Protein AF-0000000087525451 (afdb_homodimer)

Sequence (1038 aa):
MKKNGLTSAVIAGIAGVAGFGSIADAVNLNPDGLGQVLIYPYYTTQSGNDTLISVVNTSDVAKAVKVRFLEGRNSREVLDFHLYLSRFDVWTAGIFSIPEGALGYPGAGVYTRDRSCTVPDIVTATPDGDMIGQIGDVTYATFVNYAYAHLDHSAAAADLLSSVERTREGYIEMIEMANIIGAGATWVTHGATGVPTNCAAARAAWDTGGWPPALQENPTGQGELFGNAMIVNAARGTVVGYAADAIEGFNYSADLHQAPGNVEPNLNDVNDLGMAFQATANVFEFGRLISATYDLTTGVGFPKVDAISALYATPHVINEYYLDGNETIQGTSEWVVTFPTKRFYVDDNPFVDASGNTQPSYSPNAPIAPFANTFWNNGACESVQITVYDREERTERRNNFSPPRPGGSALCWEAQVVTFNQSGDSSNILGSTYFQNIATPFSAGWARISFGNSSATVPRMRAARDGEVFRGLPVTGFFVANYDNGVNDSGVLANYTSLFRHRTMRDCVDEDTGQATCSMKKNGLTSAVIAGIAGVAGFGSIADAVNLNPDGLGQVLIYPYYTTQSGNDTLISVVNTSDVAKAVKVRFLEGRNSREVLDFHLYLSRFDVWTAGIFSIPEGALGYPGAGVYTRDRSCTVPDIVTATPDGDMIGQIGDVTYATFVNYAYAHLDHSAAAADLLSSVERTREGYIEMIEMANIIGAGATWVTHGATGVPTNCAAARAAWDTGGWPPALQENPTGQGELFGNAMIVNAARGTVVGYAADAIEGFNYSADLHQAPGNVEPNLNDVNDLGMAFQATANVFEFGRLISATYDLTTGVGFPKVDAISALYATPHVINEYYLDGNETIQGTSEWVVTFPTKRFYVDDNPFVDASGNTQPSYSPNAPIAPFANTFWNNGACESVQITVYDREERTERRNNFSPPRPGGSALCWEAQVVTFNQSGDSSNILGSTYFQNIATPFSAGWARISFGNSSATVPRMRAARDGEVFRGLPVTGFFVANYDNGVNDSGVLANYTSLFRHRTMRDCVDEDTGQATCS

Solvent-accessible surface area (backbone atoms only — not comparable to full-atom values): 50308 Å² total; per-residue (Å²): 130,66,71,71,55,54,61,54,48,51,52,50,49,60,34,55,47,92,77,47,70,74,70,30,80,22,25,20,67,34,84,39,34,37,9,29,32,36,39,34,59,63,43,34,25,26,85,64,23,27,22,37,39,37,40,34,33,73,38,92,50,18,31,36,28,39,41,34,36,23,21,12,59,60,55,44,57,28,41,66,33,35,37,36,38,22,40,39,18,43,45,46,37,38,33,33,55,41,56,81,63,74,66,74,45,62,18,18,29,39,31,40,87,46,58,62,34,41,32,69,61,42,59,82,44,74,62,69,71,63,56,26,37,72,55,90,93,40,26,23,36,44,44,45,38,77,73,40,48,72,61,83,49,69,80,84,62,30,59,76,62,30,36,45,56,48,50,27,32,16,30,37,42,34,38,55,16,20,28,33,33,68,63,50,27,52,24,35,26,49,45,96,84,45,41,36,68,30,45,67,55,62,46,53,39,49,74,75,76,35,75,52,75,88,33,42,66,44,42,37,44,84,46,43,28,36,37,40,36,33,41,33,23,74,90,67,26,36,29,42,34,45,66,30,46,14,28,26,30,40,44,49,55,51,81,38,68,55,53,71,81,49,78,52,64,53,72,55,62,28,17,21,70,87,31,68,71,27,11,36,18,30,35,81,52,61,56,36,67,33,67,31,36,19,22,71,86,43,38,77,68,59,26,23,29,50,20,59,33,54,61,31,30,20,34,37,42,32,47,68,44,42,43,40,66,48,99,58,40,39,30,42,30,40,32,43,46,16,29,90,59,49,49,65,26,19,34,43,63,45,46,55,43,96,83,62,46,64,36,69,39,48,18,76,91,47,40,33,66,41,48,82,30,45,54,52,92,83,33,30,52,39,51,30,26,40,37,40,28,23,41,49,40,53,72,46,72,49,67,51,58,83,76,46,54,94,78,35,58,44,52,29,46,24,30,30,33,38,32,54,69,62,75,81,81,38,45,88,84,66,25,37,72,51,57,43,67,40,82,62,96,62,43,39,30,35,37,37,45,29,38,20,81,40,92,87,42,43,27,46,36,58,45,22,75,75,23,33,25,42,25,11,45,38,49,49,45,29,33,39,40,37,39,36,42,50,64,39,97,84,40,34,40,30,33,30,30,32,42,40,70,51,25,48,63,71,45,38,26,16,66,76,76,65,35,81,51,51,96,128,68,69,71,56,53,59,54,48,52,52,50,50,62,33,52,48,90,77,51,71,74,70,31,80,23,24,20,68,34,84,40,34,38,8,28,30,35,40,35,59,64,41,34,24,27,85,67,23,27,24,38,39,38,39,35,33,73,37,92,52,18,33,35,26,40,42,35,37,24,22,12,60,58,54,44,55,27,42,65,34,35,36,34,39,22,41,40,19,43,45,48,36,37,35,34,54,40,55,80,64,74,64,74,44,64,17,18,29,40,31,41,89,45,60,64,33,42,32,69,61,42,58,80,44,73,62,69,69,64,56,27,37,73,54,91,93,40,25,24,36,44,46,46,37,76,73,40,47,73,61,81,50,70,81,84,65,29,60,77,61,32,35,44,55,48,50,28,32,15,30,36,42,35,38,55,16,21,29,34,32,67,64,49,27,51,22,35,28,48,45,97,85,47,41,36,66,29,46,67,56,62,47,53,39,49,74,73,77,35,74,52,76,87,34,43,65,43,43,36,45,84,42,43,27,37,37,40,35,32,41,33,22,74,92,69,26,36,28,42,34,45,66,29,46,12,29,25,28,40,44,49,55,50,81,38,68,55,54,73,82,49,78,53,64,52,74,56,62,30,17,22,71,87,31,69,72,28,11,37,17,31,34,82,52,63,54,36,65,32,67,32,35,18,23,71,87,45,37,79,69,57,25,23,28,50,20,60,34,54,60,31,30,20,33,38,42,32,47,69,45,42,42,41,66,49,101,57,41,38,30,42,30,40,32,41,46,16,28,91,60,48,47,66,28,19,34,43,62,44,46,56,43,95,83,63,47,64,34,69,40,48,17,76,91,46,40,32,67,40,47,82,31,46,55,52,92,82,33,30,50,39,52,28,26,39,38,40,27,22,41,50,39,51,72,47,72,47,67,48,58,83,76,46,55,96,76,35,58,44,52,30,46,24,30,28,32,38,32,55,70,60,76,79,81,38,45,88,85,63,23,37,72,52,56,42,65,41,80,64,93,59,42,39,28,35,36,36,44,28,39,20,81,39,92,88,41,44,25,44,36,60,46,21,74,75,23,33,24,42,25,11,46,39,49,47,44,30,34,40,39,37,38,35,40,50,62,38,94,82,41,30,41,29,31,31,29,34,45,40,69,51,26,49,62,69,43,35,25,16,66,75,75,66,36,82,50,48,94

Organism: NCBI:txid634155

Radius of gyration: 27.66 Å; Cα contacts (8 Å, |Δi|>4): 2994; chains: 2; bounding box: 68×80×72 Å

Secondary structure (DSSP, 8-state):
--HHHHHHHHHHHHHTSTTS----SSBEE-TTS-BSEEEEEEEE--TT-EEEEEEEE-SSSEEEEEEEEEETTT--EEEEEEEEE-TT-EEEEEEEEPPTTTSSS--EEEE----SEEES-SSSPPP-SSSEEEETTEEEEEP--TTTTT----SSSHHHHH-GGGGGEEEEEEEEEEEE-THHHHHHSB-TTSSBS-HHHHHHGGGGTS--GGG-EETT----EEEEEEEEETTTTEEEEEEPEEEES--SS----PPTT---S-GGG--BTTBTT-EEEEEEETTEEEEEEE-TTT-SS-TTHHHHHHHHEESEEEEEEE--B-SS-EEEEEEEEE-TTTHHHH--S--B-TTS-B---SSSSSPPTT--S---TT---EEEEEEEEETT--EEEE---SS--TT-SEE-SSEEEEEES--SSS-SSS--SSEEEEP-S-SEEEEEEEESSSGGG--BPPPPTTSEEEBSEE-EEEEEEEEEEEE-TTS-EEEEEEEEE-B----EEETTTTBSS--/--HHHHHHHHHHHHHTSTTS----SSBEE-TTS-BSEEEEEEEE-GGG-EEEEEEEE-SSSEEEEEEEEEETTT--EEEEEEEEE-TT-EEEEEEEEPPTTTSSS--EEEE----SEEES-SSSPPP-SSSEEEETTEEEEEP--TTTTT----SSSHHHHH-GGGGGEEEEEEEEEEEE-THHHHHHSB-TTSSBS-HHHHHHGGGGTS--GGG-EETT----EEEEEEEEETTTTEEEEEEPEEEES--SS----PPTT---S-GGG--BTTBTT-EEEEEEETTEEEEEEE-TTT-SS-TTHHHHHHHHEESEEEEEEE--B-SS-EEEEEEEEE-TTTHHHH--S--B-TTS-B---SSSSSPPTT--S---TT---EEEEEEEEETT--EEEE---SS--TT-SEE-SSEEEEEES--SSS-SSS--SSEEEEP-S-SEEEEEEEESSSGGG--BPPPPTTSEEEBSEE-EEEEEEEEEEEE-TTS-EEEEEEEEE-B----EEETTTTBSS--

Nearest PDB structures (foldseek):
  7n57-assembly1_B  TM=3.929E-01  e=4.630E-02  Homo sapiens
  4uw5-assembly6_F  TM=4.112E-01  e=2.568E-01  Homo sapiens
  5nld-assembly1_B  TM=3.098E-01  e=6.451E-02  Gallus gallus
  3c12-assembly1_A-2  TM=4.103E-01  e=6.696E+00  Xanthomonas campestris pv. campestris
  8ixd-assembly1_Y  TM=3.073E-01  e=6.336E+00  Homo sapiens

Foldseek 3Di:
DVVVPVLVVVLVVVCPPPFFPRADQAKAFDPVFWAQKWKFQKAFQFPQKKKKKKKWAQAQFKFKKKKFAAFKFQGFTQDIKIWIAAHRGMWMKMKHWDDCPQLVAGAIWMWGCAQFAIAVDFAPDDAPSAQWGDDVNIIIGTGHQVQFLPVPADDPLNDVRRGNNSRRMGMMMMGTFWTWDDPLSQQRDADPVNHGNHSPVVNVCCVVVFNDCVRPIGGQDRIGMWMKMWMDRVVQGEIEIDIITHMGQFGADDRQRHHTLDPDDDLLQGAGHVGSQKGWAWEDAPNDTFIFMWGVVLHAFSGRSVNVWLNQFFQKWKDKAAQDDDVFKGKWKKWKKAQPCQSLFAEQAQRLGPVRNRNPRRDNPAGAPLQHYHQGSVARKFDKWKWWAAPVGDIDTQQQPPVRPPQGPIQGIRIEMETEPDDDCAGDPRRDNRYRYDYDPHRIDMMMIGTARDVVGFGWHGAGPQQKIWTHTRIWIKMKMWIFRDQPPVRDGDIYMYIGTIDGHIFMAGPVVRGRGGD/DVVVPVLVVVLVVVCPPVFFPRADQAKAFDPVFWAQKWKFQKAFQFPQKKKKKKKWAQAQFKFKKKKFAAFKFQGDTQDIKIWIAAHRGMWMKMKHWDDCPQLVAGAIKMWGPAQFAIAVDFAPDDAPSAQWGDDVNIIIGTGHQVQFLPVCFDDPLNDVRRGNNSRRMGMMMMGTFWTWDDPLSQQRDADPVNHGNHSPVVNVCCVVVFNDCVRPIGGQDRIGMWMKMWMDRVVQGEIEIDIITHMGQFGADDRQRHHTLDPDDDSLQGAGHVGSQKGWAWEDAPNDTFIFMWGVVLHAFSGRSVNVWLNQFFQKWKDKAAQDDDVFKGKWKKWKKAQRCQNLFAQQAQRLGPVRNRNPRRDPPAGAPLQHYHQHSVARKFAKWKWWAAPVGDIDTQQQPPVRPPQGPIQGIRIEMETEPDDDCAGDPRRDNRYRYDYDPHRIDMMMIGTARDVVGFGWHGAGPQQKIWTHTRIWIKMKMWIFRDQPPVRDGDIYIYIGIIDGHIFMAGPVVRGRGGD

pLDDT: mean 82.31, std 18.32, range [20.17, 98.81]

Structure (mmCIF, N/CA/C/O backbone):
data_AF-0000000087525451-model_v1
#
loop_
_entity.id
_entity.type
_entity.pdbx_description
1 polymer 'Uncharacterized protein'
#
loop_
_atom_site.group_PDB
_atom_site.id
_atom_site.type_symbol
_atom_site.label_atom_id
_atom_site.label_alt_id
_atom_site.label_comp_id
_atom_site.label_asym_id
_atom_site.label_entity_id
_atom_site.label_seq_id
_atom_site.pdbx_PDB_ins_code
_atom_site.Cartn_x
_atom_site.Cartn_y
_atom_site.Cartn_z
_atom_site.occupancy
_atom_site.B_iso_or_equiv
_atom_site.auth_seq_id
_atom_site.auth_comp_id
_atom_site.auth_asym_id
_atom_site.auth_atom_id
_atom_site.pdbx_PDB_model_num
ATOM 1 N N . MET A 1 1 ? -6.723 23.172 -29.391 1 20.17 1 MET A N 1
ATOM 2 C CA . MET A 1 1 ? -5.914 22.109 -30 1 20.17 1 MET A CA 1
ATOM 3 C C . MET A 1 1 ? -4.441 22.297 -29.656 1 20.17 1 MET A C 1
ATOM 5 O O . MET A 1 1 ? -3.633 21.391 -29.859 1 20.17 1 MET A O 1
ATOM 9 N N . LYS A 1 2 ? -4.043 23.5 -29.672 1 22.77 2 LYS A N 1
ATOM 10 C CA . LYS A 1 2 ? -2.719 24.094 -29.484 1 22.77 2 LYS A CA 1
ATOM 11 C C . LYS A 1 2 ? -2.262 23.953 -28.031 1 22.77 2 LYS A C 1
ATOM 13 O O . LYS A 1 2 ? -1.088 24.172 -27.719 1 22.77 2 LYS A O 1
ATOM 18 N N . LYS A 1 3 ? -3.275 24.109 -27.141 1 25.14 3 LYS A N 1
ATOM 19 C CA . LYS A 1 3 ? -2.889 24.219 -25.734 1 25.14 3 LYS A CA 1
ATOM 20 C C . LYS A 1 3 ? -2.266 22.922 -25.234 1 25.14 3 LYS A C 1
ATOM 22 O O . LYS A 1 3 ? -1.667 22.891 -24.156 1 25.14 3 LYS A O 1
ATOM 27 N N . ASN A 1 4 ? -2.523 21.812 -25.828 1 29.08 4 ASN A N 1
ATOM 28 C CA . ASN A 1 4 ? -2.064 20.5 -25.391 1 29.08 4 ASN A CA 1
ATOM 29 C C . ASN A 1 4 ? -0.574 20.312 -25.656 1 29.08 4 ASN A C 1
ATOM 31 O O . ASN A 1 4 ? 0.083 19.5 -25 1 29.08 4 ASN A O 1
ATOM 35 N N . GLY A 1 5 ? -0.096 21.016 -26.656 1 30.91 5 GLY A N 1
ATOM 36 C CA . GLY A 1 5 ? 1.269 20.891 -27.141 1 30.91 5 GLY A CA 1
ATOM 37 C C . GLY A 1 5 ? 2.281 21.609 -26.266 1 30.91 5 GLY A C 1
ATOM 38 O O . GLY A 1 5 ? 3.391 21.109 -26.047 1 30.91 5 GLY A O 1
ATOM 39 N N . LEU A 1 6 ? 1.986 22.844 -25.875 1 28.27 6 LEU A N 1
ATOM 40 C CA . LEU A 1 6 ? 2.955 23.703 -25.203 1 28.27 6 LEU A CA 1
ATOM 41 C C . LEU A 1 6 ? 3.195 23.234 -23.781 1 28.27 6 LEU A C 1
ATOM 43 O O . LEU A 1 6 ? 4.328 23.281 -23.281 1 28.27 6 LEU A O 1
ATOM 47 N N . THR A 1 7 ? 2.205 22.797 -23.078 1 31.88 7 THR A N 1
ATOM 48 C CA . THR A 1 7 ? 2.385 22.359 -21.703 1 31.88 7 THR A CA 1
ATOM 49 C C . THR A 1 7 ? 3.256 21.109 -21.641 1 31.88 7 THR A C 1
ATOM 51 O O . THR A 1 7 ? 4.086 20.969 -20.734 1 31.88 7 THR A O 1
ATOM 54 N N . SER A 1 8 ? 3.189 20.297 -22.625 1 35.88 8 SER A N 1
ATOM 55 C CA . SER A 1 8 ? 4.094 19.156 -22.703 1 35.88 8 SER A CA 1
ATOM 56 C C . SER A 1 8 ? 5.531 19.594 -22.953 1 35.88 8 SER A C 1
ATOM 58 O O . SER A 1 8 ? 6.477 18.984 -22.453 1 35.88 8 SER A O 1
ATOM 60 N N . ALA A 1 9 ? 5.723 20.609 -23.781 1 33.44 9 ALA A N 1
ATOM 61 C CA . ALA A 1 9 ? 7.043 21.141 -24.109 1 33.44 9 ALA A CA 1
ATOM 62 C C . ALA A 1 9 ? 7.68 21.812 -22.906 1 33.44 9 ALA A C 1
ATOM 64 O O . ALA A 1 9 ? 8.891 21.703 -22.688 1 33.44 9 ALA A O 1
ATOM 65 N N . VAL A 1 10 ? 7.016 22.625 -22.203 1 34.56 10 VAL A N 1
ATOM 66 C CA . VAL A 1 10 ? 7.578 23.344 -21.047 1 34.56 10 VAL A CA 1
ATOM 67 C C . VAL A 1 10 ? 7.871 22.359 -19.922 1 34.56 10 VAL A C 1
ATOM 69 O O . VAL A 1 10 ? 8.922 22.422 -19.281 1 34.56 10 VAL A O 1
ATOM 72 N N . ILE A 1 11 ? 7.07 21.406 -19.75 1 37.28 11 ILE A N 1
ATOM 73 C CA . ILE A 1 11 ? 7.332 20.359 -18.766 1 37.28 11 ILE A CA 1
ATOM 74 C C . ILE A 1 11 ? 8.539 19.531 -19.203 1 37.28 11 ILE A C 1
ATOM 76 O O . ILE A 1 11 ? 9.398 19.203 -18.391 1 37.28 11 ILE A O 1
ATOM 80 N N . ALA A 1 12 ? 8.656 19.25 -20.453 1 38.66 12 ALA A N 1
ATOM 81 C CA . ALA A 1 12 ? 9.875 18.672 -21.016 1 38.66 12 ALA A CA 1
ATOM 82 C C . ALA A 1 12 ? 11.07 19.594 -20.812 1 38.66 12 ALA A C 1
ATOM 84 O O . ALA A 1 12 ? 12.195 19.141 -20.594 1 38.66 12 ALA A O 1
ATOM 85 N N . GLY A 1 13 ? 10.969 20.828 -21.047 1 33.22 13 GLY A N 1
ATOM 86 C CA . GLY A 1 13 ? 12.039 21.781 -20.828 1 33.22 13 GLY A CA 1
ATOM 87 C C . GLY A 1 13 ? 12.484 21.859 -19.375 1 33.22 13 GLY A C 1
ATOM 88 O O . GLY A 1 13 ? 13.688 21.906 -19.094 1 33.22 13 GLY A O 1
ATOM 89 N N . ILE A 1 14 ? 11.555 22.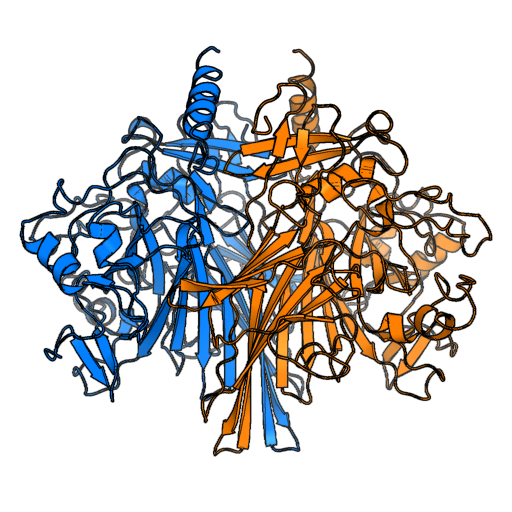109 -18.531 1 34.06 14 ILE A N 1
ATOM 90 C CA . ILE A 1 14 ? 11.977 22.156 -17.141 1 34.06 14 ILE A CA 1
ATOM 91 C C . ILE A 1 14 ? 12.5 20.797 -16.703 1 34.06 14 ILE A C 1
ATOM 93 O O . ILE A 1 14 ? 13.461 20.703 -15.938 1 34.06 14 ILE A O 1
ATOM 97 N N . ALA A 1 15 ? 12 19.75 -17.156 1 36.81 15 ALA A N 1
ATOM 98 C CA . ALA A 1 15 ? 12.586 18.422 -16.953 1 36.81 15 ALA A CA 1
ATOM 99 C C . ALA A 1 15 ? 13.969 18.328 -17.578 1 36.81 15 ALA A C 1
ATOM 101 O O . ALA A 1 15 ? 14.766 17.453 -17.219 1 36.81 15 ALA A O 1
ATOM 102 N N . GLY A 1 16 ? 14.242 18.922 -18.656 1 32.06 16 GLY A N 1
ATOM 103 C CA . GLY A 1 16 ? 15.562 19.047 -19.25 1 32.06 16 GLY A CA 1
ATOM 104 C C . GLY A 1 16 ? 16.594 19.609 -18.297 1 32.06 16 GLY A C 1
ATOM 105 O O . GLY A 1 16 ? 17.781 19.703 -18.641 1 32.06 16 GLY A O 1
ATOM 106 N N . VAL A 1 17 ? 16.266 20.578 -17.531 1 30.25 17 VAL A N 1
ATOM 107 C CA . VAL A 1 17 ? 17.391 20.906 -16.688 1 30.25 17 VAL A CA 1
ATOM 108 C C . VAL A 1 17 ? 17.859 19.672 -15.93 1 30.25 17 VAL A C 1
ATOM 110 O O . VAL A 1 17 ? 17.062 19 -15.273 1 30.25 17 VAL A O 1
ATOM 113 N N . ALA A 1 18 ? 19 19.141 -16.25 1 35.97 18 ALA A N 1
ATOM 114 C CA . ALA A 1 18 ? 19.828 17.922 -16.266 1 35.97 18 ALA A CA 1
ATOM 115 C C . ALA A 1 18 ? 19.719 17.172 -14.953 1 35.97 18 ALA A C 1
ATOM 117 O O . ALA A 1 18 ? 20.203 16.047 -14.836 1 35.97 18 ALA A O 1
ATOM 118 N N . GLY A 1 19 ? 18.891 17.578 -13.93 1 35.56 19 GLY A N 1
ATOM 119 C CA . GLY A 1 19 ? 18.938 16.875 -12.656 1 35.56 19 GLY A CA 1
ATOM 120 C C . GLY A 1 19 ? 17.578 16.766 -11.992 1 35.56 19 GLY A C 1
ATOM 121 O O . GLY A 1 19 ? 17.453 16.203 -10.906 1 35.56 19 GLY A O 1
ATOM 122 N N . PHE A 1 20 ? 16.641 17.688 -12.43 1 37.62 20 PHE A N 1
ATOM 123 C CA . PHE A 1 20 ? 15.398 17.656 -11.672 1 37.62 20 PHE A CA 1
ATOM 124 C C . PHE A 1 20 ? 14.445 16.609 -12.227 1 37.62 20 PHE A C 1
ATOM 126 O O . PHE A 1 20 ? 14.305 16.484 -13.445 1 37.62 20 PHE A O 1
ATOM 133 N N . GLY A 1 21 ? 14.18 15.57 -11.562 1 41.72 21 GLY A N 1
ATOM 134 C CA . GLY A 1 21 ? 13.148 14.586 -11.836 1 41.72 21 GLY A CA 1
ATOM 135 C C . GLY A 1 21 ? 11.867 15.203 -12.367 1 41.72 21 GLY A C 1
ATOM 136 O O . GLY A 1 21 ? 11.664 16.422 -12.281 1 41.72 21 GLY A O 1
ATOM 137 N N . SER A 1 22 ? 11.203 14.602 -13.391 1 46.25 22 SER A N 1
ATOM 138 C CA . SER A 1 22 ? 9.93 14.922 -14.031 1 46.25 22 SER A CA 1
ATOM 139 C C . SER A 1 22 ? 8.906 15.414 -13.016 1 46.25 22 SER A C 1
ATOM 141 O O . SER A 1 22 ? 8.719 14.789 -11.969 1 46.25 22 SER A O 1
ATOM 143 N N . ILE A 1 23 ? 8.789 16.766 -12.922 1 50.22 23 ILE A N 1
ATOM 144 C CA . ILE A 1 23 ? 7.73 17.359 -12.102 1 50.22 23 ILE A CA 1
ATOM 145 C C . ILE A 1 23 ? 6.367 16.984 -12.688 1 50.22 23 ILE A C 1
ATOM 147 O O . ILE A 1 23 ? 6.176 17.031 -13.898 1 50.22 23 ILE A O 1
ATOM 151 N N . ALA A 1 24 ? 5.559 16.438 -11.859 1 56.75 24 ALA A N 1
ATOM 152 C CA . ALA A 1 24 ? 4.168 16.156 -12.203 1 56.75 24 ALA A CA 1
ATOM 153 C C . ALA A 1 24 ? 3.475 17.406 -12.742 1 56.75 24 ALA A C 1
ATOM 155 O O . ALA A 1 24 ? 3.775 18.531 -12.312 1 56.75 24 ALA A O 1
ATOM 156 N N . ASP A 1 25 ? 2.711 17.25 -13.789 1 66.81 25 ASP A N 1
ATOM 157 C CA . ASP A 1 25 ? 2.016 18.359 -14.422 1 66.81 25 ASP A CA 1
ATOM 158 C C . ASP A 1 25 ? 0.737 18.719 -13.664 1 66.81 25 ASP A C 1
ATOM 160 O O . ASP A 1 25 ? 0.137 19.766 -13.898 1 66.81 25 ASP A O 1
ATOM 164 N N . ALA A 1 26 ? 0.383 17.875 -12.844 1 89.69 26 ALA A N 1
ATOM 165 C CA . ALA A 1 26 ? -0.829 18.016 -12.047 1 89.69 26 ALA A CA 1
ATOM 166 C C . ALA A 1 26 ? -0.742 17.203 -10.758 1 89.69 26 ALA A C 1
ATOM 168 O O . ALA A 1 26 ? 0.042 16.266 -10.664 1 89.69 26 ALA A O 1
ATOM 169 N N . VAL A 1 27 ? -1.494 17.688 -9.812 1 94.94 27 VAL A N 1
ATOM 170 C CA . VAL A 1 27 ? -1.474 16.984 -8.539 1 94.94 27 VAL A CA 1
ATOM 171 C C . VAL A 1 27 ? -2.02 15.57 -8.727 1 94.94 27 VAL A C 1
ATOM 173 O O . VAL A 1 27 ? -2.979 15.359 -9.477 1 94.94 27 VAL A O 1
ATOM 176 N N . ASN A 1 28 ? -1.39 14.602 -8.102 1 95.5 28 ASN A N 1
ATOM 177 C CA . ASN A 1 28 ? -1.787 13.203 -8.203 1 95.5 28 ASN A CA 1
ATOM 178 C C . ASN A 1 28 ? -1.364 12.406 -6.969 1 95.5 28 ASN A C 1
ATOM 180 O O . ASN A 1 28 ? -0.472 12.828 -6.23 1 95.5 28 ASN A O 1
ATOM 184 N N . LEU A 1 29 ? -2.119 11.359 -6.695 1 95.69 29 LEU A N 1
ATOM 185 C CA . LEU A 1 29 ? -1.671 10.359 -5.727 1 95.69 29 LEU A CA 1
ATOM 186 C C . LEU A 1 29 ? -0.665 9.406 -6.359 1 95.69 29 LEU A C 1
ATOM 188 O O . LEU A 1 29 ? -1.017 8.625 -7.246 1 95.69 29 LEU A O 1
ATOM 192 N N . ASN A 1 30 ? 0.573 9.477 -5.855 1 94.25 30 ASN A N 1
ATOM 193 C CA . ASN A 1 30 ? 1.631 8.648 -6.426 1 94.25 30 ASN A CA 1
ATOM 194 C C . ASN A 1 30 ? 1.622 7.242 -5.836 1 94.25 30 ASN A C 1
ATOM 196 O O . ASN A 1 30 ? 1.956 7.051 -4.668 1 94.25 30 ASN A O 1
ATOM 200 N N . PRO A 1 31 ? 1.349 6.258 -6.672 1 92.62 31 PRO A N 1
ATOM 201 C CA . PRO A 1 31 ? 1.279 4.902 -6.129 1 92.62 31 PRO A CA 1
ATOM 202 C C . PRO A 1 31 ? 2.648 4.359 -5.723 1 92.62 31 PRO A C 1
ATOM 204 O O . PRO A 1 31 ? 2.73 3.348 -5.02 1 92.62 31 PRO A O 1
ATOM 207 N N . ASP A 1 32 ? 3.699 5.027 -6.156 1 93.62 32 ASP A N 1
ATOM 208 C CA . ASP A 1 32 ? 5.043 4.543 -5.848 1 93.62 32 ASP A CA 1
ATOM 209 C C . ASP A 1 32 ? 5.559 5.148 -4.543 1 93.62 32 ASP A C 1
ATOM 211 O O . ASP A 1 32 ? 6.668 4.84 -4.109 1 93.62 32 ASP A O 1
ATOM 215 N N . GLY A 1 33 ? 4.91 6.062 -3.939 1 95.06 33 GLY A N 1
ATOM 216 C CA . GLY A 1 33 ? 5.074 6.375 -2.529 1 95.06 33 GLY A CA 1
ATOM 217 C C . GLY A 1 33 ? 5.941 7.598 -2.285 1 95.06 33 GLY A C 1
ATOM 218 O O . GLY A 1 33 ? 6.344 7.863 -1.15 1 95.06 33 GLY A O 1
ATOM 219 N N . LEU A 1 34 ? 6.32 8.391 -3.369 1 95.25 34 LEU A N 1
ATOM 220 C CA . LEU A 1 34 ? 7.07 9.625 -3.197 1 95.25 34 LEU A CA 1
ATOM 221 C C . LEU A 1 34 ? 6.195 10.844 -3.488 1 95.25 34 LEU A C 1
ATOM 223 O O . LEU A 1 34 ? 5.379 10.812 -4.41 1 95.25 34 LEU A O 1
ATOM 227 N N . GLY A 1 35 ? 6.363 11.898 -2.641 1 95.88 35 GLY A N 1
ATOM 228 C CA . GLY A 1 35 ? 5.508 13.047 -2.904 1 95.88 35 GLY A CA 1
ATOM 229 C C . GLY A 1 35 ? 6.012 14.328 -2.262 1 95.88 35 GLY A C 1
ATOM 230 O O . GLY A 1 35 ? 7.059 14.328 -1.61 1 95.88 35 GLY A O 1
ATOM 231 N N . GLN A 1 36 ? 5.266 15.422 -2.566 1 96.12 36 GLN A N 1
ATOM 232 C CA . GLN A 1 36 ? 5.461 16.719 -1.939 1 96.12 36 GLN A CA 1
ATOM 233 C C . GLN A 1 36 ? 4.645 16.844 -0.657 1 96.12 36 GLN A C 1
ATOM 235 O O . GLN A 1 36 ? 4.996 17.609 0.24 1 96.12 36 GLN A O 1
ATOM 240 N N . VAL A 1 37 ? 3.592 16.172 -0.678 1 98.19 37 VAL A N 1
ATOM 241 C CA . VAL A 1 37 ? 2.701 16.141 0.478 1 98.19 37 VAL A CA 1
ATOM 242 C C . VAL A 1 37 ? 2.512 14.695 0.95 1 98.19 37 VAL A C 1
ATOM 244 O O . VAL A 1 37 ? 2.291 13.797 0.138 1 98.19 37 VAL A O 1
ATOM 247 N N . LEU A 1 38 ? 2.668 14.492 2.207 1 98.75 38 LEU A N 1
ATOM 248 C CA . LEU A 1 38 ? 2.41 13.195 2.822 1 98.75 38 LEU A CA 1
ATOM 249 C C . LEU A 1 38 ? 1.22 13.273 3.773 1 98.75 38 LEU A C 1
ATOM 251 O O . LEU A 1 38 ? 1.128 14.195 4.586 1 98.75 38 LEU A O 1
ATOM 255 N N . ILE A 1 39 ? 0.299 12.352 3.607 1 98.75 39 ILE A N 1
ATOM 256 C CA . ILE A 1 39 ? -0.821 12.203 4.531 1 98.75 39 ILE A CA 1
ATOM 257 C C . ILE A 1 39 ? -0.669 10.906 5.32 1 98.75 39 ILE A C 1
ATOM 259 O O . ILE A 1 39 ? -0.658 9.82 4.742 1 98.75 39 ILE A O 1
ATOM 263 N N . TYR A 1 40 ? -0.5 11.055 6.602 1 98.75 40 TYR A N 1
ATOM 264 C CA . TYR A 1 40 ? -0.608 9.914 7.508 1 98.75 40 TYR A CA 1
ATOM 265 C C . TYR A 1 40 ? -2.043 9.734 7.984 1 98.75 40 TYR A C 1
ATOM 267 O O . TYR A 1 40 ? -2.539 10.523 8.797 1 98.75 40 TYR A O 1
ATOM 275 N N . PRO A 1 41 ? -2.654 8.695 7.602 1 98.31 41 PRO A N 1
ATOM 276 C CA . PRO A 1 41 ? -4.109 8.617 7.742 1 98.31 41 PRO A CA 1
ATOM 277 C C . PRO A 1 41 ? -4.562 8.57 9.203 1 98.31 41 PRO A C 1
ATOM 279 O O . PRO A 1 41 ? -5.734 8.805 9.492 1 98.31 41 PRO A O 1
ATOM 282 N N . TYR A 1 42 ? -3.629 8.219 10.141 1 98.75 42 TYR A N 1
ATOM 283 C CA . TYR A 1 42 ? -4.129 8.039 11.5 1 98.75 42 TYR A CA 1
ATOM 284 C C . TYR A 1 42 ? -2.988 8.07 12.516 1 98.75 42 TYR A C 1
ATOM 286 O O . TYR A 1 42 ? -1.921 7.504 12.273 1 98.75 42 TYR A O 1
ATOM 294 N N . TYR A 1 43 ? -3.17 8.742 13.594 1 98.69 43 TYR A N 1
ATOM 295 C CA . TYR A 1 43 ? -2.375 8.57 14.805 1 98.69 43 TYR A CA 1
ATOM 296 C C . TYR A 1 43 ? -3.27 8.43 16.031 1 98.69 43 TYR A C 1
ATOM 298 O O . TYR A 1 43 ? -4.395 8.938 16.047 1 98.69 43 TYR A O 1
ATOM 306 N N . THR A 1 44 ? -2.789 7.746 17.016 1 98.44 44 THR A N 1
ATOM 307 C CA . THR A 1 44 ? -3.49 7.637 18.281 1 98.44 44 THR A CA 1
ATOM 308 C C . THR A 1 44 ? -2.498 7.5 19.438 1 98.44 44 THR A C 1
ATOM 310 O O . THR A 1 44 ? -1.379 7.02 19.25 1 98.44 44 THR A O 1
ATOM 313 N N . THR A 1 45 ? -2.893 8.016 20.516 1 97.06 45 THR A N 1
ATOM 314 C CA . THR A 1 45 ? -2.189 7.836 21.781 1 97.06 45 THR A CA 1
ATOM 315 C C . THR A 1 45 ? -3.131 7.293 22.859 1 97.06 45 THR A C 1
ATOM 317 O O . THR A 1 45 ? -2.861 7.43 24.047 1 97.06 45 THR A O 1
ATOM 320 N N . GLN A 1 46 ? -4.199 6.773 22.344 1 95.25 46 GLN A N 1
ATOM 321 C CA . GLN A 1 46 ? -5.23 6.258 23.234 1 95.25 46 GLN A CA 1
ATOM 322 C C . GLN A 1 46 ? -4.91 4.836 23.688 1 95.25 46 GLN A C 1
ATOM 324 O O . GLN A 1 46 ? -4.223 4.094 22.969 1 95.25 46 GLN A O 1
ATOM 329 N N . SER A 1 47 ? -5.379 4.508 24.891 1 93.38 47 SER A N 1
ATOM 330 C CA . SER A 1 47 ? -5.375 3.139 25.391 1 93.38 47 SER A CA 1
ATOM 331 C C . SER A 1 47 ? -3.98 2.529 25.328 1 93.38 47 SER A C 1
ATOM 333 O O . SER A 1 47 ? -3.812 1.394 24.875 1 93.38 47 SER A O 1
ATOM 335 N N . GLY A 1 48 ? -3 3.332 25.641 1 91.38 48 GLY A N 1
ATOM 336 C CA . GLY A 1 48 ? -1.636 2.842 25.734 1 91.38 48 GLY A CA 1
ATOM 337 C C . GLY A 1 48 ? -0.897 2.838 24.422 1 91.38 48 GLY A C 1
ATOM 338 O O . GLY A 1 48 ? 0.276 2.463 24.359 1 91.38 48 GLY A O 1
ATOM 339 N N . ASN A 1 49 ? -1.56 3.289 23.406 1 94.81 49 ASN A N 1
ATOM 340 C CA . ASN A 1 49 ? -0.904 3.365 22.109 1 94.81 49 ASN A CA 1
ATOM 341 C C . ASN A 1 49 ? -0.024 4.605 21.984 1 94.81 49 ASN A C 1
ATOM 343 O O . ASN A 1 49 ? -0.368 5.668 22.516 1 94.81 49 ASN A O 1
ATOM 347 N N . ASP A 1 50 ? 1.111 4.457 21.328 1 95.06 50 ASP A N 1
ATOM 348 C CA . ASP A 1 50 ? 1.929 5.539 20.797 1 95.06 50 ASP A CA 1
ATOM 349 C C . ASP A 1 50 ? 2.053 5.434 19.281 1 95.06 50 ASP A C 1
ATOM 351 O O . ASP A 1 50 ? 1.887 4.352 18.719 1 95.06 50 ASP A O 1
ATOM 355 N N . THR A 1 51 ? 2.234 6.523 18.703 1 97.62 51 THR A N 1
ATOM 356 C CA . THR A 1 51 ? 2.459 6.516 17.25 1 97.62 51 THR A CA 1
ATOM 357 C C . THR A 1 51 ? 3.85 7.047 16.922 1 97.62 51 THR A C 1
ATOM 359 O O . THR A 1 51 ? 4.199 8.164 17.297 1 97.62 51 THR A O 1
ATOM 362 N N . LEU A 1 52 ? 4.625 6.25 16.25 1 96.12 52 LEU A N 1
ATOM 363 C CA . LEU A 1 52 ? 5.938 6.641 15.742 1 96.12 52 LEU A CA 1
ATOM 364 C C . LEU A 1 52 ? 5.875 6.961 14.258 1 96.12 52 LEU A C 1
ATOM 366 O O . LEU A 1 52 ? 5.203 6.262 13.492 1 96.12 52 LEU A O 1
ATOM 370 N N . ILE A 1 53 ? 6.578 8.055 13.891 1 97.5 53 ILE A N 1
ATOM 371 C CA . ILE A 1 53 ? 6.527 8.445 12.484 1 97.5 53 ILE A CA 1
ATOM 372 C C . ILE A 1 53 ? 7.938 8.727 11.977 1 97.5 53 ILE A C 1
ATOM 374 O O . ILE A 1 53 ? 8.844 8.992 12.766 1 97.5 53 ILE A O 1
ATOM 378 N N . SER A 1 54 ? 8.117 8.609 10.672 1 97.44 54 SER A N 1
ATOM 379 C CA . SER A 1 54 ? 9.328 9.008 9.977 1 97.44 54 SER A CA 1
ATOM 380 C C . SER A 1 54 ? 9.008 9.703 8.656 1 97.44 54 SER A C 1
ATOM 382 O O . SER A 1 54 ? 7.91 9.531 8.109 1 97.44 54 SER A O 1
ATOM 384 N N . VAL A 1 55 ? 9.852 10.508 8.266 1 98.44 55 VAL A N 1
ATOM 385 C CA . VAL A 1 55 ? 9.859 11.094 6.93 1 98.44 55 VAL A CA 1
ATOM 386 C C . VAL A 1 55 ? 11.281 11.109 6.375 1 98.44 55 VAL A C 1
ATOM 388 O O . VAL A 1 55 ? 12.234 11.391 7.105 1 98.44 55 VAL A O 1
ATOM 391 N N . VAL A 1 56 ? 11.406 10.75 5.125 1 97.81 56 VAL A N 1
ATOM 392 C CA . VAL A 1 56 ? 12.703 10.641 4.473 1 97.81 56 VAL A CA 1
ATOM 393 C C . VAL A 1 56 ? 12.773 11.586 3.279 1 97.81 56 VAL A C 1
ATOM 395 O O . VAL A 1 56 ? 11.867 11.594 2.436 1 97.81 56 VAL A O 1
ATOM 398 N N . ASN A 1 57 ? 13.805 12.383 3.23 1 97.56 57 ASN A N 1
ATOM 399 C CA . ASN A 1 57 ? 14.172 13.125 2.027 1 97.56 57 ASN A CA 1
ATOM 400 C C . ASN A 1 57 ? 15.117 12.312 1.141 1 97.56 57 ASN A C 1
ATOM 402 O O . ASN A 1 57 ? 16.297 12.195 1.44 1 97.56 57 ASN A O 1
ATOM 406 N N . THR A 1 58 ? 14.594 11.883 0.037 1 95.38 58 THR A N 1
ATOM 407 C CA . THR A 1 58 ? 15.414 11.023 -0.808 1 95.38 58 THR A CA 1
ATOM 408 C C . THR A 1 58 ? 16.156 11.844 -1.859 1 95.38 58 THR A C 1
ATOM 410 O O . THR A 1 58 ? 16.859 11.289 -2.703 1 95.38 58 THR A O 1
ATOM 413 N N . SER A 1 59 ? 16.016 13.109 -1.795 1 93.06 59 SER A N 1
ATOM 414 C CA . SER A 1 59 ? 16.578 13.977 -2.822 1 93.06 59 SER A CA 1
ATOM 415 C C . SER A 1 59 ? 17.922 14.555 -2.377 1 93.06 59 SER A C 1
ATOM 417 O O . SER A 1 59 ? 18.297 14.445 -1.206 1 93.06 59 SER A O 1
ATOM 419 N N . ASP A 1 60 ? 18.578 15.227 -3.344 1 92.69 60 ASP A N 1
ATOM 420 C CA . ASP A 1 60 ? 19.906 15.789 -3.09 1 92.69 60 ASP A CA 1
ATOM 421 C C . ASP A 1 60 ? 19.812 17.266 -2.721 1 92.69 60 ASP A C 1
ATOM 423 O O . ASP A 1 60 ? 20.781 18.016 -2.854 1 92.69 60 ASP A O 1
ATOM 427 N N . VAL A 1 61 ? 18.625 17.672 -2.275 1 94.12 61 VAL A N 1
ATOM 428 C CA . VAL A 1 61 ? 18.422 19.047 -1.861 1 94.12 61 VAL A CA 1
ATOM 429 C C . VAL A 1 61 ? 17.781 19.094 -0.478 1 94.12 61 VAL A C 1
ATOM 431 O O . VAL A 1 61 ? 17.016 18.188 -0.113 1 94.12 61 VAL A O 1
ATOM 434 N N . ALA A 1 62 ? 18.156 20.156 0.243 1 96.12 62 ALA A N 1
ATOM 435 C CA . ALA A 1 62 ? 17.5 20.359 1.534 1 96.12 62 ALA A CA 1
ATOM 436 C C . ALA A 1 62 ? 16.062 20.859 1.354 1 96.12 62 ALA A C 1
ATOM 438 O O . ALA A 1 62 ? 15.766 21.531 0.372 1 96.12 62 ALA A O 1
ATOM 439 N N . LYS A 1 63 ? 15.242 20.547 2.322 1 96.5 63 LYS A N 1
ATOM 440 C CA . LYS A 1 63 ? 13.82 20.891 2.18 1 96.5 63 LYS A CA 1
ATOM 441 C C . LYS A 1 63 ? 13.281 21.531 3.455 1 96.5 63 LYS A C 1
ATOM 443 O O . LYS A 1 63 ? 13.688 21.156 4.559 1 96.5 63 LYS A O 1
ATOM 448 N N . ALA A 1 64 ? 12.391 22.516 3.229 1 96.56 64 ALA A N 1
ATOM 449 C CA . ALA A 1 64 ? 11.5 22.969 4.297 1 96.56 64 ALA A CA 1
ATOM 450 C C . ALA A 1 64 ? 10.156 22.25 4.23 1 96.56 64 ALA A C 1
ATOM 452 O O . ALA A 1 64 ? 9.508 22.219 3.182 1 96.56 64 ALA A O 1
ATOM 453 N N . VAL A 1 65 ? 9.758 21.672 5.34 1 97.44 65 VAL A N 1
ATOM 454 C CA . VAL A 1 65 ? 8.531 20.891 5.395 1 97.44 65 VAL A CA 1
ATOM 455 C C . VAL A 1 65 ? 7.648 21.391 6.539 1 97.44 65 VAL A C 1
ATOM 457 O O . VAL A 1 65 ? 8.117 21.547 7.668 1 97.44 65 VAL A O 1
ATOM 460 N N . LYS A 1 66 ? 6.43 21.672 6.246 1 96.75 66 LYS A N 1
ATOM 461 C CA . LYS A 1 66 ? 5.449 21.922 7.301 1 96.75 66 LYS A CA 1
ATOM 462 C C . LYS A 1 66 ? 4.91 20.625 7.879 1 96.75 66 LYS A C 1
ATOM 464 O O . LYS A 1 66 ? 4.336 19.812 7.152 1 96.75 66 LYS A O 1
ATOM 469 N N . VAL A 1 67 ? 5.125 20.422 9.141 1 97.56 67 VAL A N 1
ATOM 470 C CA . VAL A 1 67 ? 4.547 19.281 9.852 1 97.56 67 VAL A CA 1
ATOM 471 C C . VAL A 1 67 ? 3.312 19.734 10.625 1 97.56 67 VAL A C 1
ATOM 473 O O . VAL A 1 67 ? 3.385 20.656 11.445 1 97.56 67 VAL A O 1
ATOM 476 N N . ARG A 1 68 ? 2.207 19.062 10.352 1 96.81 68 ARG A N 1
ATOM 477 C CA . ARG A 1 68 ? 0.955 19.453 10.984 1 96.81 68 ARG A CA 1
ATOM 478 C C . ARG A 1 68 ? 0.226 18.25 11.555 1 96.81 68 ARG A C 1
ATOM 480 O O . ARG A 1 68 ? 0.076 17.219 10.875 1 96.81 68 ARG A O 1
ATOM 487 N N . PHE A 1 69 ? -0.189 18.391 12.781 1 96.94 69 PHE A N 1
ATOM 488 C CA . PHE A 1 69 ? -1.046 17.406 13.43 1 96.94 69 PHE A CA 1
ATOM 489 C C . PHE A 1 69 ? -2.477 17.922 13.539 1 96.94 69 PHE A C 1
ATOM 491 O O . PHE A 1 69 ? -2.707 19.047 13.984 1 96.94 69 PHE A O 1
ATOM 498 N N . LEU A 1 70 ? -3.379 17.109 13.094 1 96.62 70 LEU A N 1
ATOM 499 C CA . LEU A 1 70 ? -4.793 17.469 13.086 1 96.62 70 LEU A CA 1
ATOM 500 C C . LEU A 1 70 ? -5.609 16.484 13.93 1 96.62 70 LEU A C 1
ATOM 502 O O . LEU A 1 70 ? -5.441 15.273 13.812 1 96.62 70 LEU A O 1
ATOM 506 N N . GLU A 1 71 ? -6.473 17.031 14.734 1 94.62 71 GLU A N 1
ATOM 507 C CA . GLU A 1 71 ? -7.328 16.172 15.547 1 94.62 71 GLU A CA 1
ATOM 508 C C . GLU A 1 71 ? -8.422 15.523 14.711 1 94.62 71 GLU A C 1
ATOM 510 O O . GLU A 1 71 ? -8.688 15.953 13.586 1 94.62 71 GLU A O 1
ATOM 515 N N . GLY A 1 72 ? -9.117 14.508 15.195 1 94.31 72 GLY A N 1
ATOM 516 C CA . GLY A 1 72 ? -9.914 13.609 14.391 1 94.31 72 GLY A CA 1
ATOM 517 C C . GLY A 1 72 ? -11.344 14.078 14.203 1 94.31 72 GLY A C 1
ATOM 518 O O . GLY A 1 72 ? -12.055 13.594 13.328 1 94.31 72 GLY A O 1
ATOM 519 N N . ARG A 1 73 ? -11.797 14.992 14.922 1 90.56 73 ARG A N 1
ATOM 520 C CA . ARG A 1 73 ? -13.195 15.383 14.82 1 90.56 73 ARG A CA 1
ATOM 521 C C . ARG A 1 73 ? -13.445 16.234 13.586 1 90.56 73 ARG A C 1
ATOM 523 O O . ARG A 1 73 ? -14.281 15.891 12.742 1 90.56 73 ARG A O 1
ATOM 530 N N . ASN A 1 74 ? -12.703 17.312 13.461 1 86.88 74 ASN A N 1
ATOM 531 C CA . ASN A 1 74 ? -12.906 18.188 12.312 1 86.88 74 ASN A CA 1
ATOM 532 C C . ASN A 1 74 ? -11.586 18.75 11.797 1 86.88 74 ASN A C 1
ATOM 534 O O . ASN A 1 74 ? -11.547 19.844 11.242 1 86.88 74 ASN A O 1
ATOM 538 N N . SER A 1 75 ? -10.578 18.141 12.094 1 88.44 75 SER A N 1
ATOM 539 C CA . SER A 1 75 ? -9.266 18.438 11.531 1 88.44 75 SER A CA 1
ATOM 540 C C . SER A 1 75 ? -8.766 19.812 11.992 1 88.44 75 SER A C 1
ATOM 542 O O . SER A 1 75 ? -8.211 20.562 11.195 1 88.44 75 SER A O 1
ATOM 544 N N . ARG A 1 76 ? -9.047 20.094 13.211 1 88.62 76 ARG A N 1
ATOM 545 C CA . ARG A 1 76 ? -8.422 21.297 13.742 1 88.62 76 ARG A CA 1
ATOM 546 C C . ARG A 1 76 ? -6.949 21.047 14.07 1 88.62 76 ARG A C 1
ATOM 548 O O . ARG A 1 76 ? -6.598 19.984 14.594 1 88.62 76 ARG A O 1
ATOM 555 N N . GLU A 1 77 ? -6.242 22.047 13.75 1 89.62 77 GLU A N 1
ATOM 556 C CA . GLU A 1 77 ? -4.812 21.953 14.023 1 89.62 77 GLU A CA 1
ATOM 557 C C . GLU A 1 77 ? -4.531 21.953 15.523 1 89.62 77 GLU A C 1
ATOM 559 O O . GLU A 1 77 ? -5.07 22.781 16.266 1 89.62 77 GLU A O 1
ATOM 564 N N . VAL A 1 78 ? -3.699 21.031 15.898 1 92.62 78 VAL A N 1
ATOM 565 C CA . VAL A 1 78 ? -3.346 20.969 17.312 1 92.62 78 VAL A CA 1
ATOM 566 C C . VAL A 1 78 ? -1.875 21.344 17.5 1 92.62 78 VAL A C 1
ATOM 568 O O . VAL A 1 78 ? -1.446 21.688 18.594 1 92.62 78 VAL A O 1
ATOM 571 N N . LEU A 1 79 ? -1.154 21.172 16.438 1 91.88 79 LEU A N 1
ATOM 572 C CA . LEU A 1 79 ? 0.241 21.594 16.406 1 91.88 79 LEU A CA 1
ATOM 573 C C . LEU A 1 79 ? 0.768 21.656 14.977 1 91.88 79 LEU A C 1
ATOM 575 O O . LEU A 1 79 ? 0.41 20.812 14.148 1 91.88 79 LEU A O 1
ATOM 579 N N . ASP A 1 80 ? 1.597 22.656 14.734 1 93.38 80 ASP A N 1
ATOM 580 C CA . ASP A 1 80 ? 2.373 22.656 13.5 1 93.38 80 ASP A CA 1
ATOM 581 C C . ASP A 1 80 ? 3.752 23.281 13.719 1 93.38 80 ASP A C 1
ATOM 583 O O . ASP A 1 80 ? 3.961 24.016 14.688 1 93.38 80 ASP A O 1
ATOM 587 N N . PHE A 1 81 ? 4.672 22.938 12.984 1 94 81 PHE A N 1
ATOM 588 C CA . PHE A 1 81 ? 6.012 23.516 12.992 1 94 81 PHE A CA 1
ATOM 589 C C . PHE A 1 81 ? 6.707 23.266 11.656 1 94 81 PHE A C 1
ATOM 591 O O . PHE A 1 81 ? 6.191 22.547 10.805 1 94 81 PHE A O 1
ATOM 598 N N . HIS A 1 82 ? 7.809 23.953 11.469 1 95.56 82 HIS A N 1
ATOM 599 C CA . HIS A 1 82 ? 8.648 23.719 10.297 1 95.56 82 HIS A CA 1
ATOM 600 C C . HIS A 1 82 ? 9.742 22.703 10.594 1 95.56 82 HIS A C 1
ATOM 602 O O . HIS A 1 82 ? 10.383 22.766 11.648 1 95.56 82 HIS A O 1
ATOM 608 N N . LEU A 1 83 ? 9.867 21.781 9.719 1 97.38 83 LEU A N 1
ATOM 609 C CA . LEU A 1 83 ? 10.945 20.797 9.719 1 97.38 83 LEU A CA 1
ATOM 610 C C . LEU A 1 83 ? 11.883 21.031 8.539 1 97.38 83 LEU A C 1
ATOM 612 O O . LEU A 1 83 ? 11.43 21.109 7.395 1 97.38 83 LEU A O 1
ATOM 616 N N . TYR A 1 84 ? 13.133 21.203 8.836 1 96.69 84 TYR A N 1
ATOM 617 C CA . TYR A 1 84 ? 14.125 21.297 7.777 1 96.69 84 TYR A CA 1
ATOM 618 C C . TYR A 1 84 ? 14.906 19.984 7.641 1 96.69 84 TYR A C 1
ATOM 620 O O . TYR A 1 84 ? 15.562 19.547 8.586 1 96.69 84 TYR A O 1
ATOM 628 N N . LEU A 1 85 ? 14.781 19.422 6.465 1 96.94 85 LEU A N 1
ATOM 629 C CA . LEU A 1 85 ? 15.477 18.172 6.133 1 96.94 85 LEU A CA 1
ATOM 630 C C . LEU A 1 85 ? 16.641 18.438 5.191 1 96.94 85 LEU A C 1
ATOM 632 O O . LEU A 1 85 ? 16.453 19 4.105 1 96.94 85 LEU A O 1
ATOM 636 N N . SER A 1 86 ? 17.828 18.031 5.641 1 96.62 86 SER A N 1
ATOM 637 C CA . SER A 1 86 ? 18.938 18.062 4.699 1 96.62 86 SER A CA 1
ATOM 638 C C . SER A 1 86 ? 18.797 16.984 3.633 1 96.62 86 SER A C 1
ATOM 640 O O . SER A 1 86 ? 17.828 16.203 3.656 1 96.62 86 SER A O 1
ATOM 642 N N . ARG A 1 87 ? 19.672 17.031 2.643 1 94.69 87 ARG A N 1
ATOM 643 C CA . ARG A 1 87 ? 19.656 16 1.609 1 94.69 87 ARG A CA 1
ATOM 644 C C . ARG A 1 87 ? 19.781 14.609 2.221 1 94.69 87 ARG A C 1
ATOM 646 O O . ARG A 1 87 ? 20.609 14.391 3.111 1 94.69 87 ARG A O 1
ATOM 653 N N . PHE A 1 88 ? 18.906 13.641 1.848 1 94.44 88 PHE A N 1
ATOM 654 C CA . PHE A 1 88 ? 18.953 12.227 2.209 1 94.44 88 PHE A CA 1
ATOM 655 C C . PHE A 1 88 ? 18.719 12.039 3.703 1 94.44 88 PHE A C 1
ATOM 657 O O . PHE A 1 88 ? 19.078 11 4.266 1 94.44 88 PHE A O 1
ATOM 664 N N . ASP A 1 89 ? 18.125 13.047 4.363 1 95.88 89 ASP A N 1
ATOM 665 C CA . ASP A 1 89 ? 17.875 13.07 5.801 1 95.88 89 ASP A CA 1
ATOM 666 C C . ASP A 1 89 ? 16.625 12.258 6.156 1 95.88 89 ASP A C 1
ATOM 668 O O . ASP A 1 89 ? 15.719 12.109 5.332 1 95.88 89 ASP A O 1
ATOM 672 N N . VAL A 1 90 ? 16.656 11.625 7.332 1 96.19 90 VAL A N 1
ATOM 673 C CA . VAL A 1 90 ? 15.477 11 7.941 1 96.19 90 VAL A CA 1
ATOM 674 C C . VAL A 1 90 ? 15.133 11.719 9.242 1 96.19 90 VAL A C 1
ATOM 676 O O . VAL A 1 90 ? 16 11.93 10.094 1 96.19 90 VAL A O 1
ATOM 679 N N . TRP A 1 91 ? 13.93 12.078 9.367 1 97.12 91 TRP A N 1
ATOM 680 C CA . TRP A 1 91 ? 13.438 12.586 10.641 1 97.12 91 TRP A CA 1
ATOM 681 C C . TRP A 1 91 ? 12.438 11.617 11.266 1 97.12 91 TRP A C 1
ATOM 683 O O . TRP A 1 91 ? 11.57 11.086 10.57 1 97.12 91 TRP A O 1
ATOM 693 N N . THR A 1 92 ? 12.57 11.375 12.547 1 96.06 92 THR A N 1
ATOM 694 C CA . THR A 1 92 ? 11.664 10.508 13.289 1 96.06 92 THR A CA 1
ATOM 695 C C . THR A 1 92 ? 11.094 11.227 14.5 1 96.06 92 THR A C 1
ATOM 697 O O . THR A 1 92 ? 11.742 12.117 15.062 1 96.06 92 THR A O 1
ATOM 700 N N . ALA A 1 93 ? 9.898 10.828 14.852 1 96.75 93 ALA A N 1
ATOM 701 C CA . ALA A 1 93 ? 9.258 11.383 16.031 1 96.75 93 ALA A CA 1
ATOM 702 C C . ALA A 1 93 ? 8.25 10.398 16.625 1 96.75 93 ALA A C 1
ATOM 704 O O . ALA A 1 93 ? 7.84 9.445 15.961 1 96.75 93 ALA A O 1
ATOM 705 N N . GLY A 1 94 ? 7.938 10.625 17.891 1 96.62 94 GLY A N 1
ATOM 706 C CA . GLY A 1 94 ? 6.91 9.859 18.578 1 96.62 94 GLY A CA 1
ATOM 707 C C . GLY A 1 94 ? 5.797 10.727 19.141 1 96.62 94 GLY A C 1
ATOM 708 O O . GLY A 1 94 ? 6.055 11.797 19.703 1 96.62 94 GLY A O 1
ATOM 709 N N . ILE A 1 95 ? 4.613 10.367 18.859 1 97.5 95 ILE A N 1
ATOM 710 C CA . ILE A 1 95 ? 3.432 10.969 19.469 1 97.5 95 ILE A CA 1
ATOM 711 C C . ILE A 1 95 ? 2.971 10.125 20.656 1 97.5 95 ILE A C 1
ATOM 713 O O . ILE A 1 95 ? 2.814 8.906 20.531 1 97.5 95 ILE A O 1
ATOM 717 N N . PHE A 1 96 ? 2.703 10.781 21.75 1 94.31 96 PHE A N 1
ATOM 718 C CA . PHE A 1 96 ? 2.389 10.055 22.969 1 94.31 96 PHE A CA 1
ATOM 719 C C . PHE A 1 96 ? 1.384 10.828 23.812 1 94.31 96 PHE A C 1
ATOM 721 O O . PHE A 1 96 ? 1.123 12 23.562 1 94.31 96 PHE A O 1
ATOM 728 N N . SER A 1 97 ? 0.819 10.125 24.734 1 93.31 97 SER A N 1
ATOM 729 C CA . SER A 1 97 ? -0.062 10.773 25.703 1 93.31 97 SER A CA 1
ATOM 730 C C . SER A 1 97 ? 0.734 11.398 26.844 1 93.31 97 SER A C 1
ATOM 732 O O . SER A 1 97 ? 1.58 10.742 27.453 1 93.31 97 SER A O 1
ATOM 734 N N . ILE A 1 98 ? 0.459 12.633 27.047 1 88.62 98 ILE A N 1
ATOM 735 C CA . ILE A 1 98 ? 1.116 13.312 28.156 1 88.62 98 ILE A CA 1
ATOM 736 C C . ILE A 1 98 ? 0.501 12.852 29.484 1 88.62 98 ILE A C 1
ATOM 738 O O . ILE A 1 98 ? -0.72 12.883 29.641 1 88.62 98 ILE A O 1
ATOM 742 N N . PRO A 1 99 ? 1.401 12.32 30.312 1 78.25 99 PRO A N 1
ATOM 743 C CA . PRO A 1 99 ? 0.87 11.844 31.594 1 78.25 99 PRO A CA 1
ATOM 744 C C . PRO A 1 99 ? 0.122 12.938 32.375 1 78.25 99 PRO A C 1
ATOM 746 O O . PRO A 1 99 ? 0.495 14.109 32.281 1 78.25 99 PRO A O 1
ATOM 749 N N . GLU A 1 100 ? -0.873 12.367 33.094 1 63.81 100 GLU A N 1
ATOM 750 C CA . GLU A 1 100 ? -1.663 13.258 33.938 1 63.81 100 GLU A CA 1
ATOM 751 C C . GLU A 1 100 ? -0.783 13.977 34.969 1 63.81 100 GLU A C 1
ATOM 753 O O . GLU A 1 100 ? 0.167 13.391 35.5 1 63.81 100 GLU A O 1
ATOM 758 N N . GLY A 1 101 ? -0.713 15.297 35.031 1 55.47 101 GLY A N 1
ATOM 759 C CA . GLY A 1 101 ? 0.037 16.094 35.969 1 55.47 101 GLY A CA 1
ATOM 760 C C . GLY A 1 101 ? 1.104 16.953 35.344 1 55.47 101 GLY A C 1
ATOM 761 O O . GLY A 1 101 ? 1.598 17.906 35.938 1 55.47 101 GLY A O 1
ATOM 762 N N . ALA A 1 102 ? 1.568 16.359 34.281 1 51.69 102 ALA A N 1
ATOM 763 C CA . ALA A 1 102 ? 2.635 17.203 33.719 1 51.69 102 ALA A CA 1
ATOM 764 C C . ALA A 1 102 ? 2.104 18.562 33.312 1 51.69 102 ALA A C 1
ATOM 766 O O . ALA A 1 102 ? 2.738 19.594 33.562 1 51.69 102 ALA A O 1
ATOM 767 N N . LEU A 1 103 ? 1.077 18.594 32.562 1 53.84 103 LEU A N 1
ATOM 768 C CA . LEU A 1 103 ? 0.526 19.875 32.156 1 53.84 103 LEU A CA 1
ATOM 769 C C . LEU A 1 103 ? -0.893 20.047 32.656 1 53.84 103 LEU A C 1
ATOM 771 O O . LEU A 1 103 ? -1.552 21.047 32.344 1 53.84 103 LEU A O 1
ATOM 775 N N . GLY A 1 104 ? -1.227 19.219 33.688 1 52.31 104 GLY A N 1
ATOM 776 C CA . GLY A 1 104 ? -2.582 19.312 34.188 1 52.31 104 GLY A CA 1
ATOM 777 C C . GLY A 1 104 ? -3.629 18.844 33.188 1 52.31 104 GLY A C 1
ATOM 778 O O . GLY A 1 104 ? -4.82 18.812 33.5 1 52.31 104 GLY A O 1
ATOM 779 N N . TYR A 1 105 ? -3.174 18.672 31.938 1 57.22 105 TYR A N 1
ATOM 780 C CA . TYR A 1 105 ? -4.195 18.234 30.984 1 57.22 105 TYR A CA 1
ATOM 781 C C . TYR A 1 105 ? -3.742 16.984 30.234 1 57.22 105 TYR A C 1
ATOM 783 O O . TYR A 1 105 ? -2.588 16.906 29.797 1 57.22 105 TYR A O 1
ATOM 791 N N . PRO A 1 106 ? -4.66 16.078 30.047 1 78.81 106 PRO A N 1
ATOM 792 C CA . PRO A 1 106 ? -4.336 14.781 29.453 1 78.81 106 PRO A CA 1
ATOM 793 C C . PRO A 1 106 ? -4.375 14.797 27.922 1 78.81 106 PRO A C 1
ATOM 795 O O . PRO A 1 106 ? -5.164 14.07 27.312 1 78.81 106 PRO A O 1
ATOM 798 N N . GLY A 1 107 ? -3.566 15.688 27.281 1 90.44 107 GLY A N 1
ATOM 799 C CA . GLY A 1 107 ? -3.479 15.695 25.828 1 90.44 107 GLY A CA 1
ATOM 800 C C . GLY A 1 107 ? -2.285 14.922 25.297 1 90.44 107 GLY A C 1
ATOM 801 O O . GLY A 1 107 ? -1.737 14.062 25.984 1 90.44 107 GLY A O 1
ATOM 802 N N . ALA A 1 108 ? -2.045 15.109 24.062 1 95.06 108 ALA A N 1
ATOM 803 C CA . ALA A 1 108 ? -0.931 14.43 23.391 1 95.06 108 ALA A CA 1
ATOM 804 C C . ALA A 1 108 ? 0.24 15.383 23.172 1 95.06 108 ALA A C 1
ATOM 806 O O . ALA A 1 108 ? 0.114 16.594 23.406 1 95.06 108 ALA A O 1
ATOM 807 N N . GLY A 1 109 ? 1.329 14.852 22.906 1 93.94 109 GLY A N 1
ATOM 808 C CA . GLY A 1 109 ? 2.523 15.594 22.531 1 93.94 109 GLY A CA 1
ATOM 809 C C . GLY A 1 109 ? 3.414 14.844 21.562 1 93.94 109 GLY A C 1
ATOM 810 O O . GLY A 1 109 ? 3.201 13.656 21.312 1 93.94 109 GLY A O 1
ATOM 811 N N . VAL A 1 110 ? 4.34 15.562 21.016 1 95.88 110 VAL A N 1
ATOM 812 C CA . VAL A 1 110 ? 5.289 14.953 20.094 1 95.88 110 VAL A CA 1
ATOM 813 C C . VAL A 1 110 ? 6.715 15.195 20.578 1 95.88 110 VAL A C 1
ATOM 815 O O . VAL A 1 110 ? 7.039 16.281 21.062 1 95.88 110 VAL A O 1
ATOM 818 N N . TYR A 1 111 ? 7.469 14.172 20.578 1 94.44 111 TYR A N 1
ATOM 819 C CA . TYR A 1 111 ? 8.891 14.289 20.875 1 94.44 111 TYR A CA 1
ATOM 820 C C . TYR A 1 111 ? 9.742 13.781 19.734 1 94.44 111 TYR A C 1
ATOM 822 O O . TYR A 1 111 ? 9.273 13 18.891 1 94.44 111 TYR A O 1
ATOM 830 N N . THR A 1 112 ? 10.914 14.266 19.609 1 94.19 112 THR A N 1
ATOM 831 C CA . THR A 1 112 ? 11.891 13.781 18.641 1 94.19 112 THR A CA 1
ATOM 832 C C . THR A 1 112 ? 13.297 13.828 19.234 1 94.19 112 THR A C 1
ATOM 834 O O . THR A 1 112 ? 13.641 14.758 19.969 1 94.19 112 THR A O 1
ATOM 837 N N . ARG A 1 113 ? 14.016 12.789 19 1 88.25 113 ARG A N 1
ATOM 838 C CA . ARG A 1 113 ? 15.43 12.766 19.359 1 88.25 113 ARG A CA 1
ATOM 839 C C . ARG A 1 113 ? 16.297 13.039 18.141 1 88.25 113 ARG A C 1
ATOM 841 O O . ARG A 1 113 ? 17.531 13.094 18.234 1 88.25 113 ARG A O 1
ATOM 848 N N . ASP A 1 114 ? 15.617 13.164 17.078 1 91.12 114 ASP A N 1
ATOM 849 C CA . ASP A 1 114 ? 16.312 13.492 15.844 1 91.12 114 ASP A CA 1
ATOM 850 C C . ASP A 1 114 ? 16.844 14.922 15.867 1 91.12 114 ASP A C 1
ATOM 852 O O . ASP A 1 114 ? 16.188 15.82 16.406 1 91.12 114 ASP A O 1
ATOM 856 N N . ARG A 1 115 ? 17.891 15.156 15.219 1 90.5 115 ARG A N 1
ATOM 857 C CA . ARG A 1 115 ? 18.578 16.438 15.367 1 90.5 115 ARG A CA 1
ATOM 858 C C . ARG A 1 115 ? 18.25 17.375 14.203 1 90.5 115 ARG A C 1
ATOM 860 O O . ARG A 1 115 ? 18.719 18.516 14.164 1 90.5 115 ARG A O 1
ATOM 867 N N . SER A 1 116 ? 17.453 16.922 13.266 1 95.5 116 SER A N 1
ATOM 868 C CA . SER A 1 116 ? 17.031 17.828 12.203 1 95.5 116 SER A CA 1
ATOM 869 C C . SER A 1 116 ? 16.406 19.094 12.766 1 95.5 116 SER A C 1
ATOM 871 O O . SER A 1 116 ? 15.727 19.062 13.797 1 95.5 116 SER A O 1
ATOM 873 N N . CYS A 1 117 ? 16.562 20.219 12.094 1 95.25 117 CYS A N 1
ATOM 874 C CA . CYS A 1 117 ? 16.125 21.516 12.617 1 95.25 117 CYS A CA 1
ATOM 875 C C . CYS A 1 117 ? 14.609 21.625 12.594 1 95.25 117 CYS A C 1
ATOM 877 O O . CYS A 1 117 ? 13.977 21.359 11.57 1 95.25 117 CYS A O 1
ATOM 879 N N . THR A 1 118 ? 14.102 22 13.711 1 95.25 118 THR A N 1
ATOM 880 C CA . THR A 1 118 ? 12.695 22.375 13.789 1 95.25 118 THR A CA 1
ATOM 881 C C . THR A 1 118 ? 12.555 23.828 14.203 1 95.25 118 THR A C 1
ATOM 883 O O . THR A 1 118 ? 13.375 24.359 14.953 1 95.25 118 THR A O 1
ATOM 886 N N . VAL A 1 119 ? 11.547 24.5 13.656 1 92.81 119 VAL A N 1
ATOM 887 C CA . VAL A 1 119 ? 11.211 25.875 14.023 1 92.81 119 VAL A CA 1
ATOM 888 C C . VAL A 1 119 ? 9.742 25.953 14.414 1 92.81 119 VAL A C 1
ATOM 890 O O . VAL A 1 119 ? 8.859 25.859 13.555 1 92.81 119 VAL A O 1
ATOM 893 N N . PRO A 1 120 ? 9.422 26.203 15.656 1 89.88 120 PRO A N 1
ATOM 894 C CA . PRO A 1 120 ? 10.312 26.422 16.797 1 89.88 120 PRO A CA 1
ATOM 895 C C . PRO A 1 120 ? 11.094 25.172 17.188 1 89.88 120 PRO A C 1
ATOM 897 O O . PRO A 1 120 ? 10.875 24.109 16.609 1 89.88 120 PRO A O 1
ATOM 900 N N . ASP A 1 121 ? 11.945 25.375 18.109 1 90.81 121 ASP A N 1
ATOM 901 C CA . ASP A 1 121 ? 12.805 24.297 18.578 1 90.81 121 ASP A CA 1
ATOM 902 C C . ASP A 1 121 ? 12.039 23.328 19.469 1 90.81 121 ASP A C 1
ATOM 904 O O . ASP A 1 121 ? 11.359 23.75 20.406 1 90.81 121 ASP A O 1
ATOM 908 N N . ILE A 1 122 ? 12.18 22.078 19.172 1 88.56 122 ILE A N 1
ATOM 909 C CA . ILE A 1 122 ? 11.57 21.062 20.016 1 88.56 122 ILE A CA 1
ATOM 910 C C . ILE A 1 122 ? 12.656 20.328 20.797 1 88.56 122 ILE A C 1
ATOM 912 O O . ILE A 1 122 ? 12.461 19.984 21.969 1 88.56 122 ILE A O 1
ATOM 916 N N . VAL A 1 123 ? 13.828 20.109 20.219 1 83.94 123 VAL A N 1
ATOM 917 C CA . VAL A 1 123 ? 14.859 19.203 20.719 1 83.94 123 VAL A CA 1
ATOM 918 C C . VAL A 1 123 ? 15.625 19.875 21.859 1 83.94 123 VAL A C 1
ATOM 920 O O . VAL A 1 123 ? 15.789 19.297 22.938 1 83.94 123 VAL A O 1
ATOM 923 N N . THR A 1 124 ? 16.016 21.047 21.609 1 81.19 124 THR A N 1
ATOM 924 C CA . THR A 1 124 ? 16.906 21.688 22.578 1 81.19 124 THR A CA 1
ATOM 925 C C . THR A 1 124 ? 16.188 22.812 23.312 1 81.19 124 THR A C 1
ATOM 927 O O . THR A 1 124 ? 16.797 23.562 24.062 1 81.19 124 THR A O 1
ATOM 930 N N . ALA A 1 125 ? 14.945 22.859 23.109 1 85.12 125 ALA A N 1
ATOM 931 C CA . ALA A 1 125 ? 14.172 23.938 23.719 1 85.12 125 ALA A CA 1
ATOM 932 C C . ALA A 1 125 ? 14.156 23.812 25.234 1 85.12 125 ALA A C 1
ATOM 934 O O . ALA A 1 125 ? 14.172 22.688 25.781 1 85.12 125 ALA A O 1
ATOM 935 N N . THR A 1 126 ? 14.18 24.938 25.844 1 83.06 126 THR A N 1
ATOM 936 C CA . THR A 1 126 ? 13.969 24.969 27.281 1 83.06 126 THR A CA 1
ATOM 937 C C . THR A 1 126 ? 12.492 24.75 27.609 1 83.06 126 THR A C 1
ATOM 939 O O . THR A 1 126 ? 11.633 25.469 27.109 1 83.06 126 THR A O 1
ATOM 942 N N . PRO A 1 127 ? 12.305 23.812 28.422 1 80.81 127 PRO A N 1
ATOM 943 C CA . PRO A 1 127 ? 10.906 23.609 28.812 1 80.81 127 PRO A CA 1
ATOM 944 C C . PRO A 1 127 ? 10.258 24.859 29.406 1 80.81 127 PRO A C 1
ATOM 946 O O . PRO A 1 127 ? 10.867 25.531 30.234 1 80.81 127 PRO A O 1
ATOM 949 N N . ASP A 1 128 ? 9.141 25.266 28.922 1 74.69 128 ASP A N 1
ATOM 950 C CA . ASP A 1 128 ? 8.445 26.453 29.406 1 74.69 128 ASP A CA 1
ATOM 951 C C . ASP A 1 128 ? 7.176 26.078 30.156 1 74.69 128 ASP A C 1
ATOM 953 O O . ASP A 1 128 ? 6.461 26.953 30.656 1 74.69 128 ASP A O 1
ATOM 957 N N . GLY A 1 129 ? 6.902 24.844 30.312 1 63.12 129 GLY A N 1
ATOM 958 C CA . GLY A 1 129 ? 5.766 24.359 31.078 1 63.12 129 GLY A CA 1
ATOM 959 C C . GLY A 1 129 ? 4.453 24.453 30.328 1 63.12 129 GLY A C 1
ATOM 960 O O . GLY A 1 129 ? 3.41 24.031 30.828 1 63.12 129 GLY A O 1
ATOM 961 N N . ASP A 1 130 ? 4.477 24.938 29.141 1 73.44 130 ASP A N 1
ATOM 962 C CA . ASP A 1 130 ? 3.254 25.094 28.359 1 73.44 130 ASP A CA 1
ATOM 963 C C . ASP A 1 130 ? 3.381 24.406 27 1 73.44 130 ASP A C 1
ATOM 965 O O . ASP A 1 130 ? 2.918 23.281 26.828 1 73.44 130 ASP A O 1
ATOM 969 N N . MET A 1 131 ? 4.141 24.984 26.203 1 79.06 131 MET A N 1
ATOM 970 C CA . MET A 1 131 ? 4.262 24.484 24.828 1 79.06 131 MET A CA 1
ATOM 971 C C . MET A 1 131 ? 5.359 23.438 24.734 1 79.06 131 MET A C 1
ATOM 973 O O . MET A 1 131 ? 5.301 22.547 23.891 1 79.06 131 MET A O 1
ATOM 977 N N . ILE A 1 132 ? 6.355 23.578 25.547 1 86.31 132 ILE A N 1
ATOM 978 C CA . ILE A 1 132 ? 7.469 22.641 25.594 1 86.31 132 ILE A CA 1
ATOM 979 C C . ILE A 1 132 ? 7.555 22 26.969 1 86.31 132 ILE A C 1
ATOM 981 O O . ILE A 1 132 ? 7.734 22.688 27.984 1 86.31 132 ILE A O 1
ATOM 985 N N . GLY A 1 133 ? 7.355 20.688 26.984 1 86.31 133 GLY A N 1
ATOM 986 C CA . GLY A 1 133 ? 7.539 19.906 28.203 1 86.31 133 GLY A CA 1
ATOM 987 C C . GLY A 1 133 ? 8.75 19 28.156 1 86.31 133 GLY A C 1
ATOM 988 O O . GLY A 1 133 ? 9.508 19.016 27.188 1 86.31 133 GLY A O 1
ATOM 989 N N . GLN A 1 134 ? 8.93 18.297 29.312 1 86.06 134 GLN A N 1
ATOM 990 C CA . GLN A 1 134 ? 10.07 17.391 29.406 1 86.06 134 GLN A CA 1
ATOM 991 C C . GLN A 1 134 ? 9.68 16.109 30.125 1 86.06 134 GLN A C 1
ATOM 993 O O . GLN A 1 134 ? 8.945 16.125 31.109 1 86.06 134 GLN A O 1
ATOM 998 N N . ILE A 1 135 ? 10 15.148 29.484 1 79.19 135 ILE A N 1
ATOM 999 C CA . ILE A 1 135 ? 9.922 13.828 30.125 1 79.19 135 ILE A CA 1
ATOM 1000 C C . ILE A 1 135 ? 11.289 13.148 30.047 1 79.19 135 ILE A C 1
ATOM 1002 O O . ILE A 1 135 ? 11.781 12.836 28.969 1 79.19 135 ILE A O 1
ATOM 1006 N N . GLY A 1 136 ? 11.805 12.836 31.219 1 80.69 136 GLY A N 1
ATOM 1007 C CA . GLY A 1 136 ? 13.172 12.344 31.234 1 80.69 136 GLY A CA 1
ATOM 1008 C C . GLY A 1 136 ? 14.141 13.273 30.516 1 80.69 136 GLY A C 1
ATOM 1009 O O . GLY A 1 136 ? 14.203 14.469 30.828 1 80.69 136 GLY A O 1
ATOM 1010 N N . ASP A 1 137 ? 14.75 12.695 29.562 1 83.44 137 ASP A N 1
ATOM 1011 C CA . ASP A 1 137 ? 15.773 13.477 28.859 1 83.44 137 ASP A CA 1
ATOM 1012 C C . ASP A 1 137 ? 15.25 13.977 27.516 1 83.44 137 ASP A C 1
ATOM 1014 O O . ASP A 1 137 ? 16.016 14.508 26.703 1 83.44 137 ASP A O 1
ATOM 1018 N N . VAL A 1 138 ? 13.992 13.891 27.406 1 85.25 138 VAL A N 1
ATOM 1019 C CA . VAL A 1 138 ? 13.453 14.25 26.094 1 85.25 138 VAL A CA 1
ATOM 1020 C C . VAL A 1 138 ? 12.453 15.398 26.25 1 85.25 138 VAL A C 1
ATOM 1022 O O . VAL A 1 138 ? 11.57 15.352 27.109 1 85.25 138 VAL A O 1
ATOM 1025 N N . THR A 1 139 ? 12.727 16.422 25.5 1 88.56 139 THR A N 1
ATOM 1026 C CA . THR A 1 139 ? 11.75 17.5 25.406 1 88.56 139 THR A CA 1
ATOM 1027 C C . THR A 1 139 ? 10.656 17.156 24.391 1 88.56 139 THR A C 1
ATOM 1029 O O . THR A 1 139 ? 10.891 16.391 23.453 1 88.56 139 THR A O 1
ATOM 1032 N N . TYR A 1 140 ? 9.477 17.641 24.672 1 91.62 140 TYR A N 1
ATOM 1033 C CA . TYR A 1 140 ? 8.367 17.422 23.75 1 91.62 140 TYR A CA 1
ATOM 1034 C C . TYR A 1 140 ? 7.551 18.688 23.562 1 91.62 140 TYR A C 1
ATOM 1036 O O . TYR A 1 140 ? 7.531 19.562 24.438 1 91.62 140 TYR A O 1
ATOM 1044 N N . ALA A 1 141 ? 6.98 18.844 22.391 1 92.88 141 ALA A N 1
ATOM 1045 C CA . ALA A 1 141 ? 5.996 19.891 22.125 1 92.88 141 ALA A CA 1
ATOM 1046 C C . ALA A 1 141 ? 4.586 19.422 22.453 1 92.88 141 ALA A C 1
ATOM 1048 O O . ALA A 1 141 ? 4.191 18.312 22.062 1 92.88 141 ALA A O 1
ATOM 1049 N N . THR A 1 142 ? 3.854 20.266 23.094 1 90.94 142 THR A N 1
ATOM 1050 C CA . THR A 1 142 ? 2.508 19.922 23.531 1 90.94 142 THR A CA 1
ATOM 1051 C C . THR A 1 142 ? 1.482 20.234 22.453 1 90.94 142 THR A C 1
ATOM 1053 O O . THR A 1 142 ? 1.552 21.281 21.812 1 90.94 142 THR A O 1
ATOM 1056 N N . PHE A 1 143 ? 0.585 19.25 22.266 1 92.94 143 PHE A N 1
ATOM 1057 C CA . PHE A 1 143 ? -0.57 19.578 21.438 1 92.94 143 PHE A CA 1
ATOM 1058 C C . PHE A 1 143 ? -1.539 20.484 22.188 1 92.94 143 PHE A C 1
ATOM 1060 O O . PHE A 1 143 ? -1.753 20.312 23.391 1 92.94 143 PHE A O 1
ATOM 1067 N N . VAL A 1 144 ? -2.156 21.438 21.438 1 86.5 144 VAL A N 1
ATOM 1068 C CA . VAL A 1 144 ? -2.982 22.438 22.109 1 86.5 144 VAL A CA 1
ATOM 1069 C C . VAL A 1 144 ? -4.371 22.469 21.469 1 86.5 144 VAL A C 1
ATOM 1071 O O . VAL A 1 144 ? -4.562 21.969 20.359 1 86.5 144 VAL A O 1
ATOM 1074 N N . ASN A 1 145 ? -5.355 23.062 22.188 1 84.88 145 ASN A N 1
ATOM 1075 C CA . ASN A 1 145 ? -6.738 23.109 21.719 1 84.88 145 ASN A CA 1
ATOM 1076 C C . ASN A 1 145 ? -7.16 24.531 21.344 1 84.88 145 ASN A C 1
ATOM 1078 O O . ASN A 1 145 ? -8.352 24.844 21.344 1 84.88 145 ASN A O 1
ATOM 1082 N N . TYR A 1 146 ? -6.23 25.391 20.969 1 78.12 146 TYR A N 1
ATOM 1083 C CA . TYR A 1 146 ? -6.508 26.797 20.734 1 78.12 146 TYR A CA 1
ATOM 1084 C C . TYR A 1 146 ? -7.457 26.969 19.547 1 78.12 146 TYR A C 1
ATOM 1086 O O . TYR A 1 146 ? -8.25 27.922 19.516 1 78.12 146 TYR A O 1
ATOM 1094 N N . ALA A 1 147 ? -7.352 26.062 18.641 1 78.56 147 ALA A N 1
ATOM 1095 C CA . ALA A 1 147 ? -8.133 26.203 17.422 1 78.56 147 ALA A CA 1
ATOM 1096 C C . ALA A 1 147 ? -9.602 25.875 17.656 1 78.56 147 ALA A C 1
ATOM 1098 O O . ALA A 1 147 ? -10.461 26.203 16.844 1 78.56 147 ALA A O 1
ATOM 1099 N N . TYR A 1 148 ? -9.914 25.25 18.828 1 78.88 148 TYR A N 1
ATOM 1100 C CA . TYR A 1 148 ? -11.312 24.859 19.016 1 78.88 148 TYR A CA 1
ATOM 1101 C C . TYR A 1 148 ? -11.758 25.125 20.453 1 78.88 148 TYR A C 1
ATOM 1103 O O . TYR A 1 148 ? -12.93 24.906 20.781 1 78.88 148 TYR A O 1
ATOM 1111 N N . ALA A 1 149 ? -10.93 25.609 21.328 1 73.44 149 ALA A N 1
ATOM 1112 C CA . ALA A 1 149 ? -11.297 25.859 22.719 1 73.44 149 ALA A CA 1
ATOM 1113 C C . ALA A 1 149 ? -12.32 26.984 22.812 1 73.44 149 ALA A C 1
ATOM 1115 O O . ALA A 1 149 ? -13.125 27.016 23.75 1 73.44 149 ALA A O 1
ATOM 1116 N N . HIS A 1 150 ? -12.227 27.984 22 1 61.59 150 HIS A N 1
ATOM 1117 C CA . HIS A 1 150 ? -13.07 29.156 22.109 1 61.59 150 HIS A CA 1
ATOM 1118 C C . HIS A 1 150 ? -14.375 28.984 21.344 1 61.59 150 HIS A C 1
ATOM 1120 O O . HIS A 1 150 ? -15.203 29.891 21.312 1 61.59 150 HIS A O 1
ATOM 1126 N N . LEU A 1 151 ? -14.375 28 20.641 1 56.25 151 LEU A N 1
ATOM 1127 C CA . LEU A 1 151 ? -15.586 27.828 19.828 1 56.25 151 LEU A CA 1
ATOM 1128 C C . LEU A 1 151 ? -16.812 27.625 20.734 1 56.25 151 LEU A C 1
ATOM 1130 O O . LEU A 1 151 ? -16.75 26.828 21.672 1 56.25 151 LEU A O 1
ATOM 1134 N N . ASP A 1 152 ? -17.5 28.828 21.125 1 45.28 152 ASP A N 1
ATOM 1135 C CA . ASP A 1 152 ? -18.734 28.875 21.906 1 45.28 152 ASP A CA 1
ATOM 1136 C C . ASP A 1 152 ? -19.781 27.906 21.359 1 45.28 152 ASP A C 1
ATOM 1138 O O . ASP A 1 152 ? -20.453 28.203 20.375 1 45.28 152 ASP A O 1
ATOM 1142 N N . HIS A 1 153 ? -19.469 26.703 21.375 1 47.84 153 HIS A N 1
ATOM 1143 C CA . HIS A 1 153 ? -20.625 25.875 21.047 1 47.84 153 HIS A CA 1
ATOM 1144 C C . HIS A 1 153 ? -21.594 25.766 22.219 1 47.84 153 HIS A C 1
ATOM 1146 O O . HIS A 1 153 ? -21.203 25.984 23.359 1 47.84 153 HIS A O 1
ATOM 1152 N N . SER A 1 154 ? -22.844 25.734 22.109 1 42.53 154 SER A N 1
ATOM 1153 C CA . SER A 1 154 ? -23.812 25.734 23.188 1 42.53 154 SER A CA 1
ATOM 1154 C C . SER A 1 154 ? -23.344 24.891 24.375 1 42.53 154 SER A C 1
ATOM 1156 O O . SER A 1 154 ? -22.484 24.016 24.219 1 42.53 154 SER A O 1
ATOM 1158 N N . ALA A 1 155 ? -23.812 25.188 25.703 1 40.06 155 ALA A N 1
ATOM 1159 C CA . ALA A 1 155 ? -23.438 24.812 27.062 1 40.06 155 ALA A CA 1
ATOM 1160 C C . ALA A 1 155 ? -23.031 23.344 27.125 1 40.06 155 ALA A C 1
ATOM 1162 O O . ALA A 1 155 ? -22.047 23 27.797 1 40.06 155 ALA A O 1
ATOM 1163 N N . ALA A 1 156 ? -23.891 22.484 27.016 1 38.88 156 ALA A N 1
ATOM 1164 C CA . ALA A 1 156 ? -23.766 21.109 27.469 1 38.88 156 ALA A CA 1
ATOM 1165 C C . ALA A 1 156 ? -22.672 20.375 26.688 1 38.88 156 ALA A C 1
ATOM 1167 O O . ALA A 1 156 ? -21.953 19.547 27.266 1 38.88 156 ALA A O 1
ATOM 1168 N N . ALA A 1 157 ? -22.547 20.344 25.422 1 43 157 ALA A N 1
ATOM 1169 C CA . ALA A 1 157 ? -21.672 19.594 24.531 1 43 157 ALA A CA 1
ATOM 1170 C C . ALA A 1 157 ? -20.297 20.25 24.438 1 43 157 ALA A C 1
ATOM 1172 O O . ALA A 1 157 ? -19.406 19.719 23.781 1 43 157 ALA A O 1
ATOM 1173 N N . ALA A 1 158 ? -20.156 21.375 25.062 1 45.91 158 ALA A N 1
ATOM 1174 C CA . ALA A 1 158 ? -19.016 22.281 25 1 45.91 158 ALA A CA 1
ATOM 1175 C C . ALA A 1 158 ? -17.75 21.594 25.5 1 45.91 158 ALA A C 1
ATOM 1177 O O . ALA A 1 158 ? -16.656 21.812 24.938 1 45.91 158 ALA A O 1
ATOM 1178 N N . ASP A 1 159 ? -17.891 20.891 26.609 1 47.19 159 ASP A N 1
ATOM 1179 C CA . ASP A 1 159 ? -16.688 20.406 27.266 1 47.19 159 ASP A CA 1
ATOM 1180 C C . ASP A 1 159 ? -15.93 19.438 26.375 1 47.19 159 ASP A C 1
ATOM 1182 O O . ASP A 1 159 ? -14.703 19.531 26.234 1 47.19 159 ASP A O 1
ATOM 1186 N N . LEU A 1 160 ? -16.688 18.469 25.812 1 54.03 160 LEU A N 1
ATOM 1187 C CA . LEU A 1 160 ? -16 17.453 25.016 1 54.03 160 LEU A CA 1
ATOM 1188 C C . LEU A 1 160 ? -15.492 18.047 23.703 1 54.03 160 LEU A C 1
ATOM 1190 O O . LEU A 1 160 ? -14.484 17.594 23.156 1 54.03 160 LEU A O 1
ATOM 1194 N N . LEU A 1 161 ? -16.062 19.188 23.453 1 61.12 161 LEU A N 1
ATOM 1195 C CA . LEU A 1 161 ? -15.734 19.766 22.156 1 61.12 161 LEU A CA 1
ATOM 1196 C C . LEU A 1 161 ? -14.5 20.672 22.266 1 61.12 161 LEU A C 1
ATOM 1198 O O . LEU A 1 161 ? -13.797 20.891 21.281 1 61.12 161 LEU A O 1
ATOM 1202 N N . SER A 1 162 ? -14.25 21.016 23.578 1 74.12 162 SER A N 1
ATOM 1203 C CA . SER A 1 162 ? -13.109 21.922 23.719 1 74.12 162 SER A CA 1
ATOM 1204 C C . SER A 1 162 ? -11.945 21.234 24.422 1 74.12 162 SER A C 1
ATOM 1206 O O . SER A 1 162 ? -10.898 21.844 24.641 1 74.12 162 SER A O 1
ATOM 1208 N N . SER A 1 163 ? -12.148 20 24.688 1 81 163 SER A N 1
ATOM 1209 C CA . SER A 1 163 ? -11.18 19.297 25.516 1 81 163 SER A CA 1
ATOM 1210 C C . SER A 1 163 ? -9.883 19.031 24.766 1 81 163 SER A C 1
ATOM 1212 O O . SER A 1 163 ? -9.898 18.75 23.562 1 81 163 SER A O 1
ATOM 1214 N N . VAL A 1 164 ? -8.797 19.047 25.547 1 87.25 164 VAL A N 1
ATOM 1215 C CA . VAL A 1 164 ? -7.48 18.734 25 1 87.25 164 VAL A CA 1
ATOM 1216 C C . VAL A 1 164 ? -7.398 17.234 24.672 1 87.25 164 VAL A C 1
ATOM 1218 O O . VAL A 1 164 ? -6.523 16.812 23.922 1 87.25 164 VAL A O 1
ATOM 1221 N N . GLU A 1 165 ? -8.359 16.438 25.156 1 87.62 165 GLU A N 1
ATOM 1222 C CA . GLU A 1 165 ? -8.391 15.008 24.859 1 87.62 165 GLU A CA 1
ATOM 1223 C C . GLU A 1 165 ? -8.586 14.758 23.359 1 87.62 165 GLU A C 1
ATOM 1225 O O . GLU A 1 165 ? -8.18 13.719 22.844 1 87.62 165 GLU A O 1
ATOM 1230 N N . ARG A 1 166 ? -9.062 15.727 22.625 1 90.56 166 ARG A N 1
ATOM 1231 C CA . ARG A 1 166 ? -9.266 15.633 21.188 1 90.56 166 ARG A CA 1
ATOM 1232 C C . ARG A 1 166 ? -7.934 15.484 20.453 1 90.56 166 ARG A C 1
ATOM 1234 O O . ARG A 1 166 ? -7.895 15.047 19.297 1 90.56 166 ARG A O 1
ATOM 1241 N N . THR A 1 167 ? -6.895 15.867 21.188 1 94.12 167 THR A N 1
ATOM 1242 C CA . THR A 1 167 ? -5.586 15.852 20.531 1 94.12 167 THR A CA 1
ATOM 1243 C C . THR A 1 167 ? -5.008 14.445 20.516 1 94.12 167 THR A C 1
ATOM 1245 O O . THR A 1 167 ? -3.996 14.195 19.859 1 94.12 167 THR A O 1
ATOM 1248 N N . ARG A 1 168 ? -5.648 13.469 21.141 1 95.56 168 ARG A N 1
ATOM 1249 C CA . ARG A 1 168 ? -5.055 12.156 21.359 1 95.56 168 ARG A CA 1
ATOM 1250 C C . ARG A 1 168 ? -5.27 11.25 20.156 1 95.56 168 ARG A C 1
ATOM 1252 O O . ARG A 1 168 ? -4.727 10.141 20.094 1 95.56 168 ARG A O 1
ATOM 1259 N N . GLU A 1 169 ? -6.047 11.648 19.25 1 96.81 169 GLU A N 1
ATOM 1260 C CA . GLU A 1 169 ? -6.199 10.898 18 1 96.81 169 GLU A CA 1
ATOM 1261 C C . GLU A 1 169 ? -6.555 11.82 16.844 1 96.81 169 GLU A C 1
ATOM 1263 O O . GLU A 1 169 ? -7.238 12.836 17.031 1 96.81 169 GLU A O 1
ATOM 1268 N N . GLY A 1 170 ? -6.023 11.523 15.688 1 98.12 170 GLY A N 1
ATOM 1269 C CA . GLY A 1 170 ? -6.184 12.297 14.469 1 98.12 170 GLY A CA 1
ATOM 1270 C C . GLY A 1 170 ? -5.316 11.805 13.328 1 98.12 170 GLY A C 1
ATOM 1271 O O . GLY A 1 170 ? -5.168 10.594 13.133 1 98.12 170 GLY A O 1
ATOM 1272 N N . TYR A 1 171 ? -4.91 12.727 12.492 1 98.56 171 TYR A N 1
ATOM 1273 C CA . TYR A 1 171 ? -4.031 12.367 11.383 1 98.56 171 TYR A CA 1
ATOM 1274 C C . TYR A 1 171 ? -2.992 13.461 11.141 1 98.56 171 TYR A C 1
ATOM 1276 O O . TYR A 1 171 ? -2.961 14.461 11.852 1 98.56 171 TYR A O 1
ATOM 1284 N N . ILE A 1 172 ? -2.02 13.211 10.273 1 98.62 172 ILE A N 1
ATOM 1285 C CA . ILE A 1 172 ? -0.866 14.086 10.094 1 98.62 172 ILE A CA 1
ATOM 1286 C C . ILE A 1 172 ? -0.746 14.492 8.625 1 98.62 172 ILE A C 1
ATOM 1288 O O . ILE A 1 172 ? -0.962 13.672 7.73 1 98.62 172 ILE A O 1
ATOM 1292 N N . GLU A 1 173 ? -0.391 15.766 8.445 1 98.19 173 GLU A N 1
ATOM 1293 C CA . GLU A 1 173 ? -0.026 16.297 7.133 1 98.19 173 GLU A CA 1
ATOM 1294 C C . GLU A 1 173 ? 1.401 16.828 7.133 1 98.19 173 GLU A C 1
ATOM 1296 O O . GLU A 1 173 ? 1.783 17.594 8.023 1 98.19 173 GLU A O 1
ATOM 1301 N N . MET A 1 174 ? 2.117 16.422 6.137 1 98.38 174 MET A N 1
ATOM 1302 C CA . MET A 1 174 ? 3.412 17.047 5.879 1 98.38 174 MET A CA 1
ATOM 1303 C C . MET A 1 174 ? 3.467 17.625 4.473 1 98.38 174 MET A C 1
ATOM 1305 O O . MET A 1 174 ? 3.236 16.922 3.492 1 98.38 174 MET A O 1
ATOM 1309 N N . ILE A 1 175 ? 3.748 18.906 4.434 1 97.56 175 ILE A N 1
ATOM 1310 C CA . ILE A 1 175 ? 3.752 19.609 3.158 1 97.56 175 ILE A CA 1
ATOM 1311 C C . ILE A 1 175 ? 5.137 20.203 2.898 1 97.56 175 ILE A C 1
ATOM 1313 O O . ILE A 1 175 ? 5.617 21.031 3.672 1 97.56 175 ILE A O 1
ATOM 1317 N N . GLU A 1 176 ? 5.742 19.766 1.805 1 97.06 176 GLU A N 1
ATOM 1318 C CA . GLU A 1 176 ? 6.961 20.438 1.357 1 97.06 176 GLU A CA 1
ATOM 1319 C C . GLU A 1 176 ? 6.684 21.875 0.967 1 97.06 176 GLU A C 1
ATOM 1321 O O . GLU A 1 176 ? 5.844 22.156 0.106 1 97.06 176 GLU A O 1
ATOM 1326 N N . MET A 1 177 ? 7.465 22.719 1.573 1 95.31 177 MET A N 1
ATOM 1327 C CA . MET A 1 177 ? 7.223 24.141 1.335 1 95.31 177 MET A CA 1
ATOM 1328 C C . MET A 1 177 ? 8.227 24.703 0.332 1 95.31 177 MET A C 1
ATOM 1330 O O . MET A 1 177 ? 7.891 25.578 -0.461 1 95.31 177 MET A O 1
ATOM 1334 N N . ALA A 1 178 ? 9.422 24.219 0.413 1 94.56 178 ALA A N 1
ATOM 1335 C CA . ALA A 1 178 ? 10.469 24.719 -0.47 1 94.56 178 ALA A CA 1
ATOM 1336 C C . ALA A 1 178 ? 11.688 23.812 -0.457 1 94.56 178 ALA A C 1
ATOM 1338 O O . ALA A 1 178 ? 11.883 23.031 0.486 1 94.56 178 ALA A O 1
ATOM 1339 N N . ASN A 1 179 ? 12.438 23.938 -1.565 1 94.19 179 ASN A N 1
ATOM 1340 C CA . ASN A 1 179 ? 13.828 23.5 -1.541 1 94.19 179 ASN A CA 1
ATOM 1341 C C . ASN A 1 179 ? 14.75 24.594 -1.028 1 94.19 179 ASN A C 1
ATOM 1343 O O . ASN A 1 179 ? 14.719 25.719 -1.529 1 94.19 179 ASN A O 1
ATOM 1347 N N . ILE A 1 180 ? 15.492 24.219 -0.044 1 94.5 180 ILE A N 1
ATOM 1348 C CA . ILE A 1 180 ? 16.422 25.172 0.548 1 94.5 180 ILE A CA 1
ATOM 1349 C C . ILE A 1 180 ? 17.781 25.047 -0.109 1 94.5 180 ILE A C 1
ATOM 1351 O O . ILE A 1 180 ? 18.312 23.938 -0.24 1 94.5 180 ILE A O 1
ATOM 1355 N N . ILE A 1 181 ? 18.312 26.203 -0.497 1 92.25 181 ILE A N 1
ATOM 1356 C CA . ILE A 1 181 ? 19.594 26.172 -1.195 1 92.25 181 ILE A CA 1
ATOM 1357 C C . ILE A 1 181 ? 20.531 27.203 -0.578 1 92.25 181 ILE A C 1
ATOM 1359 O O . ILE A 1 181 ? 20.109 28.047 0.226 1 92.25 181 ILE A O 1
ATOM 1363 N N . GLY A 1 182 ? 21.844 27.109 -0.835 1 91.62 182 GLY A N 1
ATOM 1364 C CA . GLY A 1 182 ? 22.828 28.078 -0.378 1 91.62 182 GLY A CA 1
ATOM 1365 C C . GLY A 1 182 ? 23.094 28 1.115 1 91.62 182 GLY A C 1
ATOM 1366 O O . GLY A 1 182 ? 23.234 26.922 1.673 1 91.62 182 GLY A O 1
ATOM 1367 N N . ALA A 1 183 ? 23.156 29.188 1.709 1 91.75 183 ALA A N 1
ATOM 1368 C CA . ALA A 1 183 ? 23.547 29.25 3.115 1 91.75 183 ALA A CA 1
ATOM 1369 C C . ALA A 1 183 ? 22.531 28.531 3.998 1 91.75 183 ALA A C 1
ATOM 1371 O O . ALA A 1 183 ? 22.906 27.875 4.973 1 91.75 183 ALA A O 1
ATOM 1372 N N . GLY A 1 184 ? 21.281 28.719 3.693 1 93.25 184 GLY A N 1
ATOM 1373 C CA . GLY A 1 184 ? 20.266 28.016 4.465 1 93.25 184 GLY A CA 1
ATOM 1374 C C . GLY A 1 184 ? 20.422 26.516 4.438 1 93.25 184 GLY A C 1
ATOM 1375 O O . GLY A 1 184 ? 20.234 25.844 5.457 1 93.25 184 GLY A O 1
ATOM 1376 N N . ALA A 1 185 ? 20.766 26.016 3.279 1 94.56 185 ALA A N 1
ATOM 1377 C CA . ALA A 1 185 ? 21 24.594 3.137 1 94.56 185 ALA A CA 1
ATOM 1378 C C . ALA A 1 185 ? 22.188 24.141 3.986 1 94.56 185 ALA A C 1
ATOM 1380 O O . ALA A 1 185 ? 22.141 23.062 4.586 1 94.56 185 ALA A O 1
ATOM 1381 N N . THR A 1 186 ? 23.172 24.969 4.027 1 93.88 186 THR A N 1
ATOM 1382 C CA . THR A 1 186 ? 24.344 24.656 4.832 1 93.88 186 THR A CA 1
ATOM 1383 C C . THR A 1 186 ? 23.984 24.609 6.316 1 93.88 186 THR A C 1
ATOM 1385 O O . THR A 1 186 ? 24.469 23.75 7.047 1 93.88 186 THR A O 1
ATOM 1388 N N . TRP A 1 187 ? 23.156 25.516 6.754 1 94.56 187 TRP A N 1
ATOM 1389 C CA . TRP A 1 187 ? 22.766 25.578 8.164 1 94.56 187 TRP A CA 1
ATOM 1390 C C . TRP A 1 187 ? 22.094 24.281 8.602 1 94.56 187 TRP A C 1
ATOM 1392 O O . TRP A 1 187 ? 22.312 23.812 9.719 1 94.56 187 TRP A O 1
ATOM 1402 N N . VAL A 1 188 ? 21.312 23.672 7.703 1 95.06 188 VAL A N 1
ATOM 1403 C CA . VAL A 1 188 ? 20.438 22.594 8.133 1 95.06 188 VAL A CA 1
ATOM 1404 C C . VAL A 1 188 ? 21.078 21.25 7.801 1 95.06 188 VAL A C 1
ATOM 1406 O O . VAL A 1 188 ? 20.516 20.188 8.094 1 95.06 188 VAL A O 1
ATOM 1409 N N . THR A 1 189 ? 22.203 21.234 7.199 1 95.19 189 THR A N 1
ATOM 1410 C CA . THR A 1 189 ? 22.906 20.016 6.844 1 95.19 189 THR A CA 1
ATOM 1411 C C . THR A 1 189 ? 23.719 19.5 8.031 1 95.19 189 THR A C 1
ATOM 1413 O O . THR A 1 189 ? 24.422 20.266 8.688 1 95.19 189 THR A O 1
ATOM 1416 N N . HIS A 1 190 ? 23.609 18.188 8.25 1 93.06 190 HIS A N 1
ATOM 1417 C CA . HIS A 1 190 ? 24.328 17.578 9.359 1 93.06 190 HIS A CA 1
ATOM 1418 C C . HIS A 1 190 ? 25.828 17.516 9.078 1 93.06 190 HIS A C 1
ATOM 1420 O O . HIS A 1 190 ? 26.234 17.234 7.949 1 93.06 190 HIS A O 1
ATOM 1426 N N . GLY A 1 191 ? 26.625 17.828 10.078 1 86.56 191 GLY A N 1
ATOM 1427 C CA . GLY A 1 191 ? 28.078 17.688 9.992 1 86.56 191 GLY A CA 1
ATOM 1428 C C . GLY A 1 191 ? 28.562 16.328 10.406 1 86.56 191 GLY A C 1
ATOM 1429 O O . GLY A 1 191 ? 27.781 15.367 10.469 1 86.56 191 GLY A O 1
ATOM 1430 N N . ALA A 1 192 ? 29.812 16.234 10.789 1 82.62 192 ALA A N 1
ATOM 1431 C CA . ALA A 1 192 ? 30.484 14.977 11.109 1 82.62 192 ALA A CA 1
ATOM 1432 C C . ALA A 1 192 ? 29.953 14.406 12.43 1 82.62 192 ALA A C 1
ATOM 1434 O O . ALA A 1 192 ? 30.016 13.195 12.648 1 82.62 192 ALA A O 1
ATOM 1435 N N . THR A 1 193 ? 29.422 15.258 13.227 1 82.75 193 THR A N 1
ATOM 1436 C CA . THR A 1 193 ? 28.906 14.82 14.523 1 82.75 193 THR A CA 1
ATOM 1437 C C . THR A 1 193 ? 27.438 14.414 14.422 1 82.75 193 THR A C 1
ATOM 1439 O O . THR A 1 193 ? 26.828 14.047 15.43 1 82.75 193 THR A O 1
ATOM 1442 N N . GLY A 1 194 ? 26.875 14.555 13.234 1 87.62 194 GLY A N 1
ATOM 1443 C CA . GLY A 1 194 ? 25.484 14.203 13.047 1 87.62 194 GLY A CA 1
ATOM 1444 C C . GLY A 1 194 ? 24.531 15.305 13.469 1 87.62 194 GLY A C 1
ATOM 1445 O O . GLY A 1 194 ? 23.328 15.078 13.609 1 87.62 194 GLY A O 1
ATOM 1446 N N . VAL A 1 195 ? 25.094 16.469 13.766 1 89.75 195 VAL A N 1
ATOM 1447 C CA . VAL A 1 195 ? 24.281 17.625 14.141 1 89.75 195 VAL A CA 1
ATOM 1448 C C . VAL A 1 195 ? 24.344 18.672 13.023 1 89.75 195 VAL A C 1
ATOM 1450 O O . VAL A 1 195 ? 25.391 18.922 12.445 1 89.75 195 VAL A O 1
ATOM 1453 N N . PRO A 1 196 ? 23.156 19.25 12.734 1 94.25 196 PRO A N 1
ATOM 1454 C CA . PRO A 1 196 ? 23.188 20.297 11.719 1 94.25 196 PRO A CA 1
ATOM 1455 C C . PRO A 1 196 ? 24.109 21.453 12.094 1 94.25 196 PRO A C 1
ATOM 1457 O O . PRO A 1 196 ? 24.266 21.766 13.273 1 94.25 196 PRO A O 1
ATOM 1460 N N . THR A 1 197 ? 24.594 22.125 11.133 1 94.44 197 THR A N 1
ATOM 1461 C CA . THR A 1 197 ? 25.625 23.141 11.297 1 94.44 197 THR A CA 1
ATOM 1462 C C . THR A 1 197 ? 25.078 24.312 12.109 1 94.44 197 THR A C 1
ATOM 1464 O O . THR A 1 197 ? 25.812 24.906 12.922 1 94.44 197 THR A O 1
ATOM 1467 N N . ASN A 1 198 ? 23.828 24.688 11.898 1 94.5 198 ASN A N 1
ATOM 1468 C CA . ASN A 1 198 ? 23.391 25.906 12.57 1 94.5 198 ASN A CA 1
ATOM 1469 C C . ASN A 1 198 ? 21.859 26.016 12.602 1 94.5 198 ASN A C 1
ATOM 1471 O O . ASN A 1 198 ? 21.281 26.922 12.016 1 94.5 198 ASN A O 1
ATOM 1475 N N . CYS A 1 199 ? 21.234 25.234 13.391 1 94.38 199 CYS A N 1
ATOM 1476 C CA . CYS A 1 199 ? 19.781 25.297 13.531 1 94.38 199 CYS A CA 1
ATOM 1477 C C . CYS A 1 199 ? 19.359 26.625 14.148 1 94.38 199 CYS A C 1
ATOM 1479 O O . CYS A 1 199 ? 18.281 27.141 13.844 1 94.38 199 CYS A O 1
ATOM 1481 N N . ALA A 1 200 ? 20.172 27.172 15 1 92.81 200 ALA A N 1
ATOM 1482 C CA . ALA A 1 200 ? 19.875 28.453 15.625 1 92.81 200 ALA A CA 1
ATOM 1483 C C . ALA A 1 200 ? 19.703 29.547 14.57 1 92.81 200 ALA A C 1
ATOM 1485 O O . ALA A 1 200 ? 18.812 30.406 14.688 1 92.81 200 ALA A O 1
ATOM 1486 N N . ALA A 1 201 ? 20.531 29.531 13.609 1 92.75 201 ALA A N 1
ATOM 1487 C CA . ALA A 1 201 ? 20.438 30.516 12.539 1 92.75 201 ALA A CA 1
ATOM 1488 C C . ALA A 1 201 ? 19.156 30.312 11.727 1 92.75 201 ALA A C 1
ATOM 1490 O O . ALA A 1 201 ? 18.516 31.297 11.312 1 92.75 201 ALA A O 1
ATOM 1491 N N . ALA A 1 202 ? 18.875 29.078 11.492 1 91.75 202 ALA A N 1
ATOM 1492 C CA . ALA A 1 202 ? 17.625 28.781 10.773 1 91.75 202 ALA A CA 1
ATOM 1493 C C . ALA A 1 202 ? 16.422 29.328 11.531 1 91.75 202 ALA A C 1
ATOM 1495 O O . ALA A 1 202 ? 15.5 29.891 10.922 1 91.75 202 ALA A O 1
ATOM 1496 N N . ARG A 1 203 ? 16.391 29.219 12.781 1 92 203 ARG A N 1
ATOM 1497 C CA . ARG A 1 203 ? 15.312 29.75 13.609 1 92 203 ARG A CA 1
ATOM 1498 C C . ARG A 1 203 ? 15.32 31.266 13.617 1 92 203 ARG A C 1
ATOM 1500 O O . ARG A 1 203 ? 14.281 31.906 13.453 1 92 203 ARG A O 1
ATOM 1507 N N . ALA A 1 204 ? 16.453 31.828 13.734 1 91.06 204 ALA A N 1
ATOM 1508 C CA . ALA A 1 204 ? 16.609 33.281 13.812 1 91.06 204 ALA A CA 1
ATOM 1509 C C . ALA A 1 204 ? 16.219 33.938 12.492 1 91.06 204 ALA A C 1
ATOM 1511 O O . ALA A 1 204 ? 15.828 35.094 12.477 1 91.06 204 ALA A O 1
ATOM 1512 N N . ALA A 1 205 ? 16.359 33.156 11.453 1 90.94 205 ALA A N 1
ATOM 1513 C CA . ALA A 1 205 ? 16 33.688 10.141 1 90.94 205 ALA A CA 1
ATOM 1514 C C . ALA A 1 205 ? 14.547 34.156 10.125 1 90.94 205 ALA A C 1
ATOM 1516 O O . ALA A 1 205 ? 14.188 35.062 9.391 1 90.94 205 ALA A O 1
ATOM 1517 N N . TRP A 1 206 ? 13.75 33.594 10.883 1 90.56 206 TRP A N 1
ATOM 1518 C CA . TRP A 1 206 ? 12.328 33.906 10.883 1 90.56 206 TRP A CA 1
ATOM 1519 C C . TRP A 1 206 ? 12.039 35.094 11.797 1 90.56 206 TRP A C 1
ATOM 1521 O O . TRP A 1 206 ? 10.93 35.625 11.797 1 90.56 206 TRP A O 1
ATOM 1531 N N . ASP A 1 207 ? 12.953 35.531 12.516 1 84.81 207 ASP A N 1
ATOM 1532 C CA . ASP A 1 207 ? 12.773 36.688 13.383 1 84.81 207 ASP A CA 1
ATOM 1533 C C . ASP A 1 207 ? 12.672 38 12.57 1 84.81 207 ASP A C 1
ATOM 1535 O O . ASP A 1 207 ? 12.195 39 13.07 1 84.81 207 ASP A O 1
ATOM 1539 N N . THR A 1 208 ? 13.031 37.875 11.414 1 80.56 208 THR A N 1
ATOM 1540 C CA . THR A 1 208 ? 13 39.062 10.562 1 80.56 208 THR A CA 1
ATOM 1541 C C . THR A 1 208 ? 11.648 39.188 9.852 1 80.56 208 THR A C 1
ATOM 1543 O O . THR A 1 208 ? 11.469 40.062 9 1 80.56 208 THR A O 1
ATOM 1546 N N . GLY A 1 209 ? 10.734 38.344 10.164 1 74.88 209 GLY A N 1
ATOM 1547 C CA . GLY A 1 209 ? 9.391 38.406 9.609 1 74.88 209 GLY A CA 1
ATOM 1548 C C . GLY A 1 209 ? 9.188 37.5 8.422 1 74.88 209 GLY A C 1
ATOM 1549 O O . GLY A 1 209 ? 8.078 37.375 7.898 1 74.88 209 GLY A O 1
ATOM 1550 N N . GLY A 1 210 ? 10.266 36.938 7.957 1 80.94 210 GLY A N 1
ATOM 1551 C CA . GLY A 1 210 ? 10.203 36 6.848 1 80.94 210 GLY A CA 1
ATOM 1552 C C . GLY A 1 210 ? 11.539 35.375 6.527 1 80.94 210 GLY A C 1
ATOM 1553 O O . GLY A 1 210 ? 12.578 35.812 7.031 1 80.94 210 GLY A O 1
ATOM 1554 N N . TRP A 1 211 ? 11.406 34.312 5.734 1 85.69 211 TRP A N 1
ATOM 1555 C CA . TRP A 1 211 ? 12.648 33.719 5.262 1 85.69 211 TRP A CA 1
ATOM 1556 C C . TRP A 1 211 ? 13.414 34.688 4.375 1 85.69 211 TRP A C 1
ATOM 1558 O O . TRP A 1 211 ? 12.922 35.094 3.32 1 85.69 211 TRP A O 1
ATOM 1568 N N . PRO A 1 212 ? 14.531 35.062 4.777 1 83.69 212 PRO A N 1
ATOM 1569 C CA . PRO A 1 212 ? 15.25 36.094 4.047 1 83.69 212 PRO A CA 1
ATOM 1570 C C . PRO A 1 212 ? 15.57 35.719 2.607 1 83.69 212 PRO A C 1
ATOM 1572 O O . PRO A 1 212 ? 16.047 34.594 2.365 1 83.69 212 PRO A O 1
ATOM 1575 N N . PRO A 1 213 ? 15.398 36.625 1.742 1 78.5 213 PRO A N 1
ATOM 1576 C CA . PRO A 1 213 ? 15.695 36.312 0.339 1 78.5 213 PRO A CA 1
ATOM 1577 C C . PRO A 1 213 ? 17.141 35.906 0.115 1 78.5 213 PRO A C 1
ATOM 1579 O O . PRO A 1 213 ? 17.438 35.125 -0.806 1 78.5 213 PRO A O 1
ATOM 1582 N N . ALA A 1 214 ? 17.984 36.375 0.919 1 75.19 214 ALA A N 1
ATOM 1583 C CA . ALA A 1 214 ? 19.406 36.094 0.787 1 75.19 214 ALA A CA 1
ATOM 1584 C C . ALA A 1 214 ? 19.672 34.594 0.99 1 75.19 214 ALA A C 1
ATOM 1586 O O . ALA A 1 214 ? 20.688 34.062 0.51 1 75.19 214 ALA A O 1
ATOM 1587 N N . LEU A 1 215 ? 18.797 33.969 1.706 1 81.12 215 LEU A N 1
ATOM 1588 C CA . LEU A 1 215 ? 18.953 32.531 1.969 1 81.12 215 LEU A CA 1
ATOM 1589 C C . LEU A 1 215 ? 18.344 31.703 0.837 1 81.12 215 LEU A C 1
ATOM 1591 O O . LEU A 1 215 ? 18.5 30.484 0.811 1 81.12 215 LEU A O 1
ATOM 1595 N N . GLN A 1 216 ? 18.344 32.062 -0.252 1 78.25 216 GLN A N 1
ATOM 1596 C CA . GLN A 1 216 ? 17.859 31.469 -1.493 1 78.25 216 GLN A CA 1
ATOM 1597 C C . GLN A 1 216 ? 17 30.234 -1.214 1 78.25 216 GLN A C 1
ATOM 1599 O O . GLN A 1 216 ? 17.281 29.484 -0.281 1 78.25 216 GLN A O 1
ATOM 1604 N N . GLU A 1 217 ? 15.961 30.062 -1.891 1 84.38 217 GLU A N 1
ATOM 1605 C CA . GLU A 1 217 ? 15.078 28.891 -1.901 1 84.38 217 GLU A CA 1
ATOM 1606 C C . GLU A 1 217 ? 14.414 28.719 -3.264 1 84.38 217 GLU A C 1
ATOM 1608 O O . GLU A 1 217 ? 14.406 29.656 -4.078 1 84.38 217 GLU A O 1
ATOM 1613 N N . ASN A 1 218 ? 14.133 27.469 -3.607 1 80.75 218 ASN A N 1
ATOM 1614 C CA . ASN A 1 218 ? 13.188 27.172 -4.68 1 80.75 218 ASN A CA 1
ATOM 1615 C C . ASN A 1 218 ? 11.797 26.859 -4.133 1 80.75 218 ASN A C 1
ATOM 1617 O O . ASN A 1 218 ? 11.586 25.797 -3.553 1 80.75 218 ASN A O 1
ATOM 1621 N N . PRO A 1 219 ? 10.852 27.703 -4.449 1 77.69 219 PRO A N 1
ATOM 1622 C CA . PRO A 1 219 ? 9.555 27.594 -3.764 1 77.69 219 PRO A CA 1
ATOM 1623 C C . PRO A 1 219 ? 8.703 26.453 -4.305 1 77.69 219 PRO A C 1
ATOM 1625 O O . PRO A 1 219 ? 7.672 26.109 -3.715 1 77.69 219 PRO A O 1
ATOM 1628 N N . THR A 1 220 ? 8.977 25.828 -5.375 1 75.06 220 THR A N 1
ATOM 1629 C CA . THR A 1 220 ? 8.078 24.828 -5.93 1 75.06 220 THR A CA 1
ATOM 1630 C C . THR A 1 220 ? 8.414 23.438 -5.379 1 75.06 220 THR A C 1
ATOM 1632 O O . THR A 1 220 ? 7.57 22.547 -5.391 1 75.06 220 THR A O 1
ATOM 1635 N N . GLY A 1 221 ? 9.359 23.281 -4.664 1 75.5 221 GLY A N 1
ATOM 1636 C CA . GLY A 1 221 ? 9.727 21.953 -4.195 1 75.5 221 GLY A CA 1
ATOM 1637 C C . GLY A 1 221 ? 9.852 20.938 -5.312 1 75.5 221 GLY A C 1
ATOM 1638 O O . GLY A 1 221 ? 9.516 21.234 -6.461 1 75.5 221 GLY A O 1
ATOM 1639 N N . GLN A 1 222 ? 10.359 19.672 -5.023 1 82.19 222 GLN A N 1
ATOM 1640 C CA . GLN A 1 222 ? 10.477 18.656 -6.059 1 82.19 222 GLN A CA 1
ATOM 1641 C C . GLN A 1 222 ? 9.922 17.312 -5.57 1 82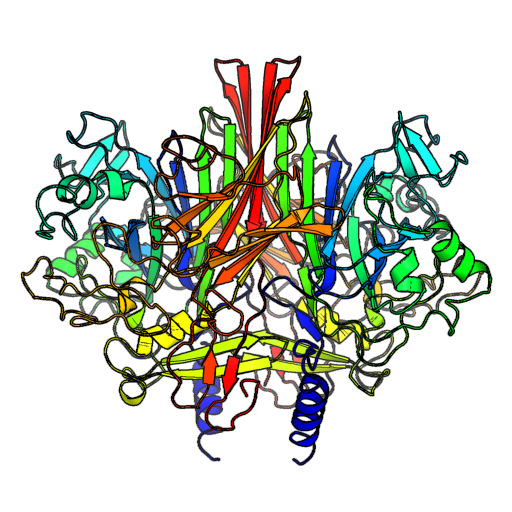.19 222 GLN A C 1
ATOM 1643 O O . GLN A 1 222 ? 9.883 16.344 -6.328 1 82.19 222 GLN A O 1
ATOM 1648 N N . GLY A 1 223 ? 9.383 17.328 -4.398 1 91.88 223 GLY A N 1
ATOM 1649 C CA . GLY A 1 223 ? 8.859 16.078 -3.873 1 91.88 223 GLY A CA 1
ATOM 1650 C C . GLY A 1 223 ? 9.953 15.117 -3.434 1 91.88 223 GLY A C 1
ATOM 1651 O O . GLY A 1 223 ? 10.914 15.523 -2.775 1 91.88 223 GLY A O 1
ATOM 1652 N N . GLU A 1 224 ? 9.711 13.859 -3.562 1 94.38 224 GLU A N 1
ATOM 1653 C CA . GLU A 1 224 ? 10.641 12.781 -3.242 1 94.38 224 GLU A CA 1
ATOM 1654 C C . GLU A 1 224 ? 10.742 12.562 -1.735 1 94.38 224 GLU A C 1
ATOM 1656 O O . GLU A 1 224 ? 11.805 12.227 -1.22 1 94.38 224 GLU A O 1
ATOM 1661 N N . LEU A 1 225 ? 9.656 12.914 -1.087 1 97.38 225 LEU A N 1
ATOM 1662 C CA . LEU A 1 225 ? 9.492 12.531 0.312 1 97.38 225 LEU A CA 1
ATOM 1663 C C . LEU A 1 225 ? 8.68 11.25 0.435 1 97.38 225 LEU A C 1
ATOM 1665 O O . LEU A 1 225 ? 7.738 11.023 -0.329 1 97.38 225 LEU A O 1
ATOM 1669 N N . PHE A 1 226 ? 9.047 10.398 1.338 1 97.94 226 PHE A N 1
ATOM 1670 C CA . PHE A 1 226 ? 8.148 9.336 1.767 1 97.94 226 PHE A CA 1
ATOM 1671 C C . PHE A 1 226 ? 8.164 9.195 3.283 1 97.94 226 PHE A C 1
ATOM 1673 O O . PHE A 1 226 ? 9.07 9.695 3.951 1 97.94 226 PHE A O 1
ATOM 1680 N N . GLY A 1 227 ? 7.105 8.609 3.857 1 97.94 227 GLY A N 1
ATOM 1681 C CA . GLY A 1 227 ? 6.996 8.484 5.301 1 97.94 227 GLY A CA 1
ATOM 1682 C C . GLY A 1 227 ? 6.316 7.195 5.73 1 97.94 227 GLY A C 1
ATOM 1683 O O . GLY A 1 227 ? 5.59 6.578 4.949 1 97.94 227 GLY A O 1
ATOM 1684 N N . ASN A 1 228 ? 6.621 6.812 6.938 1 96.81 228 ASN A N 1
ATOM 1685 C CA . ASN A 1 228 ? 6.027 5.656 7.598 1 96.81 228 ASN A CA 1
ATOM 1686 C C . ASN A 1 228 ? 5.508 6.008 8.992 1 96.81 228 ASN A C 1
ATOM 1688 O O . ASN A 1 228 ? 5.949 6.984 9.594 1 96.81 228 ASN A O 1
ATOM 1692 N N . ALA A 1 229 ? 4.562 5.242 9.391 1 97.62 229 ALA A N 1
ATOM 1693 C CA . ALA A 1 229 ? 4.074 5.336 10.758 1 97.62 229 ALA A CA 1
ATOM 1694 C C . ALA A 1 229 ? 3.877 3.951 11.367 1 97.62 229 ALA A C 1
ATOM 1696 O O . ALA A 1 229 ? 3.602 2.984 10.656 1 97.62 229 ALA A O 1
ATOM 1697 N N . MET A 1 230 ? 4.051 3.918 12.648 1 94.5 230 MET A N 1
ATOM 1698 C CA . MET A 1 230 ? 3.791 2.717 13.438 1 94.5 230 MET A CA 1
ATOM 1699 C C . MET A 1 230 ? 3.002 3.055 14.703 1 94.5 230 MET A C 1
ATOM 1701 O O . MET A 1 230 ? 3.371 3.969 15.438 1 94.5 230 MET A O 1
ATOM 1705 N N . ILE A 1 231 ? 1.97 2.373 14.875 1 95.25 231 ILE A N 1
ATOM 1706 C CA . ILE A 1 231 ? 1.245 2.443 16.141 1 95.25 231 ILE A CA 1
ATOM 1707 C C . ILE A 1 231 ? 1.669 1.287 17.047 1 95.25 231 ILE A C 1
ATOM 1709 O O . ILE A 1 231 ? 1.546 0.12 16.672 1 95.25 231 ILE A O 1
ATOM 1713 N N . VAL A 1 232 ? 2.107 1.69 18.203 1 90.12 232 VAL A N 1
ATOM 1714 C CA . VAL A 1 232 ? 2.729 0.705 19.094 1 90.12 232 VAL A CA 1
ATOM 1715 C C . VAL A 1 232 ? 2.002 0.677 20.438 1 90.12 232 VAL A C 1
ATOM 1717 O O . VAL A 1 232 ? 1.698 1.727 21 1 90.12 232 VAL A O 1
ATOM 1720 N N . ASN A 1 233 ? 1.669 -0.429 20.828 1 88.12 233 ASN A N 1
ATOM 1721 C CA . ASN A 1 233 ? 1.213 -0.675 22.203 1 88.12 233 ASN A CA 1
ATOM 1722 C C . ASN A 1 233 ? 2.127 -1.657 22.922 1 88.12 233 ASN A C 1
ATOM 1724 O O . ASN A 1 233 ? 1.967 -2.873 22.797 1 88.12 233 ASN A O 1
ATOM 1728 N N . ALA A 1 234 ? 2.971 -1.124 23.688 1 78.81 234 ALA A N 1
ATOM 1729 C CA . ALA A 1 234 ? 3.994 -1.943 24.328 1 78.81 234 ALA A CA 1
ATOM 1730 C C . ALA A 1 234 ? 3.373 -2.902 25.344 1 78.81 234 ALA A C 1
ATOM 1732 O O . ALA A 1 234 ? 3.812 -4.047 25.469 1 78.81 234 ALA A O 1
ATOM 1733 N N . ALA A 1 235 ? 2.391 -2.41 26.016 1 77.44 235 ALA A N 1
ATOM 1734 C CA . ALA A 1 235 ? 1.76 -3.232 27.047 1 77.44 235 ALA A CA 1
ATOM 1735 C C . ALA A 1 235 ? 1.055 -4.438 26.438 1 77.44 235 ALA A C 1
ATOM 1737 O O . ALA A 1 235 ? 1.013 -5.516 27.031 1 77.44 235 ALA A O 1
ATOM 1738 N N . ARG A 1 236 ? 0.567 -4.277 25.219 1 77.12 236 ARG A N 1
ATOM 1739 C CA . ARG A 1 236 ? -0.15 -5.355 24.547 1 77.12 236 ARG A CA 1
ATOM 1740 C C . ARG A 1 236 ? 0.766 -6.109 23.594 1 77.12 236 ARG A C 1
ATOM 1742 O O . ARG A 1 236 ? 0.388 -7.152 23.047 1 77.12 236 ARG A O 1
ATOM 1749 N N . GLY A 1 237 ? 1.905 -5.566 23.344 1 76.62 237 GLY A N 1
ATOM 1750 C CA . GLY A 1 237 ? 2.846 -6.199 22.422 1 76.62 237 GLY A CA 1
ATOM 1751 C C . GLY A 1 237 ? 2.408 -6.129 20.984 1 76.62 237 GLY A C 1
ATOM 1752 O O . GLY A 1 237 ? 2.586 -7.086 20.219 1 76.62 237 GLY A O 1
ATOM 1753 N N . THR A 1 238 ? 1.737 -5.055 20.609 1 79.81 238 THR A N 1
ATOM 1754 C CA . THR A 1 238 ? 1.249 -4.953 19.234 1 79.81 238 THR A CA 1
ATOM 1755 C C . THR A 1 238 ? 1.89 -3.766 18.516 1 79.81 238 THR A C 1
ATOM 1757 O O . THR A 1 238 ? 2.189 -2.746 19.141 1 79.81 238 THR A O 1
ATOM 1760 N N . VAL A 1 239 ? 2.174 -3.951 17.266 1 86.81 239 VAL A N 1
ATOM 1761 C CA . VAL A 1 239 ? 2.643 -2.9 16.375 1 86.81 239 VAL A CA 1
ATOM 1762 C C . VAL A 1 239 ? 1.933 -3.014 15.023 1 86.81 239 VAL A C 1
ATOM 1764 O O . VAL A 1 239 ? 1.733 -4.117 14.508 1 86.81 239 VAL A O 1
ATOM 1767 N N . VAL A 1 240 ? 1.445 -1.909 14.57 1 89.12 240 VAL A N 1
ATOM 1768 C CA . VAL A 1 240 ? 0.895 -1.841 13.219 1 89.12 240 VAL A CA 1
ATOM 1769 C C . VAL A 1 240 ? 1.573 -0.716 12.445 1 89.12 240 VAL A C 1
ATOM 1771 O O . VAL A 1 240 ? 1.649 0.419 12.914 1 89.12 240 VAL A O 1
ATOM 1774 N N . GLY A 1 241 ? 2.115 -1.083 11.273 1 91.88 241 GLY A N 1
ATOM 1775 C CA . GLY A 1 241 ? 2.795 -0.087 10.461 1 91.88 241 GLY A CA 1
ATOM 1776 C C . GLY A 1 241 ? 2.072 0.218 9.156 1 91.88 241 GLY A C 1
ATOM 1777 O O . GLY A 1 241 ? 1.496 -0.677 8.539 1 91.88 241 GLY A O 1
ATOM 1778 N N . TYR A 1 242 ? 2.074 1.476 8.797 1 95.81 242 TYR A N 1
ATOM 1779 C CA . TYR A 1 242 ? 1.519 1.873 7.508 1 95.81 242 TYR A CA 1
ATOM 1780 C C . TYR A 1 242 ? 2.357 2.973 6.867 1 95.81 242 TYR A C 1
ATOM 1782 O O . TYR A 1 242 ? 3.08 3.693 7.559 1 95.81 242 TYR A O 1
ATOM 1790 N N . ALA A 1 243 ? 2.273 3.033 5.582 1 96.5 243 ALA A N 1
ATOM 1791 C CA . ALA A 1 243 ? 2.939 4.086 4.824 1 96.5 243 ALA A CA 1
ATOM 1792 C C . ALA A 1 243 ? 2.033 5.305 4.664 1 96.5 243 ALA A C 1
ATOM 1794 O O . ALA A 1 243 ? 0.814 5.164 4.535 1 96.5 243 ALA A O 1
ATOM 1795 N N . ALA A 1 244 ? 2.674 6.453 4.605 1 98.31 244 ALA A N 1
ATOM 1796 C CA . ALA A 1 244 ? 1.932 7.668 4.273 1 98.31 244 ALA A CA 1
ATOM 1797 C C . ALA A 1 244 ? 1.508 7.668 2.809 1 98.31 244 ALA A C 1
ATOM 1799 O O . ALA A 1 244 ? 2.209 7.121 1.954 1 98.31 244 ALA A O 1
ATOM 1800 N N . ASP A 1 245 ? 0.299 8.273 2.584 1 98 245 ASP A N 1
ATOM 1801 C CA . ASP A 1 245 ? -0.045 8.594 1.203 1 98 245 ASP A CA 1
ATOM 1802 C C . ASP A 1 245 ? 0.857 9.695 0.657 1 98 245 ASP A C 1
ATOM 1804 O O . ASP A 1 245 ? 1.167 10.656 1.363 1 98 245 ASP A O 1
ATOM 1808 N N . ALA A 1 246 ? 1.261 9.539 -0.584 1 97.62 246 ALA A N 1
ATOM 1809 C CA . ALA A 1 246 ? 2.164 10.516 -1.182 1 97.62 246 ALA A CA 1
ATOM 1810 C C . ALA A 1 246 ? 1.49 11.25 -2.338 1 97.62 246 ALA A C 1
ATOM 1812 O O . ALA A 1 246 ? 1.06 10.633 -3.311 1 97.62 246 ALA A O 1
ATOM 1813 N N . ILE A 1 247 ? 1.408 12.523 -2.189 1 97.06 247 ILE A N 1
ATOM 1814 C CA . ILE A 1 247 ? 0.837 13.383 -3.221 1 97.06 247 ILE A CA 1
ATOM 1815 C C . ILE A 1 247 ? 1.954 14.141 -3.941 1 97.06 247 ILE A C 1
ATOM 1817 O O . ILE A 1 247 ? 2.785 14.789 -3.303 1 97.06 247 ILE A O 1
ATOM 1821 N N . GLU A 1 248 ? 1.91 14.062 -5.234 1 93.88 248 GLU A N 1
ATOM 1822 C CA . GLU A 1 248 ? 2.883 14.75 -6.082 1 93.88 248 GLU A CA 1
ATOM 1823 C C . GLU A 1 248 ? 2.225 15.867 -6.879 1 93.88 248 GLU A C 1
ATOM 1825 O O . GLU A 1 248 ? 1.011 15.852 -7.102 1 93.88 248 GLU A O 1
ATOM 1830 N N . GLY A 1 249 ? 3.051 16.797 -7.238 1 92.31 249 GLY A N 1
ATOM 1831 C CA . GLY A 1 249 ? 2.551 17.891 -8.07 1 92.31 249 GLY A CA 1
ATOM 1832 C C . GLY A 1 249 ? 1.682 18.875 -7.312 1 92.31 249 GLY A C 1
ATOM 1833 O O . GLY A 1 249 ? 0.771 19.469 -7.887 1 92.31 249 GLY A O 1
ATOM 1834 N N . PHE A 1 250 ? 1.935 19.078 -6.082 1 94.62 250 PHE A N 1
ATOM 1835 C CA . PHE A 1 250 ? 1.111 19.906 -5.207 1 94.62 250 PHE A CA 1
ATOM 1836 C C . PHE A 1 250 ? 1.333 21.375 -5.496 1 94.62 250 PHE A C 1
ATOM 1838 O O . PHE A 1 250 ? 0.383 22.172 -5.508 1 94.62 250 PHE A O 1
ATOM 1845 N N . ASN A 1 251 ? 2.537 21.75 -5.66 1 91.75 251 ASN A N 1
ATOM 1846 C CA . ASN A 1 251 ? 2.854 23.156 -5.824 1 91.75 251 ASN A CA 1
ATOM 1847 C C . ASN A 1 251 ? 3.807 23.391 -6.992 1 91.75 251 ASN A C 1
ATOM 1849 O O . ASN A 1 251 ? 4.883 22.797 -7.051 1 91.75 251 ASN A O 1
ATOM 1853 N N . TYR A 1 252 ? 3.469 24.344 -7.785 1 79.5 252 TYR A N 1
ATOM 1854 C CA . TYR A 1 252 ? 4.305 24.688 -8.93 1 79.5 252 TYR A CA 1
ATOM 1855 C C . TYR A 1 252 ? 4.582 26.188 -8.984 1 79.5 252 TYR A C 1
ATOM 1857 O O . TYR A 1 252 ? 5.492 26.641 -9.68 1 79.5 252 TYR A O 1
ATOM 1865 N N . SER A 1 253 ? 3.842 26.938 -8.258 1 75.94 253 SER A N 1
ATOM 1866 C CA . SER A 1 253 ? 3.848 28.359 -8.609 1 75.94 253 SER A CA 1
ATOM 1867 C C . SER A 1 253 ? 3.893 29.234 -7.367 1 75.94 253 SER A C 1
ATOM 1869 O O . SER A 1 253 ? 4.289 30.406 -7.441 1 75.94 253 SER A O 1
ATOM 1871 N N . ALA A 1 254 ? 3.504 28.766 -6.273 1 80.94 254 ALA A N 1
ATOM 1872 C CA . ALA A 1 254 ? 3.297 29.625 -5.113 1 80.94 254 ALA A CA 1
ATOM 1873 C C . ALA A 1 254 ? 4.465 29.516 -4.133 1 80.94 254 ALA A C 1
ATOM 1875 O O . ALA A 1 254 ? 5.168 28.5 -4.113 1 80.94 254 ALA A O 1
ATOM 1876 N N . ASP A 1 255 ? 4.609 30.562 -3.441 1 86.44 255 ASP A N 1
ATOM 1877 C CA . ASP A 1 255 ? 5.496 30.531 -2.279 1 86.44 255 ASP A CA 1
ATOM 1878 C C . ASP A 1 255 ? 4.77 29.984 -1.051 1 86.44 255 ASP A C 1
ATOM 1880 O O . ASP A 1 255 ? 3.939 30.688 -0.458 1 86.44 255 ASP A O 1
ATOM 1884 N N . LEU A 1 256 ? 5.137 28.812 -0.663 1 91.56 256 LEU A N 1
ATOM 1885 C CA . LEU A 1 256 ? 4.438 28.156 0.44 1 91.56 256 LEU A CA 1
ATOM 1886 C C . LEU A 1 256 ? 5.246 28.266 1.729 1 91.56 256 LEU A C 1
ATOM 1888 O O . LEU A 1 256 ? 4.77 27.875 2.797 1 91.56 256 LEU A O 1
ATOM 1892 N N . HIS A 1 257 ? 6.473 28.734 1.6 1 92.88 257 HIS A N 1
ATOM 1893 C CA . HIS A 1 257 ? 7.32 28.828 2.785 1 92.88 257 HIS A CA 1
ATOM 1894 C C . HIS A 1 257 ? 6.926 30.016 3.654 1 92.88 257 HIS A C 1
ATOM 1896 O O . HIS A 1 257 ? 7.652 31.016 3.713 1 92.88 257 HIS A O 1
ATOM 1902 N N . GLN A 1 258 ? 5.812 29.828 4.383 1 87.25 258 GLN A N 1
ATOM 1903 C CA . GLN A 1 258 ? 5.25 30.859 5.238 1 87.25 258 GLN A CA 1
ATOM 1904 C C . GLN A 1 258 ? 5.828 30.781 6.648 1 87.25 258 GLN A C 1
ATOM 1906 O O . GLN A 1 258 ? 6.477 29.797 7.008 1 87.25 258 GLN A O 1
ATOM 1911 N N . ALA A 1 259 ? 5.527 31.797 7.402 1 86.31 259 ALA A N 1
ATOM 1912 C CA . ALA A 1 259 ? 6.074 31.875 8.758 1 86.31 259 ALA A CA 1
ATOM 1913 C C . ALA A 1 259 ? 5.559 30.719 9.625 1 86.31 259 ALA A C 1
ATOM 1915 O O . ALA A 1 259 ? 4.406 30.312 9.492 1 86.31 259 ALA A O 1
ATOM 1916 N N . PRO A 1 260 ? 6.496 30.328 10.516 1 86.06 260 PRO A N 1
ATOM 1917 C CA . PRO A 1 260 ? 6.008 29.328 11.477 1 86.06 260 PRO A CA 1
ATOM 1918 C C . PRO A 1 260 ? 4.805 29.828 12.281 1 86.06 260 PRO A C 1
ATOM 1920 O O . PRO A 1 260 ? 4.75 31 12.656 1 86.06 260 PRO A O 1
ATOM 1923 N N . GLY A 1 261 ? 3.85 29.094 12.508 1 78.38 261 GLY A N 1
ATOM 1924 C CA . GLY A 1 261 ? 2.643 29.484 13.219 1 78.38 261 GLY A CA 1
ATOM 1925 C C . GLY A 1 261 ? 1.483 29.812 12.297 1 78.38 261 GLY A C 1
ATOM 1926 O O . GLY A 1 261 ? 0.328 29.828 12.727 1 78.38 261 GLY A O 1
ATOM 1927 N N . ASN A 1 262 ? 1.934 30.156 11.078 1 81.25 262 ASN A N 1
ATOM 1928 C CA . ASN A 1 262 ? 0.876 30.344 10.094 1 81.25 262 ASN A CA 1
ATOM 1929 C C . ASN A 1 262 ? 0.185 29.031 9.758 1 81.25 262 ASN A C 1
ATOM 1931 O O . ASN A 1 262 ? 0.836 27.984 9.664 1 81.25 262 ASN A O 1
ATOM 1935 N N . VAL A 1 263 ? -1.11 29.094 9.578 1 81.38 263 VAL A N 1
ATOM 1936 C CA . VAL A 1 263 ? -1.867 27.891 9.273 1 81.38 263 VAL A CA 1
ATOM 1937 C C . VAL A 1 263 ? -1.66 27.5 7.816 1 81.38 263 VAL A C 1
ATOM 1939 O O . VAL A 1 263 ? -1.974 26.375 7.418 1 81.38 263 VAL A O 1
ATOM 1942 N N . GLU A 1 264 ? -1.148 28.375 7.129 1 86.5 264 GLU A N 1
ATOM 1943 C CA . GLU A 1 264 ? -0.771 28.062 5.754 1 86.5 264 GLU A CA 1
ATOM 1944 C C . GLU A 1 264 ? 0.655 27.531 5.68 1 86.5 264 GLU A C 1
ATOM 1946 O O . GLU A 1 264 ? 1.485 27.844 6.539 1 86.5 264 GLU A O 1
ATOM 1951 N N . PRO A 1 265 ? 1.027 26.734 4.672 1 92.25 265 PRO A N 1
ATOM 1952 C CA . PRO A 1 265 ? 0.153 26.188 3.637 1 92.25 265 PRO A CA 1
ATOM 1953 C C . PRO A 1 265 ? -0.746 25.062 4.16 1 92.25 265 PRO A C 1
ATOM 1955 O O . PRO A 1 265 ? -0.449 24.469 5.195 1 92.25 265 PRO A O 1
ATOM 1958 N N . ASN A 1 266 ? -1.89 24.922 3.516 1 92.5 266 ASN A N 1
ATOM 1959 C CA . ASN A 1 266 ? -2.754 23.766 3.697 1 92.5 266 ASN A CA 1
ATOM 1960 C C . ASN A 1 266 ? -3.121 23.125 2.359 1 92.5 266 ASN A C 1
ATOM 1962 O O . ASN A 1 266 ? -2.57 23.484 1.32 1 92.5 266 ASN A O 1
ATOM 1966 N N . LEU A 1 267 ? -3.982 22.156 2.348 1 95.38 267 LEU A N 1
ATOM 1967 C CA . LEU A 1 267 ? -4.254 21.359 1.154 1 95.38 267 LEU A CA 1
ATOM 1968 C C . LEU A 1 267 ? -4.961 22.203 0.094 1 95.38 267 LEU A C 1
ATOM 1970 O O . LEU A 1 267 ? -4.969 21.828 -1.085 1 95.38 267 LEU A O 1
ATOM 1974 N N . ASN A 1 268 ? -5.527 23.281 0.479 1 92.88 268 ASN A N 1
ATOM 1975 C CA . ASN A 1 268 ? -6.152 24.172 -0.502 1 92.88 268 ASN A CA 1
ATOM 1976 C C . ASN A 1 268 ? -5.113 25.016 -1.237 1 92.88 268 ASN A C 1
ATOM 1978 O O . ASN A 1 268 ? -5.441 25.703 -2.199 1 92.88 268 ASN A O 1
ATOM 1982 N N . ASP A 1 269 ? -3.902 24.953 -0.866 1 92.75 269 ASP A N 1
ATOM 1983 C CA . ASP A 1 269 ? -2.861 25.75 -1.512 1 92.75 269 ASP A CA 1
ATOM 1984 C C . ASP A 1 269 ? -2.305 25.031 -2.74 1 92.75 269 ASP A C 1
ATOM 1986 O O . ASP A 1 269 ? -1.34 25.484 -3.352 1 92.75 269 ASP A O 1
ATOM 1990 N N . VAL A 1 270 ? -2.885 23.938 -3.068 1 95.31 270 VAL A N 1
ATOM 1991 C CA . VAL A 1 270 ? -2.535 23.234 -4.301 1 95.31 270 VAL A CA 1
ATOM 1992 C C . VAL A 1 270 ? -2.709 24.172 -5.496 1 95.31 270 VAL A C 1
ATOM 1994 O O . VAL A 1 270 ? -3.621 25 -5.512 1 95.31 270 VAL A O 1
ATOM 1997 N N . ASN A 1 271 ? -1.753 23.984 -6.488 1 92.06 271 ASN A N 1
ATOM 1998 C CA . ASN A 1 271 ? -1.858 24.875 -7.645 1 92.06 271 ASN A CA 1
ATOM 1999 C C . ASN A 1 271 ? -1.145 24.297 -8.859 1 92.06 271 ASN A C 1
ATOM 2001 O O . ASN A 1 271 ? -0.358 23.359 -8.734 1 92.06 271 ASN A O 1
ATOM 2005 N N . ASP A 1 272 ? -1.502 24.922 -10 1 88.38 272 ASP A N 1
ATOM 2006 C CA . ASP A 1 272 ? -0.904 24.531 -11.273 1 88.38 272 ASP A CA 1
ATOM 2007 C C . ASP A 1 272 ? 0.281 25.422 -11.625 1 88.38 272 ASP A C 1
ATOM 2009 O O . ASP A 1 272 ? 0.444 26.5 -11.055 1 88.38 272 ASP A O 1
ATOM 2013 N N . LEU A 1 273 ? 0.989 24.875 -12.523 1 79.69 273 LEU A N 1
ATOM 2014 C CA . LEU A 1 273 ? 2.113 25.656 -13.023 1 79.69 273 LEU A CA 1
ATOM 2015 C C . LEU A 1 273 ? 1.628 26.953 -13.672 1 79.69 273 LEU A C 1
ATOM 2017 O O . LEU A 1 273 ? 0.784 26.922 -14.57 1 79.69 273 LEU A O 1
ATOM 2021 N N . GLY A 1 274 ? 2.129 28.016 -13.203 1 74.31 274 GLY A N 1
ATOM 2022 C CA . GLY A 1 274 ? 1.817 29.328 -13.75 1 74.31 274 GLY A CA 1
ATOM 2023 C C . GLY A 1 274 ? 0.411 29.797 -13.422 1 74.31 274 GLY A C 1
ATOM 2024 O O . GLY A 1 274 ? -0.019 30.859 -13.875 1 74.31 274 GLY A O 1
ATOM 2025 N N . MET A 1 275 ? -0.325 29.062 -12.633 1 80.62 275 MET A N 1
ATOM 2026 C CA . MET A 1 275 ? -1.721 29.359 -12.336 1 80.62 275 MET A CA 1
ATOM 2027 C C . MET A 1 275 ? -2.043 29.078 -10.875 1 80.62 275 MET A C 1
ATOM 2029 O O . MET A 1 275 ? -2.734 28.109 -10.57 1 80.62 275 MET A O 1
ATOM 2033 N N . ALA A 1 276 ? -1.757 30 -10.094 1 78.75 276 ALA A N 1
ATOM 2034 C CA . ALA A 1 276 ? -1.942 29.828 -8.656 1 78.75 276 ALA A CA 1
ATOM 2035 C C . ALA A 1 276 ? -3.424 29.781 -8.297 1 78.75 276 ALA A C 1
ATOM 2037 O O . ALA A 1 276 ? -3.793 29.344 -7.207 1 78.75 276 ALA A O 1
ATOM 2038 N N . PHE A 1 277 ? -4.301 30.125 -9.219 1 85.62 277 PHE A N 1
ATOM 2039 C CA . PHE A 1 277 ? -5.719 30.25 -8.906 1 85.62 277 PHE A CA 1
ATOM 2040 C C . PHE A 1 277 ? -6.477 28.984 -9.281 1 85.62 277 PHE A C 1
ATOM 2042 O O . PHE A 1 277 ? -7.688 28.891 -9.07 1 85.62 277 PHE A O 1
ATOM 2049 N N . GLN A 1 278 ? -5.773 28.031 -9.852 1 91.69 278 GLN A N 1
ATOM 2050 C CA . GLN A 1 278 ? -6.414 26.781 -10.242 1 91.69 278 GLN A CA 1
ATOM 2051 C C . GLN A 1 278 ? -5.547 25.578 -9.867 1 91.69 278 GLN A C 1
ATOM 2053 O O . GLN A 1 278 ? -4.348 25.719 -9.625 1 91.69 278 GLN A O 1
ATOM 2058 N N . ALA A 1 279 ? -6.184 24.453 -9.742 1 95.31 279 ALA A N 1
ATOM 2059 C CA . ALA A 1 279 ? -5.512 23.172 -9.508 1 95.31 279 ALA A CA 1
ATOM 2060 C C . ALA A 1 279 ? -6.129 22.078 -10.359 1 95.31 279 ALA A C 1
ATOM 2062 O O . ALA A 1 279 ? -7.355 21.969 -10.469 1 95.31 279 ALA A O 1
ATOM 2063 N N . THR A 1 280 ? -5.266 21.328 -11.016 1 94.56 280 THR A N 1
ATOM 2064 C CA . THR A 1 280 ? -5.695 20.188 -11.812 1 94.56 280 THR A CA 1
ATOM 2065 C C . THR A 1 280 ? -5.301 18.875 -11.141 1 94.56 280 THR A C 1
ATOM 2067 O O . THR A 1 280 ? -4.156 18.719 -10.703 1 94.56 280 THR A O 1
ATOM 2070 N N . ALA A 1 281 ? -6.266 17.984 -11.008 1 95.88 281 ALA A N 1
ATOM 2071 C CA . ALA A 1 281 ? -6.004 16.625 -10.508 1 95.88 281 ALA A CA 1
ATOM 2072 C C . ALA A 1 281 ? -5.867 15.633 -11.648 1 95.88 281 ALA A C 1
ATOM 2074 O O . ALA A 1 281 ? -6.672 15.633 -12.586 1 95.88 281 ALA A O 1
ATOM 2075 N N . ASN A 1 282 ? -4.82 14.828 -11.602 1 93.88 282 ASN A N 1
ATOM 2076 C CA . ASN A 1 282 ? -4.711 13.633 -12.43 1 93.88 282 ASN A CA 1
ATOM 2077 C C . ASN A 1 282 ? -4.988 12.367 -11.617 1 93.88 282 ASN A C 1
ATOM 2079 O O . ASN A 1 282 ? -4.215 12.016 -10.727 1 93.88 282 ASN A O 1
ATOM 2083 N N . VAL A 1 283 ? -6.102 11.727 -11.969 1 92.75 283 VAL A N 1
ATOM 2084 C CA . VAL A 1 283 ? -6.543 10.531 -11.258 1 92.75 283 VAL A CA 1
ATOM 2085 C C . VAL A 1 283 ? -6.434 9.312 -12.164 1 92.75 283 VAL A C 1
ATOM 2087 O O . VAL A 1 283 ? -6.949 9.312 -13.281 1 92.75 283 VAL A O 1
ATOM 2090 N N . PHE A 1 284 ? -5.672 8.32 -11.617 1 87 284 PHE A N 1
ATOM 2091 C CA . PHE A 1 284 ? -5.535 7.066 -12.344 1 87 284 PHE A CA 1
ATOM 2092 C C . PHE A 1 284 ? -6.633 6.086 -11.953 1 87 284 PHE A C 1
ATOM 2094 O O . PHE A 1 284 ? -6.75 5.715 -10.781 1 87 284 PHE A O 1
ATOM 2101 N N . GLU A 1 285 ? -7.438 5.766 -13.039 1 81.94 285 GLU A N 1
ATOM 2102 C CA . GLU A 1 285 ? -8.57 4.867 -12.812 1 81.94 285 GLU A CA 1
ATOM 2103 C C . GLU A 1 285 ? -8.742 3.895 -13.969 1 81.94 285 GLU A C 1
ATOM 2105 O O . GLU A 1 285 ? -8.891 4.312 -15.117 1 81.94 285 GLU A O 1
ATOM 2110 N N . PHE A 1 286 ? -8.766 2.609 -13.688 1 74.44 286 PHE A N 1
ATOM 2111 C CA . PHE A 1 286 ? -9.031 1.556 -14.656 1 74.44 286 PHE A CA 1
ATOM 2112 C C . PHE A 1 286 ? -8.125 1.693 -15.875 1 74.44 286 PHE A C 1
ATOM 2114 O O . PHE A 1 286 ? -8.586 1.651 -17.016 1 74.44 286 PHE A O 1
ATOM 2121 N N . GLY A 1 287 ? -6.914 2.01 -15.562 1 78.44 287 GLY A N 1
ATOM 2122 C CA . GLY A 1 287 ? -5.949 2.08 -16.641 1 78.44 287 GLY A CA 1
ATOM 2123 C C . GLY A 1 287 ? -6.035 3.369 -17.438 1 78.44 287 GLY A C 1
ATOM 2124 O O . GLY A 1 287 ? -5.387 3.512 -18.484 1 78.44 287 GLY A O 1
ATOM 2125 N N . ARG A 1 288 ? -6.801 4.273 -16.953 1 84.06 288 ARG A N 1
ATOM 2126 C CA . ARG A 1 288 ? -6.945 5.559 -17.641 1 84.06 288 ARG A CA 1
ATOM 2127 C C . ARG A 1 288 ? -6.555 6.711 -16.719 1 84.06 288 ARG A C 1
ATOM 2129 O O . ARG A 1 288 ? -6.473 6.539 -15.5 1 84.06 288 ARG A O 1
ATOM 2136 N N . LEU A 1 289 ? -6.301 7.824 -17.438 1 87.88 289 LEU A N 1
ATOM 2137 C CA . LEU A 1 289 ? -6.02 9.07 -16.719 1 87.88 289 LEU A CA 1
ATOM 2138 C C . LEU A 1 289 ? -7.188 10.039 -16.844 1 87.88 289 LEU A C 1
ATOM 2140 O O . LEU A 1 289 ? -7.613 10.367 -17.953 1 87.88 289 LEU A O 1
ATOM 2144 N N . ILE A 1 290 ? -7.742 10.406 -15.758 1 89.62 290 ILE A N 1
ATOM 2145 C CA . ILE A 1 290 ? -8.766 11.445 -15.727 1 89.62 290 ILE A CA 1
ATOM 2146 C C . ILE A 1 290 ? -8.164 12.75 -15.203 1 89.62 290 ILE A C 1
ATOM 2148 O O . ILE A 1 290 ? -7.586 12.781 -14.117 1 89.62 290 ILE A O 1
ATOM 2152 N N . SER A 1 291 ? -8.297 13.75 -16 1 91.5 291 SER A N 1
ATOM 2153 C CA . SER A 1 291 ? -7.844 15.078 -15.594 1 91.5 291 SER A CA 1
ATOM 2154 C C . SER A 1 291 ? -9.023 15.977 -15.234 1 91.5 291 SER A C 1
ATOM 2156 O O . SER A 1 291 ? -10.008 16.047 -15.977 1 91.5 291 SER A O 1
ATOM 2158 N N . ALA A 1 292 ? -8.938 16.609 -14.094 1 93.88 292 ALA A N 1
ATOM 2159 C CA . ALA A 1 292 ? -10.008 17.469 -13.609 1 93.88 292 ALA A CA 1
ATOM 2160 C C . ALA A 1 292 ? -9.445 18.766 -13.023 1 93.88 292 ALA A C 1
ATOM 2162 O O . ALA A 1 292 ? -8.688 18.734 -12.055 1 93.88 292 ALA A O 1
ATOM 2163 N N . THR A 1 293 ? -9.898 19.875 -13.586 1 94.19 293 THR A N 1
ATOM 2164 C CA . THR A 1 293 ? -9.398 21.172 -13.156 1 94.19 293 THR A CA 1
ATOM 2165 C C . THR A 1 293 ? -10.43 21.891 -12.289 1 94.19 293 THR A C 1
ATOM 2167 O O . THR A 1 293 ? -11.609 21.953 -12.648 1 94.19 293 THR A O 1
ATOM 2170 N N . TYR A 1 294 ? -9.938 22.438 -11.219 1 94.94 294 TYR A N 1
ATOM 2171 C CA . TYR A 1 294 ? -10.812 23.141 -10.297 1 94.94 294 TYR A CA 1
ATOM 2172 C C . TYR A 1 294 ? -10.32 24.562 -10.07 1 94.94 294 TYR A C 1
ATOM 2174 O O . TYR A 1 294 ? -9.109 24.797 -9.938 1 94.94 294 TYR A O 1
ATOM 2182 N N . ASP A 1 295 ? -11.242 25.5 -10.062 1 91.88 295 ASP A N 1
ATOM 2183 C CA . ASP A 1 295 ? -10.984 26.906 -9.758 1 91.88 295 ASP A CA 1
ATOM 2184 C C . ASP A 1 295 ? -12.258 27.609 -9.273 1 91.88 295 ASP A C 1
ATOM 2186 O O . ASP A 1 295 ? -13.227 26.938 -8.898 1 91.88 295 ASP A O 1
ATOM 2190 N N . LEU A 1 296 ? -12.164 28.938 -9.18 1 85 296 LEU A N 1
ATOM 2191 C CA . LEU A 1 296 ? -13.258 29.703 -8.609 1 85 296 LEU A CA 1
ATOM 2192 C C . LEU A 1 296 ? -14.516 29.578 -9.461 1 85 296 LEU A C 1
ATOM 2194 O O . LEU A 1 296 ? -15.625 29.844 -8.992 1 85 296 LEU A O 1
ATOM 2198 N N . THR A 1 297 ? -14.383 29.188 -10.648 1 83.38 297 THR A N 1
ATOM 2199 C CA . THR A 1 297 ? -15.562 29.031 -11.5 1 83.38 297 THR A CA 1
ATOM 2200 C C . THR A 1 297 ? -16.297 27.734 -11.188 1 83.38 297 THR A C 1
ATOM 2202 O O . THR A 1 297 ? -17.453 27.578 -11.562 1 83.38 297 THR A O 1
ATOM 2205 N N . THR A 1 298 ? -15.648 26.859 -10.594 1 85.88 298 THR A N 1
ATOM 2206 C CA . THR A 1 298 ? -16.25 25.562 -10.32 1 85.88 298 THR A CA 1
ATOM 2207 C C . THR A 1 298 ? -17.078 25.609 -9.031 1 85.88 298 THR A C 1
ATOM 2209 O O . THR A 1 298 ? -17.891 24.719 -8.773 1 85.88 298 THR A O 1
ATOM 2212 N N . GLY A 1 299 ? -16.828 26.547 -8.211 1 77.38 299 GLY A N 1
ATOM 2213 C CA . GLY A 1 299 ? -17.656 26.641 -7.016 1 77.38 299 GLY A CA 1
ATOM 2214 C C . GLY A 1 299 ? -17.141 27.641 -6.008 1 77.38 299 GLY A C 1
ATOM 2215 O O . GLY A 1 299 ? -16.094 28.266 -6.227 1 77.38 299 GLY A O 1
ATOM 2216 N N . VAL A 1 300 ? -17.953 27.734 -4.984 1 72.5 300 VAL A N 1
ATOM 2217 C CA . VAL A 1 300 ? -17.656 28.688 -3.918 1 72.5 300 VAL A CA 1
ATOM 2218 C C . VAL A 1 300 ? -16.734 28.031 -2.893 1 72.5 300 VAL A C 1
ATOM 2220 O O . VAL A 1 300 ? -16.5 26.828 -2.932 1 72.5 300 VAL A O 1
ATOM 2223 N N . GLY A 1 301 ? -16.047 28.844 -2.061 1 75 301 GLY A N 1
ATOM 2224 C CA . GLY A 1 301 ? -15.195 28.328 -1.004 1 75 301 GLY A CA 1
ATOM 2225 C C . GLY A 1 301 ? -13.773 28.078 -1.46 1 75 301 GLY A C 1
ATOM 2226 O O . GLY A 1 301 ? -13.117 28.969 -1.988 1 75 301 GLY A O 1
ATOM 2227 N N . PHE A 1 302 ? -13.375 26.781 -1.185 1 77.56 302 PHE A N 1
ATOM 2228 C CA . PHE A 1 302 ? -12.008 26.359 -1.5 1 77.56 302 PHE A CA 1
ATOM 2229 C C . PHE A 1 302 ? -12 25.406 -2.684 1 77.56 302 PHE A C 1
ATOM 2231 O O . PHE A 1 302 ? -11.68 24.219 -2.529 1 77.56 302 PHE A O 1
ATOM 2238 N N . PRO A 1 303 ? -12.203 25.969 -3.826 1 86.94 303 PRO A N 1
ATOM 2239 C CA . PRO A 1 303 ? -12.414 25.047 -4.938 1 86.94 303 PRO A CA 1
ATOM 2240 C C . PRO A 1 303 ? -11.156 24.281 -5.32 1 86.94 303 PRO A C 1
ATOM 2242 O O . PRO A 1 303 ? -11.242 23.172 -5.875 1 86.94 303 PRO A O 1
ATOM 2245 N N . LYS A 1 304 ? -9.984 24.828 -5.012 1 92.38 304 LYS A N 1
ATOM 2246 C CA . LYS A 1 304 ? -8.766 24.125 -5.414 1 92.38 304 LYS A CA 1
ATOM 2247 C C . LYS A 1 304 ? -8.594 22.828 -4.633 1 92.38 304 LYS A C 1
ATOM 2249 O O . LYS A 1 304 ? -8.031 21.859 -5.148 1 92.38 304 LYS A O 1
ATOM 2254 N N . VAL A 1 305 ? -9.141 22.812 -3.434 1 95.44 305 VAL A N 1
ATOM 2255 C CA . VAL A 1 305 ? -9 21.625 -2.604 1 95.44 305 VAL A CA 1
ATOM 2256 C C . VAL A 1 305 ? -9.75 20.453 -3.24 1 95.44 305 VAL A C 1
ATOM 2258 O O . VAL A 1 305 ? -9.461 19.281 -2.953 1 95.44 305 VAL A O 1
ATOM 2261 N N . ASP A 1 306 ? -10.68 20.781 -4.188 1 96.69 306 ASP A N 1
ATOM 2262 C CA . ASP A 1 306 ? -11.398 19.734 -4.902 1 96.69 306 ASP A CA 1
ATOM 2263 C C . ASP A 1 306 ? -10.438 18.875 -5.715 1 96.69 306 ASP A C 1
ATOM 2265 O O . ASP A 1 306 ? -10.703 17.688 -5.934 1 96.69 306 ASP A O 1
ATOM 2269 N N . ALA A 1 307 ? -9.367 19.422 -6.109 1 97.31 307 ALA A N 1
ATOM 2270 C CA . ALA A 1 307 ? -8.375 18.625 -6.824 1 97.31 307 ALA A CA 1
ATOM 2271 C C . ALA A 1 307 ? -7.781 17.547 -5.922 1 97.31 307 ALA A C 1
ATOM 2273 O O . ALA A 1 307 ? -7.582 16.406 -6.352 1 97.31 307 ALA A O 1
ATOM 2274 N N . ILE A 1 308 ? -7.48 17.891 -4.656 1 97.88 308 ILE A N 1
ATOM 2275 C CA . ILE A 1 308 ? -6.977 16.922 -3.701 1 97.88 308 ILE A CA 1
ATOM 2276 C C . ILE A 1 308 ? -8.062 15.891 -3.383 1 97.88 308 ILE A C 1
ATOM 2278 O O . ILE A 1 308 ? -7.797 14.695 -3.307 1 97.88 308 ILE A O 1
ATOM 2282 N N . SER A 1 309 ? -9.258 16.406 -3.219 1 97.81 309 SER A N 1
ATOM 2283 C CA . SER A 1 309 ? -10.367 15.508 -2.916 1 97.81 309 SER A CA 1
ATOM 2284 C C . SER A 1 309 ? -10.594 14.5 -4.039 1 97.81 309 SER A C 1
ATOM 2286 O O . SER A 1 309 ? -10.938 13.344 -3.785 1 97.81 309 SER A O 1
ATOM 2288 N N . ALA A 1 310 ? -10.422 14.93 -5.207 1 97.06 310 ALA A N 1
ATOM 2289 C CA . ALA A 1 310 ? -10.602 14.055 -6.355 1 97.06 310 ALA A CA 1
ATOM 2290 C C . ALA A 1 310 ? -9.633 12.875 -6.305 1 97.06 310 ALA A C 1
ATOM 2292 O O . ALA A 1 310 ? -9.969 11.773 -6.75 1 97.06 310 ALA A O 1
ATOM 2293 N N . LEU A 1 311 ? -8.469 13.055 -5.777 1 97.12 311 LEU A N 1
ATOM 2294 C CA . LEU A 1 311 ? -7.473 12 -5.68 1 97.12 311 LEU A CA 1
ATOM 2295 C C . LEU A 1 311 ? -7.957 10.875 -4.77 1 97.12 311 LEU A C 1
ATOM 2297 O O . LEU A 1 311 ? -7.523 9.727 -4.902 1 97.12 311 LEU A O 1
ATOM 2301 N N . TYR A 1 312 ? -8.883 11.234 -3.832 1 97.75 312 TYR A N 1
ATOM 2302 C CA . TYR A 1 312 ? -9.289 10.297 -2.791 1 97.75 312 TYR A CA 1
ATOM 2303 C C . TYR A 1 312 ? -10.75 9.898 -2.957 1 97.75 312 TYR A C 1
ATOM 2305 O O . TYR A 1 312 ? -11.25 9.047 -2.225 1 97.75 312 TYR A O 1
ATOM 2313 N N . ALA A 1 313 ? -11.43 10.492 -3.873 1 97.19 313 ALA A N 1
ATOM 2314 C CA . ALA A 1 313 ? -12.875 10.289 -3.984 1 97.19 313 ALA A CA 1
ATOM 2315 C C . ALA A 1 313 ? -13.203 8.867 -4.418 1 97.19 313 ALA A C 1
ATOM 2317 O O . ALA A 1 313 ? -12.711 8.391 -5.445 1 97.19 313 ALA A O 1
ATOM 2318 N N . THR A 1 314 ? -14.07 8.25 -3.66 1 95.81 314 THR A N 1
ATOM 2319 C CA . THR A 1 314 ? -14.539 6.906 -3.98 1 95.81 314 THR A CA 1
ATOM 2320 C C . THR A 1 314 ? -15.938 6.672 -3.418 1 95.81 314 THR A C 1
ATOM 2322 O O . THR A 1 314 ? -16.281 7.215 -2.369 1 95.81 314 THR A O 1
ATOM 2325 N N . PRO A 1 315 ? -16.719 5.836 -4.082 1 93.94 315 PRO A N 1
ATOM 2326 C CA . PRO A 1 315 ? -18.078 5.582 -3.598 1 93.94 315 PRO A CA 1
ATOM 2327 C C . PRO A 1 315 ? -18.109 4.609 -2.42 1 93.94 315 PRO A C 1
ATOM 2329 O O . PRO A 1 315 ? -19.109 4.531 -1.707 1 93.94 315 PRO A O 1
ATOM 2332 N N . HIS A 1 316 ? -17.031 3.855 -2.287 1 94 316 HIS A N 1
ATOM 2333 C CA . HIS A 1 316 ? -17 2.869 -1.214 1 94 316 HIS A CA 1
ATOM 2334 C C . HIS A 1 316 ? -15.578 2.469 -0.868 1 94 316 HIS A C 1
ATOM 2336 O O . HIS A 1 316 ? -14.648 2.746 -1.631 1 94 316 HIS A O 1
ATOM 2342 N N . VAL A 1 317 ? -15.422 1.833 0.269 1 95.81 317 VAL A N 1
ATOM 2343 C CA . VAL A 1 317 ? -14.195 1.136 0.64 1 95.81 317 VAL A CA 1
ATOM 2344 C C . VAL A 1 317 ? -14.516 -0.313 1.003 1 95.81 317 VAL A C 1
ATOM 2346 O O . VAL A 1 317 ? -15.586 -0.604 1.534 1 95.81 317 VAL A O 1
ATOM 2349 N N . ILE A 1 318 ? -13.562 -1.201 0.686 1 96.88 318 ILE A N 1
ATOM 2350 C CA . ILE A 1 318 ? -13.758 -2.617 0.978 1 96.88 318 ILE A CA 1
ATOM 2351 C C . ILE A 1 318 ? -12.5 -3.184 1.64 1 96.88 318 ILE A C 1
ATOM 2353 O O . ILE A 1 318 ? -11.383 -2.756 1.334 1 96.88 318 ILE A O 1
ATOM 2357 N N . ASN A 1 319 ? -12.711 -4.043 2.535 1 97.81 319 ASN A N 1
ATOM 2358 C CA . ASN A 1 319 ? -11.656 -4.82 3.178 1 97.81 319 ASN A CA 1
ATOM 2359 C C . ASN A 1 319 ? -12.219 -6.047 3.887 1 97.81 319 ASN A C 1
ATOM 2361 O O . ASN A 1 319 ? -13.438 -6.223 3.961 1 97.81 319 ASN A O 1
ATOM 2365 N N . GLU A 1 320 ? -11.328 -6.895 4.379 1 96.5 320 GLU A N 1
ATOM 2366 C CA . GLU A 1 320 ? -11.711 -8.07 5.152 1 96.5 320 GLU A CA 1
ATOM 2367 C C . GLU A 1 320 ? -11.906 -7.723 6.629 1 96.5 320 GLU A C 1
ATOM 2369 O O . GLU A 1 320 ? -11.688 -6.578 7.031 1 96.5 320 GLU A O 1
ATOM 2374 N N . TYR A 1 321 ? -12.469 -8.617 7.348 1 94.31 321 TYR A N 1
ATOM 2375 C CA . TYR A 1 321 ? -12.531 -8.617 8.805 1 94.31 321 TYR A CA 1
ATOM 2376 C C . TYR A 1 321 ? -12.406 -10.031 9.352 1 94.31 321 TYR A C 1
ATOM 2378 O O . TYR A 1 321 ? -12.742 -11.008 8.672 1 94.31 321 TYR A O 1
ATOM 2386 N N . TYR A 1 322 ? -11.898 -10.133 10.508 1 91.81 322 TYR A N 1
ATOM 2387 C CA . TYR A 1 322 ? -11.727 -11.383 11.242 1 91.81 322 TYR A CA 1
ATOM 2388 C C . TYR A 1 322 ? -12.109 -11.211 12.703 1 91.81 322 TYR A C 1
ATOM 2390 O O . TYR A 1 322 ? -11.562 -10.359 13.406 1 91.81 322 TYR A O 1
ATOM 2398 N N . LEU A 1 323 ? -13.086 -12.047 13.188 1 88.88 323 LEU A N 1
ATOM 2399 C CA . LEU A 1 323 ? -13.594 -11.922 14.547 1 88.88 323 LEU A CA 1
ATOM 2400 C C . LEU A 1 323 ? -13.508 -13.25 15.289 1 88.88 323 LEU A C 1
ATOM 2402 O O . LEU A 1 323 ? -13.945 -13.352 16.438 1 88.88 323 LEU A O 1
ATOM 2406 N N . ASP A 1 324 ? -13.102 -14.312 14.547 1 71.75 324 ASP A N 1
ATOM 2407 C CA . ASP A 1 324 ? -13.234 -15.672 15.07 1 71.75 324 ASP A CA 1
ATOM 2408 C C . ASP A 1 324 ? -12.617 -15.781 16.469 1 71.75 324 ASP A C 1
ATOM 2410 O O . ASP A 1 324 ? -11.516 -15.273 16.703 1 71.75 324 ASP A O 1
ATOM 2414 N N . GLY A 1 325 ? -13.477 -16.156 17.406 1 62.62 325 GLY A N 1
ATOM 2415 C CA . GLY A 1 325 ? -13.109 -16.484 18.766 1 62.62 325 GLY A CA 1
ATOM 2416 C C . GLY A 1 325 ? -13.008 -17.984 19.016 1 62.62 325 GLY A C 1
ATOM 2417 O O . GLY A 1 325 ? -14.016 -18.641 19.281 1 62.62 325 GLY A O 1
ATOM 2418 N N . ASN A 1 326 ? -12.25 -18.641 18.156 1 52.44 326 ASN A N 1
ATOM 2419 C CA . ASN A 1 326 ? -12.141 -19.984 18.703 1 52.44 326 ASN A CA 1
ATOM 2420 C C . ASN A 1 326 ? -11.359 -19.984 20.016 1 52.44 326 ASN A C 1
ATOM 2422 O O . ASN A 1 326 ? -10.773 -18.969 20.391 1 52.44 326 ASN A O 1
ATOM 2426 N N . GLU A 1 327 ? -11.586 -20.984 20.734 1 51.44 327 GLU A N 1
ATOM 2427 C CA . GLU A 1 327 ? -11.023 -21.141 22.078 1 51.44 327 GLU A CA 1
ATOM 2428 C C . GLU A 1 327 ? -9.539 -20.766 22.094 1 51.44 327 GLU A C 1
ATOM 2430 O O . GLU A 1 327 ? -9.008 -20.391 23.141 1 51.44 327 GLU A O 1
ATOM 2435 N N . THR A 1 328 ? -9 -20.641 20.859 1 57.34 328 THR A N 1
ATOM 2436 C CA . THR A 1 328 ? -7.555 -20.484 20.953 1 57.34 328 THR A CA 1
ATOM 2437 C C . THR A 1 328 ? -7.125 -19.141 20.375 1 57.34 328 THR A C 1
ATOM 2439 O O . THR A 1 328 ? -6.195 -18.516 20.891 1 57.34 328 THR A O 1
ATOM 2442 N N . ILE A 1 329 ? -7.84 -18.625 19.344 1 66.31 329 ILE A N 1
ATOM 2443 C CA . ILE A 1 329 ? -7.398 -17.359 18.75 1 66.31 329 ILE A CA 1
ATOM 2444 C C . ILE A 1 329 ? -8.578 -16.391 18.672 1 66.31 329 ILE A C 1
ATOM 2446 O O . ILE A 1 329 ? -9.602 -16.703 18.062 1 66.31 329 ILE A O 1
ATOM 2450 N N . GLN A 1 330 ? -8.445 -15.32 19.484 1 78.56 330 GLN A N 1
ATOM 2451 C CA . GLN A 1 330 ? -9.469 -14.281 19.406 1 78.56 330 GLN A CA 1
ATOM 2452 C C . GLN A 1 330 ? -9.102 -13.219 18.375 1 78.56 330 GLN A C 1
ATOM 2454 O O . GLN A 1 330 ? -8.055 -12.57 18.5 1 78.56 330 GLN A O 1
ATOM 2459 N N . GLY A 1 331 ? -10.008 -13.094 17.406 1 88.19 331 GLY A N 1
ATOM 2460 C CA . GLY A 1 331 ? -9.773 -12.102 16.375 1 88.19 331 GLY A CA 1
ATOM 2461 C C . GLY A 1 331 ? -10.539 -10.812 16.594 1 88.19 331 GLY A C 1
ATOM 2462 O O . GLY A 1 331 ? -11.68 -10.828 17.062 1 88.19 331 GLY A O 1
ATOM 2463 N N . THR A 1 332 ? -9.898 -9.672 16.453 1 92.5 332 THR A N 1
ATOM 2464 C CA . THR A 1 332 ? -10.5 -8.344 16.484 1 92.5 332 THR A CA 1
ATOM 2465 C C . THR A 1 332 ? -10.125 -7.555 15.234 1 92.5 332 THR A C 1
ATOM 2467 O O . THR A 1 332 ? -8.992 -7.629 14.758 1 92.5 332 THR A O 1
ATOM 2470 N N . SER A 1 333 ? -11.156 -6.871 14.695 1 95.12 333 SER A N 1
ATOM 2471 C CA . SER A 1 333 ? -10.914 -6.094 13.484 1 95.12 333 SER A CA 1
ATOM 2472 C C . SER A 1 333 ? -11.359 -4.648 13.656 1 95.12 333 SER A C 1
ATOM 2474 O O . SER A 1 333 ? -12.445 -4.387 14.188 1 95.12 333 SER A O 1
ATOM 2476 N N . GLU A 1 334 ? -10.531 -3.738 13.211 1 97 334 GLU A N 1
ATOM 2477 C CA . GLU A 1 334 ? -10.836 -2.312 13.18 1 97 334 GLU A CA 1
ATOM 2478 C C . GLU A 1 334 ? -10.414 -1.68 11.859 1 97 334 GLU A C 1
ATOM 2480 O O . GLU A 1 334 ? -9.352 -1.999 11.328 1 97 334 GLU A O 1
ATOM 2485 N N . TRP A 1 335 ? -11.32 -0.83 11.273 1 98.25 335 TRP A N 1
ATOM 2486 C CA . TRP A 1 335 ? -11.016 -0.075 10.055 1 98.25 335 TRP A CA 1
ATOM 2487 C C . TRP A 1 335 ? -10.797 1.4 10.375 1 98.25 335 TRP A C 1
ATOM 2489 O O . TRP A 1 335 ? -11.664 2.045 10.977 1 98.25 335 TRP A O 1
ATOM 2499 N N . VAL A 1 336 ? -9.641 1.905 10.016 1 98.5 336 VAL A N 1
ATOM 2500 C CA . VAL A 1 336 ? -9.438 3.35 10.023 1 98.5 336 VAL A CA 1
ATOM 2501 C C . VAL A 1 336 ? -10.047 3.965 8.766 1 98.5 336 VAL A C 1
ATOM 2503 O O . VAL A 1 336 ? -9.773 3.516 7.648 1 98.5 336 VAL A O 1
ATOM 2506 N N . VAL A 1 337 ? -10.906 4.945 8.961 1 98 337 VAL A N 1
ATOM 2507 C CA . VAL A 1 337 ? -11.5 5.723 7.871 1 98 337 VAL A CA 1
ATOM 2508 C C . VAL A 1 337 ? -11.242 7.211 8.102 1 98 337 VAL A C 1
ATOM 2510 O O . VAL A 1 337 ? -11.789 7.805 9.039 1 98 337 VAL A O 1
ATOM 2513 N N . THR A 1 338 ? -10.477 7.828 7.25 1 98.5 338 THR A N 1
ATOM 2514 C CA . THR A 1 338 ? -10.102 9.234 7.367 1 98.5 338 THR A CA 1
ATOM 2515 C C . THR A 1 338 ? -10.531 10.008 6.125 1 98.5 338 THR A C 1
ATOM 2517 O O . THR A 1 338 ? -10.297 9.57 5 1 98.5 338 THR A O 1
ATOM 2520 N N . PHE A 1 339 ? -11.211 11.117 6.371 1 97.88 339 PHE A N 1
ATOM 2521 C CA . PHE A 1 339 ? -11.562 12.07 5.332 1 97.88 339 PHE A CA 1
ATOM 2522 C C . PHE A 1 339 ? -10.625 13.273 5.359 1 97.88 339 PHE A C 1
ATOM 2524 O O . PHE A 1 339 ? -10.961 14.32 5.914 1 97.88 339 PHE A O 1
ATOM 2531 N N . PRO A 1 340 ? -9.547 13.258 4.598 1 97.12 340 PRO A N 1
ATOM 2532 C CA . PRO A 1 340 ? -8.469 14.219 4.82 1 97.12 340 PRO A CA 1
ATOM 2533 C C . PRO A 1 340 ? -8.852 15.641 4.426 1 97.12 340 PRO A C 1
ATOM 2535 O O . PRO A 1 340 ? -8.164 16.594 4.801 1 97.12 340 PRO A O 1
ATOM 2538 N N . THR A 1 341 ? -9.938 15.867 3.656 1 96.19 341 THR A N 1
ATOM 2539 C CA . THR A 1 341 ? -10.273 17.203 3.178 1 96.19 341 THR A CA 1
ATOM 2540 C C . THR A 1 341 ? -11.641 17.641 3.695 1 96.19 341 THR A C 1
ATOM 2542 O O . THR A 1 341 ? -12.148 18.688 3.311 1 96.19 341 THR A O 1
ATOM 2545 N N . LYS A 1 342 ? -12.25 16.938 4.508 1 94.06 342 LYS A N 1
ATOM 2546 C CA . LYS A 1 342 ? -13.617 17.172 4.949 1 94.06 342 LYS A CA 1
ATOM 2547 C C . LYS A 1 342 ? -13.766 18.562 5.555 1 94.06 342 LYS A C 1
ATOM 2549 O O . LYS A 1 342 ? -14.766 19.25 5.316 1 94.06 342 LYS A O 1
ATOM 2554 N N . ARG A 1 343 ? -12.812 19.031 6.242 1 90.5 343 ARG A N 1
ATOM 2555 C CA . ARG A 1 343 ? -12.891 20.297 6.961 1 90.5 343 ARG A CA 1
ATOM 2556 C C . ARG A 1 343 ? -13.156 21.453 6 1 90.5 343 ARG A C 1
ATOM 2558 O O . ARG A 1 343 ? -13.773 22.453 6.383 1 90.5 343 ARG A O 1
ATOM 2565 N N . PHE A 1 344 ? -12.766 21.344 4.828 1 91 344 PHE A N 1
ATOM 2566 C CA . PHE A 1 344 ? -12.914 22.438 3.857 1 91 344 PHE A CA 1
ATOM 2567 C C . PHE A 1 344 ? -14.352 22.516 3.359 1 91 344 PHE A C 1
ATOM 2569 O O . PHE A 1 344 ? -14.734 23.5 2.725 1 91 344 PHE A O 1
ATOM 2576 N N . TYR A 1 345 ? -15.109 21.531 3.674 1 91.31 345 TYR A N 1
ATOM 2577 C CA . TYR A 1 345 ? -16.453 21.438 3.115 1 91.31 345 TYR A CA 1
ATOM 2578 C C . TYR A 1 345 ? -17.516 21.656 4.191 1 91.31 345 TYR A C 1
ATOM 2580 O O . TYR A 1 345 ? -18.641 22.031 3.887 1 91.31 345 TYR A O 1
ATOM 2588 N N . VAL A 1 346 ? -17.156 21.344 5.402 1 88.62 346 VAL A N 1
ATOM 2589 C CA . VAL A 1 346 ? -18.219 21.219 6.387 1 88.62 346 VAL A CA 1
ATOM 2590 C C . VAL A 1 346 ? -18.078 22.297 7.453 1 88.62 346 VAL A C 1
ATOM 2592 O O . VAL A 1 346 ? -19 22.516 8.25 1 88.62 346 VAL A O 1
ATOM 2595 N N . ASP A 1 347 ? -16.938 22.828 7.531 1 76.5 347 ASP A N 1
ATOM 2596 C CA . ASP A 1 347 ? -16.656 23.75 8.625 1 76.5 347 ASP A CA 1
ATOM 2597 C C . ASP A 1 347 ? -17.266 25.125 8.352 1 76.5 347 ASP A C 1
ATOM 2599 O O . ASP A 1 347 ? -16.969 25.75 7.328 1 76.5 347 ASP A O 1
ATOM 2603 N N . ASP A 1 348 ? -18.297 25.5 9.055 1 58 348 ASP A N 1
ATOM 2604 C CA . ASP A 1 348 ? -18.969 26.797 8.938 1 58 348 ASP A CA 1
ATOM 2605 C C . ASP A 1 348 ? -18.25 27.859 9.742 1 58 348 ASP A C 1
ATOM 2607 O O . ASP A 1 348 ? -18.609 29.047 9.688 1 58 348 ASP A O 1
ATOM 2611 N N . ASN A 1 349 ? -17.391 27.516 10.578 1 52.94 349 ASN A N 1
ATOM 2612 C CA . ASN A 1 349 ? -16.922 28.531 11.531 1 52.94 349 ASN A CA 1
ATOM 2613 C C . ASN A 1 349 ? -15.664 29.219 11.031 1 52.94 349 ASN A C 1
ATOM 2615 O O . ASN A 1 349 ? -14.688 28.562 10.672 1 52.94 349 ASN A O 1
ATOM 2619 N N . PRO A 1 350 ? -15.875 30.547 10.828 1 46.84 350 PRO A N 1
ATOM 2620 C CA . PRO A 1 350 ? -14.648 31.297 10.516 1 46.84 350 PRO A CA 1
ATOM 2621 C C . PRO A 1 350 ? -13.531 31.031 11.523 1 46.84 350 PRO A C 1
ATOM 2623 O O . PRO A 1 350 ? -13.781 31 12.734 1 46.84 350 PRO A O 1
ATOM 2626 N N . PHE A 1 351 ? -12.547 30.375 11.148 1 46 351 PHE A N 1
ATOM 2627 C CA . PHE A 1 351 ? -11.422 30.297 12.07 1 46 351 PHE A CA 1
ATOM 2628 C C . PHE A 1 351 ? -10.812 31.672 12.312 1 46 351 PHE A C 1
ATOM 2630 O O . PHE A 1 351 ? -10.648 32.469 11.375 1 46 351 PHE A O 1
ATOM 2637 N N . VAL A 1 352 ? -10.961 32.25 13.492 1 44.47 352 VAL A N 1
ATOM 2638 C CA . VAL A 1 352 ? -10.148 33.406 13.859 1 44.47 352 VAL A CA 1
ATOM 2639 C C . VAL A 1 352 ? -8.734 32.969 14.211 1 44.47 352 VAL A C 1
ATOM 2641 O O . VAL A 1 352 ? -8.547 32.125 15.086 1 44.47 352 VAL A O 1
ATOM 2644 N N . ASP A 1 353 ? -7.785 33.281 13.297 1 42.78 353 ASP A N 1
ATOM 2645 C CA . ASP A 1 353 ? -6.398 32.906 13.578 1 42.78 353 ASP A CA 1
ATOM 2646 C C . ASP A 1 353 ? -5.898 33.594 14.852 1 42.78 353 ASP A C 1
ATOM 2648 O O . ASP A 1 353 ? -6.625 34.375 15.477 1 42.78 353 ASP A O 1
ATOM 2652 N N . ALA A 1 354 ? -4.793 33 15.289 1 41.31 354 ALA A N 1
ATOM 2653 C CA . ALA A 1 354 ? -4.215 33.5 16.531 1 41.31 354 ALA A CA 1
ATOM 2654 C C . ALA A 1 354 ? -4.062 35 16.484 1 41.31 354 ALA A C 1
ATOM 2656 O O . ALA A 1 354 ? -3.893 35.656 17.516 1 41.31 354 ALA A O 1
ATOM 2657 N N . SER A 1 355 ? -3.945 35.5 15.297 1 40.41 355 SER A N 1
ATOM 2658 C CA . SER A 1 355 ? -3.758 36.938 15.188 1 40.41 355 SER A CA 1
ATOM 2659 C C . SER A 1 355 ? -5.094 37.688 15.203 1 40.41 355 SER A C 1
ATOM 2661 O O . SER A 1 355 ? -5.137 38.906 15.086 1 40.41 355 SER A O 1
ATOM 2663 N N . GLY A 1 356 ? -6.105 36.969 15.398 1 43.22 356 GLY A N 1
ATOM 2664 C CA . GLY A 1 356 ? -7.41 37.594 15.461 1 43.22 356 GLY A CA 1
ATOM 2665 C C . GLY A 1 356 ? -8.078 37.719 14.109 1 43.22 356 GLY A C 1
ATOM 2666 O O . GLY A 1 356 ? -9.125 38.375 13.984 1 43.22 356 GLY A O 1
ATOM 2667 N N . ASN A 1 357 ? -7.328 37.375 13.172 1 43.28 357 ASN A N 1
ATOM 2668 C CA . ASN A 1 357 ? -7.922 37.469 11.844 1 43.28 357 ASN A CA 1
ATOM 2669 C C . ASN A 1 357 ? -8.93 36.344 11.602 1 43.28 357 ASN A C 1
ATOM 2671 O O . ASN A 1 357 ? -8.656 35.188 11.922 1 43.28 357 ASN A O 1
ATOM 2675 N N . THR A 1 358 ? -10.133 36.812 11.531 1 44.62 358 THR A N 1
ATOM 2676 C CA . THR A 1 358 ? -11.188 35.875 11.172 1 44.62 358 THR A CA 1
ATOM 2677 C C . THR A 1 358 ? -10.875 35.156 9.852 1 44.62 358 THR A C 1
ATOM 2679 O O . THR A 1 358 ? -10.641 35.844 8.844 1 44.62 358 THR A O 1
ATOM 2682 N N . GLN A 1 359 ? -10.414 34.062 10.062 1 45.34 359 GLN A N 1
ATOM 2683 C CA . GLN A 1 359 ? -10.305 33.312 8.805 1 45.34 359 GLN A CA 1
ATOM 2684 C C . GLN A 1 359 ? -11.672 33.156 8.156 1 45.34 359 GLN A C 1
ATOM 2686 O O . GLN A 1 359 ? -12.68 32.969 8.852 1 45.34 359 GLN A O 1
ATOM 2691 N N . PRO A 1 360 ? -11.82 33.656 7.004 1 43.28 360 PRO A N 1
ATOM 2692 C CA . PRO A 1 360 ? -13.117 33.562 6.336 1 43.28 360 PRO A CA 1
ATOM 2693 C C . PRO A 1 360 ? -13.797 32.219 6.582 1 43.28 360 PRO A C 1
ATOM 2695 O O . PRO A 1 360 ? -13.117 31.188 6.699 1 43.28 360 PRO A O 1
ATOM 2698 N N . SER A 1 361 ? -14.93 32.375 7.297 1 45.75 361 SER A N 1
ATOM 2699 C CA . SER A 1 361 ? -15.766 31.172 7.289 1 45.75 361 SER A CA 1
ATOM 2700 C C . SER A 1 361 ? -15.711 30.453 5.938 1 45.75 361 SER A C 1
ATOM 2702 O O . SER A 1 361 ? -15.82 31.094 4.891 1 45.75 361 SER A O 1
ATOM 2704 N N . TYR A 1 362 ? -15.047 29.344 5.926 1 46.72 362 TYR A N 1
ATOM 2705 C CA . TYR A 1 362 ? -14.828 28.594 4.695 1 46.72 362 TYR A CA 1
ATOM 2706 C C . TYR A 1 362 ? -16.156 28.297 3.994 1 46.72 362 TYR A C 1
ATOM 2708 O O . TYR A 1 362 ? -16.219 28.297 2.762 1 46.72 362 TYR A O 1
ATOM 2716 N N . SER A 1 363 ? -17.219 27.812 4.754 1 49.09 363 SER A N 1
ATOM 2717 C CA . SER A 1 363 ? -18.562 27.578 4.207 1 49.09 363 SER A CA 1
ATOM 2718 C C . SER A 1 363 ? -19.625 28.312 5.012 1 49.09 363 SER A C 1
ATOM 2720 O O . SER A 1 363 ? -20.016 27.875 6.094 1 49.09 363 SER A O 1
ATOM 2722 N N . PRO A 1 364 ? -19.781 29.562 4.688 1 48.62 364 PRO A N 1
ATOM 2723 C CA . PRO A 1 364 ? -20.906 30.172 5.398 1 48.62 364 PRO A CA 1
ATOM 2724 C C . PRO A 1 364 ? -22.203 29.391 5.207 1 48.62 364 PRO A C 1
ATOM 2726 O O . PRO A 1 364 ? -22.656 29.219 4.07 1 48.62 364 PRO A O 1
ATOM 2729 N N . ASN A 1 365 ? -22.781 28.828 6.285 1 56.22 365 ASN A N 1
ATOM 2730 C CA . ASN A 1 365 ? -24.062 28.312 6.777 1 56.22 365 ASN A CA 1
ATOM 2731 C C . ASN A 1 365 ? -24.516 27.078 5.988 1 56.22 365 ASN A C 1
ATOM 2733 O O . ASN A 1 365 ? -25.641 26.625 6.133 1 56.22 365 ASN A O 1
ATOM 2737 N N . ALA A 1 366 ? -23.703 26.484 4.945 1 77.12 366 ALA A N 1
ATOM 2738 C CA . ALA A 1 366 ? -24.188 25.266 4.297 1 77.12 366 ALA A CA 1
ATOM 2739 C C . ALA A 1 366 ? -23.031 24.375 3.879 1 77.12 366 ALA A C 1
ATOM 2741 O O . ALA A 1 366 ? -21.984 24.875 3.426 1 77.12 366 ALA A O 1
ATOM 2742 N N . PRO A 1 367 ? -23.141 23.125 4.168 1 87.06 367 PRO A N 1
ATOM 2743 C CA . PRO A 1 367 ? -22.125 22.203 3.672 1 87.06 367 PRO A CA 1
ATOM 2744 C C . PRO A 1 367 ? -21.938 22.281 2.158 1 87.06 367 PRO A C 1
ATOM 2746 O O . PRO A 1 367 ? -22.828 22.734 1.446 1 87.06 367 PRO A O 1
ATOM 2749 N N . ILE A 1 368 ? -20.766 22.047 1.728 1 89.94 368 ILE A N 1
ATOM 2750 C CA . ILE A 1 368 ? -20.453 22 0.304 1 89.94 368 ILE A CA 1
ATOM 2751 C C . ILE A 1 368 ? -20.297 20.562 -0.146 1 89.94 368 ILE A C 1
ATOM 2753 O O . ILE A 1 368 ? -19.75 19.734 0.583 1 89.94 368 ILE A O 1
ATOM 2757 N N . ALA A 1 369 ? -20.812 20.25 -1.312 1 91.25 369 ALA A N 1
ATOM 2758 C CA . ALA A 1 369 ? -20.594 18.922 -1.875 1 91.25 369 ALA A CA 1
ATOM 2759 C C . ALA A 1 369 ? -19.109 18.578 -1.932 1 91.25 369 ALA A C 1
ATOM 2761 O O . ALA A 1 369 ? -18.281 19.438 -2.217 1 91.25 369 ALA A O 1
ATOM 2762 N N . PRO A 1 370 ? -18.75 17.312 -1.637 1 93.62 370 PRO A N 1
ATOM 2763 C CA . PRO A 1 370 ? -19.578 16.094 -1.609 1 93.62 370 PRO A CA 1
ATOM 2764 C C . PRO A 1 370 ? -20.125 15.789 -0.218 1 93.62 370 PRO A C 1
ATOM 2766 O O . PRO A 1 370 ? -20.891 14.828 -0.049 1 93.62 370 PRO A O 1
ATOM 2769 N N . PHE A 1 371 ? -19.734 16.547 0.718 1 92.19 371 PHE A N 1
ATOM 2770 C CA . PHE A 1 371 ? -20.25 16.312 2.059 1 92.19 371 PHE A CA 1
ATOM 2771 C C . PHE A 1 371 ? -21.609 17 2.234 1 92.19 371 PHE A C 1
ATOM 2773 O O . PHE A 1 371 ? -21.844 18.078 1.684 1 92.19 371 PHE A O 1
ATOM 2780 N N . ALA A 1 372 ? -22.469 16.391 3.078 1 88.56 372 ALA A N 1
ATOM 2781 C CA . ALA A 1 372 ? -23.859 16.828 3.102 1 88.56 372 ALA A CA 1
ATOM 2782 C C . ALA A 1 372 ? -24.203 17.516 4.422 1 88.56 372 ALA A C 1
ATOM 2784 O O . ALA A 1 372 ? -25.234 18.188 4.535 1 88.56 372 ALA A O 1
ATOM 2785 N N . ASN A 1 373 ? -23.328 17.391 5.348 1 86.25 373 ASN A N 1
ATOM 2786 C CA . ASN A 1 373 ? -23.688 17.891 6.668 1 86.25 373 ASN A CA 1
ATOM 2787 C C . ASN A 1 373 ? -22.609 18.812 7.227 1 86.25 373 ASN A C 1
ATOM 2789 O O . ASN A 1 373 ? -21.406 18.562 7.055 1 86.25 373 ASN A O 1
ATOM 2793 N N . THR A 1 374 ? -23.109 19.891 7.871 1 84.38 374 THR A N 1
ATOM 2794 C CA . THR A 1 374 ? -22.219 20.844 8.508 1 84.38 374 THR A CA 1
ATOM 2795 C C . THR A 1 374 ? -21.703 20.297 9.844 1 84.38 374 THR A C 1
ATOM 2797 O O . THR A 1 374 ? -22.422 19.547 10.523 1 84.38 374 THR A O 1
ATOM 2800 N N . PHE A 1 375 ? -20.531 20.719 10.156 1 83.81 375 PHE A N 1
ATOM 2801 C CA . PHE A 1 375 ? -19.953 20.281 11.422 1 83.81 375 PHE A CA 1
ATOM 2802 C C . PHE A 1 375 ? -20.641 20.969 12.594 1 83.81 375 PHE A C 1
ATOM 2804 O O . PHE A 1 375 ? -20.812 22.188 12.609 1 83.81 375 PHE A O 1
ATOM 2811 N N . TRP A 1 376 ? -21.078 20.094 13.539 1 75.56 376 TRP A N 1
ATOM 2812 C CA . TRP A 1 376 ? -21.703 20.547 14.781 1 75.56 376 TRP A CA 1
ATOM 2813 C C . TRP A 1 376 ? -21.266 19.672 15.953 1 75.56 376 TRP A C 1
ATOM 2815 O O . TRP A 1 376 ? -20.25 18.984 15.875 1 75.56 376 TRP A O 1
ATOM 2825 N N . ASN A 1 377 ? -21.969 19.719 17.016 1 68.88 377 ASN A N 1
ATOM 2826 C CA . ASN A 1 377 ? -21.578 19.031 18.234 1 68.88 377 ASN A CA 1
ATOM 2827 C C . ASN A 1 377 ? -21.469 17.516 18.031 1 68.88 377 ASN A C 1
ATOM 2829 O O . ASN A 1 377 ? -20.609 16.859 18.594 1 68.88 377 ASN A O 1
ATOM 2833 N N . ASN A 1 378 ? -22.312 17.016 17.234 1 74.62 378 ASN A N 1
ATOM 2834 C CA . ASN A 1 378 ? -22.328 15.57 17.016 1 74.62 378 ASN A CA 1
ATOM 2835 C C . ASN A 1 378 ? -21.547 15.188 15.758 1 74.62 378 ASN A C 1
ATOM 2837 O O . ASN A 1 378 ? -21.641 14.055 15.289 1 74.62 378 ASN A O 1
ATOM 2841 N N . GLY A 1 379 ? -20.781 16.156 15.273 1 82.12 379 GLY A N 1
ATOM 2842 C CA . GLY A 1 379 ? -19.984 15.891 14.086 1 82.12 379 GLY A CA 1
ATOM 2843 C C . GLY A 1 379 ? -20.719 16.203 12.789 1 82.12 379 GLY A C 1
ATOM 2844 O O . GLY A 1 379 ? -21.844 16.688 12.82 1 82.12 379 GLY A O 1
ATOM 2845 N N . ALA A 1 380 ? -20.031 16.172 11.734 1 88.19 380 ALA A N 1
ATOM 2846 C CA . ALA A 1 380 ? -20.625 16.234 10.398 1 88.19 380 ALA A CA 1
ATOM 2847 C C . ALA A 1 380 ? -20.828 14.836 9.828 1 88.19 380 ALA A C 1
ATOM 2849 O O . ALA A 1 380 ? -20 14.336 9.07 1 88.19 380 ALA A O 1
ATOM 2850 N N . CYS A 1 381 ? -21.984 14.266 10.07 1 89.19 381 CYS A N 1
ATOM 2851 C CA . CYS A 1 381 ? -22.219 12.844 9.836 1 89.19 381 CYS A CA 1
ATOM 2852 C C . CYS A 1 381 ? -22.625 12.594 8.391 1 89.19 381 CYS A C 1
ATOM 2854 O O . CYS A 1 381 ? -23.484 13.289 7.852 1 89.19 381 CYS A O 1
ATOM 2856 N N . GLU A 1 382 ? -21.953 11.656 7.812 1 89.75 382 GLU A N 1
ATOM 2857 C CA . GLU A 1 382 ? -22.312 11.172 6.484 1 89.75 382 GLU A CA 1
ATOM 2858 C C . GLU A 1 382 ? -22.922 9.773 6.547 1 89.75 382 GLU A C 1
ATOM 2860 O O . GLU A 1 382 ? -22.312 8.859 7.109 1 89.75 382 GLU A O 1
ATOM 2865 N N . SER A 1 383 ? -24.047 9.625 5.906 1 86.88 383 SER A N 1
ATOM 2866 C CA . SER A 1 383 ? -24.703 8.32 5.895 1 86.88 383 SER A CA 1
ATOM 2867 C C . SER A 1 383 ? -23.906 7.309 5.082 1 86.88 383 SER A C 1
ATOM 2869 O O . SER A 1 383 ? -23.344 7.645 4.027 1 86.88 383 SER A O 1
ATOM 2871 N N . VAL A 1 384 ? -23.875 6.086 5.621 1 89.19 384 VAL A N 1
ATOM 2872 C CA . VAL A 1 384 ? -23.188 5.012 4.91 1 89.19 384 VAL A CA 1
ATOM 2873 C C . VAL A 1 384 ? -24.078 3.768 4.871 1 89.19 384 VAL A C 1
ATOM 2875 O O . VAL A 1 384 ? -24.938 3.58 5.738 1 89.19 384 VAL A O 1
ATOM 2878 N N . GLN A 1 385 ? -23.906 3.027 3.828 1 87.25 385 GLN A N 1
ATOM 2879 C CA . GLN A 1 385 ? -24.438 1.669 3.738 1 87.25 385 GLN A CA 1
ATOM 2880 C C . GLN A 1 385 ? -23.328 0.636 3.922 1 87.25 385 GLN A C 1
ATOM 2882 O O . GLN A 1 385 ? -22.312 0.669 3.217 1 87.25 385 GLN A O 1
ATOM 2887 N N . ILE A 1 386 ? -23.594 -0.223 4.859 1 88.62 386 ILE A N 1
ATOM 2888 C CA . ILE A 1 386 ? -22.578 -1.235 5.152 1 88.62 386 ILE A CA 1
ATOM 2889 C C . ILE A 1 386 ? -23.125 -2.619 4.789 1 88.62 386 ILE A C 1
ATOM 2891 O O . ILE A 1 386 ? -24.188 -3.021 5.27 1 88.62 386 ILE A O 1
ATOM 2895 N N . THR A 1 387 ? -22.438 -3.268 3.945 1 90 387 THR A N 1
ATOM 2896 C CA . THR A 1 387 ? -22.719 -4.664 3.623 1 90 387 THR A CA 1
ATOM 2897 C C . THR A 1 387 ? -21.578 -5.562 4.117 1 90 387 THR A C 1
ATOM 2899 O O . THR A 1 387 ? -20.422 -5.352 3.783 1 90 387 THR A O 1
ATOM 2902 N N . VAL A 1 388 ? -22 -6.523 4.926 1 92.06 388 VAL A N 1
ATOM 2903 C CA . VAL A 1 388 ? -21.031 -7.469 5.477 1 92.06 388 VAL A CA 1
ATOM 2904 C C . VAL A 1 388 ? -21.25 -8.852 4.867 1 92.06 388 VAL A C 1
ATOM 2906 O O . VAL A 1 388 ? -22.391 -9.32 4.773 1 92.06 388 VAL A O 1
ATOM 2909 N N . TYR A 1 389 ? -20.172 -9.43 4.422 1 92.69 389 TYR A N 1
ATOM 2910 C CA . TYR A 1 389 ? -20.156 -10.773 3.842 1 92.69 389 TYR A CA 1
ATOM 2911 C C . TYR A 1 389 ? -19.344 -11.734 4.695 1 92.69 389 TYR A C 1
ATOM 2913 O O . TYR A 1 389 ? -18.281 -11.367 5.211 1 92.69 389 TYR A O 1
ATOM 2921 N N . ASP A 1 390 ? -19.922 -12.914 4.863 1 91.81 390 ASP A N 1
ATOM 2922 C CA . ASP A 1 390 ? -19.031 -13.922 5.418 1 91.81 390 ASP A CA 1
ATOM 2923 C C . ASP A 1 390 ? -18.203 -14.586 4.32 1 91.81 390 ASP A C 1
ATOM 2925 O O . ASP A 1 390 ? -18.188 -14.117 3.182 1 91.81 390 ASP A O 1
ATOM 2929 N N . ARG A 1 391 ? -17.484 -15.656 4.664 1 89.12 391 ARG A N 1
ATOM 2930 C CA . ARG A 1 391 ? -16.578 -16.266 3.699 1 89.12 391 ARG A CA 1
ATOM 2931 C C . ARG A 1 391 ? -17.344 -17.109 2.691 1 89.12 391 ARG A C 1
ATOM 2933 O O . ARG A 1 391 ? -16.797 -17.516 1.658 1 89.12 391 ARG A O 1
ATOM 2940 N N . GLU A 1 392 ? -18.547 -17.406 3.043 1 87.25 392 GLU A N 1
ATOM 2941 C CA . GLU A 1 392 ? -19.391 -18.25 2.188 1 87.25 392 GLU A CA 1
ATOM 2942 C C . GLU A 1 392 ? -20.547 -17.453 1.593 1 87.25 392 GLU A C 1
ATOM 2944 O O . GLU A 1 392 ? -21.641 -17.984 1.4 1 87.25 392 GLU A O 1
ATOM 2949 N N . GLU A 1 393 ? -20.422 -16.188 1.469 1 81.5 393 GLU A N 1
ATOM 2950 C CA . GLU A 1 393 ? -21.25 -15.242 0.733 1 81.5 393 GLU A CA 1
ATOM 2951 C C . GLU A 1 393 ? -22.531 -14.914 1.5 1 81.5 393 GLU A C 1
ATOM 2953 O O . GLU A 1 393 ? -23.422 -14.234 0.979 1 81.5 393 GLU A O 1
ATOM 2958 N N . ARG A 1 394 ? -22.797 -15.547 2.646 1 81.75 394 ARG A N 1
ATOM 2959 C CA . ARG A 1 394 ? -23.922 -14.992 3.412 1 81.75 394 ARG A CA 1
ATOM 2960 C C . ARG A 1 394 ? -23.734 -13.492 3.631 1 81.75 394 ARG A C 1
ATOM 2962 O O . ARG A 1 394 ? -22.625 -13.023 3.861 1 81.75 394 ARG A O 1
ATOM 2969 N N . THR A 1 395 ? -24.797 -12.781 3.48 1 82.69 395 THR A N 1
ATOM 2970 C CA . THR A 1 395 ? -24.719 -11.32 3.445 1 82.69 395 THR A CA 1
ATOM 2971 C C . THR A 1 395 ? -25.672 -10.703 4.469 1 82.69 395 THR A C 1
ATOM 2973 O O . THR A 1 395 ? -26.766 -11.219 4.691 1 82.69 395 THR A O 1
ATOM 2976 N N . GLU A 1 396 ? -25.203 -9.734 5.152 1 77.88 396 GLU A N 1
ATOM 2977 C CA . GLU A 1 396 ? -26.016 -8.836 5.961 1 77.88 396 GLU A CA 1
ATOM 2978 C C . GLU A 1 396 ? -25.812 -7.379 5.543 1 77.88 396 GLU A C 1
ATOM 2980 O O . GLU A 1 396 ? -24.688 -6.918 5.395 1 77.88 396 GLU A O 1
ATOM 2985 N N . ARG A 1 397 ? -26.969 -6.902 5.113 1 72.94 397 ARG A N 1
ATOM 2986 C CA . ARG A 1 397 ? -26.938 -5.488 4.75 1 72.94 397 ARG A CA 1
ATOM 2987 C C . ARG A 1 397 ? -27.562 -4.629 5.84 1 72.94 397 ARG A C 1
ATOM 2989 O O . ARG A 1 397 ? -28.641 -4.945 6.344 1 72.94 397 ARG A O 1
ATOM 2996 N N . ARG A 1 398 ? -26.797 -3.859 6.305 1 62.06 398 ARG A N 1
ATOM 2997 C CA . ARG A 1 398 ? -27.312 -2.896 7.266 1 62.06 398 ARG A CA 1
ATOM 2998 C C . ARG A 1 398 ? -27.531 -1.534 6.613 1 62.06 398 ARG A C 1
ATOM 3000 O O . ARG A 1 398 ? -26.609 -0.963 6.039 1 62.06 398 ARG A O 1
ATOM 3007 N N . ASN A 1 399 ? -28.938 -1.51 6.027 1 52.78 399 ASN A N 1
ATOM 3008 C CA . ASN A 1 399 ? -29.344 -0.183 5.582 1 52.78 399 ASN A CA 1
ATOM 3009 C C . ASN A 1 399 ? -29.938 0.635 6.73 1 52.78 399 ASN A C 1
ATOM 3011 O O . ASN A 1 399 ? -30.562 0.081 7.633 1 52.78 399 ASN A O 1
ATOM 3015 N N . ASN A 1 400 ? -29.344 1.621 7.02 1 46.31 400 ASN A N 1
ATOM 3016 C CA . ASN A 1 400 ? -30.156 2.371 7.977 1 46.31 400 ASN A CA 1
ATOM 3017 C C . ASN A 1 400 ? -31.359 3.016 7.301 1 46.31 400 ASN A C 1
ATOM 3019 O O . ASN A 1 400 ? -31.281 3.406 6.137 1 46.31 400 ASN A O 1
ATOM 3023 N N . PHE A 1 401 ? -32.75 2.645 7.504 1 38.91 401 PHE A N 1
ATOM 3024 C CA . PHE A 1 401 ? -33.938 3.375 7.062 1 38.91 401 PHE A CA 1
ATOM 3025 C C . PHE A 1 401 ? -33.75 4.879 7.215 1 38.91 401 PHE A C 1
ATOM 3027 O O . PHE A 1 401 ? -33.062 5.328 8.141 1 38.91 401 PHE A O 1
ATOM 3034 N N . SER A 1 402 ? -34 5.672 6.094 1 38.72 402 SER A N 1
ATOM 3035 C CA . SER A 1 402 ? -34.25 7.102 6.262 1 38.72 402 SER A CA 1
ATOM 3036 C C . SER A 1 402 ? -35.438 7.352 7.164 1 38.72 402 SER A C 1
ATOM 3038 O O . SER A 1 402 ? -36.438 6.637 7.09 1 38.72 402 SER A O 1
ATOM 3040 N N . PRO A 1 403 ? -35.594 8.406 8.023 1 39.12 403 PRO A N 1
ATOM 3041 C CA . PRO A 1 403 ? -34.375 9.078 8.469 1 39.12 403 PRO A CA 1
ATOM 3042 C C . PRO A 1 403 ? -33.469 8.172 9.297 1 39.12 403 PRO A C 1
ATOM 3044 O O . PRO A 1 403 ? -33.969 7.305 10.023 1 39.12 403 PRO A O 1
ATOM 3047 N N . PRO A 1 404 ? -32.281 7.992 8.922 1 41.31 404 PRO A N 1
ATOM 3048 C CA . PRO A 1 404 ? -31.469 7.062 9.711 1 41.31 404 PRO A CA 1
ATOM 3049 C C . PRO A 1 404 ? -31.609 7.281 11.219 1 41.31 404 PRO A C 1
ATOM 3051 O O . PRO A 1 404 ? -31.953 8.383 11.656 1 41.31 404 PRO A O 1
ATOM 3054 N N . ARG A 1 405 ? -32.156 6.371 12.039 1 38.34 405 ARG A N 1
ATOM 3055 C CA . ARG A 1 405 ? -32.156 6.602 13.477 1 38.34 405 ARG A CA 1
ATOM 3056 C C . ARG A 1 405 ? -31.078 7.617 13.867 1 38.34 405 ARG A C 1
ATOM 3058 O O . ARG A 1 405 ? -30.016 7.68 13.234 1 38.34 405 ARG A O 1
ATOM 3065 N N . PRO A 1 406 ? -31.406 8.414 14.688 1 36.78 406 PRO A N 1
ATOM 3066 C CA . PRO A 1 406 ? -30.312 9.102 15.383 1 36.78 406 PRO A CA 1
ATOM 3067 C C . PRO A 1 406 ? -29.219 8.148 15.859 1 36.78 406 PRO A C 1
ATOM 3069 O O . PRO A 1 406 ? -29.516 7.16 16.531 1 36.78 406 PRO A O 1
ATOM 3072 N N . GLY A 1 407 ? -28.109 7.895 15.07 1 44.38 407 GLY A N 1
ATOM 3073 C CA . GLY A 1 407 ? -27.156 6.832 15.328 1 44.38 407 GLY A CA 1
ATOM 3074 C C . GLY A 1 407 ? -27 5.875 14.164 1 44.38 407 GLY A C 1
ATOM 3075 O O . GLY A 1 407 ? -26.375 4.82 14.305 1 44.38 407 GLY A O 1
ATOM 3076 N N . GLY A 1 408 ? -27.812 5.93 13.242 1 55.75 408 GLY A N 1
ATOM 3077 C CA . GLY A 1 408 ? -27.625 5.043 12.109 1 55.75 408 GLY A CA 1
ATOM 3078 C C . GLY A 1 408 ? -26.172 4.961 11.648 1 55.75 408 GLY A C 1
ATOM 3079 O O . GLY A 1 408 ? -25.297 5.578 12.25 1 55.75 408 GLY A O 1
ATOM 3080 N N . SER A 1 409 ? -25.938 3.986 10.617 1 75.31 409 SER A N 1
ATOM 3081 C CA . SER A 1 409 ? -24.531 3.789 10.25 1 75.31 409 SER A CA 1
ATOM 3082 C C . SER A 1 409 ? -23.984 5.012 9.531 1 75.31 409 SER A C 1
ATOM 3084 O O . SER A 1 409 ? -24.406 5.336 8.422 1 75.31 409 SER A O 1
ATOM 3086 N N . ALA A 1 410 ? -23.516 5.961 10.258 1 87.56 410 ALA A N 1
ATOM 3087 C CA . ALA A 1 410 ? -22.891 7.16 9.711 1 87.56 410 ALA A CA 1
ATOM 3088 C C . ALA A 1 410 ? -21.453 7.301 10.211 1 87.56 410 ALA A C 1
ATOM 3090 O O . ALA A 1 410 ? -21.094 6.773 11.266 1 87.56 410 ALA A O 1
ATOM 3091 N N . LEU A 1 411 ? -20.797 7.91 9.414 1 91.94 411 LEU A N 1
ATOM 3092 C CA . LEU A 1 411 ? -19.453 8.328 9.789 1 91.94 411 LEU A CA 1
ATOM 3093 C C . LEU A 1 411 ? -19.375 9.844 9.977 1 91.94 411 LEU A C 1
ATOM 3095 O O . LEU A 1 411 ? -19.609 10.594 9.031 1 91.94 411 LEU A O 1
ATOM 3099 N N . CYS A 1 412 ? -19 10.25 11.164 1 91 412 CYS A N 1
ATOM 3100 C CA . CYS A 1 412 ? -19.234 11.648 11.516 1 91 412 CYS A CA 1
ATOM 3101 C C . CYS A 1 412 ? -17.922 12.422 11.57 1 91 412 CYS A C 1
ATOM 3103 O O . CYS A 1 412 ? -17.906 13.641 11.375 1 91 412 CYS A O 1
ATOM 3105 N N . TRP A 1 413 ? -16.859 11.773 11.789 1 93.5 413 TRP A N 1
ATOM 3106 C CA . TRP A 1 413 ? -15.617 12.453 12.141 1 93.5 413 TRP A CA 1
ATOM 3107 C C . TRP A 1 413 ? -14.625 12.406 10.977 1 93.5 413 TRP A C 1
ATOM 3109 O O . TRP A 1 413 ? -14.828 11.68 10.008 1 93.5 413 TRP A O 1
ATOM 3119 N N . GLU A 1 414 ? -13.641 13.164 11.055 1 94.75 414 GLU A N 1
ATOM 3120 C CA . GLU A 1 414 ? -12.641 13.242 9.992 1 94.75 414 GLU A CA 1
ATOM 3121 C C . GLU A 1 414 ? -11.703 12.031 10.023 1 94.75 414 GLU A C 1
ATOM 3123 O O . GLU A 1 414 ? -11.367 11.477 8.984 1 94.75 414 GLU A O 1
ATOM 3128 N N . ALA A 1 415 ? -11.203 11.766 11.141 1 97.06 415 ALA A N 1
ATOM 3129 C CA . ALA A 1 415 ? -10.477 10.516 11.383 1 97.06 415 ALA A CA 1
ATOM 3130 C C . ALA A 1 415 ? -11.195 9.656 12.414 1 97.06 415 ALA A C 1
ATOM 3132 O O . ALA A 1 415 ? -11.375 10.062 13.562 1 97.06 415 ALA A O 1
ATOM 3133 N N . GLN A 1 416 ? -11.586 8.453 11.969 1 96.44 416 GLN A N 1
ATOM 3134 C CA . GLN A 1 416 ? -12.398 7.613 12.836 1 96.44 416 GLN A CA 1
ATOM 3135 C C . GLN A 1 416 ? -12.141 6.133 12.586 1 96.44 416 GLN A C 1
ATOM 3137 O O . GLN A 1 416 ? -11.422 5.777 11.648 1 96.44 416 GLN A O 1
ATOM 3142 N N . VAL A 1 417 ? -12.727 5.332 13.523 1 97.56 417 VAL A N 1
ATOM 3143 C CA . VAL A 1 417 ? -12.523 3.891 13.469 1 97.56 417 VAL A CA 1
ATOM 3144 C C . VAL A 1 417 ? -13.867 3.18 13.359 1 97.56 417 VAL A C 1
ATOM 3146 O O . VAL A 1 417 ? -14.828 3.557 14.031 1 97.56 417 VAL A O 1
ATOM 3149 N N . VAL A 1 418 ? -13.938 2.297 12.43 1 96.12 418 VAL A N 1
ATOM 3150 C CA . VAL A 1 418 ? -15.062 1.37 12.367 1 96.12 418 VAL A CA 1
ATOM 3151 C C . VAL A 1 418 ? -14.68 0.052 13.039 1 96.12 418 VAL A C 1
ATOM 3153 O O . VAL A 1 418 ? -13.633 -0.529 12.734 1 96.12 418 VAL A O 1
ATOM 3156 N N . THR A 1 419 ? -15.508 -0.344 13.953 1 95.5 419 THR A N 1
ATOM 3157 C CA . THR A 1 419 ? -15.25 -1.587 14.672 1 95.5 419 THR A CA 1
ATOM 3158 C C . THR A 1 419 ? -16.281 -2.646 14.312 1 95.5 419 THR A C 1
ATOM 3160 O O . THR A 1 419 ? -17.344 -2.328 13.773 1 95.5 419 THR A O 1
ATOM 3163 N N . PHE A 1 420 ? -15.898 -3.871 14.547 1 93.44 420 PHE A N 1
ATOM 3164 C CA . PHE A 1 420 ? -16.797 -5.004 14.336 1 93.44 420 PHE A CA 1
ATOM 3165 C C . PHE A 1 420 ? -17.062 -5.73 15.648 1 93.44 420 PHE A C 1
ATOM 3167 O O . PHE A 1 420 ? -16.141 -6.301 16.25 1 93.44 420 PHE A O 1
ATOM 3174 N N . ASN A 1 421 ? -18.266 -5.699 16.125 1 91.62 421 ASN A N 1
ATOM 3175 C CA . ASN A 1 421 ? -18.75 -6.395 17.312 1 91.62 421 ASN A CA 1
ATOM 3176 C C . 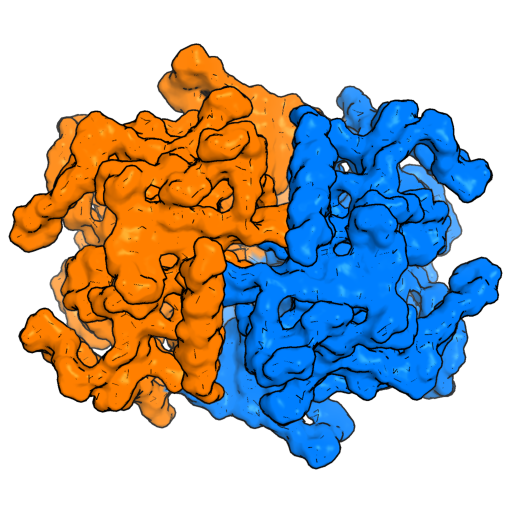ASN A 1 421 ? -17.969 -5.98 18.562 1 91.62 421 ASN A C 1
ATOM 3178 O O . ASN A 1 421 ? -17.531 -6.832 19.344 1 91.62 421 ASN A O 1
ATOM 3182 N N . GLN A 1 422 ? -17.75 -4.73 18.625 1 91.5 422 GLN A N 1
ATOM 3183 C CA . GLN A 1 422 ? -17.094 -4.215 19.812 1 91.5 422 GLN A CA 1
ATOM 3184 C C . GLN A 1 422 ? -18.047 -3.338 20.625 1 91.5 422 GLN A C 1
ATOM 3186 O O . GLN A 1 422 ? -18.969 -2.738 20.078 1 91.5 422 GLN A O 1
ATOM 3191 N N . SER A 1 423 ? -17.75 -3.422 21.922 1 88.12 423 SER A N 1
ATOM 3192 C CA . SER A 1 423 ? -18.516 -2.605 22.859 1 88.12 423 SER A CA 1
ATOM 3193 C C . SER A 1 423 ? -17.594 -1.797 23.766 1 88.12 423 SER A C 1
ATOM 3195 O O . SER A 1 423 ? -16.375 -2.023 23.781 1 88.12 423 SER A O 1
ATOM 3197 N N . GLY A 1 424 ? -18.125 -0.72 24.312 1 89.81 424 GLY A N 1
ATOM 3198 C CA . GLY A 1 424 ? -17.344 0.1 25.234 1 89.81 424 GLY A CA 1
ATOM 3199 C C . GLY A 1 424 ? -17.203 1.538 24.766 1 89.81 424 GLY A C 1
ATOM 3200 O O . GLY A 1 424 ? -17.859 1.958 23.812 1 89.81 424 GLY A O 1
ATOM 3201 N N . ASP A 1 425 ? -16.297 2.209 25.531 1 91 425 ASP A N 1
ATOM 3202 C CA . ASP A 1 425 ? -16.141 3.641 25.297 1 91 425 ASP A CA 1
ATOM 3203 C C . ASP A 1 425 ? -15.008 3.918 24.312 1 91 425 ASP A C 1
ATOM 3205 O O . ASP A 1 425 ? -14.891 5.031 23.797 1 91 425 ASP A O 1
ATOM 3209 N N . SER A 1 426 ? -14.211 2.877 24.047 1 95.12 426 SER A N 1
ATOM 3210 C CA . SER A 1 426 ? -13.117 2.977 23.078 1 95.12 426 SER A CA 1
ATOM 3211 C C . SER A 1 426 ? -12.93 1.668 22.312 1 95.12 426 SER A C 1
ATOM 3213 O O . SER A 1 426 ? -13.367 0.61 22.781 1 95.12 426 SER A O 1
ATOM 3215 N N . SER A 1 427 ? -12.406 1.753 21.156 1 95.81 427 SER A N 1
ATOM 3216 C CA . SER A 1 427 ? -12.141 0.546 20.375 1 95.81 427 SER A CA 1
ATOM 3217 C C . SER A 1 427 ? -11.031 -0.29 21.016 1 95.81 427 SER A C 1
ATOM 3219 O O . SER A 1 427 ? -10.227 0.226 21.797 1 95.81 427 SER A O 1
ATOM 3221 N N . ASN A 1 428 ? -10.93 -1.468 20.625 1 93 428 ASN A N 1
ATOM 3222 C CA . ASN A 1 428 ? -10.125 -2.428 21.359 1 93 428 ASN A CA 1
ATOM 3223 C C . ASN A 1 428 ? -8.664 -2.385 20.938 1 93 428 ASN A C 1
ATOM 3225 O O . ASN A 1 428 ? -7.766 -2.666 21.734 1 93 428 ASN A O 1
ATOM 3229 N N . ILE A 1 429 ? -8.375 -2.164 19.703 1 93.94 429 ILE A N 1
ATOM 3230 C CA . ILE A 1 429 ? -7.004 -2.215 19.203 1 93.94 429 ILE A CA 1
ATOM 3231 C C . ILE A 1 429 ? -6.395 -0.815 19.234 1 93.94 429 ILE A C 1
ATOM 3233 O O . ILE A 1 429 ? -5.406 -0.578 19.938 1 93.94 429 ILE A O 1
ATOM 3237 N N . LEU A 1 430 ? -7.059 0.145 18.625 1 97.06 430 LEU A N 1
ATOM 3238 C CA . LEU A 1 430 ? -6.496 1.473 18.406 1 97.06 430 LEU A CA 1
ATOM 3239 C C . LEU A 1 430 ? -6.922 2.434 19.5 1 97.06 430 LEU A C 1
ATOM 3241 O O . LEU A 1 430 ? -6.383 3.537 19.609 1 97.06 430 LEU A O 1
ATOM 3245 N N . GLY A 1 431 ? -7.895 2.074 20.297 1 96.69 431 GLY A N 1
ATOM 3246 C CA . GLY A 1 431 ? -8.328 2.873 21.422 1 96.69 431 GLY A CA 1
ATOM 3247 C C . GLY A 1 431 ? -9.133 4.094 21.016 1 96.69 431 GLY A C 1
ATOM 3248 O O . GLY A 1 431 ? -9.227 5.066 21.766 1 96.69 431 GLY A O 1
ATOM 3249 N N . SER A 1 432 ? -9.766 4.066 19.891 1 97.06 432 SER A N 1
ATOM 3250 C CA . SER A 1 432 ? -10.461 5.242 19.375 1 97.06 432 SER A CA 1
ATOM 3251 C C . SER A 1 432 ? -11.719 5.539 20.188 1 97.06 432 SER A C 1
ATOM 3253 O O . SER A 1 432 ? -12.461 4.621 20.547 1 97.06 432 SER A O 1
ATOM 3255 N N . THR A 1 433 ? -11.938 6.836 20.422 1 93.25 433 THR A N 1
ATOM 3256 C CA . THR A 1 433 ? -13.195 7.277 21 1 93.25 433 THR A CA 1
ATOM 3257 C C . THR A 1 433 ? -14.156 7.758 19.922 1 93.25 433 THR A C 1
ATOM 3259 O O . THR A 1 433 ? -15.336 8 20.203 1 93.25 433 THR A O 1
ATOM 3262 N N . TYR A 1 434 ? -13.664 7.875 18.719 1 91.94 434 TYR A N 1
ATOM 3263 C CA . TYR A 1 434 ? -14.469 8.211 17.547 1 91.94 434 TYR A CA 1
ATOM 3264 C C . TYR A 1 434 ? -14.734 6.973 16.703 1 91.94 434 TYR A C 1
ATOM 3266 O O . TYR A 1 434 ? -14.273 6.883 15.555 1 91.94 434 TYR A O 1
ATOM 3274 N N . PHE A 1 435 ? -15.477 6.008 17.266 1 92.06 435 PHE A N 1
ATOM 3275 C CA . PHE A 1 435 ? -15.664 4.781 16.5 1 92.06 435 PHE A CA 1
ATOM 3276 C C . PHE A 1 435 ? -17.141 4.508 16.266 1 92.06 435 PHE A C 1
ATOM 3278 O O . PHE A 1 435 ? -18 5.004 17.016 1 92.06 435 PHE A O 1
ATOM 3285 N N . GLN A 1 436 ? -17.375 3.869 15.188 1 90.25 436 GLN A N 1
ATOM 3286 C CA . GLN A 1 436 ? -18.672 3.311 14.844 1 90.25 436 GLN A CA 1
ATOM 3287 C C . GLN A 1 436 ? -18.625 1.788 14.773 1 90.25 436 GLN A C 1
ATOM 3289 O O . GLN A 1 436 ? -17.859 1.222 13.992 1 90.25 436 GLN A O 1
ATOM 3294 N N . ASN A 1 437 ? -19.516 1.165 15.516 1 91.75 437 ASN A N 1
ATOM 3295 C CA . ASN A 1 437 ? -19.484 -0.293 15.562 1 91.75 437 ASN A CA 1
ATOM 3296 C C . ASN A 1 437 ? -20.469 -0.905 14.578 1 91.75 437 ASN A C 1
ATOM 3298 O O . ASN A 1 437 ? -21.609 -0.442 14.469 1 91.75 437 ASN A O 1
ATOM 3302 N N . ILE A 1 438 ? -20 -1.834 13.93 1 88.69 438 ILE A N 1
ATOM 3303 C CA . ILE A 1 438 ? -20.828 -2.682 13.078 1 88.69 438 ILE A CA 1
ATOM 3304 C C . ILE A 1 438 ? -21.078 -4.02 13.773 1 88.69 438 ILE A C 1
ATOM 3306 O O . ILE A 1 438 ? -20.141 -4.773 14.039 1 88.69 438 ILE A O 1
ATOM 3310 N N . ALA A 1 439 ? -22.312 -4.262 14.016 1 88 439 ALA A N 1
ATOM 3311 C CA . ALA A 1 439 ? -22.672 -5.578 14.531 1 88 439 ALA A CA 1
ATOM 3312 C C . ALA A 1 439 ? -22.844 -6.582 13.391 1 88 439 ALA A C 1
ATOM 3314 O O . ALA A 1 439 ? -23.484 -6.281 12.383 1 88 439 ALA A O 1
ATOM 3315 N N . THR A 1 440 ? -22.219 -7.691 13.508 1 90.19 440 THR A N 1
ATOM 3316 C CA . THR A 1 440 ? -22.344 -8.742 12.5 1 90.19 440 THR A CA 1
ATOM 3317 C C . THR A 1 440 ? -22.359 -10.117 13.164 1 90.19 440 THR A C 1
ATOM 3319 O O . THR A 1 440 ? -21.672 -10.344 14.156 1 90.19 440 THR A O 1
ATOM 3322 N N . PRO A 1 441 ? -23.188 -11.023 12.609 1 89.06 441 PRO A N 1
ATOM 3323 C CA . PRO A 1 441 ? -23.188 -12.391 13.133 1 89.06 441 PRO A CA 1
ATOM 3324 C C . PRO A 1 441 ? -22.031 -13.234 12.586 1 89.06 441 PRO A C 1
ATOM 3326 O O . PRO A 1 441 ? -21.844 -14.375 13.016 1 89.06 441 PRO A O 1
ATOM 3329 N N . PHE A 1 442 ? -21.328 -12.734 11.672 1 89.88 442 PHE A N 1
ATOM 3330 C CA . PHE A 1 442 ? -20.297 -13.508 10.992 1 89.88 442 PHE A CA 1
ATOM 3331 C C . PHE A 1 442 ? -18.953 -13.367 11.711 1 89.88 442 PHE A C 1
ATOM 3333 O O . PHE A 1 442 ? -18.641 -12.305 12.25 1 89.88 442 PHE A O 1
ATOM 3340 N N . SER A 1 443 ? -18.156 -14.43 11.625 1 90.19 443 SER A N 1
ATOM 3341 C CA . SER A 1 443 ? -16.875 -14.43 12.336 1 90.19 443 SER A CA 1
ATOM 3342 C C . SER A 1 443 ? -15.742 -13.93 11.438 1 90.19 443 SER A C 1
ATOM 3344 O O . SER A 1 443 ? -14.703 -13.5 11.922 1 90.19 443 SER A O 1
ATOM 3346 N N . ALA A 1 444 ? -15.914 -14.109 10.18 1 92.25 444 ALA A N 1
ATOM 3347 C CA . ALA A 1 444 ? -14.891 -13.656 9.234 1 92.25 444 ALA A CA 1
ATOM 3348 C C . ALA A 1 444 ? -15.477 -13.445 7.848 1 92.25 444 ALA A C 1
ATOM 3350 O O . ALA A 1 444 ? -16.484 -14.07 7.492 1 92.25 444 ALA A O 1
ATOM 3351 N N . GLY A 1 445 ? -14.93 -12.617 7.082 1 94.25 445 GLY A N 1
ATOM 3352 C CA . GLY A 1 445 ? -15.344 -12.281 5.727 1 94.25 445 GLY A CA 1
ATOM 3353 C C . GLY A 1 445 ? -14.812 -10.945 5.254 1 94.25 445 GLY A C 1
ATOM 3354 O O . GLY A 1 445 ? -13.641 -10.633 5.457 1 94.25 445 GLY A O 1
ATOM 3355 N N . TRP A 1 446 ? -15.602 -10.281 4.516 1 96.06 446 TRP A N 1
ATOM 3356 C CA . TRP A 1 446 ? -15.258 -8.945 4.051 1 96.06 446 TRP A CA 1
ATOM 3357 C C . TRP A 1 446 ? -16.469 -8.031 4.07 1 96.06 446 TRP A C 1
ATOM 3359 O O . TRP A 1 446 ? -17.594 -8.492 4.285 1 96.06 446 TRP A O 1
ATOM 3369 N N . ALA A 1 447 ? -16.219 -6.746 4.02 1 95.19 447 ALA A N 1
ATOM 3370 C CA . ALA A 1 447 ? -17.312 -5.777 4.082 1 95.19 447 ALA A CA 1
ATOM 3371 C C . ALA A 1 447 ? -17.094 -4.641 3.084 1 95.19 447 ALA A C 1
ATOM 3373 O O . ALA A 1 447 ? -15.984 -4.441 2.592 1 95.19 447 ALA A O 1
ATOM 3374 N N . ARG A 1 448 ? -18.188 -4.059 2.74 1 93.56 448 ARG A N 1
ATOM 3375 C CA . ARG A 1 448 ? -18.219 -2.855 1.914 1 93.56 448 ARG A CA 1
ATOM 3376 C C . ARG A 1 448 ? -18.938 -1.719 2.631 1 93.56 448 ARG A C 1
ATOM 3378 O O . ARG A 1 448 ? -20.078 -1.879 3.07 1 93.56 448 ARG A O 1
ATOM 3385 N N . ILE A 1 449 ? -18.266 -0.634 2.807 1 92.44 449 ILE A N 1
ATOM 3386 C CA . ILE A 1 449 ? -18.891 0.596 3.279 1 92.44 449 ILE A CA 1
ATOM 3387 C C . ILE A 1 449 ? -19.109 1.544 2.104 1 92.44 449 ILE A C 1
ATOM 3389 O O . ILE A 1 449 ? -18.172 2.109 1.561 1 92.44 449 ILE A O 1
ATOM 3393 N N . SER A 1 450 ? -20.328 1.699 1.763 1 92.19 450 SER A N 1
ATOM 3394 C CA . SER A 1 450 ? -20.703 2.609 0.687 1 92.19 450 SER A CA 1
ATOM 3395 C C . SER A 1 450 ? -21.156 3.957 1.237 1 92.19 450 SER A C 1
ATOM 3397 O O . SER A 1 450 ? -21.938 4.012 2.191 1 92.19 450 SER A O 1
ATOM 3399 N N . PHE A 1 451 ? -20.625 4.918 0.635 1 92.25 451 PHE A N 1
ATOM 3400 C CA . PHE A 1 451 ? -20.984 6.258 1.08 1 92.25 451 PHE A CA 1
ATOM 3401 C C . PHE A 1 451 ? -22.297 6.695 0.436 1 92.25 451 PHE A C 1
ATOM 3403 O O . PHE A 1 451 ? -22.453 6.605 -0.783 1 92.25 451 PHE A O 1
ATOM 3410 N N . GLY A 1 452 ? -23.172 7.09 1.218 1 84.75 452 GLY A N 1
ATOM 3411 C CA . GLY A 1 452 ? -24.531 7.391 0.797 1 84.75 452 GLY A CA 1
ATOM 3412 C C . GLY A 1 452 ? -25.531 6.309 1.175 1 84.75 452 GLY A C 1
ATOM 3413 O O . GLY A 1 452 ? -25.141 5.262 1.698 1 84.75 452 GLY A O 1
ATOM 3414 N N . ASN A 1 453 ? -26.875 6.559 1.123 1 68.25 453 ASN A N 1
ATOM 3415 C CA . ASN A 1 453 ? -27.922 5.641 1.565 1 68.25 453 ASN A CA 1
ATOM 3416 C C . ASN A 1 453 ? -28.281 4.637 0.477 1 68.25 453 ASN A C 1
ATOM 3418 O O . ASN A 1 453 ? -28.922 3.623 0.752 1 68.25 453 ASN A O 1
ATOM 3422 N N . SER A 1 454 ? -28.203 5.008 -0.678 1 59.03 454 SER A N 1
ATOM 3423 C CA . SER A 1 454 ? -28.5 4.152 -1.823 1 59.03 454 SER A CA 1
ATOM 3424 C C . SER A 1 454 ? -27.641 4.52 -3.025 1 59.03 454 SER A C 1
ATOM 3426 O O . SER A 1 454 ? -26.938 5.531 -3.006 1 59.03 454 SER A O 1
ATOM 3428 N N . SER A 1 455 ? -27.453 3.463 -3.895 1 52.75 455 SER A N 1
ATOM 3429 C CA . SER A 1 455 ? -26.75 3.783 -5.125 1 52.75 455 SER A CA 1
ATOM 3430 C C . SER A 1 455 ? -27.203 5.121 -5.699 1 52.75 455 SER A C 1
ATOM 3432 O O . SER A 1 455 ? -26.438 5.801 -6.387 1 52.75 455 SER A O 1
ATOM 3434 N N . ALA A 1 456 ? -28.391 5.418 -5.352 1 53.06 456 ALA A N 1
ATOM 3435 C CA . ALA A 1 456 ? -28.969 6.641 -5.902 1 53.06 456 ALA A CA 1
ATOM 3436 C C . ALA A 1 456 ? -28.5 7.871 -5.129 1 53.06 456 ALA A C 1
ATOM 3438 O O . ALA A 1 456 ? -28.594 9 -5.625 1 53.06 456 ALA A O 1
ATOM 3439 N N . THR A 1 457 ? -27.797 7.574 -4.129 1 76.44 457 THR A N 1
ATOM 3440 C CA . THR A 1 457 ? -27.5 8.734 -3.293 1 76.44 457 THR A CA 1
ATOM 3441 C C . THR A 1 457 ? -26 8.805 -2.977 1 76.44 457 THR A C 1
ATOM 3443 O O . THR A 1 457 ? -25.609 9.258 -1.898 1 76.44 457 THR A O 1
ATOM 3446 N N . VAL A 1 458 ? -25.281 8.297 -3.938 1 85.75 458 VAL A N 1
ATOM 3447 C CA . VAL A 1 458 ? -23.844 8.422 -3.762 1 85.75 458 VAL A CA 1
ATOM 3448 C C . VAL A 1 458 ? -23.438 9.898 -3.84 1 85.75 458 VAL A C 1
ATOM 3450 O O . VAL A 1 458 ? -23.797 10.594 -4.789 1 85.75 458 VAL A O 1
ATOM 3453 N N . PRO A 1 459 ? -22.734 10.375 -2.777 1 92.88 459 PRO A N 1
ATOM 3454 C CA . PRO A 1 459 ? -22.281 11.766 -2.842 1 92.88 459 PRO A CA 1
ATOM 3455 C C . PRO A 1 459 ? -21.516 12.078 -4.125 1 92.88 459 PRO A C 1
ATOM 3457 O O . PRO A 1 459 ? -20.828 11.203 -4.672 1 92.88 459 PRO A O 1
ATOM 3460 N N . ARG A 1 460 ? -21.719 13.312 -4.59 1 92.81 460 ARG A N 1
ATOM 3461 C CA . ARG A 1 460 ? -21.047 13.781 -5.801 1 92.81 460 ARG A CA 1
ATOM 3462 C C . ARG A 1 460 ? -20.219 15.023 -5.52 1 92.81 460 ARG A C 1
ATOM 3464 O O . ARG A 1 460 ? -20.688 15.969 -4.887 1 92.81 460 ARG A O 1
ATOM 3471 N N . MET A 1 461 ? -19 15.016 -6.039 1 94.81 461 MET A N 1
ATOM 3472 C CA . MET A 1 461 ? -18.203 16.234 -5.977 1 94.81 461 MET A CA 1
ATOM 3473 C C . MET A 1 461 ? -18.734 17.281 -6.941 1 94.81 461 MET A C 1
ATOM 3475 O O . MET A 1 461 ? -19.484 16.953 -7.871 1 94.81 461 MET A O 1
ATOM 3479 N N . ARG A 1 462 ? -18.328 18.469 -6.672 1 92.38 462 ARG A N 1
ATOM 3480 C CA . ARG A 1 462 ? -18.562 19.5 -7.668 1 92.38 462 ARG A CA 1
ATOM 3481 C C . ARG A 1 462 ? -17.906 19.156 -8.992 1 92.38 462 ARG A C 1
ATOM 3483 O O . ARG A 1 462 ? -16.844 18.531 -9.023 1 92.38 462 ARG A O 1
ATOM 3490 N N . ALA A 1 463 ? -18.578 19.625 -10.023 1 93.62 463 ALA A N 1
ATOM 3491 C CA . ALA A 1 463 ? -18.031 19.391 -11.359 1 93.62 463 ALA A CA 1
ATOM 3492 C C . ALA A 1 463 ? -16.75 20.188 -11.578 1 93.62 463 ALA A C 1
ATOM 3494 O O . ALA A 1 463 ? -16.672 21.359 -11.203 1 93.62 463 ALA A O 1
ATOM 3495 N N . ALA A 1 464 ? -15.781 19.516 -12.094 1 94.56 464 ALA A N 1
ATOM 3496 C CA . ALA A 1 464 ? -14.586 20.219 -12.555 1 94.56 464 ALA A CA 1
ATOM 3497 C C . ALA A 1 464 ? -14.898 21.094 -13.766 1 94.56 464 ALA A C 1
ATOM 3499 O O . ALA A 1 464 ? -15.969 20.984 -14.367 1 94.56 464 ALA A O 1
ATOM 3500 N N . ARG A 1 465 ? -13.977 21.938 -14.133 1 90.81 465 ARG A N 1
ATOM 3501 C CA . ARG A 1 465 ? -14.125 22.781 -15.312 1 90.81 465 ARG A CA 1
ATOM 3502 C C . ARG A 1 465 ? -14.258 21.938 -16.578 1 90.81 465 ARG A C 1
ATOM 3504 O O . ARG A 1 465 ? -14.961 22.312 -17.516 1 90.81 465 ARG A O 1
ATOM 3511 N N . ASP A 1 466 ? -13.672 20.828 -16.547 1 87.06 466 ASP A N 1
ATOM 3512 C CA . ASP A 1 466 ? -13.656 19.922 -17.703 1 87.06 466 ASP A CA 1
ATOM 3513 C C . ASP A 1 466 ? -14.914 19.062 -17.734 1 87.06 466 ASP A C 1
ATOM 3515 O O . ASP A 1 466 ? -15.102 18.266 -18.656 1 87.06 466 ASP A O 1
ATOM 3519 N N . GLY A 1 467 ? -15.719 19.125 -16.703 1 90.12 467 GLY A N 1
ATOM 3520 C CA . GLY A 1 467 ? -17 18.438 -16.672 1 90.12 467 GLY A CA 1
ATOM 3521 C C . GLY A 1 467 ? -16.969 17.156 -15.844 1 90.12 467 GLY A C 1
ATOM 3522 O O . GLY A 1 467 ? -18.016 16.562 -15.586 1 90.12 467 GLY A O 1
ATOM 3523 N N . GLU A 1 468 ? -15.828 16.812 -15.359 1 92.12 468 GLU A N 1
ATOM 3524 C CA . GLU A 1 468 ? -15.68 15.57 -14.594 1 92.12 468 GLU A CA 1
ATOM 3525 C C . GLU A 1 468 ? -16.312 15.695 -13.211 1 92.12 468 GLU A C 1
ATOM 3527 O O . GLU A 1 468 ? -16.078 16.688 -12.508 1 92.12 468 GLU A O 1
ATOM 3532 N N . VAL A 1 469 ? -17.094 14.734 -12.805 1 94.19 469 VAL A N 1
ATOM 3533 C CA . VAL A 1 469 ? -17.688 14.672 -11.469 1 94.19 469 VAL A CA 1
ATOM 3534 C C . VAL A 1 469 ? -17.328 13.336 -10.812 1 94.19 469 VAL A C 1
ATOM 3536 O O . VAL A 1 469 ? -17.875 12.297 -11.18 1 94.19 469 VAL A O 1
ATOM 3539 N N . PHE A 1 470 ? -16.484 13.453 -9.875 1 94.81 470 PHE A N 1
ATOM 3540 C CA . PHE A 1 470 ? -16.156 12.258 -9.102 1 94.81 470 PHE A CA 1
ATOM 3541 C C . PHE A 1 470 ? -17.266 11.938 -8.102 1 94.81 470 PHE A C 1
ATOM 3543 O O . PHE A 1 470 ? -17.844 12.852 -7.516 1 94.81 470 PHE A O 1
ATOM 3550 N N . ARG A 1 471 ? -17.484 10.633 -7.902 1 93.12 471 ARG A N 1
ATOM 3551 C CA . ARG A 1 471 ? -18.531 10.195 -6.984 1 93.12 471 ARG A CA 1
ATOM 3552 C C . ARG A 1 471 ? -17.922 9.594 -5.715 1 93.12 471 ARG A C 1
ATOM 3554 O O . ARG A 1 471 ? -16.875 8.953 -5.766 1 93.12 471 ARG A O 1
ATOM 3561 N N . GLY A 1 472 ? -18.703 9.844 -4.645 1 95.75 472 GLY A N 1
ATOM 3562 C CA . GLY A 1 472 ? -18.297 9.359 -3.334 1 95.75 472 GLY A CA 1
ATOM 3563 C C . GLY A 1 472 ? -17.656 10.445 -2.482 1 95.75 472 GLY A C 1
ATOM 3564 O O . GLY A 1 472 ? -17.906 11.633 -2.686 1 95.75 472 GLY A O 1
ATOM 3565 N N . LEU A 1 473 ? -16.969 10.039 -1.436 1 97.12 473 LEU A N 1
ATOM 3566 C CA . LEU A 1 473 ? -16.266 10.93 -0.514 1 97.12 473 LEU A CA 1
ATOM 3567 C C . LEU A 1 473 ? -14.758 10.734 -0.596 1 97.12 473 LEU A C 1
ATOM 3569 O O . LEU A 1 473 ? -14.289 9.641 -0.92 1 97.12 473 LEU A O 1
ATOM 3573 N N . PRO A 1 474 ? -14 11.805 -0.46 1 97.75 474 PRO A N 1
ATOM 3574 C CA . PRO A 1 474 ? -12.555 11.617 -0.333 1 97.75 474 PRO A CA 1
ATOM 3575 C C . PRO A 1 474 ? -12.172 10.859 0.934 1 97.75 474 PRO A C 1
ATOM 3577 O O . PRO A 1 474 ? -12.398 11.344 2.045 1 97.75 474 PRO A O 1
ATOM 3580 N N . VAL A 1 475 ? -11.586 9.656 0.742 1 98.19 475 VAL A N 1
ATOM 3581 C CA . VAL A 1 475 ? -11.367 8.805 1.907 1 98.19 475 VAL A CA 1
ATOM 3582 C C . VAL A 1 475 ? -10.047 8.055 1.759 1 98.19 475 VAL A C 1
ATOM 3584 O O . VAL A 1 475 ? -9.641 7.719 0.645 1 98.19 475 VAL A O 1
ATOM 3587 N N . THR A 1 476 ? -9.312 7.871 2.836 1 98.06 476 THR A N 1
ATOM 3588 C CA . THR A 1 476 ? -8.18 6.957 2.951 1 98.06 476 THR A CA 1
ATOM 3589 C C . THR A 1 476 ? -8.219 6.211 4.281 1 98.06 476 THR A C 1
ATOM 3591 O O . THR A 1 476 ? -9.055 6.508 5.141 1 98.06 476 THR A O 1
ATOM 3594 N N . GLY A 1 477 ? -7.43 5.145 4.406 1 98.12 477 GLY A N 1
ATOM 3595 C CA . GLY A 1 477 ? -7.379 4.367 5.633 1 98.12 477 GLY A CA 1
ATOM 3596 C C . GLY A 1 477 ? -6.965 2.922 5.41 1 98.12 477 GLY A C 1
ATOM 3597 O O . GLY A 1 477 ? -6.391 2.59 4.371 1 98.12 477 GLY A O 1
ATOM 3598 N N . PHE A 1 478 ? -7.16 2.146 6.441 1 97.81 478 PHE A N 1
ATOM 3599 C CA . PHE A 1 478 ? -6.688 0.768 6.422 1 97.81 478 PHE A CA 1
ATOM 3600 C C . PHE A 1 478 ? -7.457 -0.081 7.426 1 97.81 478 PHE A C 1
ATOM 3602 O O . PHE A 1 478 ? -8.148 0.452 8.297 1 97.81 478 PHE A O 1
ATOM 3609 N N . PHE A 1 479 ? -7.332 -1.362 7.207 1 96.75 479 PHE A N 1
ATOM 3610 C CA . PHE A 1 479 ? -7.844 -2.406 8.086 1 96.75 479 PHE A CA 1
ATOM 3611 C C . PHE A 1 479 ? -6.738 -2.936 9 1 96.75 479 PHE A C 1
ATOM 3613 O O . PHE A 1 479 ? -5.637 -3.24 8.531 1 96.75 479 PHE A O 1
ATOM 3620 N N . VAL A 1 480 ? -7.035 -2.975 10.359 1 95.56 480 VAL A N 1
ATOM 3621 C CA . VAL A 1 480 ? -6.156 -3.604 11.336 1 95.56 480 VAL A CA 1
ATOM 3622 C C . VAL A 1 480 ? -6.824 -4.855 11.906 1 95.56 480 VAL A C 1
ATOM 3624 O O . VAL A 1 480 ? -7.973 -4.809 12.352 1 95.56 480 VAL A O 1
ATOM 3627 N N . ALA A 1 481 ? -6.07 -5.922 11.891 1 92.19 481 ALA A N 1
ATOM 3628 C CA . ALA A 1 481 ? -6.508 -7.168 12.516 1 92.19 481 ALA A CA 1
ATOM 3629 C C . ALA A 1 481 ? -5.598 -7.539 13.688 1 92.19 481 ALA A C 1
ATOM 3631 O O . ALA A 1 481 ? -4.375 -7.418 13.594 1 92.19 481 ALA A O 1
ATOM 3632 N N . ASN A 1 482 ? -6.227 -7.902 14.719 1 89.25 482 ASN A N 1
ATOM 3633 C CA . ASN A 1 482 ? -5.508 -8.445 15.867 1 89.25 482 ASN A CA 1
ATOM 3634 C C . ASN A 1 482 ? -5.887 -9.898 16.125 1 89.25 482 ASN A C 1
ATOM 3636 O O . ASN A 1 482 ? -7.062 -10.258 16.094 1 89.25 482 ASN A O 1
ATOM 3640 N N . TYR A 1 483 ? -4.848 -10.688 16.266 1 83.31 483 TYR A N 1
ATOM 3641 C CA . TYR A 1 483 ? -4.996 -12.094 16.625 1 83.31 483 TYR A CA 1
ATOM 3642 C C . TYR A 1 483 ? -4.402 -12.367 18 1 83.31 483 TYR A C 1
ATOM 3644 O O . TYR A 1 483 ? -3.182 -12.383 18.156 1 83.31 483 TYR A O 1
ATOM 3652 N N . ASP A 1 484 ? -5.289 -12.602 18.906 1 77.81 484 ASP A N 1
ATOM 3653 C CA . ASP A 1 484 ? -4.859 -12.852 20.281 1 77.81 484 ASP A CA 1
ATOM 3654 C C . ASP A 1 484 ? -4.906 -14.344 20.609 1 77.81 484 ASP A C 1
ATOM 3656 O O . ASP A 1 484 ? -5.984 -14.945 20.641 1 77.81 484 ASP A O 1
ATOM 3660 N N . ASN A 1 485 ? -3.727 -14.961 20.719 1 70.56 485 ASN A N 1
ATOM 3661 C CA . ASN A 1 485 ? -3.633 -16.375 21.062 1 70.56 485 ASN A CA 1
ATOM 3662 C C . ASN A 1 485 ? -3.297 -16.562 22.531 1 70.56 485 ASN A C 1
ATOM 3664 O O . ASN A 1 485 ? -2.746 -17.609 22.922 1 70.56 485 ASN A O 1
ATOM 3668 N N . GLY A 1 486 ? -3.689 -15.641 23.25 1 66.06 486 GLY A N 1
ATOM 3669 C CA . GLY A 1 486 ? -3.418 -15.75 24.672 1 66.06 486 GLY A CA 1
ATOM 3670 C C . GLY A 1 486 ? -1.952 -15.977 24.984 1 66.06 486 GLY A C 1
ATOM 3671 O O . GLY A 1 486 ? -1.075 -15.523 24.25 1 66.06 486 GLY A O 1
ATOM 3672 N N . VAL A 1 487 ? -1.658 -16.328 26.156 1 60.16 487 VAL A N 1
ATOM 3673 C CA . VAL A 1 487 ? -0.302 -16.625 26.594 1 60.16 487 VAL A CA 1
ATOM 3674 C C . VAL A 1 487 ? -0.003 -18.109 26.359 1 60.16 487 VAL A C 1
ATOM 3676 O O . VAL A 1 487 ? -0.747 -18.984 26.812 1 60.16 487 VAL A O 1
ATOM 3679 N N . ASN A 1 488 ? 0.906 -18.25 25.328 1 57.94 488 ASN A N 1
ATOM 3680 C CA . ASN A 1 488 ? 1.228 -19.656 25.047 1 57.94 488 ASN A CA 1
ATOM 3681 C C . ASN A 1 488 ? 1.868 -20.328 26.266 1 57.94 488 ASN A C 1
ATOM 3683 O O . ASN A 1 488 ? 2.074 -19.688 27.297 1 57.94 488 ASN A O 1
ATOM 3687 N N . ASP A 1 489 ? 1.966 -21.625 26.078 1 53.53 489 ASP A N 1
ATOM 3688 C CA . ASP A 1 489 ? 2.455 -22.453 27.188 1 53.53 489 ASP A CA 1
ATOM 3689 C C . ASP A 1 489 ? 3.811 -21.953 27.688 1 53.53 489 ASP A C 1
ATOM 3691 O O . ASP A 1 489 ? 4.18 -22.188 28.828 1 53.53 489 ASP A O 1
ATOM 3695 N N . SER A 1 490 ? 4.469 -21.281 26.844 1 55.53 490 SER A N 1
ATOM 3696 C CA . SER A 1 490 ? 5.801 -20.828 27.234 1 55.53 490 SER A CA 1
ATOM 3697 C C . SER A 1 490 ? 5.754 -19.422 27.812 1 55.53 490 SER A C 1
ATOM 3699 O O . SER A 1 490 ? 6.793 -18.812 28.078 1 55.53 490 SER A O 1
ATOM 3701 N N . GLY A 1 491 ? 4.551 -18.969 28.031 1 57.78 491 GLY A N 1
ATOM 3702 C CA . GLY A 1 491 ? 4.398 -17.656 28.625 1 57.78 491 GLY A CA 1
ATOM 3703 C C . GLY A 1 491 ? 4.516 -16.531 27.625 1 57.78 491 GLY A C 1
ATOM 3704 O O . GLY A 1 491 ? 4.574 -15.352 28 1 57.78 491 GLY A O 1
ATOM 3705 N N . VAL A 1 492 ? 4.586 -16.969 26.422 1 58.59 492 VAL A N 1
ATOM 3706 C CA . VAL A 1 492 ? 4.742 -15.969 25.375 1 58.59 492 VAL A CA 1
ATOM 3707 C C . VAL A 1 492 ? 3.371 -15.445 24.953 1 58.59 492 VAL A C 1
ATOM 3709 O O . VAL A 1 492 ? 2.453 -16.219 24.688 1 58.59 492 VAL A O 1
ATOM 3712 N N . LEU A 1 493 ? 3.188 -14.078 25.156 1 59.34 493 LEU A N 1
ATOM 3713 C CA . LEU A 1 493 ? 1.987 -13.453 24.609 1 59.34 493 LEU A CA 1
ATOM 3714 C C . LEU A 1 493 ? 1.985 -13.5 23.078 1 59.34 493 LEU A C 1
ATOM 3716 O O . LEU A 1 493 ? 2.891 -12.961 22.438 1 59.34 493 LEU A O 1
ATOM 3720 N N . ALA A 1 494 ? 1.061 -14.211 22.609 1 69.19 494 ALA A N 1
ATOM 3721 C CA . ALA A 1 494 ? 0.94 -14.367 21.172 1 69.19 494 ALA A CA 1
ATOM 3722 C C . ALA A 1 494 ? -0.167 -13.477 20.609 1 69.19 494 ALA A C 1
ATOM 3724 O O . ALA A 1 494 ? -1.284 -13.938 20.375 1 69.19 494 ALA A O 1
ATOM 3725 N N . ASN A 1 495 ? 0.151 -12.109 20.672 1 75 495 ASN A N 1
ATOM 3726 C CA . ASN A 1 495 ? -0.734 -11.117 20.062 1 75 495 ASN A CA 1
ATOM 3727 C C . ASN A 1 495 ? -0.155 -10.57 18.766 1 75 495 ASN A C 1
ATOM 3729 O O . ASN A 1 495 ? 0.954 -10.031 18.766 1 75 495 ASN A O 1
ATOM 3733 N N . TYR A 1 496 ? -0.936 -10.773 17.703 1 76.44 496 TYR A N 1
ATOM 3734 C CA . TYR A 1 496 ? -0.45 -10.477 16.359 1 76.44 496 TYR A CA 1
ATOM 3735 C C . TYR A 1 496 ? -1.338 -9.445 15.68 1 76.44 496 TYR A C 1
ATOM 3737 O O . TYR A 1 496 ? -2.561 -9.461 15.836 1 76.44 496 TYR A O 1
ATOM 3745 N N . THR A 1 497 ? -0.621 -8.516 15.086 1 83.56 497 THR A N 1
ATOM 3746 C CA . THR A 1 497 ? -1.421 -7.559 14.328 1 83.56 497 THR A CA 1
ATOM 3747 C C . THR A 1 497 ? -0.939 -7.473 12.883 1 83.56 497 THR A C 1
ATOM 3749 O O . THR A 1 497 ? 0.243 -7.684 12.609 1 83.56 497 THR A O 1
ATOM 3752 N N . SER A 1 498 ? -1.882 -7.277 12 1 87.19 498 SER A N 1
ATOM 3753 C CA . SER A 1 498 ? -1.607 -7.02 10.594 1 87.19 498 SER A CA 1
ATOM 3754 C C . SER A 1 498 ? -2.408 -5.828 10.086 1 87.19 498 SER A C 1
ATOM 3756 O O . SER A 1 498 ? -3.369 -5.398 10.727 1 87.19 498 SER A O 1
ATOM 3758 N N . LEU A 1 499 ? -1.909 -5.234 9.023 1 90.62 499 LEU A N 1
ATOM 3759 C CA . LEU A 1 499 ? -2.568 -4.066 8.445 1 90.62 499 LEU A CA 1
ATOM 3760 C C . LEU A 1 499 ? -2.67 -4.191 6.934 1 90.62 499 LEU A C 1
ATOM 3762 O O . LEU A 1 499 ? -1.715 -4.609 6.273 1 90.62 499 LEU A O 1
ATOM 3766 N N . PHE A 1 500 ? -3.865 -3.797 6.426 1 92.81 500 PHE A N 1
ATOM 3767 C CA . PHE A 1 500 ? -4.113 -3.793 4.988 1 92.81 500 PHE A CA 1
ATOM 3768 C C . PHE A 1 500 ? -4.812 -2.51 4.562 1 92.81 500 PHE A C 1
ATOM 3770 O O . PHE A 1 500 ? -5.848 -2.146 5.125 1 92.81 500 PHE A O 1
ATOM 3777 N N . ARG A 1 501 ? -4.297 -1.895 3.508 1 95.56 501 ARG A N 1
ATOM 3778 C CA . ARG A 1 501 ? -4.977 -0.719 2.975 1 95.56 501 ARG A CA 1
ATOM 3779 C C . ARG A 1 501 ? -6.344 -1.087 2.408 1 95.56 501 ARG A C 1
ATOM 3781 O O . ARG A 1 501 ? -6.531 -2.193 1.896 1 95.56 501 ARG A O 1
ATOM 3788 N N . HIS A 1 502 ? -7.277 -0.165 2.484 1 97.69 502 HIS A N 1
ATOM 3789 C CA . HIS A 1 502 ? -8.578 -0.396 1.867 1 97.69 502 HIS A CA 1
ATOM 3790 C C . HIS A 1 502 ? -8.461 -0.479 0.349 1 97.69 502 HIS A C 1
ATOM 3792 O O . HIS A 1 502 ? -7.57 0.136 -0.244 1 97.69 502 HIS A O 1
ATOM 3798 N N . ARG A 1 503 ? -9.414 -1.218 -0.211 1 96.56 503 ARG A N 1
ATOM 3799 C CA . ARG A 1 503 ? -9.578 -1.257 -1.66 1 96.56 503 ARG A CA 1
ATOM 3800 C C . ARG A 1 503 ? -10.836 -0.513 -2.09 1 96.56 503 ARG A C 1
ATOM 3802 O O . ARG A 1 503 ? -11.734 -0.269 -1.274 1 96.56 503 ARG A O 1
ATOM 3809 N N . THR A 1 504 ? -10.812 -0.126 -3.324 1 93.44 504 THR A N 1
ATOM 3810 C CA . THR A 1 504 ? -11.992 0.575 -3.832 1 93.44 504 THR A CA 1
ATOM 3811 C C . THR A 1 504 ? -12.055 0.481 -5.355 1 93.44 504 THR A C 1
ATOM 3813 O O . THR A 1 504 ? -11.125 -0.017 -5.992 1 93.44 504 THR A O 1
ATOM 3816 N N . MET A 1 505 ? -13.203 0.875 -5.84 1 87.75 505 MET A N 1
ATOM 3817 C CA . MET A 1 505 ? -13.43 1.174 -7.254 1 87.75 505 MET A CA 1
ATOM 3818 C C . MET A 1 505 ? -13.938 2.602 -7.434 1 87.75 505 MET A C 1
ATOM 3820 O O . MET A 1 505 ? -15.062 2.918 -7.055 1 87.75 505 MET A O 1
ATOM 3824 N N . ARG A 1 506 ? -13.094 3.367 -8.062 1 89.75 506 ARG A N 1
ATOM 3825 C CA . ARG A 1 506 ? -13.453 4.77 -8.25 1 89.75 506 ARG A CA 1
ATOM 3826 C C . ARG A 1 506 ? -14.555 4.91 -9.297 1 89.75 506 ARG A C 1
ATOM 3828 O O . ARG A 1 506 ? -14.828 3.975 -10.047 1 89.75 506 ARG A O 1
ATOM 3835 N N . ASP A 1 507 ? -15.227 6.035 -9.172 1 87 507 ASP A N 1
ATOM 3836 C CA . ASP A 1 507 ? -16.344 6.336 -10.062 1 87 507 ASP A CA 1
ATOM 3837 C C . ASP A 1 507 ? -16.359 7.82 -10.43 1 87 507 ASP A C 1
ATOM 3839 O O . ASP A 1 507 ? -16.297 8.68 -9.547 1 87 507 ASP A O 1
ATOM 3843 N N . CYS A 1 508 ? -16.328 8.023 -11.727 1 90 508 CYS A N 1
ATOM 3844 C CA . CYS A 1 508 ? -16.375 9.391 -12.242 1 90 508 CYS A CA 1
ATOM 3845 C C . CYS A 1 508 ? -17.297 9.477 -13.453 1 90 508 CYS A C 1
ATOM 3847 O O . CYS A 1 508 ? -17.312 8.578 -14.297 1 90 508 CYS A O 1
ATOM 3849 N N . VAL A 1 509 ? -18.078 10.531 -13.445 1 86.56 509 VAL A N 1
ATOM 3850 C CA . VAL A 1 509 ? -18.984 10.734 -14.57 1 86.56 509 VAL A CA 1
ATOM 3851 C C . VAL A 1 509 ? -18.719 12.102 -15.195 1 86.56 509 VAL A C 1
ATOM 3853 O O . VAL A 1 509 ? -18.203 13.008 -14.539 1 86.56 509 VAL A O 1
ATOM 3856 N N . ASP A 1 510 ? -19.016 12.133 -16.5 1 83.56 510 ASP A N 1
ATOM 3857 C CA . ASP A 1 510 ? -18.922 13.406 -17.203 1 83.56 510 ASP A CA 1
ATOM 3858 C C . ASP A 1 510 ? -20.297 14.031 -17.391 1 83.56 510 ASP A C 1
ATOM 3860 O O . ASP A 1 510 ? -21.109 13.531 -18.156 1 83.56 510 ASP A O 1
ATOM 3864 N N . GLU A 1 511 ? -20.516 15.062 -16.75 1 73.5 511 GLU A N 1
ATOM 3865 C CA . GLU A 1 511 ? -21.828 15.711 -16.828 1 73.5 511 GLU A CA 1
ATOM 3866 C C . GLU A 1 511 ? -21.984 16.5 -18.125 1 73.5 511 GLU A C 1
ATOM 3868 O O . GLU A 1 511 ? -23.109 16.734 -18.578 1 73.5 511 GLU A O 1
ATOM 3873 N N . ASP A 1 512 ? -20.906 16.938 -18.641 1 65.69 512 ASP A N 1
ATOM 3874 C CA . ASP A 1 512 ? -21 17.703 -19.875 1 65.69 512 ASP A CA 1
ATOM 3875 C C . ASP A 1 512 ? -21.453 16.812 -21.047 1 65.69 512 ASP A C 1
ATOM 3877 O O . ASP A 1 512 ? -22.266 17.219 -21.859 1 65.69 512 ASP A O 1
ATOM 3881 N N . THR A 1 513 ? -20.938 15.68 -20.984 1 62.53 513 THR A N 1
ATOM 3882 C CA . THR A 1 513 ? -21.234 14.797 -22.109 1 62.53 513 THR A CA 1
ATOM 3883 C C . THR A 1 513 ? -22.328 13.797 -21.75 1 62.53 513 THR A C 1
ATOM 3885 O O . THR A 1 513 ? -22.875 13.117 -22.609 1 62.53 513 THR A O 1
ATOM 3888 N N . GLY A 1 514 ? -22.672 13.914 -20.562 1 57.5 514 GLY A N 1
ATOM 3889 C CA . GLY A 1 514 ? -23.672 12.953 -20.094 1 57.5 514 GLY A CA 1
ATOM 3890 C C . GLY A 1 514 ? -23.156 11.531 -20.078 1 57.5 514 GLY A C 1
ATOM 3891 O O . GLY A 1 514 ? -23.953 10.586 -20 1 57.5 514 GLY A O 1
ATOM 3892 N N . GLN A 1 515 ? -21.906 11.453 -20.25 1 58.69 515 GLN A N 1
ATOM 3893 C CA . GLN A 1 515 ? -21.344 10.109 -20.297 1 58.69 515 GLN A CA 1
ATOM 3894 C C . GLN A 1 515 ? -21.156 9.547 -18.891 1 58.69 515 GLN A C 1
ATOM 3896 O O . GLN A 1 515 ? -20.828 10.289 -17.953 1 58.69 515 GLN A O 1
ATOM 3901 N N . ALA A 1 516 ? -21.312 8.281 -18.844 1 55.09 516 ALA A N 1
ATOM 3902 C CA . ALA A 1 516 ? -21.297 7.57 -17.562 1 55.09 516 ALA A CA 1
ATOM 3903 C C . ALA A 1 516 ? -19.875 7.379 -17.062 1 55.09 516 ALA A C 1
ATOM 3905 O O . ALA A 1 516 ? -19.656 6.914 -15.945 1 55.09 516 ALA A O 1
ATOM 3906 N N . THR A 1 517 ? -18.922 7.836 -17.953 1 66.19 517 THR A N 1
ATOM 3907 C CA . THR A 1 517 ? -17.547 7.688 -17.5 1 66.19 517 THR A CA 1
ATOM 3908 C C . THR A 1 517 ? -16.734 8.93 -17.844 1 66.19 517 THR A C 1
ATOM 3910 O O . THR A 1 517 ? -17.016 9.617 -18.812 1 66.19 517 THR A O 1
ATOM 3913 N N . CYS A 1 518 ? -15.883 9.281 -16.875 1 75.19 518 CYS A N 1
ATOM 3914 C CA . CYS A 1 518 ? -14.992 10.422 -17.031 1 75.19 518 CYS A CA 1
ATOM 3915 C C . CYS A 1 518 ? -14.023 10.195 -18.188 1 75.19 518 CYS A C 1
ATOM 3917 O O . CYS A 1 518 ? -13.797 9.055 -18.609 1 75.19 518 CYS A O 1
ATOM 3919 N N . SER A 1 519 ? -13.57 11.203 -18.922 1 64.88 519 SER A N 1
ATOM 3920 C CA . SER A 1 519 ? -12.703 11.18 -20.094 1 64.88 519 SER A CA 1
ATOM 3921 C C . SER A 1 519 ? -11.234 11.148 -19.672 1 64.88 519 SER A C 1
ATOM 3923 O O . SER A 1 519 ? -10.867 11.672 -18.625 1 64.88 519 SER A O 1
ATOM 3925 N N . MET B 1 1 ? -4.613 9.086 -36.781 1 20.97 1 MET B N 1
ATOM 3926 C CA . MET B 1 1 ? -5.367 10.117 -36.094 1 20.97 1 MET B CA 1
ATOM 3927 C C . MET B 1 1 ? -6.707 9.57 -35.594 1 20.97 1 MET B C 1
ATOM 3929 O O . MET B 1 1 ? -7.383 10.211 -34.781 1 20.97 1 MET B O 1
ATOM 3933 N N . LYS B 1 2 ? -7.281 8.758 -36.5 1 22.12 2 LYS B N 1
ATOM 3934 C CA . LYS B 1 2 ? -8.586 8.094 -36.438 1 22.12 2 LYS B CA 1
ATOM 3935 C C . LYS B 1 2 ? -8.594 7.02 -35.344 1 22.12 2 LYS B C 1
ATOM 3937 O O . LYS B 1 2 ? -9.625 6.395 -35.094 1 22.12 2 LYS B O 1
ATOM 3942 N N . LYS B 1 3 ? -7.453 6.426 -35.188 1 23.78 3 LYS B N 1
ATOM 3943 C CA . LYS B 1 3 ? -7.434 5.23 -34.344 1 23.78 3 LYS B CA 1
ATOM 3944 C C . LYS B 1 3 ? -7.762 5.566 -32.906 1 23.78 3 LYS B C 1
ATOM 3946 O O . LYS B 1 3 ? -8.07 4.676 -32.125 1 23.78 3 LYS B O 1
ATOM 3951 N N . ASN B 1 4 ? -7.5 6.816 -32.438 1 29.47 4 ASN B N 1
ATOM 3952 C CA . ASN B 1 4 ? -7.68 7.219 -31.047 1 29.47 4 ASN B CA 1
ATOM 3953 C C . ASN B 1 4 ? -9.156 7.262 -30.672 1 29.47 4 ASN B C 1
ATOM 3955 O O . ASN B 1 4 ? -9.508 7.102 -29.5 1 29.47 4 ASN B O 1
ATOM 3959 N N . GLY B 1 5 ? -9.961 7.496 -31.672 1 31.03 5 GLY B N 1
ATOM 3960 C CA . GLY B 1 5 ? -11.383 7.727 -31.469 1 31.03 5 GLY B CA 1
ATOM 3961 C C . GLY B 1 5 ? -12.164 6.453 -31.219 1 31.03 5 GLY B C 1
ATOM 3962 O O . GLY B 1 5 ? -13.086 6.434 -30.406 1 31.03 5 GLY B O 1
ATOM 3963 N N . LEU B 1 6 ? -11.945 5.469 -32.031 1 29.2 6 LEU B N 1
ATOM 3964 C CA . LEU B 1 6 ? -12.789 4.281 -32.031 1 29.2 6 LEU B CA 1
ATOM 3965 C C . LEU B 1 6 ? -12.555 3.434 -30.781 1 29.2 6 LEU B C 1
ATOM 3967 O O . LEU B 1 6 ? -13.492 2.861 -30.234 1 29.2 6 LEU B O 1
ATOM 3971 N N . THR B 1 7 ? -11.391 3.322 -30.328 1 31.97 7 THR B N 1
ATOM 3972 C CA . THR B 1 7 ? -11.109 2.484 -29.172 1 31.97 7 THR B CA 1
ATOM 3973 C C . THR B 1 7 ? -11.75 3.074 -27.906 1 31.97 7 THR B C 1
ATOM 3975 O O . THR B 1 7 ? -12.258 2.338 -27.062 1 31.97 7 THR B O 1
ATOM 3978 N N . SER B 1 8 ? -11.883 4.363 -27.844 1 35.66 8 SER B N 1
ATOM 3979 C CA . SER B 1 8 ? -12.609 4.98 -26.734 1 35.66 8 SER B CA 1
ATOM 3980 C C . SER B 1 8 ? -14.102 4.688 -26.828 1 35.66 8 SER B C 1
ATOM 3982 O O . SER B 1 8 ? -14.773 4.551 -25.797 1 35.66 8 SER B O 1
ATOM 3984 N N . ALA B 1 9 ? -14.656 4.637 -28.016 1 33.62 9 ALA B N 1
ATOM 3985 C CA . ALA B 1 9 ? -16.078 4.379 -28.234 1 33.62 9 ALA B CA 1
ATOM 3986 C C . ALA B 1 9 ? -16.438 2.936 -27.891 1 33.62 9 ALA B C 1
ATOM 3988 O O . ALA B 1 9 ? -17.5 2.672 -27.328 1 33.62 9 ALA B O 1
ATOM 3989 N N . VAL B 1 10 ? -15.727 1.989 -28.297 1 35.22 10 VAL B N 1
ATOM 3990 C CA . VAL B 1 10 ? -16.031 0.586 -28.047 1 35.22 10 VAL B CA 1
ATOM 3991 C C . VAL B 1 10 ? -15.859 0.281 -26.562 1 35.22 10 VAL B C 1
ATOM 3993 O O . VAL B 1 10 ? -16.672 -0.432 -25.969 1 35.22 10 VAL B O 1
ATOM 3996 N N . ILE B 1 11 ? -14.93 0.848 -25.953 1 37.16 11 ILE B N 1
ATOM 3997 C CA . ILE B 1 11 ? -14.75 0.685 -24.516 1 37.16 11 ILE B CA 1
ATOM 3998 C C . ILE B 1 11 ? -15.891 1.374 -23.766 1 37.16 11 ILE B C 1
ATOM 4000 O O . ILE B 1 11 ? -16.438 0.827 -22.812 1 37.16 11 ILE B O 1
ATOM 4004 N N . ALA B 1 12 ? -16.359 2.479 -24.266 1 37.66 12 ALA B N 1
ATOM 4005 C CA . ALA B 1 12 ? -17.578 3.102 -23.766 1 37.66 12 ALA B CA 1
ATOM 4006 C C . ALA B 1 12 ? -18.797 2.205 -24.016 1 37.66 12 ALA B C 1
ATOM 4008 O O . ALA B 1 12 ? -19.734 2.18 -23.203 1 37.66 12 ALA B O 1
ATOM 4009 N N . GLY B 1 13 ? -18.938 1.625 -25.109 1 33.59 13 GLY B N 1
ATOM 4010 C CA . GLY B 1 13 ? -20.031 0.715 -25.422 1 33.59 13 GLY B CA 1
ATOM 4011 C C . GLY B 1 13 ? -20.047 -0.513 -24.531 1 33.59 13 GLY B C 1
ATOM 4012 O O . GLY B 1 13 ? -21.125 -0.935 -24.078 1 33.59 13 GLY B O 1
ATOM 4013 N N . ILE B 1 14 ? -18.969 -1.206 -24.531 1 34.44 14 ILE B N 1
ATOM 4014 C CA . ILE B 1 14 ? -18.984 -2.379 -23.672 1 34.44 14 ILE B CA 1
ATOM 4015 C C . ILE B 1 14 ? -19.156 -1.942 -22.219 1 34.44 14 ILE B C 1
ATOM 4017 O O . ILE B 1 14 ? -19.844 -2.611 -21.438 1 34.44 14 ILE B O 1
ATOM 4021 N N . ALA B 1 15 ? -18.688 -0.867 -21.797 1 36.94 15 ALA B N 1
ATOM 4022 C CA . ALA B 1 15 ? -18.984 -0.301 -20.484 1 36.94 15 ALA B CA 1
ATOM 4023 C C . ALA B 1 15 ? -20.453 0.067 -20.359 1 36.94 15 ALA B C 1
ATOM 4025 O O . ALA B 1 15 ? -20.969 0.271 -19.25 1 36.94 15 ALA B O 1
ATOM 4026 N N . GLY B 1 16 ? -21.141 0.444 -21.359 1 32.03 16 GLY B N 1
ATOM 4027 C CA . GLY B 1 16 ? -22.578 0.643 -21.422 1 32.03 16 GLY B CA 1
ATOM 4028 C C . GLY B 1 16 ? -23.359 -0.568 -20.969 1 32.03 16 GLY B C 1
ATOM 4029 O O . GLY B 1 16 ? -24.594 -0.523 -20.891 1 32.03 16 GLY B O 1
ATOM 4030 N N . VAL B 1 17 ? -22.969 -1.714 -21.312 1 30.28 17 VAL B N 1
ATOM 4031 C CA . VAL B 1 17 ? -23.859 -2.701 -20.703 1 30.28 17 VAL B CA 1
ATOM 4032 C C . VAL B 1 17 ? -23.906 -2.512 -19.203 1 30.28 17 VAL B C 1
ATOM 4034 O O . VAL B 1 17 ? -22.859 -2.502 -18.547 1 30.28 17 VAL B O 1
ATOM 4037 N N . ALA B 1 18 ? -24.938 -1.978 -18.656 1 35.91 18 ALA B N 1
ATOM 4038 C CA . ALA B 1 18 ?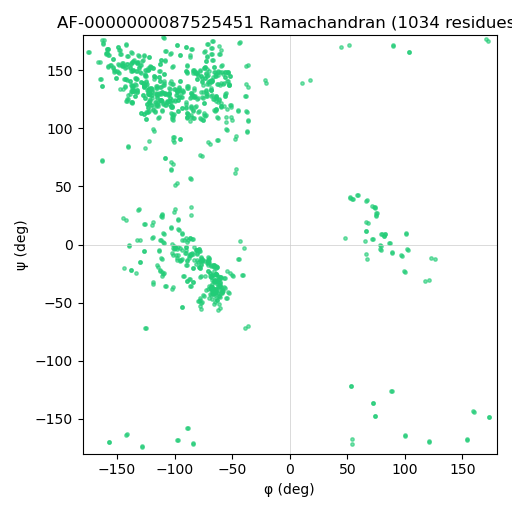 -25.469 -1.28 -17.484 1 35.91 18 ALA B CA 1
ATOM 4039 C C . ALA B 1 18 ? -24.891 -1.85 -16.188 1 35.91 18 ALA B C 1
ATOM 4041 O O . ALA B 1 18 ? -25.094 -1.286 -15.117 1 35.91 18 ALA B O 1
ATOM 4042 N N . GLY B 1 19 ? -24.031 -2.926 -16.203 1 35.44 19 GLY B N 1
ATOM 4043 C CA . GLY B 1 19 ? -23.609 -3.561 -14.961 1 35.44 19 GLY B CA 1
ATOM 4044 C C . GLY B 1 19 ? -22.125 -3.809 -14.891 1 35.44 19 GLY B C 1
ATOM 4045 O O . GLY B 1 19 ? -21.625 -4.312 -13.883 1 35.44 19 GLY B O 1
ATOM 4046 N N . PHE B 1 20 ? -21.5 -3.918 -16.125 1 37.44 20 PHE B N 1
ATOM 4047 C CA . PHE B 1 20 ? -20.109 -4.324 -16.031 1 37.44 20 PHE B CA 1
ATOM 4048 C C . PHE B 1 20 ? -19.203 -3.119 -15.805 1 37.44 20 PHE B C 1
ATOM 4050 O O . PHE B 1 20 ? -19.391 -2.07 -16.422 1 37.44 20 PHE B O 1
ATOM 4057 N N . GLY B 1 21 ? -18.625 -2.943 -14.695 1 42.06 21 GLY B N 1
ATOM 4058 C CA . GLY B 1 21 ? -17.578 -1.994 -14.375 1 42.06 21 GLY B CA 1
ATOM 4059 C C . GLY B 1 21 ? -16.594 -1.778 -15.516 1 42.06 21 GLY B C 1
ATOM 4060 O O . GLY B 1 21 ? -16.547 -2.568 -16.469 1 42.06 21 GLY B O 1
ATOM 4061 N N . SER B 1 22 ? -16.203 -0.532 -15.844 1 46.69 22 SER B N 1
ATOM 4062 C CA . SER B 1 22 ? -15.234 -0.053 -16.828 1 46.69 22 SER B CA 1
ATOM 4063 C C . SER B 1 22 ? -14.023 -0.981 -16.922 1 46.69 22 SER B C 1
ATOM 4065 O O . SER B 1 22 ? -13.461 -1.368 -15.891 1 46.69 22 SER B O 1
ATOM 4067 N N . ILE B 1 23 ? -14.062 -1.899 -17.938 1 50.94 23 ILE B N 1
ATOM 4068 C CA . ILE B 1 23 ? -12.898 -2.73 -18.219 1 50.94 23 ILE B CA 1
ATOM 4069 C C . ILE B 1 23 ? -11.734 -1.852 -18.672 1 50.94 23 ILE B C 1
ATOM 4071 O O . ILE B 1 23 ? -11.922 -0.894 -19.422 1 50.94 23 ILE B O 1
ATOM 4075 N N . ALA B 1 24 ? -10.633 -2.051 -18.016 1 57.28 24 ALA B N 1
ATOM 4076 C CA . ALA B 1 24 ? -9.391 -1.397 -18.406 1 57.28 24 ALA B CA 1
ATOM 4077 C C . ALA B 1 24 ? -9.07 -1.635 -19.875 1 57.28 24 ALA B C 1
ATOM 4079 O O . ALA B 1 24 ? -9.398 -2.691 -20.422 1 57.28 24 ALA B O 1
ATOM 4080 N N . ASP B 1 25 ? -8.633 -0.6 -20.531 1 67.19 25 ASP B N 1
ATOM 4081 C CA . ASP B 1 25 ? -8.32 -0.676 -21.953 1 67.19 25 ASP B CA 1
ATOM 4082 C C . ASP B 1 25 ? -6.953 -1.308 -22.188 1 67.19 25 ASP B C 1
ATOM 4084 O O . ASP B 1 25 ? -6.621 -1.684 -23.312 1 67.19 25 ASP B O 1
ATOM 4088 N N . ALA B 1 26 ? -6.25 -1.373 -21.188 1 89.69 26 ALA B N 1
ATOM 4089 C CA . ALA B 1 26 ? -4.902 -1.933 -21.219 1 89.69 26 ALA B CA 1
ATOM 4090 C C . ALA B 1 26 ? -4.488 -2.447 -19.844 1 89.69 26 ALA B C 1
ATOM 4092 O O . ALA B 1 26 ? -5.055 -2.039 -18.828 1 89.69 26 ALA B O 1
ATOM 4093 N N . VAL B 1 27 ? -3.588 -3.387 -19.906 1 95 27 VAL B N 1
ATOM 4094 C CA . VAL B 1 27 ? -3.133 -3.947 -18.641 1 95 27 VAL B CA 1
ATOM 4095 C C . VAL B 1 27 ? -2.469 -2.857 -17.812 1 95 27 VAL B C 1
ATOM 4097 O O . VAL B 1 27 ? -1.746 -2.01 -18.344 1 95 27 VAL B O 1
ATOM 4100 N N . ASN B 1 28 ? -2.738 -2.838 -16.531 1 95.5 28 ASN B N 1
ATOM 4101 C CA . ASN B 1 28 ? -2.191 -1.844 -15.602 1 95.5 28 ASN B CA 1
ATOM 4102 C C . ASN B 1 28 ? -2.119 -2.379 -14.18 1 95.5 28 ASN B C 1
ATOM 4104 O O . ASN B 1 28 ? -2.807 -3.344 -13.836 1 95.5 28 ASN B O 1
ATOM 4108 N N . LEU B 1 29 ? -1.182 -1.851 -13.43 1 95.81 29 LEU B N 1
ATOM 4109 C CA . LEU B 1 29 ? -1.185 -2.049 -11.984 1 95.81 29 LEU B CA 1
ATOM 4110 C C . LEU B 1 29 ? -2.184 -1.114 -11.312 1 95.81 29 LEU B C 1
ATOM 4112 O O . LEU B 1 29 ? -1.997 0.105 -11.312 1 95.81 29 LEU B O 1
ATOM 4116 N N . ASN B 1 30 ? -3.213 -1.719 -10.719 1 94.38 30 ASN B N 1
ATOM 4117 C CA . ASN B 1 30 ? -4.266 -0.922 -10.094 1 94.38 30 ASN B CA 1
ATOM 4118 C C . ASN B 1 30 ? -3.887 -0.512 -8.68 1 94.38 30 ASN B C 1
ATOM 4120 O O . ASN B 1 30 ? -3.834 -1.352 -7.777 1 94.38 30 ASN B O 1
ATOM 4124 N N . PRO B 1 31 ? -3.729 0.773 -8.469 1 92.62 31 PRO B N 1
ATOM 4125 C CA . PRO B 1 31 ? -3.314 1.196 -7.125 1 92.62 31 PRO B CA 1
ATOM 4126 C C . PRO B 1 31 ? -4.418 1.021 -6.086 1 92.62 31 PRO B C 1
ATOM 4128 O O . PRO B 1 31 ? -4.148 1.087 -4.883 1 92.62 31 PRO B O 1
ATOM 4131 N N . ASP B 1 32 ? -5.637 0.81 -6.539 1 93.56 32 ASP B N 1
ATOM 4132 C CA . ASP B 1 32 ? -6.75 0.673 -5.605 1 93.56 32 ASP B CA 1
ATOM 4133 C C . ASP B 1 32 ? -6.945 -0.783 -5.191 1 93.56 32 ASP B C 1
ATOM 4135 O O . ASP B 1 32 ? -7.824 -1.092 -4.383 1 93.56 32 ASP B O 1
ATOM 4139 N N . GLY B 1 33 ? -6.285 -1.726 -5.754 1 95.06 33 GLY B N 1
ATOM 4140 C CA . GLY B 1 33 ? -6.078 -3.035 -5.156 1 95.06 33 GLY B CA 1
ATOM 4141 C C . GLY B 1 33 ? -7 -4.102 -5.715 1 95.06 33 GLY B C 1
ATOM 4142 O O . GLY B 1 33 ? -7.094 -5.199 -5.168 1 95.06 33 GLY B O 1
ATOM 4143 N N . LEU B 1 34 ? -7.777 -3.809 -6.84 1 95.25 34 LEU B N 1
ATOM 4144 C CA . LEU B 1 34 ? -8.609 -4.812 -7.484 1 95.25 34 LEU B CA 1
ATOM 4145 C C . LEU B 1 34 ? -8.039 -5.207 -8.844 1 95.25 34 LEU B C 1
ATOM 4147 O O . LEU B 1 34 ? -7.531 -4.355 -9.578 1 95.25 34 LEU B O 1
ATOM 4151 N N . GLY B 1 35 ? -8.117 -6.531 -9.148 1 95.94 35 GLY B N 1
ATOM 4152 C CA . GLY B 1 35 ? -7.551 -6.91 -10.438 1 95.94 35 GLY B CA 1
ATOM 4153 C C . GLY B 1 35 ? -8.016 -8.266 -10.914 1 95.94 35 GLY B C 1
ATOM 4154 O O . GLY B 1 35 ? -8.812 -8.93 -10.25 1 95.94 35 GLY B O 1
ATOM 4155 N N . GLN B 1 36 ? -7.555 -8.594 -12.156 1 96.06 36 GLN B N 1
ATOM 4156 C CA . GLN B 1 36 ? -7.738 -9.906 -12.758 1 96.06 36 GLN B CA 1
ATOM 4157 C C . GLN B 1 36 ? -6.613 -10.859 -12.352 1 96.06 36 GLN B C 1
ATOM 4159 O O . GLN B 1 36 ? -6.797 -12.078 -12.328 1 96.06 36 GLN B O 1
ATOM 4164 N N . VAL B 1 37 ? -5.531 -10.281 -12.133 1 98.19 37 VAL B N 1
ATOM 4165 C CA . VAL B 1 37 ? -4.352 -11.031 -11.719 1 98.19 37 VAL B CA 1
ATOM 4166 C C . VAL B 1 37 ? -3.83 -10.484 -10.391 1 98.19 37 VAL B C 1
ATOM 4168 O O . VAL B 1 37 ? -3.727 -9.273 -10.211 1 98.19 37 VAL B O 1
ATOM 4171 N N . LEU B 1 38 ? -3.588 -11.352 -9.484 1 98.75 38 LEU B N 1
ATOM 4172 C CA . LEU B 1 38 ? -2.979 -10.992 -8.203 1 98.75 38 LEU B CA 1
ATOM 4173 C C . LEU B 1 38 ? -1.588 -11.609 -8.078 1 98.75 38 LEU B C 1
ATOM 4175 O O . LEU B 1 38 ? -1.396 -12.789 -8.359 1 98.75 38 LEU B O 1
ATOM 4179 N N . ILE B 1 39 ? -0.632 -10.789 -7.723 1 98.81 39 ILE B N 1
ATOM 4180 C CA . ILE B 1 39 ? 0.717 -11.25 -7.41 1 98.81 39 ILE B CA 1
ATOM 4181 C C . ILE B 1 39 ? 0.984 -11.086 -5.914 1 98.81 39 ILE B C 1
ATOM 4183 O O . ILE B 1 39 ? 0.959 -9.977 -5.387 1 98.81 39 ILE B O 1
ATOM 4187 N N . TYR B 1 40 ? 1.163 -12.203 -5.254 1 98.75 40 TYR B N 1
ATOM 4188 C CA . TYR B 1 40 ? 1.688 -12.195 -3.893 1 98.75 40 TYR B CA 1
ATOM 4189 C C . TYR B 1 40 ? 3.211 -12.242 -3.896 1 98.75 40 TYR B C 1
ATOM 4191 O O . TYR B 1 40 ? 3.803 -13.281 -4.188 1 98.75 40 TYR B O 1
ATOM 4199 N N . PRO B 1 41 ? 3.83 -11.219 -3.494 1 98.38 41 PRO B N 1
ATOM 4200 C CA . PRO B 1 41 ? 5.258 -11.07 -3.777 1 98.38 41 PRO B CA 1
ATOM 4201 C C . PRO B 1 41 ? 6.117 -12.102 -3.051 1 98.38 41 PRO B C 1
ATOM 4203 O O . PRO B 1 41 ? 7.277 -12.312 -3.412 1 98.38 41 PRO B O 1
ATOM 4206 N N . TYR B 1 42 ? 5.555 -12.758 -1.977 1 98.75 42 TYR B N 1
ATOM 4207 C CA . TYR B 1 42 ? 6.449 -13.625 -1.225 1 98.75 42 TYR B CA 1
ATOM 4208 C C . TYR B 1 42 ? 5.66 -14.594 -0.351 1 98.75 42 TYR B C 1
ATOM 4210 O O . TYR B 1 42 ? 4.664 -14.211 0.266 1 98.75 42 TYR B O 1
ATOM 4218 N N . TYR B 1 43 ? 6.047 -15.82 -0.312 1 98.69 43 TYR B N 1
ATOM 4219 C CA . TYR B 1 43 ? 5.672 -16.766 0.729 1 98.69 43 TYR B CA 1
ATOM 4220 C C . TYR B 1 43 ? 6.895 -17.5 1.266 1 98.69 43 TYR B C 1
ATOM 4222 O O . TYR B 1 43 ? 7.887 -17.672 0.554 1 98.69 43 TYR B O 1
ATOM 4230 N N . THR B 1 44 ? 6.82 -17.922 2.492 1 98.44 44 THR B N 1
ATOM 4231 C CA . THR B 1 44 ? 7.867 -18.734 3.092 1 98.44 44 THR B CA 1
ATOM 4232 C C . THR B 1 44 ? 7.281 -19.688 4.129 1 98.44 44 THR B C 1
ATOM 4234 O O . THR B 1 44 ? 6.238 -19.406 4.719 1 98.44 44 THR B O 1
ATOM 4237 N N . THR B 1 45 ? 7.902 -20.781 4.23 1 97.06 45 THR B N 1
ATOM 4238 C CA . THR B 1 45 ? 7.625 -21.75 5.277 1 97.06 45 THR B CA 1
ATOM 4239 C C . THR B 1 45 ? 8.906 -22.109 6.031 1 97.06 45 THR B C 1
ATOM 4241 O O . THR B 1 45 ? 8.977 -23.156 6.676 1 97.06 45 THR B O 1
ATOM 4244 N N . GLN B 1 46 ? 9.836 -21.234 5.832 1 95.31 46 GLN B N 1
ATOM 4245 C CA . GLN B 1 46 ? 11.148 -21.453 6.434 1 95.31 46 GLN B CA 1
ATOM 4246 C C . GLN B 1 46 ? 11.18 -20.969 7.879 1 95.31 46 GLN B C 1
ATOM 4248 O O . GLN B 1 46 ? 10.438 -20.062 8.25 1 95.31 46 GLN B O 1
ATOM 4253 N N . SER B 1 47 ? 12.016 -21.641 8.68 1 93.5 47 SER B N 1
ATOM 4254 C CA . SER B 1 47 ? 12.352 -21.188 10.023 1 93.5 47 SER B CA 1
ATOM 4255 C C . SER B 1 47 ? 11.102 -20.969 10.859 1 93.5 47 SER B C 1
ATOM 4257 O O . SER B 1 47 ? 10.977 -19.938 11.539 1 93.5 47 SER B O 1
ATOM 4259 N N . GLY B 1 48 ? 10.133 -21.844 10.695 1 91.56 48 GLY B N 1
ATOM 4260 C CA . GLY B 1 48 ? 8.938 -21.812 11.523 1 91.56 48 GLY B CA 1
ATOM 4261 C C . GLY B 1 48 ? 7.855 -20.891 11 1 91.56 48 GLY B C 1
ATOM 4262 O O . GLY B 1 48 ? 6.781 -20.781 11.594 1 91.56 48 GLY B O 1
ATOM 4263 N N . ASN B 1 49 ? 8.125 -20.297 9.898 1 95.12 49 ASN B N 1
ATOM 4264 C CA . ASN B 1 49 ? 7.117 -19.422 9.297 1 95.12 49 ASN B CA 1
ATOM 4265 C C . ASN B 1 49 ? 6.074 -20.234 8.523 1 95.12 49 ASN B C 1
ATOM 4267 O O . ASN B 1 49 ? 6.402 -21.234 7.898 1 95.12 49 ASN B O 1
ATOM 4271 N N . ASP B 1 50 ? 4.84 -19.797 8.602 1 95.25 50 ASP B N 1
ATOM 4272 C CA . ASP B 1 50 ? 3.754 -20.172 7.695 1 95.25 50 ASP B CA 1
ATOM 4273 C C . ASP B 1 50 ? 3.215 -18.953 6.961 1 95.25 50 ASP B C 1
ATOM 4275 O O . ASP B 1 50 ? 3.357 -17.812 7.434 1 95.25 50 ASP B O 1
ATOM 4279 N N . THR B 1 51 ? 2.723 -19.203 5.836 1 97.75 51 THR B N 1
ATOM 4280 C CA . THR B 1 51 ? 2.094 -18.109 5.098 1 97.75 51 THR B CA 1
ATOM 4281 C C . THR B 1 51 ? 0.604 -18.375 4.898 1 97.75 51 THR B C 1
ATOM 4283 O O . THR B 1 51 ? 0.224 -19.406 4.348 1 97.75 51 THR B O 1
ATOM 4286 N N . LEU B 1 52 ? -0.213 -17.469 5.352 1 96.25 52 LEU B N 1
ATOM 4287 C CA . LEU B 1 52 ? -1.657 -17.516 5.145 1 96.25 52 LEU B CA 1
ATOM 4288 C C . LEU B 1 52 ? -2.076 -16.547 4.043 1 96.25 52 LEU B C 1
ATOM 4290 O O . LEU B 1 52 ? -1.562 -15.43 3.965 1 96.25 52 LEU B O 1
ATOM 4294 N N . ILE B 1 53 ? -3.01 -17.031 3.195 1 97.5 53 ILE B N 1
ATOM 4295 C CA . ILE B 1 53 ? -3.422 -16.172 2.092 1 97.5 53 ILE B CA 1
ATOM 4296 C C . ILE B 1 53 ? -4.945 -16.156 1.995 1 97.5 53 ILE B C 1
ATOM 4298 O O . ILE B 1 53 ? -5.617 -17.062 2.492 1 97.5 53 ILE B O 1
ATOM 4302 N N . SER B 1 54 ? -5.473 -15.094 1.405 1 97.56 54 SER B N 1
ATOM 4303 C CA . SER B 1 54 ? -6.883 -14.969 1.052 1 97.56 54 SER B CA 1
ATOM 4304 C C . SER B 1 54 ? -7.055 -14.32 -0.32 1 97.56 54 SER B C 1
ATOM 4306 O O . SER B 1 54 ? -6.152 -13.641 -0.809 1 97.56 54 SER B O 1
ATOM 4308 N N . VAL B 1 55 ? -8.078 -14.648 -0.925 1 98.5 55 VAL B N 1
ATOM 4309 C CA . VAL B 1 55 ? -8.555 -13.977 -2.131 1 98.5 55 VAL B CA 1
ATOM 4310 C C . VAL B 1 55 ? -10.062 -13.758 -2.045 1 98.5 55 VAL B C 1
ATOM 4312 O O . VAL B 1 55 ? -10.797 -14.633 -1.575 1 98.5 55 VAL B O 1
ATOM 4315 N N . VAL B 1 56 ? -10.492 -12.578 -2.424 1 97.94 56 VAL B N 1
ATOM 4316 C CA . VAL B 1 56 ? -11.898 -12.188 -2.33 1 97.94 56 VAL B CA 1
ATOM 4317 C C . VAL B 1 56 ? -12.43 -11.859 -3.719 1 97.94 56 VAL B C 1
ATOM 4319 O O . VAL B 1 56 ? -11.828 -11.078 -4.457 1 97.94 56 VAL B O 1
ATOM 4322 N N . ASN B 1 57 ? -13.539 -12.453 -4.078 1 97.62 57 ASN B N 1
ATOM 4323 C CA . ASN B 1 57 ? -14.336 -12.023 -5.219 1 97.62 57 ASN B CA 1
ATOM 4324 C C . ASN B 1 57 ? -15.367 -10.977 -4.82 1 97.62 57 ASN B C 1
ATOM 4326 O O . ASN B 1 57 ? -16.391 -11.305 -4.223 1 97.62 57 ASN B O 1
ATOM 4330 N N . THR B 1 58 ? -15.117 -9.773 -5.242 1 95.5 58 THR B N 1
ATOM 4331 C CA . THR B 1 58 ? -16.016 -8.703 -4.812 1 95.5 58 THR B CA 1
ATOM 4332 C C . THR B 1 58 ? -17.141 -8.5 -5.828 1 95.5 58 THR B C 1
ATOM 4334 O O . THR B 1 58 ? -17.969 -7.605 -5.672 1 95.5 58 THR B O 1
ATOM 4337 N N . SER B 1 59 ? -17.172 -9.312 -6.82 1 93.12 59 SER B N 1
ATOM 4338 C CA . SER B 1 59 ? -18.125 -9.133 -7.91 1 93.12 59 SER B CA 1
ATOM 4339 C C . SER B 1 59 ? -19.344 -10.023 -7.719 1 93.12 59 SER B C 1
ATOM 4341 O O . SER B 1 59 ? -19.344 -10.922 -6.875 1 93.12 59 SER B O 1
ATOM 4343 N N . ASP B 1 60 ? -20.344 -9.773 -8.594 1 92.69 60 ASP B N 1
ATOM 4344 C CA . ASP B 1 60 ? -21.594 -10.508 -8.508 1 92.69 60 ASP B CA 1
ATOM 4345 C C . ASP B 1 60 ? -21.625 -11.68 -9.477 1 92.69 60 ASP B C 1
ATOM 4347 O O . ASP B 1 60 ? -22.688 -12.164 -9.852 1 92.69 60 ASP B O 1
ATOM 4351 N N . VAL B 1 61 ? -20.438 -12.109 -9.875 1 94.06 61 VAL B N 1
ATOM 4352 C CA . VAL B 1 61 ? -20.328 -13.25 -10.781 1 94.06 61 VAL B CA 1
ATOM 4353 C C . VAL B 1 61 ? -19.328 -14.258 -10.227 1 94.06 61 VAL B C 1
ATOM 4355 O O . VAL B 1 61 ? -18.375 -13.883 -9.539 1 94.06 61 VAL B O 1
ATOM 4358 N N . ALA B 1 62 ? -19.625 -15.531 -10.547 1 96.12 62 ALA B N 1
ATOM 4359 C CA . ALA B 1 62 ? -18.672 -16.562 -10.164 1 96.12 62 ALA B CA 1
ATOM 4360 C C . ALA B 1 62 ? -17.438 -16.531 -11.062 1 96.12 62 ALA B C 1
ATOM 4362 O O . ALA B 1 62 ? -17.516 -16.156 -12.234 1 96.12 62 ALA B O 1
ATOM 4363 N N . LYS B 1 63 ? -16.328 -16.953 -10.523 1 96.5 63 LYS B N 1
ATOM 4364 C CA . LYS B 1 63 ? -15.07 -16.844 -11.266 1 96.5 63 LYS B CA 1
ATOM 4365 C C . LYS B 1 63 ? -14.281 -18.156 -11.203 1 96.5 63 LYS B C 1
ATOM 4367 O O . LYS B 1 63 ? -14.289 -18.844 -10.18 1 96.5 63 LYS B O 1
ATOM 4372 N N . ALA B 1 64 ? -13.648 -18.469 -12.344 1 96.56 64 ALA B N 1
ATOM 4373 C CA . ALA B 1 64 ? -12.562 -19.438 -12.359 1 96.56 64 ALA B CA 1
ATOM 4374 C C . ALA B 1 64 ? -11.203 -18.766 -12.219 1 96.56 64 ALA B C 1
ATOM 4376 O O . ALA B 1 64 ? -10.891 -17.844 -12.977 1 96.56 64 ALA B O 1
ATOM 4377 N N . VAL B 1 65 ? -10.422 -19.219 -11.273 1 97.44 65 VAL B N 1
ATOM 4378 C CA . VAL B 1 65 ? -9.133 -18.609 -10.984 1 97.44 65 VAL B CA 1
ATOM 4379 C C . VAL B 1 65 ? -8.039 -19.672 -10.984 1 97.44 65 VAL B C 1
ATOM 4381 O O . VAL B 1 65 ? -8.18 -20.719 -10.352 1 97.44 65 VAL B O 1
ATOM 4384 N N . LYS B 1 66 ? -7.012 -19.438 -11.703 1 96.81 66 LYS B N 1
ATOM 4385 C CA . LYS B 1 66 ? -5.816 -20.281 -11.602 1 96.81 66 LYS B CA 1
ATOM 4386 C C . LYS B 1 66 ? -4.949 -19.844 -10.422 1 96.81 66 LYS B C 1
ATOM 4388 O O . LYS B 1 66 ? -4.488 -18.703 -10.367 1 96.81 66 LYS B O 1
ATOM 4393 N N . VAL B 1 67 ? -4.762 -20.719 -9.492 1 97.62 67 VAL B N 1
ATOM 4394 C CA . VAL B 1 67 ? -3.85 -20.5 -8.375 1 97.62 67 VAL B CA 1
ATOM 4395 C C . VAL B 1 67 ? -2.52 -21.203 -8.641 1 97.62 67 VAL B C 1
ATOM 4397 O O . VAL B 1 67 ? -2.484 -22.406 -8.883 1 97.62 67 VAL B O 1
ATOM 4400 N N . ARG B 1 68 ? -1.452 -20.406 -8.594 1 96.94 68 ARG B N 1
ATOM 4401 C CA . ARG B 1 68 ? -0.139 -20.969 -8.906 1 96.94 68 ARG B CA 1
ATOM 4402 C C . ARG B 1 68 ? 0.89 -20.562 -7.859 1 96.94 68 ARG B C 1
ATOM 4404 O O . ARG B 1 68 ? 0.989 -19.375 -7.504 1 96.94 68 ARG B O 1
ATOM 4411 N N . PHE B 1 69 ? 1.61 -21.547 -7.395 1 97 69 PHE B N 1
ATOM 4412 C CA . PHE B 1 69 ? 2.75 -21.312 -6.512 1 97 69 PHE B CA 1
ATOM 4413 C C . PHE B 1 69 ? 4.062 -21.516 -7.266 1 97 69 PHE B C 1
ATOM 4415 O O . PHE B 1 69 ? 4.254 -22.516 -7.941 1 97 69 PHE B O 1
ATOM 4422 N N . LEU B 1 70 ? 4.906 -20.531 -7.141 1 96.56 70 LEU B N 1
ATOM 4423 C CA . LEU B 1 70 ? 6.188 -20.531 -7.836 1 96.56 70 LEU B CA 1
ATOM 4424 C C . LEU B 1 70 ? 7.348 -20.469 -6.844 1 96.56 70 LEU B C 1
ATOM 4426 O O . LEU B 1 70 ? 7.332 -19.656 -5.914 1 96.56 70 LEU B O 1
ATOM 4430 N N . GLU B 1 71 ? 8.328 -21.312 -7.055 1 94.62 71 GLU B N 1
ATOM 4431 C CA . GLU B 1 71 ? 9.492 -21.297 -6.18 1 94.62 71 GLU B CA 1
ATOM 4432 C C . GLU B 1 71 ? 10.383 -20.078 -6.465 1 94.62 71 GLU B C 1
ATOM 4434 O O . GLU B 1 71 ? 10.234 -19.422 -7.5 1 94.62 71 GLU B O 1
ATOM 4439 N N . GLY B 1 72 ? 11.328 -19.75 -5.613 1 94.31 72 GLY B N 1
ATOM 4440 C CA . GLY B 1 72 ? 11.984 -18.453 -5.594 1 94.31 72 GLY B CA 1
ATOM 4441 C C . GLY B 1 72 ? 13.211 -18.391 -6.48 1 94.31 72 GLY B C 1
ATOM 4442 O O . GLY B 1 72 ? 13.695 -17.297 -6.805 1 94.31 72 GLY B O 1
ATOM 4443 N N . ARG B 1 73 ? 13.711 -19.438 -6.93 1 90.56 73 ARG B N 1
ATOM 4444 C CA . ARG B 1 73 ? 14.953 -19.391 -7.691 1 90.56 73 ARG B CA 1
ATOM 4445 C C . ARG B 1 73 ? 14.703 -18.922 -9.117 1 90.56 73 ARG B C 1
ATOM 4447 O O . ARG B 1 73 ? 15.32 -17.953 -9.578 1 90.56 73 ARG B O 1
ATOM 4454 N N . ASN B 1 74 ? 13.781 -19.594 -9.773 1 87 74 ASN B N 1
ATOM 4455 C CA . ASN B 1 74 ? 13.516 -19.203 -11.156 1 87 74 ASN B CA 1
ATOM 4456 C C . ASN B 1 74 ? 12.031 -19.359 -11.508 1 87 74 ASN B C 1
ATOM 4458 O O . ASN B 1 74 ? 11.688 -19.641 -12.648 1 87 74 ASN B O 1
ATOM 4462 N N . SER B 1 75 ? 11.266 -19.344 -10.594 1 88.38 75 SER B N 1
ATOM 4463 C CA . SER B 1 75 ? 9.82 -19.281 -10.758 1 88.38 75 SER B CA 1
ATOM 4464 C C . SER B 1 75 ? 9.281 -20.547 -11.406 1 88.38 75 SER B C 1
ATOM 4466 O O . SER B 1 75 ? 8.414 -20.484 -12.281 1 88.38 75 SER B O 1
ATOM 4468 N N . ARG B 1 76 ? 9.867 -21.625 -11.031 1 88.5 76 ARG B N 1
ATOM 4469 C CA . ARG B 1 76 ? 9.258 -22.875 -11.484 1 88.5 76 ARG B CA 1
ATOM 4470 C C . ARG B 1 76 ? 8.008 -23.203 -10.68 1 88.5 76 ARG B C 1
ATOM 4472 O O . ARG B 1 76 ? 7.977 -23.016 -9.461 1 88.5 76 ARG B O 1
ATOM 4479 N N . GLU B 1 77 ? 7.098 -23.672 -11.438 1 89.69 77 GLU B N 1
ATOM 4480 C CA . GLU B 1 77 ? 5.84 -24.031 -10.789 1 89.69 77 GLU B CA 1
ATOM 4481 C C . GLU B 1 77 ? 6.008 -25.234 -9.875 1 89.69 77 GLU B C 1
ATOM 4483 O O . GLU B 1 77 ? 6.609 -26.234 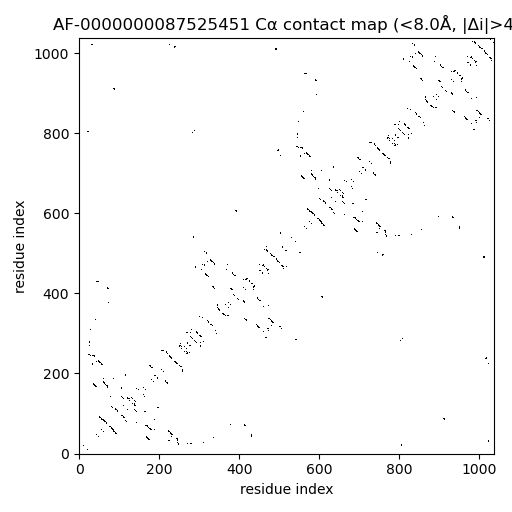-10.266 1 89.69 77 GLU B O 1
ATOM 4488 N N . VAL B 1 78 ? 5.457 -25.078 -8.695 1 92.75 78 VAL B N 1
ATOM 4489 C CA . VAL B 1 78 ? 5.543 -26.203 -7.758 1 92.75 78 VAL B CA 1
ATOM 4490 C C . VAL B 1 78 ? 4.152 -26.781 -7.512 1 92.75 78 VAL B C 1
ATOM 4492 O O . VAL B 1 78 ? 4.016 -27.906 -7.039 1 92.75 78 VAL B O 1
ATOM 4495 N N . LEU B 1 79 ? 3.191 -25.953 -7.777 1 92.12 79 LEU B N 1
ATOM 4496 C CA . LEU B 1 79 ? 1.802 -26.391 -7.711 1 92.12 79 LEU B CA 1
ATOM 4497 C C . LEU B 1 79 ? 0.883 -25.391 -8.406 1 92.12 79 LEU B C 1
ATOM 4499 O O . LEU B 1 79 ? 1.098 -24.188 -8.312 1 92.12 79 LEU B O 1
ATOM 4503 N N . ASP B 1 80 ? -0.119 -25.938 -9.086 1 93.44 80 ASP B N 1
ATOM 4504 C CA . ASP B 1 80 ? -1.21 -25.094 -9.555 1 93.44 80 ASP B CA 1
ATOM 4505 C C . ASP B 1 80 ? -2.541 -25.844 -9.523 1 93.44 80 ASP B C 1
ATOM 4507 O O . ASP B 1 80 ? -2.566 -27.078 -9.5 1 93.44 80 ASP B O 1
ATOM 4511 N N . PHE B 1 81 ? -3.57 -25.188 -9.414 1 94.06 81 PHE B N 1
ATOM 4512 C CA . PHE B 1 81 ? -4.918 -25.75 -9.477 1 94.06 81 PHE B CA 1
ATOM 4513 C C . PHE B 1 81 ? -5.93 -24.672 -9.836 1 94.06 81 PHE B C 1
ATOM 4515 O O . PHE B 1 81 ? -5.59 -23.484 -9.906 1 94.06 81 PHE B O 1
ATOM 4522 N N . HIS B 1 82 ? -7.129 -25.109 -10.156 1 95.56 82 HIS B N 1
ATOM 4523 C CA . HIS B 1 82 ? -8.227 -24.172 -10.391 1 95.56 82 HIS B CA 1
ATOM 4524 C C . HIS B 1 82 ? -9.039 -23.938 -9.125 1 95.56 82 HIS B C 1
ATOM 4526 O O . HIS B 1 82 ? -9.344 -24.891 -8.391 1 95.56 82 HIS B O 1
ATOM 4532 N N . LEU B 1 83 ? -9.289 -22.703 -8.867 1 97.38 83 LEU B N 1
ATOM 4533 C CA . LEU B 1 83 ? -10.164 -22.266 -7.793 1 97.38 83 LEU B CA 1
ATOM 4534 C C . LEU B 1 83 ? -11.422 -21.609 -8.359 1 97.38 83 LEU B C 1
ATOM 4536 O O . LEU B 1 83 ? -11.344 -20.719 -9.203 1 97.38 83 LEU B O 1
ATOM 4540 N N . TYR B 1 84 ? -12.539 -22.109 -7.965 1 96.69 84 TYR B N 1
ATOM 4541 C CA . TYR B 1 84 ? -13.805 -21.484 -8.352 1 96.69 84 TYR B CA 1
ATOM 4542 C C . TYR B 1 84 ? -14.391 -20.688 -7.191 1 96.69 84 TYR B C 1
ATOM 4544 O O . TYR B 1 84 ? -14.672 -21.25 -6.129 1 96.69 84 TYR B O 1
ATOM 4552 N N . LEU B 1 85 ? -14.539 -19.422 -7.438 1 96.88 85 LEU B N 1
ATOM 4553 C CA . LEU B 1 85 ? -15.109 -18.5 -6.461 1 96.88 85 LEU B CA 1
ATOM 4554 C C . LEU B 1 85 ? -16.531 -18.094 -6.863 1 96.88 85 LEU B C 1
ATOM 4556 O O . LEU B 1 85 ? -16.734 -17.562 -7.957 1 96.88 85 LEU B O 1
ATOM 4560 N N . SER B 1 86 ? -17.453 -18.344 -5.953 1 96.62 86 SER B N 1
ATOM 4561 C CA . SER B 1 86 ? -18.781 -17.797 -6.188 1 96.62 86 SER B CA 1
ATOM 4562 C C . SER B 1 86 ? -18.797 -16.281 -5.988 1 96.62 86 SER B C 1
ATOM 4564 O O . SER B 1 86 ? -17.766 -15.695 -5.652 1 96.62 86 SER B O 1
ATOM 4566 N N . ARG B 1 87 ? -19.922 -15.672 -6.324 1 94.62 87 ARG B N 1
ATOM 4567 C CA . ARG B 1 87 ? -20.062 -14.234 -6.105 1 94.62 87 ARG B CA 1
ATOM 4568 C C . ARG B 1 87 ? -19.812 -13.875 -4.645 1 94.62 87 ARG B C 1
ATOM 4570 O O . ARG B 1 87 ? -20.312 -14.555 -3.74 1 94.62 87 ARG B O 1
ATOM 4577 N N . PHE B 1 88 ? -18.938 -12.867 -4.352 1 94.5 88 PHE B N 1
ATOM 4578 C CA . PHE B 1 88 ? -18.688 -12.289 -3.037 1 94.5 88 PHE B CA 1
ATOM 4579 C C . PHE B 1 88 ? -18 -13.305 -2.123 1 94.5 88 PHE B C 1
ATOM 4581 O O . PHE B 1 88 ? -18.016 -13.156 -0.9 1 94.5 88 PHE B O 1
ATOM 4588 N N . ASP B 1 89 ? -17.391 -14.359 -2.699 1 95.94 89 ASP B N 1
ATOM 4589 C CA . ASP B 1 89 ? -16.734 -15.453 -1.984 1 95.94 89 ASP B CA 1
ATOM 4590 C C . ASP B 1 89 ? -15.344 -15.055 -1.513 1 95.94 89 ASP B C 1
ATOM 4592 O O . ASP B 1 89 ? -14.695 -14.203 -2.127 1 95.94 89 ASP B O 1
ATOM 4596 N N . VAL B 1 90 ? -14.938 -15.578 -0.353 1 96.19 90 VAL B N 1
ATOM 4597 C CA . VAL B 1 90 ? -13.57 -15.5 0.134 1 96.19 90 VAL B CA 1
ATOM 4598 C C . VAL B 1 90 ? -12.961 -16.906 0.217 1 96.19 90 VAL B C 1
ATOM 4600 O O . VAL B 1 90 ? -13.578 -17.812 0.773 1 96.19 90 VAL B O 1
ATOM 4603 N N . TRP B 1 91 ? -11.844 -17.047 -0.343 1 97.19 91 TRP B N 1
ATOM 4604 C CA . TRP B 1 91 ? -11.086 -18.281 -0.165 1 97.19 91 TRP B CA 1
ATOM 4605 C C . TRP B 1 91 ? -9.812 -18.016 0.643 1 97.19 91 TRP B C 1
ATOM 4607 O O . TRP B 1 91 ? -9.117 -17.031 0.41 1 97.19 91 TRP B O 1
ATOM 4617 N N . THR B 1 92 ? -9.539 -18.875 1.591 1 96.06 92 THR B N 1
ATOM 4618 C CA . THR B 1 92 ? -8.344 -18.797 2.418 1 96.06 92 THR B CA 1
ATOM 4619 C C . THR B 1 92 ? -7.555 -20.094 2.375 1 96.06 92 THR B C 1
ATOM 4621 O O . THR B 1 92 ? -8.133 -21.172 2.186 1 96.06 92 THR B O 1
ATOM 4624 N N . ALA B 1 93 ? -6.262 -19.953 2.537 1 96.75 93 ALA B N 1
ATOM 4625 C CA . ALA B 1 93 ? -5.387 -21.125 2.58 1 96.75 93 ALA B CA 1
ATOM 4626 C C . ALA B 1 93 ? -4.125 -20.844 3.387 1 96.75 93 ALA B C 1
ATOM 4628 O O . ALA B 1 93 ? -3.793 -19.672 3.643 1 96.75 93 ALA B O 1
ATOM 4629 N N . GLY B 1 94 ? -3.506 -21.906 3.83 1 96.81 94 GLY B N 1
ATOM 4630 C CA . GLY B 1 94 ? -2.227 -21.828 4.52 1 96.81 94 GLY B CA 1
ATOM 4631 C C . GLY B 1 94 ? -1.132 -22.641 3.846 1 96.81 94 GLY B C 1
ATOM 4632 O O . GLY B 1 94 ? -1.366 -23.766 3.402 1 96.81 94 GLY B O 1
ATOM 4633 N N . ILE B 1 95 ? -0.037 -22.031 3.629 1 97.56 95 ILE B N 1
ATOM 4634 C CA . ILE B 1 95 ? 1.17 -22.703 3.16 1 97.56 95 ILE B CA 1
ATOM 4635 C C . ILE B 1 95 ? 2.072 -23.031 4.348 1 97.56 95 ILE B C 1
ATOM 4637 O O . ILE B 1 95 ? 2.354 -22.156 5.18 1 97.56 95 ILE B O 1
ATOM 4641 N N . PHE B 1 96 ? 2.549 -24.234 4.383 1 94.44 96 PHE B N 1
ATOM 4642 C CA . PHE B 1 96 ? 3.305 -24.688 5.543 1 94.44 96 PHE B CA 1
ATOM 4643 C C . PHE B 1 96 ? 4.391 -25.688 5.125 1 94.44 96 PHE B C 1
ATOM 4645 O O . PHE B 1 96 ? 4.395 -26.156 3.992 1 94.44 96 PHE B O 1
ATOM 4652 N N . SER B 1 97 ? 5.301 -25.891 6.008 1 93.44 97 SER B N 1
ATOM 4653 C CA . SER B 1 97 ? 6.32 -26.906 5.793 1 93.44 97 SER B CA 1
ATOM 4654 C C . SER B 1 97 ? 5.809 -28.297 6.172 1 93.44 97 SER B C 1
ATOM 4656 O O . SER B 1 97 ? 5.273 -28.484 7.27 1 93.44 97 SER B O 1
ATOM 4658 N N . ILE B 1 98 ? 5.957 -29.172 5.258 1 88.69 98 ILE B N 1
ATOM 4659 C CA . ILE B 1 98 ? 5.566 -30.547 5.539 1 88.69 98 ILE B CA 1
ATOM 4660 C C . ILE B 1 98 ? 6.598 -31.203 6.457 1 88.69 98 ILE B C 1
ATOM 4662 O O . ILE B 1 98 ? 7.797 -31.188 6.164 1 88.69 98 ILE B O 1
ATOM 4666 N N . PRO B 1 99 ? 6.082 -31.656 7.602 1 78.25 99 PRO B N 1
ATOM 4667 C CA . PRO B 1 99 ? 7.027 -32.281 8.531 1 78.25 99 PRO B CA 1
ATOM 4668 C C . PRO B 1 99 ? 7.797 -33.438 7.906 1 78.25 99 PRO B C 1
ATOM 4670 O O . PRO B 1 99 ? 7.25 -34.156 7.07 1 78.25 99 PRO B O 1
ATOM 4673 N N . GLU B 1 100 ? 9.031 -33.5 8.477 1 63.62 100 GLU B N 1
ATOM 4674 C CA . GLU B 1 100 ? 9.891 -34.594 8.031 1 63.62 100 GLU B CA 1
ATOM 4675 C C . GLU B 1 100 ? 9.25 -35.969 8.32 1 63.62 100 GLU B C 1
ATOM 4677 O O . GLU B 1 100 ? 8.586 -36.125 9.344 1 63.62 100 GLU B O 1
ATOM 4682 N N . GLY B 1 101 ? 8.961 -36.781 7.359 1 55.56 101 GLY B N 1
ATOM 4683 C CA . GLY B 1 101 ? 8.406 -38.125 7.496 1 55.56 101 GLY B CA 1
ATOM 4684 C C . GLY B 1 101 ? 7.078 -38.312 6.785 1 55.56 101 GLY B C 1
ATOM 4685 O O . GLY B 1 101 ? 6.645 -39.438 6.531 1 55.56 101 GLY B O 1
ATOM 4686 N N . ALA B 1 102 ? 6.441 -37.188 6.777 1 52.56 102 ALA B N 1
ATOM 4687 C CA . ALA B 1 102 ? 5.145 -37.438 6.145 1 52.56 102 ALA B CA 1
ATOM 4688 C C . ALA B 1 102 ? 5.316 -37.875 4.695 1 52.56 102 ALA B C 1
ATOM 4690 O O . ALA B 1 102 ? 4.633 -38.781 4.234 1 52.56 102 ALA B O 1
ATOM 4691 N N . LEU B 1 103 ? 6.09 -37.188 3.971 1 54.41 103 LEU B N 1
ATOM 4692 C CA . LEU B 1 103 ? 6.289 -37.562 2.578 1 54.41 103 LEU B CA 1
ATOM 4693 C C . LEU B 1 103 ? 7.762 -37.875 2.303 1 54.41 103 LEU B C 1
ATOM 4695 O O . LEU B 1 103 ? 8.141 -38.156 1.163 1 54.41 103 LEU B O 1
ATOM 4699 N N . GLY B 1 104 ? 8.484 -38.094 3.404 1 52.94 104 GLY B N 1
ATOM 4700 C CA . GLY B 1 104 ? 9.906 -38.344 3.229 1 52.94 104 GLY B CA 1
ATOM 4701 C C . GLY B 1 104 ? 10.664 -37.156 2.695 1 52.94 104 GLY B C 1
ATOM 4702 O O . GLY B 1 104 ? 11.867 -37.25 2.451 1 52.94 104 GLY B O 1
ATOM 4703 N N . TYR B 1 105 ? 9.875 -36.125 2.307 1 57.66 105 TYR B N 1
ATOM 4704 C CA . TYR B 1 105 ? 10.617 -34.969 1.79 1 57.66 105 TYR B CA 1
ATOM 4705 C C . TYR B 1 105 ? 10.195 -33.688 2.496 1 57.66 105 TYR B C 1
ATOM 4707 O O . TYR B 1 105 ? 9.008 -33.438 2.711 1 57.66 105 TYR B O 1
ATOM 4715 N N . PRO B 1 106 ? 11.164 -32.875 2.799 1 78.81 106 PRO B N 1
ATOM 4716 C CA . PRO B 1 106 ? 10.906 -31.641 3.568 1 78.81 106 PRO B CA 1
ATOM 4717 C C . PRO B 1 106 ? 10.492 -30.469 2.688 1 78.81 106 PRO B C 1
ATOM 4719 O O . PRO B 1 106 ? 11.172 -29.438 2.666 1 78.81 106 PRO B O 1
ATOM 4722 N N . GLY B 1 107 ? 9.391 -30.641 1.871 1 90.5 107 GLY B N 1
ATOM 4723 C CA . GLY B 1 107 ? 8.883 -29.531 1.071 1 90.5 107 GLY B CA 1
ATOM 4724 C C . GLY B 1 107 ? 7.711 -28.812 1.714 1 90.5 107 GLY B C 1
ATOM 4725 O O . GLY B 1 107 ? 7.504 -28.922 2.924 1 90.5 107 GLY B O 1
ATOM 4726 N N . ALA B 1 108 ? 7.098 -28 0.951 1 95.06 108 ALA B N 1
ATOM 4727 C CA . ALA B 1 108 ? 5.949 -27.234 1.422 1 95.06 108 ALA B CA 1
ATOM 4728 C C . ALA B 1 108 ? 4.641 -27.828 0.899 1 95.06 108 ALA B C 1
ATOM 4730 O O . ALA B 1 108 ? 4.656 -28.719 0.055 1 95.06 108 ALA B O 1
ATOM 4731 N N . GLY B 1 109 ? 3.604 -27.438 1.47 1 94.06 109 GLY B N 1
ATOM 4732 C CA . GLY B 1 109 ? 2.26 -27.781 1.032 1 94.06 109 GLY B CA 1
ATOM 4733 C C . GLY B 1 109 ? 1.244 -26.688 1.325 1 94.06 109 GLY B C 1
ATOM 4734 O O . GLY B 1 109 ? 1.539 -25.734 2.047 1 94.06 109 GLY B O 1
ATOM 4735 N N . VAL B 1 110 ? 0.102 -26.844 0.718 1 96.06 110 VAL B N 1
ATOM 4736 C CA . VAL B 1 110 ? -0.978 -25.891 0.946 1 96.06 110 VAL B CA 1
ATOM 4737 C C . VAL B 1 110 ? -2.221 -26.625 1.445 1 96.06 110 VAL B C 1
ATOM 4739 O O . VAL B 1 110 ? -2.543 -27.703 0.96 1 96.06 110 VAL B O 1
ATOM 4742 N N . TYR B 1 111 ? -2.791 -26.094 2.455 1 94.69 111 TYR B N 1
ATOM 4743 C CA . TYR B 1 111 ? -4.062 -26.609 2.951 1 94.69 111 TYR B CA 1
ATOM 4744 C C . TYR B 1 111 ? -5.133 -25.516 2.939 1 94.69 111 TYR B C 1
ATOM 4746 O O . TYR B 1 111 ? -4.816 -24.328 2.938 1 94.69 111 TYR B O 1
ATOM 4754 N N . THR B 1 112 ? -6.348 -25.906 2.826 1 94.12 112 THR B N 1
ATOM 4755 C CA . THR B 1 112 ? -7.484 -25 2.938 1 94.12 112 THR B CA 1
ATOM 4756 C C . THR B 1 112 ? -8.656 -25.672 3.645 1 94.12 112 THR B C 1
ATOM 4758 O O . THR B 1 112 ? -8.898 -26.859 3.441 1 94.12 112 THR B O 1
ATOM 4761 N N . ARG B 1 113 ? -9.242 -24.953 4.531 1 88.38 113 ARG B N 1
ATOM 4762 C CA . ARG B 1 113 ? -10.477 -25.406 5.164 1 88.38 113 ARG B CA 1
ATOM 4763 C C . ARG B 1 113 ? -11.695 -24.75 4.52 1 88.38 113 ARG B C 1
ATOM 4765 O O . ARG B 1 113 ? -12.836 -25.031 4.902 1 88.38 113 ARG B O 1
ATOM 4772 N N . ASP B 1 114 ? -11.375 -23.938 3.615 1 91.12 114 ASP B N 1
ATOM 4773 C CA . ASP B 1 114 ? -12.445 -23.281 2.869 1 91.12 114 ASP B CA 1
ATOM 4774 C C . ASP B 1 114 ? -13.141 -24.25 1.922 1 91.12 114 ASP B C 1
ATOM 4776 O O . ASP B 1 114 ? -12.492 -25.141 1.359 1 91.12 114 ASP B O 1
ATOM 4780 N N . ARG B 1 115 ? -14.352 -24.031 1.66 1 90.69 115 ARG B N 1
ATOM 4781 C CA . ARG B 1 115 ? -15.133 -25.031 0.947 1 90.69 115 ARG B CA 1
ATOM 4782 C C . ARG B 1 115 ? -15.305 -24.656 -0.521 1 90.69 115 ARG B C 1
ATOM 4784 O O . ARG B 1 115 ? -15.922 -25.391 -1.29 1 90.69 115 ARG B O 1
ATOM 4791 N N . SER B 1 116 ? -14.75 -23.547 -0.925 1 95.5 116 SER B N 1
ATOM 4792 C CA . SER B 1 116 ? -14.781 -23.219 -2.346 1 95.5 116 SER B CA 1
ATOM 4793 C C . SER B 1 116 ? -14.211 -24.359 -3.189 1 95.5 116 SER B C 1
ATOM 4795 O O . SER B 1 116 ? -13.266 -25.031 -2.777 1 95.5 116 SER B O 1
ATOM 4797 N N . CYS B 1 117 ? -14.711 -24.531 -4.387 1 95.19 117 CYS B N 1
ATOM 4798 C CA . CYS B 1 117 ? -14.336 -25.672 -5.219 1 95.19 117 CYS B CA 1
ATOM 4799 C C . CYS B 1 117 ? -12.914 -25.5 -5.754 1 95.19 117 CYS B C 1
ATOM 4801 O O . CYS B 1 117 ? -12.578 -24.453 -6.305 1 95.19 117 CYS B O 1
ATOM 4803 N N . THR B 1 118 ? -12.172 -26.531 -5.566 1 95.31 118 THR B N 1
ATOM 4804 C CA . THR B 1 118 ? -10.875 -26.625 -6.223 1 95.31 118 THR B CA 1
ATOM 4805 C C . THR B 1 118 ? -10.828 -27.828 -7.168 1 95.31 118 THR B C 1
ATOM 4807 O O . THR B 1 118 ? -11.469 -28.844 -6.914 1 95.31 118 THR B O 1
ATOM 4810 N N . VAL B 1 119 ? -10.125 -27.672 -8.273 1 92.69 119 VAL B N 1
ATOM 4811 C CA . VAL B 1 119 ? -9.891 -28.75 -9.227 1 92.69 119 VAL B CA 1
ATOM 4812 C C . VAL B 1 119 ? -8.398 -28.891 -9.5 1 92.69 119 VAL B C 1
ATOM 4814 O O . VAL B 1 119 ? -7.793 -28.031 -10.148 1 92.69 119 VAL B O 1
ATOM 4817 N N . PRO B 1 120 ? -7.77 -29.969 -9.086 1 90.19 120 PRO B N 1
ATOM 4818 C CA . PRO B 1 120 ? -8.312 -31.109 -8.352 1 90.19 120 PRO B CA 1
ATOM 4819 C C . PRO B 1 120 ? -8.766 -30.75 -6.941 1 90.19 120 PRO B C 1
ATOM 4821 O O . PRO B 1 120 ? -8.57 -29.609 -6.496 1 90.19 120 PRO B O 1
ATOM 4824 N N . ASP B 1 121 ? -9.336 -31.719 -6.32 1 90.94 121 ASP B N 1
ATOM 4825 C CA . ASP B 1 121 ? -9.867 -31.531 -4.973 1 90.94 121 ASP B CA 1
ATOM 4826 C C . ASP B 1 121 ? -8.742 -31.531 -3.939 1 90.94 121 ASP B C 1
ATOM 4828 O O . ASP B 1 121 ? -7.891 -32.406 -3.938 1 90.94 121 ASP B O 1
ATOM 4832 N N . ILE B 1 122 ? -8.789 -30.547 -3.105 1 88.75 122 ILE B N 1
ATOM 4833 C CA . ILE B 1 122 ? -7.828 -30.484 -2.01 1 88.75 122 ILE B CA 1
ATOM 4834 C C . ILE B 1 122 ? -8.523 -30.797 -0.69 1 88.75 122 ILE B C 1
ATOM 4836 O O . ILE B 1 122 ? -7.961 -31.469 0.174 1 88.75 122 ILE B O 1
ATOM 4840 N N . VAL B 1 123 ? -9.773 -30.391 -0.509 1 84.19 123 VAL B N 1
ATOM 4841 C CA . VAL B 1 123 ? -10.469 -30.375 0.771 1 84.19 123 VAL B CA 1
ATOM 4842 C C . VAL B 1 123 ? -10.969 -31.781 1.108 1 84.19 123 VAL B C 1
ATOM 4844 O O . VAL B 1 123 ? -10.727 -32.281 2.205 1 84.19 123 VAL B O 1
ATOM 4847 N N . THR B 1 124 ? -11.578 -32.344 0.171 1 81.69 124 THR B N 1
ATOM 4848 C CA . THR B 1 124 ? -12.227 -33.625 0.483 1 81.69 124 THR B CA 1
ATOM 4849 C C . THR B 1 124 ? -11.484 -34.781 -0.178 1 81.69 124 THR B C 1
ATOM 4851 O O . THR B 1 124 ? -11.961 -35.906 -0.151 1 81.69 124 THR B O 1
ATOM 4854 N N . ALA B 1 125 ? -10.398 -34.469 -0.696 1 85.69 125 ALA B N 1
ATOM 4855 C CA . ALA B 1 125 ? -9.641 -35.5 -1.408 1 85.69 125 ALA B CA 1
ATOM 4856 C C . ALA B 1 125 ? -9.172 -36.594 -0.454 1 85.69 125 ALA B C 1
ATOM 4858 O O . ALA B 1 125 ? -8.875 -36.312 0.711 1 85.69 125 ALA B O 1
ATOM 4859 N N . THR B 1 126 ? -9.164 -37.781 -0.983 1 83.44 126 THR B N 1
ATOM 4860 C CA . THR B 1 126 ? -8.547 -38.875 -0.247 1 83.44 126 THR B CA 1
ATOM 4861 C C . THR B 1 126 ? -7.027 -38.781 -0.326 1 83.44 126 THR B C 1
ATOM 4863 O O . THR B 1 126 ? -6.461 -38.688 -1.418 1 83.44 126 THR B O 1
ATOM 4866 N N . PRO B 1 127 ? -6.488 -38.812 0.799 1 81.81 127 PRO B N 1
ATOM 4867 C CA . PRO B 1 127 ? -5.023 -38.781 0.778 1 81.81 127 PRO B CA 1
ATOM 4868 C C . PRO B 1 127 ? -4.414 -39.906 -0.043 1 81.81 127 PRO B C 1
ATOM 4870 O O . PRO B 1 127 ? -4.852 -41.062 0.067 1 81.81 127 PRO B O 1
ATOM 4873 N N . ASP B 1 128 ? -3.543 -39.625 -0.957 1 75.31 128 ASP B N 1
ATOM 4874 C CA . ASP B 1 128 ? -2.908 -40.625 -1.804 1 75.31 128 ASP B CA 1
ATOM 4875 C C . ASP B 1 128 ? -1.434 -40.812 -1.447 1 75.31 128 ASP B C 1
ATOM 4877 O O . ASP B 1 128 ? -0.734 -41.625 -2.049 1 75.31 128 ASP B O 1
ATOM 4881 N N . GLY B 1 129 ? -0.965 -40.125 -0.493 1 63.84 129 GLY B N 1
ATOM 4882 C CA . GLY B 1 129 ? 0.401 -40.25 -0.01 1 63.84 129 GLY B CA 1
ATOM 4883 C C . GLY B 1 129 ? 1.413 -39.531 -0.883 1 63.84 129 GLY B C 1
ATOM 4884 O O . GLY B 1 129 ? 2.605 -39.5 -0.573 1 63.84 129 GLY B O 1
ATOM 4885 N N . ASP B 1 130 ? 0.99 -38.938 -1.926 1 73.75 130 ASP B N 1
ATOM 4886 C CA . ASP B 1 130 ? 1.9 -38.25 -2.84 1 73.75 130 ASP B CA 1
ATOM 4887 C C . ASP B 1 130 ? 1.485 -36.781 -3.043 1 73.75 130 ASP B C 1
ATOM 4889 O O . ASP B 1 130 ? 2.031 -35.875 -2.402 1 73.75 130 ASP B O 1
ATOM 4893 N N . MET B 1 131 ? 0.442 -36.625 -3.725 1 79.62 131 MET B N 1
ATOM 4894 C CA . MET B 1 131 ? 0.006 -35.281 -4.066 1 79.62 131 MET B CA 1
ATOM 4895 C C . MET B 1 131 ? -0.915 -34.719 -2.992 1 79.62 131 MET B C 1
ATOM 4897 O O . MET B 1 131 ? -0.986 -33.5 -2.805 1 79.62 131 MET B O 1
ATOM 4901 N N . ILE B 1 132 ? -1.647 -35.562 -2.352 1 86.81 132 ILE B N 1
ATOM 4902 C CA . ILE B 1 132 ? -2.561 -35.188 -1.281 1 86.81 132 ILE B CA 1
ATOM 4903 C C . ILE B 1 132 ? -2.152 -35.875 0.018 1 86.81 132 ILE B C 1
ATOM 4905 O O . ILE B 1 132 ? -2.123 -37.125 0.089 1 86.81 132 ILE B O 1
ATOM 4909 N N . GLY B 1 133 ? -1.777 -35.062 0.976 1 86.56 133 GLY B N 1
ATOM 4910 C CA . GLY B 1 133 ? -1.485 -35.531 2.312 1 86.56 133 GLY B CA 1
ATOM 4911 C C . GLY B 1 133 ? -2.514 -35.125 3.342 1 86.56 133 GLY B C 1
ATOM 4912 O O . GLY B 1 133 ? -3.518 -34.5 3.004 1 86.56 133 GLY B O 1
ATOM 4913 N N . GLN B 1 134 ? -2.238 -35.625 4.574 1 86.25 134 GLN B N 1
ATOM 4914 C CA . GLN B 1 134 ? -3.156 -35.281 5.664 1 86.25 134 GLN B CA 1
ATOM 4915 C C . GLN B 1 134 ? -2.395 -34.969 6.949 1 86.25 134 GLN B C 1
ATOM 4917 O O . GLN B 1 134 ? -1.409 -35.656 7.27 1 86.25 134 GLN B O 1
ATOM 4922 N N . ILE B 1 135 ? -2.736 -33.938 7.43 1 79.38 135 ILE B N 1
ATOM 4923 C CA . ILE B 1 135 ? -2.291 -33.625 8.781 1 79.38 135 ILE B CA 1
ATOM 4924 C C . ILE B 1 135 ? -3.5 -33.344 9.672 1 79.38 135 ILE B C 1
ATOM 4926 O O . ILE B 1 135 ? -4.242 -32.375 9.438 1 79.38 135 ILE B O 1
ATOM 4930 N N . GLY B 1 136 ? -3.617 -34.125 10.711 1 80.75 136 GLY B N 1
ATOM 4931 C CA . GLY B 1 136 ? -4.84 -34.031 11.492 1 80.75 136 GLY B CA 1
ATOM 4932 C C . GLY B 1 136 ? -6.094 -34.188 10.656 1 80.75 136 GLY B C 1
ATOM 4933 O O . GLY B 1 136 ? -6.227 -35.156 9.914 1 80.75 136 GLY B O 1
ATOM 4934 N N . ASP B 1 137 ? -6.867 -33.188 10.742 1 83.62 137 ASP B N 1
ATOM 4935 C CA . ASP B 1 137 ? -8.141 -33.281 10.039 1 83.62 137 ASP B CA 1
ATOM 4936 C C . ASP B 1 137 ? -8.109 -32.469 8.742 1 83.62 137 ASP B C 1
ATOM 4938 O O . ASP B 1 137 ? -9.141 -32.281 8.086 1 83.62 137 ASP B O 1
ATOM 4942 N N . VAL B 1 138 ? -6.957 -32.125 8.383 1 85.19 138 VAL B N 1
ATOM 4943 C CA . VAL B 1 138 ? -6.871 -31.266 7.215 1 85.19 138 VAL B CA 1
ATOM 4944 C C . VAL B 1 138 ? -6.051 -31.953 6.121 1 85.19 138 VAL B C 1
ATOM 4946 O O . VAL B 1 138 ? -4.961 -32.469 6.387 1 85.19 138 VAL B O 1
ATOM 4949 N N . THR B 1 139 ? -6.668 -32.031 4.996 1 88.75 139 THR B N 1
ATOM 4950 C CA . THR B 1 139 ? -5.934 -32.5 3.816 1 88.75 139 THR B CA 1
ATOM 4951 C C . THR B 1 139 ? -5.137 -31.328 3.207 1 88.75 139 THR B C 1
ATOM 4953 O O . THR B 1 139 ? -5.52 -30.172 3.336 1 88.75 139 THR B O 1
ATOM 4956 N N . TYR B 1 140 ? -4.02 -31.688 2.637 1 91.69 140 TYR B N 1
ATOM 4957 C CA . TYR B 1 140 ? -3.199 -30.688 1.974 1 91.69 140 TYR B CA 1
ATOM 4958 C C . TYR B 1 140 ? -2.658 -31.203 0.648 1 91.69 140 TYR B C 1
ATOM 4960 O O . TYR B 1 140 ? -2.523 -32.406 0.459 1 91.69 140 TYR B O 1
ATOM 4968 N N . ALA B 1 141 ? -2.471 -30.312 -0.295 1 93 141 ALA B N 1
ATOM 4969 C CA . ALA B 1 141 ? -1.765 -30.609 -1.538 1 93 141 ALA B CA 1
ATOM 4970 C C . ALA B 1 141 ? -0.265 -30.359 -1.388 1 93 141 ALA B C 1
ATOM 4972 O O . ALA B 1 141 ? 0.153 -29.328 -0.87 1 93 141 ALA B O 1
ATOM 4973 N N . THR B 1 142 ? 0.499 -31.266 -1.895 1 91.06 142 THR B N 1
ATOM 4974 C CA . THR B 1 142 ? 1.951 -31.203 -1.764 1 91.06 142 THR B CA 1
ATOM 4975 C C . THR B 1 142 ? 2.564 -30.422 -2.914 1 91.06 142 THR B C 1
ATOM 4977 O O . THR B 1 142 ? 2.162 -30.578 -4.07 1 91.06 142 THR B O 1
ATOM 4980 N N . PHE B 1 143 ? 3.498 -29.547 -2.508 1 93 143 PHE B N 1
ATOM 4981 C CA . PHE B 1 143 ? 4.305 -28.938 -3.559 1 93 143 PHE B CA 1
ATOM 4982 C C . PHE B 1 143 ? 5.309 -29.922 -4.121 1 93 143 PHE B C 1
ATOM 4984 O O . PHE B 1 143 ? 5.887 -30.719 -3.373 1 93 143 PHE B O 1
ATOM 4991 N N . VAL B 1 144 ? 5.543 -29.844 -5.461 1 86.62 144 VAL B N 1
ATOM 4992 C CA . VAL B 1 144 ? 6.375 -30.859 -6.105 1 86.62 144 VAL B CA 1
ATOM 4993 C C . VAL B 1 144 ? 7.5 -30.188 -6.887 1 86.62 144 VAL B C 1
ATOM 4995 O O . VAL B 1 144 ? 7.438 -28.984 -7.164 1 86.62 144 VAL B O 1
ATOM 4998 N N . ASN B 1 145 ? 8.555 -30.969 -7.238 1 85.19 145 ASN B N 1
ATOM 4999 C CA . ASN B 1 145 ? 9.719 -30.438 -7.93 1 85.19 145 ASN B CA 1
ATOM 5000 C C . ASN B 1 145 ? 9.805 -30.953 -9.367 1 85.19 145 ASN B C 1
ATOM 5002 O O . ASN B 1 145 ? 10.891 -30.984 -9.953 1 85.19 145 ASN B O 1
ATOM 5006 N N . TYR B 1 146 ? 8.703 -31.328 -9.977 1 78.31 146 TYR B N 1
ATOM 5007 C CA . TYR B 1 146 ? 8.695 -31.969 -11.289 1 78.31 146 TYR B CA 1
ATOM 5008 C C . TYR B 1 146 ? 9.227 -31.016 -12.359 1 78.31 146 TYR B C 1
ATOM 5010 O O . TYR B 1 146 ? 9.82 -31.453 -13.344 1 78.31 146 TYR B O 1
ATOM 5018 N N . ALA B 1 147 ? 8.984 -29.781 -12.125 1 78.56 147 ALA B N 1
ATOM 5019 C CA . ALA B 1 147 ? 9.352 -28.812 -13.148 1 78.56 147 ALA B CA 1
ATOM 5020 C C . ALA B 1 147 ? 10.859 -28.594 -13.188 1 78.56 147 ALA B C 1
ATOM 5022 O O . ALA B 1 147 ? 11.391 -28.031 -14.148 1 78.56 147 ALA B O 1
ATOM 5023 N N . TYR B 1 148 ? 11.586 -29.047 -12.148 1 78.94 148 TYR B N 1
ATOM 5024 C CA . TYR B 1 148 ? 13.016 -28.734 -12.148 1 78.94 148 TYR B CA 1
ATOM 5025 C C . TYR B 1 148 ? 13.828 -29.938 -11.664 1 78.94 148 TYR B C 1
ATOM 5027 O O . TYR B 1 148 ? 15.055 -29.906 -11.664 1 78.94 148 TYR B O 1
ATOM 5035 N N . ALA B 1 149 ? 13.219 -31.047 -11.312 1 74 149 ALA B N 1
ATOM 5036 C CA . ALA B 1 149 ? 13.93 -32.219 -10.82 1 74 149 ALA B CA 1
ATOM 5037 C C . ALA B 1 149 ? 14.773 -32.844 -11.922 1 74 149 ALA B C 1
ATOM 5039 O O . ALA B 1 149 ? 15.812 -33.469 -11.648 1 74 149 ALA B O 1
ATOM 5040 N N . HIS B 1 150 ? 14.297 -32.844 -13.133 1 62.16 150 HIS B N 1
ATOM 5041 C CA . HIS B 1 150 ? 14.969 -33.531 -14.219 1 62.16 150 HIS B CA 1
ATOM 5042 C C . HIS B 1 150 ? 16.016 -32.656 -14.891 1 62.16 150 HIS B C 1
ATOM 5044 O O . HIS B 1 150 ? 16.688 -33.062 -15.82 1 62.16 150 HIS B O 1
ATOM 5050 N N . LEU B 1 151 ? 15.914 -31.469 -14.531 1 56.81 151 LEU B N 1
ATOM 5051 C CA . LEU B 1 151 ? 16.859 -30.578 -15.195 1 56.81 151 LEU B CA 1
ATOM 5052 C C . LEU B 1 151 ? 18.297 -30.953 -14.859 1 56.81 151 LEU B C 1
ATOM 5054 O O . LEU B 1 151 ? 18.625 -31.188 -13.695 1 56.81 151 LEU B O 1
ATOM 5058 N N . ASP B 1 152 ? 18.938 -31.922 -15.758 1 46.19 152 ASP B N 1
ATOM 5059 C CA . ASP B 1 152 ? 20.328 -32.375 -15.688 1 46.19 152 ASP B CA 1
ATOM 5060 C C . ASP B 1 152 ? 21.266 -31.188 -15.508 1 46.19 152 ASP B C 1
ATOM 5062 O O . ASP B 1 152 ? 21.531 -30.438 -16.453 1 46.19 152 ASP B O 1
ATOM 5066 N N . HIS B 1 153 ? 21.156 -30.562 -14.453 1 47.91 153 HIS B N 1
ATOM 5067 C CA . HIS B 1 153 ? 22.25 -29.594 -14.312 1 47.91 153 HIS B CA 1
ATOM 5068 C C . HIS B 1 153 ? 23.547 -30.297 -13.93 1 47.91 153 HIS B C 1
ATOM 5070 O O . HIS B 1 153 ? 23.531 -31.406 -13.375 1 47.91 153 HIS B O 1
ATOM 5076 N N . SER B 1 154 ? 24.656 -30.062 -14.398 1 42.59 154 SER B N 1
ATOM 5077 C CA . SER B 1 154 ? 25.891 -30.781 -14.109 1 42.59 154 SER B CA 1
ATOM 5078 C C . SER B 1 154 ? 25.953 -31.234 -12.648 1 42.59 154 SER B C 1
ATOM 5080 O O . SER B 1 154 ? 25.25 -30.688 -11.797 1 42.59 154 SER B O 1
ATOM 5082 N N . ALA B 1 155 ? 26.75 -32.375 -12.305 1 40.53 155 ALA B N 1
ATOM 5083 C CA . ALA B 1 155 ? 26.891 -33.219 -11.133 1 40.53 155 ALA B CA 1
ATOM 5084 C C . ALA B 1 155 ? 26.75 -32.438 -9.844 1 40.53 155 ALA B C 1
ATOM 5086 O O . ALA B 1 155 ? 26.125 -32.875 -8.883 1 40.53 155 ALA B O 1
ATOM 5087 N N . ALA B 1 156 ? 27.641 -31.641 -9.508 1 38.38 156 ALA B N 1
ATOM 5088 C CA . ALA B 1 156 ? 27.875 -31.156 -8.156 1 38.38 156 ALA B CA 1
ATOM 5089 C C . ALA B 1 156 ? 26.719 -30.297 -7.664 1 38.38 156 ALA B C 1
ATOM 5091 O O . ALA B 1 156 ? 26.375 -30.328 -6.48 1 38.38 156 ALA B O 1
ATOM 5092 N N . ALA B 1 157 ? 26.203 -29.297 -8.281 1 43 157 ALA B N 1
ATOM 5093 C CA . ALA B 1 157 ? 25.234 -28.281 -7.879 1 43 157 ALA B CA 1
ATOM 5094 C C . ALA B 1 157 ? 23.797 -28.797 -8.023 1 43 157 ALA B C 1
ATOM 5096 O O . ALA B 1 157 ? 22.844 -28.094 -7.723 1 43 157 ALA B O 1
ATOM 5097 N N . ALA B 1 158 ? 23.672 -30 -8.5 1 46.12 158 ALA B N 1
ATOM 5098 C CA . ALA B 1 158 ? 22.438 -30.672 -8.914 1 46.12 158 ALA B CA 1
ATOM 5099 C C . ALA B 1 158 ? 21.469 -30.812 -7.746 1 46.12 158 ALA B C 1
ATOM 5101 O O . ALA B 1 158 ? 20.25 -30.656 -7.918 1 46.12 158 ALA B O 1
ATOM 5102 N N . ASP B 1 159 ? 22.031 -31.219 -6.625 1 47.12 159 ASP B N 1
ATOM 5103 C CA . ASP B 1 159 ? 21.125 -31.625 -5.539 1 47.12 159 ASP B CA 1
ATOM 5104 C C . ASP B 1 159 ? 20.281 -30.438 -5.066 1 47.12 159 ASP B C 1
ATOM 5106 O O . ASP B 1 159 ? 19.078 -30.562 -4.875 1 47.12 159 ASP B O 1
ATOM 5110 N N . LEU B 1 160 ? 20.984 -29.297 -4.871 1 53.44 160 LEU B N 1
ATOM 5111 C CA . LEU B 1 160 ? 20.234 -28.156 -4.34 1 53.44 160 LEU B CA 1
ATOM 5112 C C . LEU B 1 160 ? 19.281 -27.594 -5.387 1 53.44 160 LEU B C 1
ATOM 5114 O O . LEU B 1 160 ? 18.219 -27.047 -5.043 1 53.44 160 LEU B O 1
ATOM 5118 N N . LEU B 1 161 ? 19.609 -28 -6.574 1 60.62 161 LEU B N 1
ATOM 5119 C CA . LEU B 1 161 ? 18.828 -27.406 -7.66 1 60.62 161 LEU B CA 1
ATOM 5120 C C . LEU B 1 161 ? 17.578 -28.234 -7.941 1 60.62 161 LEU B C 1
ATOM 5122 O O . LEU B 1 161 ? 16.594 -27.703 -8.469 1 60.62 161 LEU B O 1
ATOM 5126 N N . SER B 1 162 ? 17.672 -29.484 -7.41 1 74.25 162 SER B N 1
ATOM 5127 C CA . SER B 1 162 ? 16.516 -30.312 -7.699 1 74.25 162 SER B CA 1
ATOM 5128 C C . SER B 1 162 ? 15.727 -30.609 -6.43 1 74.25 162 SER B C 1
ATOM 5130 O O . SER B 1 162 ? 14.703 -31.297 -6.48 1 74.25 162 SER B O 1
ATOM 5132 N N . SER B 1 163 ? 16.156 -30.047 -5.406 1 80.94 163 SER B N 1
ATOM 5133 C CA . SER B 1 163 ? 15.594 -30.391 -4.109 1 80.94 163 SER B CA 1
ATOM 5134 C C . SER B 1 163 ? 14.188 -29.828 -3.949 1 80.94 163 SER B C 1
ATOM 5136 O O . SER B 1 163 ? 13.898 -28.719 -4.406 1 80.94 163 SER B O 1
ATOM 5138 N N . VAL B 1 164 ? 13.367 -30.609 -3.209 1 87.12 164 VAL B N 1
ATOM 5139 C CA . VAL B 1 164 ? 12.008 -30.172 -2.893 1 87.12 164 VAL B CA 1
ATOM 5140 C C . VAL B 1 164 ? 12.055 -29.016 -1.897 1 87.12 164 VAL B C 1
ATOM 5142 O O . VAL B 1 164 ? 11.062 -28.297 -1.728 1 87.12 164 VAL B O 1
ATOM 5145 N N . GLU B 1 165 ? 13.211 -28.766 -1.294 1 87.5 165 GLU B N 1
ATOM 5146 C CA . GLU B 1 165 ? 13.359 -27.641 -0.362 1 87.5 165 GLU B CA 1
ATOM 5147 C C . GLU B 1 165 ? 13.148 -26.312 -1.062 1 87.5 165 GLU B C 1
ATOM 5149 O O . GLU B 1 165 ? 12.766 -25.328 -0.427 1 87.5 165 GLU B O 1
ATOM 5154 N N . ARG B 1 166 ? 13.25 -26.266 -2.365 1 90.44 166 ARG B N 1
ATOM 5155 C CA . ARG B 1 166 ? 13.039 -25.062 -3.158 1 90.44 166 ARG B CA 1
ATOM 5156 C C . ARG B 1 166 ? 11.586 -24.594 -3.074 1 90.44 166 ARG B C 1
ATOM 5158 O O . ARG B 1 166 ? 11.281 -23.438 -3.375 1 90.44 166 ARG B O 1
ATOM 5165 N N . THR B 1 167 ? 10.766 -25.547 -2.654 1 94.06 167 THR B N 1
ATOM 5166 C CA . THR B 1 167 ? 9.336 -25.219 -2.633 1 94.06 167 THR B CA 1
ATOM 5167 C C . THR B 1 167 ? 8.984 -24.422 -1.389 1 94.06 167 THR B C 1
ATOM 5169 O O . THR B 1 167 ? 7.871 -23.906 -1.275 1 94.06 167 THR B O 1
ATOM 5172 N N . ARG B 1 168 ? 9.906 -24.203 -0.468 1 95.56 168 ARG B N 1
ATOM 5173 C CA . ARG B 1 168 ? 9.594 -23.656 0.847 1 95.56 168 ARG B CA 1
ATOM 5174 C C . ARG B 1 168 ? 9.578 -22.141 0.816 1 95.56 168 ARG B C 1
ATOM 5176 O O . ARG B 1 168 ? 9.203 -21.484 1.801 1 95.56 168 ARG B O 1
ATOM 5183 N N . GLU B 1 169 ? 10 -21.562 -0.233 1 96.75 169 GLU B N 1
ATOM 5184 C CA . GLU B 1 169 ? 9.891 -20.125 -0.393 1 96.75 169 GLU B CA 1
ATOM 5185 C C . GLU B 1 169 ? 9.758 -19.734 -1.864 1 96.75 169 GLU B C 1
ATOM 5187 O O . GLU B 1 169 ? 10.312 -20.406 -2.738 1 96.75 169 GLU B O 1
ATOM 5192 N N . GLY B 1 170 ? 8.961 -18.734 -2.125 1 98.12 170 GLY B N 1
ATOM 5193 C CA . GLY B 1 170 ? 8.648 -18.25 -3.457 1 98.12 170 GLY B CA 1
ATOM 5194 C C . GLY B 1 170 ? 7.57 -17.188 -3.463 1 98.12 170 GLY B C 1
ATOM 5195 O O . GLY B 1 170 ? 7.543 -16.312 -2.594 1 98.12 170 GLY B O 1
ATOM 5196 N N . TYR B 1 171 ? 6.809 -17.172 -4.535 1 98.56 171 TYR B N 1
ATOM 5197 C CA . TYR B 1 171 ? 5.707 -16.219 -4.621 1 98.56 171 TYR B CA 1
ATOM 5198 C C . TYR B 1 171 ? 4.496 -16.844 -5.301 1 98.56 171 TYR B C 1
ATOM 5200 O O . TYR B 1 171 ? 4.527 -18.016 -5.68 1 98.56 171 TYR B O 1
ATOM 5208 N N . ILE B 1 172 ? 3.355 -16.156 -5.316 1 98.62 172 ILE B N 1
ATOM 5209 C CA . ILE B 1 172 ? 2.086 -16.719 -5.762 1 98.62 172 ILE B CA 1
ATOM 5210 C C . ILE B 1 172 ? 1.49 -15.844 -6.863 1 98.62 172 ILE B C 1
ATOM 5212 O O . ILE B 1 172 ? 1.552 -14.609 -6.789 1 98.62 172 ILE B O 1
ATOM 5216 N N . GLU B 1 173 ? 0.926 -16.531 -7.855 1 98.12 173 GLU B N 1
ATOM 5217 C CA . GLU B 1 173 ? 0.128 -15.898 -8.898 1 98.12 173 GLU B CA 1
ATOM 5218 C C . GLU B 1 173 ? -1.299 -16.438 -8.906 1 98.12 173 GLU B C 1
ATOM 5220 O O . GLU B 1 173 ? -1.51 -17.656 -8.891 1 98.12 173 GLU B O 1
ATOM 5225 N N . MET B 1 174 ? -2.201 -15.508 -8.93 1 98.38 174 MET B N 1
ATOM 5226 C CA . MET B 1 174 ? -3.588 -15.883 -9.18 1 98.38 174 MET B CA 1
ATOM 5227 C C . MET B 1 174 ? -4.129 -15.156 -10.414 1 98.38 174 MET B C 1
ATOM 5229 O O . MET B 1 174 ? -4.098 -13.93 -10.477 1 98.38 174 MET B O 1
ATOM 5233 N N . ILE B 1 175 ? -4.59 -15.953 -11.352 1 97.5 175 ILE B N 1
ATOM 5234 C CA . ILE B 1 175 ? -5.062 -15.398 -12.617 1 97.5 175 ILE B CA 1
ATOM 5235 C C . ILE B 1 175 ? -6.531 -15.758 -12.82 1 97.5 175 ILE B C 1
ATOM 5237 O O . ILE B 1 175 ? -6.887 -16.938 -12.898 1 97.5 175 ILE B O 1
ATOM 5241 N N . GLU B 1 176 ? -7.344 -14.727 -12.922 1 97.06 176 GLU B N 1
ATOM 5242 C CA . GLU B 1 176 ? -8.727 -14.961 -13.344 1 97.06 176 GLU B CA 1
ATOM 5243 C C . GLU B 1 176 ? -8.781 -15.508 -14.766 1 97.06 176 GLU B C 1
ATOM 5245 O O . GLU B 1 176 ? -8.273 -14.883 -15.695 1 97.06 176 GLU B O 1
ATOM 5250 N N . MET B 1 177 ? -9.484 -16.594 -14.852 1 95.31 177 MET B N 1
ATOM 5251 C CA . MET B 1 177 ? -9.523 -17.25 -16.156 1 95.31 177 MET B CA 1
ATOM 5252 C C . MET B 1 177 ? -10.844 -16.953 -16.875 1 95.31 177 MET B C 1
ATOM 5254 O O . MET B 1 177 ? -10.875 -16.828 -18.094 1 95.31 177 MET B O 1
ATOM 5258 N N . ALA B 1 178 ? -11.875 -16.922 -16.109 1 94.69 178 ALA B N 1
ATOM 5259 C CA . ALA B 1 178 ? -13.195 -16.688 -16.688 1 94.69 178 ALA B CA 1
ATOM 5260 C C . ALA B 1 178 ? -14.219 -16.312 -15.625 1 94.69 178 ALA B C 1
ATOM 5262 O O . ALA B 1 178 ? -14.023 -16.609 -14.445 1 94.69 178 ALA B O 1
ATOM 5263 N N . ASN B 1 179 ? -15.266 -15.633 -16.125 1 94.19 179 ASN B N 1
ATOM 5264 C CA . ASN B 1 179 ? -16.516 -15.586 -15.375 1 94.19 179 ASN B CA 1
ATOM 5265 C C . ASN B 1 179 ? -17.391 -16.797 -15.672 1 94.19 179 ASN B C 1
ATOM 5267 O O . ASN B 1 179 ? -17.656 -17.109 -16.828 1 94.19 179 ASN B O 1
ATOM 5271 N N . ILE B 1 180 ? -17.766 -17.422 -14.602 1 94.44 180 ILE B N 1
ATOM 5272 C CA . ILE B 1 180 ? -18.594 -18.609 -14.75 1 94.44 180 ILE B CA 1
ATOM 5273 C C . ILE B 1 180 ? -20.062 -18.219 -14.625 1 94.44 180 ILE B C 1
ATOM 5275 O O . ILE B 1 180 ? -20.453 -17.516 -13.688 1 94.44 180 ILE B O 1
ATOM 5279 N N . ILE B 1 181 ? -20.844 -18.688 -15.594 1 92.19 181 ILE B N 1
ATOM 5280 C CA . ILE B 1 181 ? -22.25 -18.328 -15.602 1 92.19 181 ILE B CA 1
ATOM 5281 C C . ILE B 1 181 ? -23.109 -19.562 -15.789 1 92.19 181 ILE B C 1
ATOM 5283 O O . ILE B 1 181 ? -22.594 -20.641 -16.109 1 92.19 181 ILE B O 1
ATOM 5287 N N . GLY B 1 182 ? -24.406 -19.5 -15.477 1 91.44 182 GLY B N 1
ATOM 5288 C CA . GLY B 1 182 ? -25.359 -20.594 -15.688 1 91.44 182 GLY B CA 1
ATOM 5289 C C . GLY B 1 182 ? -25.156 -21.75 -14.719 1 91.44 182 GLY B C 1
ATOM 5290 O O . GLY B 1 182 ? -24.969 -21.531 -13.523 1 91.44 182 GLY B O 1
ATOM 5291 N N . ALA B 1 183 ? -25.219 -22.953 -15.281 1 91.62 183 ALA B N 1
ATOM 5292 C CA . ALA B 1 183 ? -25.188 -24.141 -14.43 1 91.62 183 ALA B CA 1
ATOM 5293 C C . ALA B 1 183 ? -23.875 -24.234 -13.664 1 91.62 183 ALA B C 1
ATOM 5295 O O . ALA B 1 183 ? -23.859 -24.641 -12.5 1 91.62 183 ALA B O 1
ATOM 5296 N N . GLY B 1 184 ? -22.812 -23.938 -14.336 1 93.12 184 GLY B N 1
ATOM 5297 C CA . GLY B 1 184 ? -21.531 -23.969 -13.648 1 93.12 184 GLY B CA 1
ATOM 5298 C C . GLY B 1 184 ? -21.469 -23.031 -12.453 1 93.12 184 GLY B C 1
ATOM 5299 O O . GLY B 1 184 ? -20.891 -23.391 -11.422 1 93.12 184 GLY B O 1
ATOM 5300 N N . ALA B 1 185 ? -22.062 -21.891 -12.641 1 94.38 185 ALA B N 1
ATOM 5301 C CA . ALA B 1 185 ? -22.109 -20.938 -11.539 1 94.38 185 ALA B CA 1
ATOM 5302 C C . ALA B 1 185 ? -22.922 -21.484 -10.367 1 94.38 185 ALA B C 1
ATOM 5304 O O . ALA B 1 185 ? -22.562 -21.281 -9.211 1 94.38 185 ALA B O 1
ATOM 5305 N N . THR B 1 186 ? -23.953 -22.156 -10.703 1 93.81 186 THR B N 1
ATOM 5306 C CA . THR B 1 186 ? -24.797 -22.766 -9.68 1 93.81 186 THR B CA 1
ATOM 5307 C C . THR B 1 186 ? -24.031 -23.828 -8.906 1 93.81 186 THR B C 1
ATOM 5309 O O . THR B 1 186 ? -24.156 -23.938 -7.688 1 93.81 186 THR B O 1
ATOM 5312 N N . TRP B 1 187 ? -23.234 -24.594 -9.586 1 94.44 187 TRP B N 1
ATOM 5313 C CA . TRP B 1 187 ? -22.469 -25.672 -8.961 1 94.44 187 TRP B CA 1
ATOM 5314 C C . TRP B 1 187 ? -21.516 -25.125 -7.906 1 94.44 187 TRP B C 1
ATOM 5316 O O . TRP B 1 187 ? -21.328 -25.734 -6.848 1 94.44 187 TRP B O 1
ATOM 5326 N N . VAL B 1 188 ? -20.969 -23.938 -8.164 1 94.94 188 VAL B N 1
ATOM 5327 C CA . VAL B 1 188 ? -19.859 -23.469 -7.336 1 94.94 188 VAL B CA 1
ATOM 5328 C C . VAL B 1 188 ? -20.375 -22.484 -6.293 1 94.94 188 VAL B C 1
ATOM 5330 O O . VAL B 1 188 ? -19.609 -21.969 -5.477 1 94.94 188 VAL B O 1
ATOM 5333 N N . THR B 1 189 ? -21.609 -22.172 -6.32 1 95.06 189 THR B N 1
ATOM 5334 C CA . THR B 1 189 ? -22.219 -21.234 -5.367 1 95.06 189 THR B CA 1
ATOM 5335 C C . THR B 1 189 ? -22.578 -21.953 -4.066 1 95.06 189 THR B C 1
ATOM 5337 O O . THR B 1 189 ? -23.156 -23.031 -4.09 1 95.06 189 THR B O 1
ATOM 5340 N N . HIS B 1 190 ? -22.203 -21.312 -2.955 1 93.06 190 HIS B N 1
ATOM 5341 C CA . HIS B 1 190 ? -22.484 -21.891 -1.646 1 93.06 190 HIS B CA 1
ATOM 5342 C C . HIS B 1 190 ? -23.984 -21.844 -1.33 1 93.06 190 HIS B C 1
ATOM 5344 O O . HIS B 1 190 ? -24.656 -20.859 -1.624 1 93.06 190 HIS B O 1
ATOM 5350 N N . GLY B 1 191 ? -24.484 -22.922 -0.772 1 86.69 191 GLY B N 1
ATOM 5351 C CA . GLY B 1 191 ? -25.859 -22.969 -0.297 1 86.69 191 GLY B CA 1
ATOM 5352 C C . GLY B 1 191 ? -26 -22.516 1.141 1 86.69 191 GLY B C 1
ATOM 5353 O O . GLY B 1 191 ? -25.125 -21.844 1.68 1 86.69 191 GLY B O 1
ATOM 5354 N N . ALA B 1 192 ? -27.062 -22.922 1.79 1 82.62 192 ALA B N 1
ATOM 5355 C CA . ALA B 1 192 ? -27.422 -22.484 3.139 1 82.62 192 ALA B CA 1
ATOM 5356 C C . ALA B 1 192 ? -26.469 -23.078 4.172 1 82.62 192 ALA B C 1
ATOM 5358 O O . ALA B 1 192 ? -26.281 -22.5 5.25 1 82.62 192 ALA B O 1
ATOM 5359 N N . THR B 1 193 ? -25.859 -24.156 3.803 1 83.06 193 THR B N 1
ATOM 5360 C CA . THR B 1 193 ? -24.938 -24.828 4.727 1 83.06 193 THR B CA 1
ATOM 5361 C C . THR B 1 193 ? -23.516 -24.297 4.559 1 83.06 193 THR B C 1
ATOM 5363 O O . THR B 1 193 ? -22.594 -24.75 5.227 1 83.06 193 THR B O 1
ATOM 5366 N N . GLY B 1 194 ? -23.359 -23.391 3.615 1 87.75 194 GLY B N 1
ATOM 5367 C CA . GLY B 1 194 ? -22.047 -22.828 3.375 1 87.75 194 GLY B CA 1
ATOM 5368 C C . GLY B 1 194 ? -21.172 -23.703 2.484 1 87.75 194 GLY B C 1
ATOM 5369 O O . GLY B 1 194 ? -19.969 -23.5 2.395 1 87.75 194 GLY B O 1
ATOM 5370 N N . VAL B 1 195 ? -21.766 -24.734 1.91 1 89.88 195 VAL B N 1
ATOM 5371 C CA . VAL B 1 195 ? -21.062 -25.625 0.995 1 89.88 195 VAL B CA 1
ATOM 5372 C C . VAL B 1 195 ? -21.578 -25.406 -0.428 1 89.88 195 VAL B C 1
ATOM 5374 O O . VAL B 1 195 ? -22.781 -25.266 -0.646 1 89.88 195 VAL B O 1
ATOM 5377 N N . PRO B 1 196 ? -20.625 -25.375 -1.371 1 94.25 196 PRO B N 1
ATOM 5378 C CA . PRO B 1 196 ? -21.094 -25.234 -2.752 1 94.25 196 PRO B CA 1
ATOM 5379 C C . PRO B 1 196 ? -22.016 -26.375 -3.178 1 94.25 196 PRO B C 1
ATOM 5381 O O . PRO B 1 196 ? -21.875 -27.5 -2.703 1 94.25 196 PRO B O 1
ATOM 5384 N N . THR B 1 197 ? -22.859 -26.125 -4.098 1 94.31 197 THR B N 1
ATOM 5385 C CA . THR B 1 197 ? -23.922 -27.031 -4.5 1 94.31 197 THR B CA 1
ATOM 5386 C C . THR B 1 197 ? -23.359 -28.297 -5.105 1 94.31 197 THR B C 1
ATOM 5388 O O . THR B 1 197 ? -23.891 -29.391 -4.887 1 94.31 197 THR B O 1
ATOM 5391 N N . ASN B 1 198 ? -22.281 -28.188 -5.879 1 94.5 198 ASN B N 1
ATOM 5392 C CA . ASN B 1 198 ? -21.844 -29.391 -6.566 1 94.5 198 ASN B CA 1
ATOM 5393 C C . ASN B 1 198 ? -20.406 -29.266 -7.07 1 94.5 198 ASN B C 1
ATOM 5395 O O . ASN B 1 198 ? -20.172 -29.281 -8.273 1 94.5 198 ASN B O 1
ATOM 5399 N N . CYS B 1 199 ? -19.484 -29.297 -6.191 1 94.31 199 CYS B N 1
ATOM 5400 C CA . CYS B 1 199 ? -18.078 -29.25 -6.578 1 94.31 199 CYS B CA 1
ATOM 5401 C C . CYS B 1 199 ? -17.672 -30.469 -7.383 1 94.31 199 CYS B C 1
ATOM 5403 O O . CYS B 1 199 ? -16.812 -30.406 -8.258 1 94.31 199 CYS B O 1
ATOM 5405 N N . ALA B 1 200 ? -18.281 -31.594 -7.105 1 92.81 200 ALA B N 1
ATOM 5406 C CA . ALA B 1 200 ? -18 -32.812 -7.836 1 92.81 200 ALA B CA 1
ATOM 5407 C C . ALA B 1 200 ? -18.297 -32.656 -9.32 1 92.81 200 ALA B C 1
ATOM 5409 O O . ALA B 1 200 ? -17.547 -33.156 -10.172 1 92.81 200 ALA B O 1
ATOM 5410 N N . ALA B 1 201 ? -19.359 -32.031 -9.602 1 92.5 201 ALA B N 1
ATOM 5411 C CA . ALA B 1 201 ? -19.703 -31.781 -11 1 92.5 201 ALA B CA 1
ATOM 5412 C C . ALA B 1 201 ? -18.703 -30.859 -11.672 1 92.5 201 ALA B C 1
ATOM 5414 O O . ALA B 1 201 ? -18.359 -31.047 -12.844 1 92.5 201 ALA B O 1
ATOM 5415 N N . ALA B 1 202 ? -18.328 -29.859 -10.922 1 91.56 202 ALA B N 1
ATOM 5416 C CA . ALA B 1 202 ? -17.312 -28.953 -11.461 1 91.56 202 ALA B CA 1
ATOM 5417 C C . ALA B 1 202 ? -16.031 -29.688 -11.805 1 91.56 202 ALA B C 1
ATOM 5419 O O . ALA B 1 202 ? -15.414 -29.438 -12.844 1 91.56 202 ALA B O 1
ATOM 5420 N N . ARG B 1 203 ? -15.617 -30.594 -11.023 1 91.75 203 ARG B N 1
ATOM 5421 C CA . ARG B 1 203 ? -14.43 -31.391 -11.273 1 91.75 203 ARG B CA 1
ATOM 5422 C C . ARG B 1 203 ? -14.656 -32.344 -12.453 1 91.75 203 ARG B C 1
ATOM 5424 O O . ARG B 1 203 ? -13.805 -32.438 -13.336 1 91.75 203 ARG B O 1
ATOM 5431 N N . ALA B 1 204 ? -15.781 -32.938 -12.492 1 91.06 204 ALA B N 1
ATOM 5432 C CA . ALA B 1 204 ? -16.094 -33.906 -13.523 1 91.06 204 ALA B CA 1
ATOM 5433 C C . ALA B 1 204 ? -16.203 -33.25 -14.891 1 91.06 204 ALA B C 1
ATOM 5435 O O . ALA B 1 204 ? -16.016 -33.875 -15.922 1 91.06 204 ALA B O 1
ATOM 5436 N N . ALA B 1 205 ? -16.547 -31.984 -14.828 1 90.62 205 ALA B N 1
ATOM 5437 C CA . ALA B 1 205 ? -16.656 -31.234 -16.094 1 90.62 205 ALA B CA 1
ATOM 5438 C C . ALA B 1 205 ? -15.352 -31.297 -16.875 1 90.62 205 ALA B C 1
ATOM 5440 O O . ALA B 1 205 ? -15.359 -31.25 -18.109 1 90.62 205 ALA B O 1
ATOM 5441 N N . TRP B 1 206 ? -14.289 -31.422 -16.25 1 90.56 206 TRP B N 1
ATOM 5442 C CA . TRP B 1 206 ? -12.984 -31.422 -16.906 1 90.56 206 TRP B CA 1
ATOM 5443 C C . TRP B 1 206 ? -12.609 -32.812 -17.391 1 90.56 206 TRP B C 1
ATOM 5445 O O . TRP B 1 206 ? -11.633 -32.969 -18.125 1 90.56 206 TRP B O 1
ATOM 5455 N N . ASP B 1 207 ? -13.328 -33.75 -17.062 1 84.81 207 ASP B N 1
ATOM 5456 C CA . ASP B 1 207 ? -13.07 -35.125 -17.516 1 84.81 207 ASP B CA 1
ATOM 5457 C C . ASP B 1 207 ? -13.391 -35.281 -19.016 1 84.81 207 ASP B C 1
ATOM 5459 O O . ASP B 1 207 ? -12.938 -36.219 -19.656 1 84.81 207 ASP B O 1
ATOM 5463 N N . THR B 1 208 ? -14.07 -34.375 -19.469 1 80.5 208 THR B N 1
ATOM 5464 C CA . THR B 1 208 ? -14.453 -34.438 -20.875 1 80.5 208 THR B CA 1
ATOM 5465 C C . THR B 1 208 ? -13.406 -33.781 -21.766 1 80.5 208 THR B C 1
ATOM 5467 O O . THR B 1 208 ? -13.602 -33.625 -22.969 1 80.5 208 THR B O 1
ATOM 5470 N N . GLY B 1 209 ? -12.312 -33.344 -21.203 1 74.94 209 GLY B N 1
ATOM 5471 C CA . GLY B 1 209 ? -11.219 -32.75 -21.969 1 74.94 209 GLY B CA 1
ATOM 5472 C C . GLY B 1 209 ? -11.25 -31.234 -21.984 1 74.94 209 GLY B C 1
ATOM 5473 O O . GLY B 1 209 ? -10.344 -30.594 -22.531 1 74.94 209 GLY B O 1
ATOM 5474 N N . GLY B 1 210 ? -12.328 -30.688 -21.5 1 80.88 210 GLY B N 1
ATOM 5475 C CA . GLY B 1 210 ? -12.469 -29.25 -21.422 1 80.88 210 GLY B CA 1
ATOM 5476 C C . GLY B 1 210 ? -13.727 -28.797 -20.703 1 80.88 210 GLY B C 1
ATOM 5477 O O . GLY B 1 210 ? -14.617 -29.609 -20.453 1 80.88 210 GLY B O 1
ATOM 5478 N N . TRP B 1 211 ? -13.688 -27.516 -20.375 1 85.69 211 TRP B N 1
ATOM 5479 C CA . TRP B 1 211 ? -14.914 -26.969 -19.797 1 85.69 211 TRP B CA 1
ATOM 5480 C C . TRP B 1 211 ? -16.047 -26.984 -20.828 1 85.69 211 TRP B C 1
ATOM 5482 O O . TRP B 1 211 ? -15.953 -26.359 -21.875 1 85.69 211 TRP B O 1
ATOM 5492 N N . PRO B 1 212 ? -17 -27.703 -20.578 1 83.62 212 PRO B N 1
ATOM 5493 C CA . PRO B 1 212 ? -18.047 -27.891 -21.594 1 83.62 212 PRO B CA 1
ATOM 5494 C C . PRO B 1 212 ? -18.719 -26.578 -22 1 83.62 212 PRO B C 1
ATOM 5496 O O . PRO B 1 212 ? -19.094 -25.781 -21.125 1 83.62 212 PRO B O 1
ATOM 5499 N N . PRO B 1 213 ? -18.953 -26.453 -23.234 1 78.56 213 PRO B N 1
ATOM 5500 C CA . PRO B 1 213 ? -19.594 -25.219 -23.703 1 78.56 213 PRO B CA 1
ATOM 5501 C C . PRO B 1 213 ? -20.969 -25 -23.094 1 78.56 213 PRO B C 1
ATOM 5503 O O . PRO B 1 213 ? -21.406 -23.859 -22.938 1 78.56 213 PRO B O 1
ATOM 5506 N N . ALA B 1 214 ? -21.609 -26.031 -22.75 1 75.19 214 ALA B N 1
ATOM 5507 C CA . ALA B 1 214 ? -22.953 -25.953 -22.188 1 75.19 214 ALA B CA 1
ATOM 5508 C C . ALA B 1 214 ? -22.938 -25.219 -20.844 1 75.19 214 ALA B C 1
ATOM 5510 O O . ALA B 1 214 ? -23.938 -24.672 -20.406 1 75.19 214 ALA B O 1
ATOM 5511 N N . LEU B 1 215 ? -21.812 -25.25 -20.203 1 81.25 215 LEU B N 1
ATOM 5512 C CA . LEU B 1 215 ? -21.672 -24.609 -18.891 1 81.25 215 LEU B CA 1
ATOM 5513 C C . LEU B 1 215 ? -21.328 -23.125 -19.062 1 81.25 215 LEU B C 1
ATOM 5515 O O . LEU B 1 215 ? -21.359 -22.375 -18.078 1 81.25 215 LEU B O 1
ATOM 5519 N N . GLN B 1 216 ? -21.609 -22.531 -20 1 78.56 216 GLN B N 1
ATOM 5520 C CA . GLN B 1 216 ? -21.422 -21.141 -20.391 1 78.56 216 GLN B CA 1
ATOM 5521 C C . GLN B 1 216 ? -20.359 -20.469 -19.531 1 78.56 216 GLN B C 1
ATOM 5523 O O . GLN B 1 216 ? -20.234 -20.766 -18.344 1 78.56 216 GLN B O 1
ATOM 5528 N N . GLU B 1 217 ? -19.578 -19.672 -20.047 1 84.25 217 GLU B N 1
ATOM 5529 C CA . GLU B 1 217 ? -18.578 -18.812 -19.406 1 84.25 217 GLU B CA 1
ATOM 5530 C C . GLU B 1 217 ? -18.312 -17.547 -20.234 1 84.25 217 GLU B C 1
ATOM 5532 O O . GLU B 1 217 ? -18.672 -17.5 -21.422 1 84.25 217 GLU B O 1
ATOM 5537 N N . ASN B 1 218 ? -17.984 -16.469 -19.531 1 80.56 218 ASN B N 1
ATOM 5538 C CA . ASN B 1 218 ? -17.359 -15.312 -20.172 1 80.56 218 ASN B CA 1
ATOM 5539 C C . ASN B 1 218 ? -15.844 -15.328 -20.016 1 80.56 218 ASN B C 1
ATOM 5541 O O . ASN B 1 218 ? -15.32 -15.102 -18.922 1 80.56 218 ASN B O 1
ATOM 5545 N N . PRO B 1 219 ? -15.156 -15.461 -21.141 1 77.94 219 PRO B N 1
ATOM 5546 C CA . PRO B 1 219 ? -13.719 -15.719 -21.047 1 77.94 219 PRO B CA 1
ATOM 5547 C C . PRO B 1 219 ? -12.914 -14.469 -20.703 1 77.94 219 PRO B C 1
ATOM 5549 O O . PRO B 1 219 ? -11.719 -14.562 -20.406 1 77.94 219 PRO B O 1
ATOM 5552 N N . THR B 1 220 ? -13.383 -13.289 -20.75 1 74.38 220 THR B N 1
ATOM 5553 C CA . THR B 1 220 ? -12.562 -12.102 -20.516 1 74.38 220 THR B CA 1
ATOM 5554 C C . THR B 1 220 ? -12.547 -11.727 -19.047 1 74.38 220 THR B C 1
ATOM 5556 O O . THR B 1 220 ? -11.648 -11.016 -18.594 1 74.38 220 THR B O 1
ATOM 5559 N N . GLY B 1 221 ? -13.117 -12.367 -18.219 1 75.88 221 GLY B N 1
ATOM 5560 C CA . GLY B 1 221 ? -13.156 -11.984 -16.812 1 75.88 221 GLY B CA 1
ATOM 5561 C C . GLY B 1 221 ? -13.438 -10.508 -16.609 1 75.88 221 GLY B C 1
ATOM 5562 O O . GLY B 1 221 ? -13.422 -9.727 -17.578 1 75.88 221 GLY B O 1
ATOM 5563 N N . GLN B 1 222 ? -13.711 -10.016 -15.352 1 82.5 222 GLN B N 1
ATOM 5564 C CA . GLN B 1 222 ? -13.969 -8.602 -15.102 1 82.5 222 GLN B CA 1
ATOM 5565 C C . GLN B 1 222 ? -13.109 -8.078 -13.953 1 82.5 222 GLN B C 1
ATOM 5567 O O . GLN B 1 222 ? -13.141 -6.891 -13.641 1 82.5 222 GLN B O 1
ATOM 5572 N N . GLY B 1 223 ? -12.258 -8.93 -13.469 1 92 223 GLY B N 1
ATOM 5573 C CA . GLY B 1 223 ? -11.43 -8.492 -12.352 1 92 223 GLY B CA 1
ATOM 5574 C C . GLY B 1 223 ? -12.188 -8.414 -11.047 1 92 223 GLY B C 1
ATOM 5575 O O . GLY B 1 223 ? -12.945 -9.32 -10.703 1 92 223 GLY B O 1
ATOM 5576 N N . GLU B 1 224 ? -11.828 -7.488 -10.203 1 94.5 224 GLU B N 1
ATOM 5577 C CA . GLU B 1 224 ? -12.461 -7.211 -8.914 1 94.5 224 GLU B CA 1
ATOM 5578 C C . GLU B 1 224 ? -12.086 -8.266 -7.879 1 94.5 224 GLU B C 1
ATOM 5580 O O . GLU B 1 224 ? -12.898 -8.609 -7.016 1 94.5 224 GLU B O 1
ATOM 5585 N N . LEU B 1 225 ? -10.922 -8.836 -8.102 1 97.38 225 LEU B N 1
ATOM 5586 C CA . LEU B 1 225 ? -10.305 -9.664 -7.066 1 97.38 225 LEU B CA 1
ATOM 5587 C C . LEU B 1 225 ? -9.32 -8.859 -6.23 1 97.38 225 LEU B C 1
ATOM 5589 O O . LEU B 1 225 ? -8.617 -7.992 -6.758 1 97.38 225 LEU B O 1
ATOM 5593 N N . PHE B 1 226 ? -9.289 -9.086 -4.969 1 98 226 PHE B N 1
ATOM 5594 C CA . PHE B 1 226 ? -8.164 -8.641 -4.16 1 98 226 PHE B CA 1
ATOM 5595 C C . PHE B 1 226 ? -7.719 -9.734 -3.197 1 98 226 PHE B C 1
ATOM 5597 O O . PHE B 1 226 ? -8.453 -10.688 -2.953 1 98 226 PHE B O 1
ATOM 5604 N N . GLY B 1 227 ? -6.465 -9.664 -2.709 1 98 227 GLY B N 1
ATOM 5605 C CA . GLY B 1 227 ? -5.922 -10.688 -1.832 1 98 227 GLY B CA 1
ATOM 5606 C C . GLY B 1 227 ? -4.973 -10.133 -0.786 1 98 227 GLY B C 1
ATOM 5607 O O . GLY B 1 227 ? -4.426 -9.039 -0.953 1 98 227 GLY B O 1
ATOM 5608 N N . ASN B 1 228 ? -4.859 -10.875 0.275 1 96.94 228 ASN B N 1
ATOM 5609 C CA . ASN B 1 228 ? -3.945 -10.594 1.376 1 96.94 228 ASN B CA 1
ATOM 5610 C C . ASN B 1 228 ? -3.104 -11.812 1.733 1 96.94 228 ASN B C 1
ATOM 5612 O O . ASN B 1 228 ? -3.49 -12.945 1.443 1 96.94 228 ASN B O 1
ATOM 5616 N N . ALA B 1 229 ? -1.986 -11.508 2.277 1 97.62 229 ALA B N 1
ATOM 5617 C CA . ALA B 1 229 ? -1.14 -12.562 2.832 1 97.62 229 ALA B CA 1
ATOM 5618 C C . ALA B 1 229 ? -0.583 -12.164 4.195 1 97.62 229 ALA B C 1
ATOM 5620 O O . ALA B 1 229 ? -0.399 -10.977 4.469 1 97.62 229 ALA B O 1
ATOM 5621 N N . MET B 1 230 ? -0.375 -13.156 4.992 1 94.62 230 MET B N 1
ATOM 5622 C CA . MET B 1 230 ? 0.269 -12.992 6.293 1 94.62 230 MET B CA 1
ATOM 5623 C C . MET B 1 230 ? 1.333 -14.07 6.508 1 94.62 230 MET B C 1
ATOM 5625 O O . MET B 1 230 ? 1.071 -15.258 6.316 1 94.62 230 MET B O 1
ATOM 5629 N N . ILE B 1 231 ? 2.461 -13.641 6.836 1 95.5 231 ILE B N 1
ATOM 5630 C CA . ILE B 1 231 ? 3.504 -14.562 7.281 1 95.5 231 ILE B CA 1
ATOM 5631 C C . ILE B 1 231 ? 3.529 -14.609 8.805 1 95.5 231 ILE B C 1
ATOM 5633 O O . ILE B 1 231 ? 3.707 -13.586 9.469 1 95.5 231 ILE B O 1
ATOM 5637 N N . VAL B 1 232 ? 3.389 -15.82 9.289 1 90.5 232 VAL B N 1
ATOM 5638 C CA . VAL B 1 232 ? 3.193 -15.984 10.727 1 90.5 232 VAL B CA 1
ATOM 5639 C C . VAL B 1 232 ? 4.277 -16.906 11.289 1 90.5 232 VAL B C 1
ATOM 5641 O O . VAL B 1 232 ? 4.578 -17.953 10.711 1 90.5 232 VAL B O 1
ATOM 5644 N N . ASN B 1 233 ? 4.867 -16.484 12.266 1 88.25 233 ASN B N 1
ATOM 5645 C CA . ASN B 1 233 ? 5.73 -17.312 13.086 1 88.25 233 ASN B CA 1
ATOM 5646 C C . ASN B 1 233 ? 5.215 -17.422 14.523 1 88.25 233 ASN B C 1
ATOM 5648 O O . ASN B 1 233 ? 5.504 -16.562 15.352 1 88.25 233 ASN B O 1
ATOM 5652 N N . ALA B 1 234 ? 4.559 -18.453 14.781 1 79 234 ALA B N 1
ATOM 5653 C CA . ALA B 1 234 ? 3.893 -18.609 16.078 1 79 234 ALA B CA 1
ATOM 5654 C C . ALA B 1 234 ? 4.91 -18.719 17.203 1 79 234 ALA B C 1
ATOM 5656 O O . ALA B 1 234 ? 4.695 -18.203 18.297 1 79 234 ALA B O 1
ATOM 5657 N N . ALA B 1 235 ? 5.969 -19.406 16.906 1 77.69 235 ALA B N 1
ATOM 5658 C CA . ALA B 1 235 ? 6.984 -19.609 17.938 1 77.69 235 ALA B CA 1
ATOM 5659 C C . ALA B 1 235 ? 7.641 -18.297 18.344 1 77.69 235 ALA B C 1
ATOM 5661 O O . ALA B 1 235 ? 8.008 -18.109 19.5 1 77.69 235 ALA B O 1
ATOM 5662 N N . ARG B 1 236 ? 7.719 -17.391 17.391 1 77.31 236 ARG B N 1
ATOM 5663 C CA . ARG B 1 236 ? 8.359 -16.109 17.656 1 77.31 236 ARG B CA 1
ATOM 5664 C C . ARG B 1 236 ? 7.316 -15.031 17.984 1 77.31 236 ARG B C 1
ATOM 5666 O O . ARG B 1 236 ? 7.668 -13.93 18.406 1 77.31 236 ARG B O 1
ATOM 5673 N N . GLY B 1 237 ? 6.078 -15.336 17.719 1 76.69 237 GLY B N 1
ATOM 5674 C CA . GLY B 1 237 ? 5.012 -14.383 17.984 1 76.69 237 GLY B CA 1
ATOM 5675 C C . GLY B 1 237 ? 4.996 -13.234 16.984 1 76.69 237 GLY B C 1
ATOM 5676 O O . GLY B 1 237 ? 4.73 -12.086 17.375 1 76.69 237 GLY B O 1
ATOM 5677 N N . THR B 1 238 ? 5.387 -13.492 15.758 1 80 238 THR B N 1
ATOM 5678 C CA . THR B 1 238 ? 5.434 -12.414 14.773 1 80 238 THR B CA 1
ATOM 5679 C C . THR B 1 238 ? 4.457 -12.68 13.633 1 80 238 THR B C 1
ATOM 5681 O O . THR B 1 238 ? 4.199 -13.836 13.289 1 80 238 THR B O 1
ATOM 5684 N N . VAL B 1 239 ? 3.867 -11.641 13.133 1 87.12 239 VAL B N 1
ATOM 5685 C CA . VAL B 1 239 ? 3.018 -11.656 11.945 1 87.12 239 VAL B CA 1
ATOM 5686 C C . VAL B 1 239 ? 3.32 -10.445 11.07 1 87.12 239 VAL B C 1
ATOM 5688 O O . VAL B 1 239 ? 3.521 -9.336 11.586 1 87.12 239 VAL B O 1
ATOM 5691 N N . VAL B 1 240 ? 3.486 -10.688 9.828 1 89.25 240 VAL B N 1
ATOM 5692 C CA . VAL B 1 240 ? 3.602 -9.602 8.859 1 89.25 240 VAL B CA 1
ATOM 5693 C C . VAL B 1 240 ? 2.574 -9.789 7.75 1 89.25 240 VAL B C 1
ATOM 5695 O O . VAL B 1 240 ? 2.469 -10.867 7.168 1 89.25 240 VAL B O 1
ATOM 5698 N N . GLY B 1 241 ? 1.786 -8.734 7.535 1 91.88 241 GLY B N 1
ATOM 5699 C CA . GLY B 1 241 ? 0.763 -8.812 6.504 1 91.88 241 GLY B CA 1
ATOM 5700 C C . GLY B 1 241 ? 1.028 -7.891 5.328 1 91.88 241 GLY B C 1
ATOM 5701 O O . GLY B 1 241 ? 1.517 -6.773 5.504 1 91.88 241 GLY B O 1
ATOM 5702 N N . TYR B 1 242 ? 0.743 -8.391 4.148 1 95.75 242 TYR B N 1
ATOM 5703 C CA . TYR B 1 242 ? 0.842 -7.559 2.953 1 95.75 242 TYR B CA 1
ATOM 5704 C C . TYR B 1 242 ? -0.294 -7.859 1.983 1 95.75 242 TYR B C 1
ATOM 5706 O O . TYR B 1 242 ? -0.884 -8.945 2.023 1 95.75 242 TYR B O 1
ATOM 5714 N N . ALA B 1 243 ? -0.589 -6.891 1.192 1 96.62 243 ALA B N 1
ATOM 5715 C CA . ALA B 1 243 ? -1.592 -7.047 0.141 1 96.62 243 ALA B CA 1
ATOM 5716 C C . ALA B 1 243 ? -0.957 -7.539 -1.155 1 96.62 243 ALA B C 1
ATOM 5718 O O . ALA B 1 243 ? 0.182 -7.188 -1.47 1 96.62 243 ALA B O 1
ATOM 5719 N N . ALA B 1 244 ? -1.759 -8.281 -1.897 1 98.31 244 ALA B N 1
ATOM 5720 C CA . ALA B 1 244 ? -1.329 -8.664 -3.24 1 98.31 244 ALA B CA 1
ATOM 5721 C C . ALA B 1 244 ? -1.35 -7.465 -4.184 1 98.31 244 ALA B C 1
ATOM 5723 O O . ALA B 1 244 ? -2.184 -6.57 -4.043 1 98.31 244 ALA B O 1
ATOM 5724 N N . ASP B 1 245 ? -0.341 -7.484 -5.121 1 98 245 ASP B N 1
ATOM 5725 C CA . ASP B 1 245 ? -0.466 -6.566 -6.246 1 98 245 ASP B CA 1
ATOM 5726 C C . ASP B 1 245 ? -1.638 -6.953 -7.145 1 98 245 ASP B C 1
ATOM 5728 O O . ASP B 1 245 ? -1.87 -8.141 -7.395 1 98 245 ASP B O 1
ATOM 5732 N N . ALA B 1 246 ? -2.346 -5.945 -7.617 1 97.69 246 ALA B N 1
ATOM 5733 C CA . ALA B 1 246 ? -3.512 -6.219 -8.453 1 97.69 246 ALA B CA 1
ATOM 5734 C C . ALA B 1 246 ? -3.314 -5.676 -9.867 1 97.69 246 ALA B C 1
ATOM 5736 O O . ALA B 1 246 ? -3.092 -4.477 -10.055 1 97.69 246 ALA B O 1
ATOM 5737 N N . ILE B 1 247 ? -3.379 -6.562 -10.797 1 97.12 247 ILE B N 1
ATOM 5738 C CA . ILE B 1 247 ? -3.26 -6.207 -12.203 1 97.12 247 ILE B CA 1
ATOM 5739 C C . ILE B 1 247 ? -4.633 -6.27 -12.867 1 97.12 247 ILE B C 1
ATOM 5741 O O . ILE B 1 247 ? -5.328 -7.281 -12.781 1 97.12 247 ILE B O 1
ATOM 5745 N N . GLU B 1 248 ? -4.949 -5.207 -13.539 1 94 248 GLU B N 1
ATOM 5746 C CA . GLU B 1 248 ? -6.215 -5.109 -14.266 1 94 248 GLU B CA 1
ATOM 5747 C C . GLU B 1 248 ? -5.984 -5.07 -15.773 1 94 248 GLU B C 1
ATOM 5749 O O . GLU B 1 248 ? -4.898 -4.703 -16.234 1 94 248 GLU B O 1
ATOM 5754 N N . GLY B 1 249 ? -7.008 -5.488 -16.469 1 92.44 249 GLY B N 1
ATOM 5755 C CA . GLY B 1 249 ? -6.926 -5.438 -17.922 1 92.44 249 GLY B CA 1
ATOM 5756 C C . GLY B 1 249 ? -6.023 -6.504 -18.516 1 92.44 249 GLY B C 1
ATOM 5757 O O . GLY B 1 249 ? -5.414 -6.301 -19.562 1 92.44 249 GLY B O 1
ATOM 5758 N N . PHE B 1 250 ? -5.926 -7.625 -17.906 1 94.69 250 PHE B N 1
ATOM 5759 C CA . PHE B 1 250 ? -5.012 -8.695 -18.297 1 94.69 250 PHE B CA 1
ATOM 5760 C C . PHE B 1 250 ? -5.516 -9.414 -19.547 1 94.69 250 PHE B C 1
ATOM 5762 O O . PHE B 1 250 ? -4.73 -9.742 -20.438 1 94.69 250 PHE B O 1
ATOM 5769 N N . ASN B 1 251 ? -6.754 -9.688 -19.562 1 91.75 251 ASN B N 1
ATOM 5770 C CA . ASN B 1 251 ? -7.305 -10.469 -20.656 1 91.75 251 ASN B CA 1
ATOM 5771 C C . ASN B 1 251 ? -8.578 -9.836 -21.219 1 91.75 251 ASN B C 1
ATOM 5773 O O . ASN B 1 251 ? -9.523 -9.578 -20.469 1 91.75 251 ASN B O 1
ATOM 5777 N N . TYR B 1 252 ? -8.633 -9.758 -22.516 1 79.31 252 TYR B N 1
ATOM 5778 C CA . TYR B 1 252 ? -9.805 -9.203 -23.172 1 79.31 252 TYR B CA 1
ATOM 5779 C C . TYR B 1 252 ? -10.297 -10.125 -24.281 1 79.31 252 TYR B C 1
ATOM 5781 O O . TYR B 1 252 ? -11.43 -9.984 -24.75 1 79.31 252 TYR B O 1
ATOM 5789 N N . SER B 1 253 ? -9.492 -11.039 -24.672 1 75.94 253 SER B N 1
ATOM 5790 C CA . SER B 1 253 ? -9.805 -11.625 -25.969 1 75.94 253 SER B CA 1
ATOM 5791 C C . SER B 1 253 ? -9.617 -13.141 -25.953 1 75.94 253 SER B C 1
ATOM 5793 O O . SER B 1 253 ? -10.18 -13.852 -26.781 1 75.94 253 SER B O 1
ATOM 5795 N N . ALA B 1 254 ? -8.867 -13.641 -25.078 1 80.75 254 ALA B N 1
ATOM 5796 C CA . ALA B 1 254 ? -8.461 -15.039 -25.156 1 80.75 254 ALA B CA 1
ATOM 5797 C C . ALA B 1 254 ? -9.258 -15.898 -24.188 1 80.75 254 ALA B C 1
ATOM 5799 O O . ALA B 1 254 ? -9.773 -15.406 -23.172 1 80.75 254 ALA B O 1
ATOM 5800 N N . ASP B 1 255 ? -9.359 -17.109 -24.562 1 86.25 255 ASP B N 1
ATOM 5801 C CA . ASP B 1 255 ? -9.852 -18.125 -23.641 1 86.25 255 ASP B CA 1
ATOM 5802 C C . ASP B 1 255 ? -8.727 -18.641 -22.734 1 86.25 255 ASP B C 1
ATOM 5804 O O . ASP B 1 255 ? -7.867 -19.391 -23.188 1 86.25 255 ASP B O 1
ATOM 5808 N N . LEU B 1 256 ? -8.805 -18.266 -21.5 1 91.56 256 LEU B N 1
ATOM 5809 C CA . LEU B 1 256 ? -7.73 -18.625 -20.578 1 91.56 256 LEU B CA 1
ATOM 5810 C C . LEU B 1 256 ? -8.133 -19.797 -19.703 1 91.56 256 LEU B C 1
ATOM 5812 O O . LEU B 1 256 ? -7.32 -20.312 -18.938 1 91.56 256 LEU B O 1
ATOM 5816 N N . HIS B 1 257 ? -9.398 -20.188 -19.797 1 92.88 257 HIS B N 1
ATOM 5817 C CA . HIS B 1 257 ? -9.867 -21.281 -18.953 1 92.88 257 HIS B CA 1
ATOM 5818 C C . HIS B 1 257 ? -9.422 -22.625 -19.5 1 92.88 257 HIS B C 1
ATOM 5820 O O . HIS B 1 257 ? -10.234 -23.391 -20.016 1 92.88 257 HIS B O 1
ATOM 5826 N N . GLN B 1 258 ? -8.133 -22.906 -19.266 1 87.44 258 GLN B N 1
ATOM 5827 C CA . GLN B 1 258 ? -7.504 -24.125 -19.75 1 87.44 258 GLN B CA 1
ATOM 5828 C C . GLN B 1 258 ? -7.625 -25.25 -18.734 1 87.44 258 GLN B C 1
ATOM 5830 O O . GLN B 1 258 ? -7.988 -25 -17.578 1 87.44 258 GLN B O 1
ATOM 5835 N N . ALA B 1 259 ? -7.27 -26.422 -19.172 1 86.44 259 ALA B N 1
ATOM 5836 C CA . ALA B 1 259 ? -7.41 -27.594 -18.312 1 86.44 259 ALA B CA 1
ATOM 5837 C C . ALA B 1 259 ? -6.504 -27.484 -17.094 1 86.44 259 ALA B C 1
ATOM 5839 O O . ALA B 1 259 ? -5.387 -26.969 -17.172 1 86.44 259 ALA B O 1
ATOM 5840 N N . PRO B 1 260 ? -7.086 -28.047 -15.992 1 86.38 260 PRO B N 1
ATOM 5841 C CA . PRO B 1 260 ? -6.199 -28.109 -14.828 1 86.38 260 PRO B CA 1
ATOM 5842 C C . PRO B 1 260 ? -4.906 -28.875 -15.117 1 86.38 260 PRO B C 1
ATOM 5844 O O . PRO B 1 260 ? -4.926 -29.891 -15.828 1 86.38 260 PRO B O 1
ATOM 5847 N N . GLY B 1 261 ? -3.814 -28.484 -14.703 1 78.69 261 GLY B N 1
ATOM 5848 C CA . GLY B 1 261 ? -2.527 -29.109 -14.961 1 78.69 261 GLY B CA 1
ATOM 5849 C C . GLY B 1 261 ? -1.744 -28.422 -16.062 1 78.69 261 GLY B C 1
ATOM 5850 O O . GLY B 1 261 ? -0.531 -28.625 -16.188 1 78.69 261 GLY B O 1
ATOM 5851 N N . ASN B 1 262 ? -2.574 -27.75 -16.875 1 81.81 262 ASN B N 1
ATOM 5852 C CA . ASN B 1 262 ? -1.885 -26.953 -17.875 1 81.81 262 ASN B CA 1
ATOM 5853 C C . ASN B 1 262 ? -1.137 -25.781 -17.25 1 81.81 262 ASN B C 1
ATOM 5855 O O . ASN B 1 262 ? -1.632 -25.156 -16.297 1 81.81 262 ASN B O 1
ATOM 5859 N N . VAL B 1 263 ? 0.024 -25.5 -17.781 1 81.62 263 VAL B N 1
ATOM 5860 C CA . VAL B 1 263 ? 0.829 -24.422 -17.219 1 81.62 263 VAL B CA 1
ATOM 5861 C C . VAL B 1 263 ? 0.271 -23.078 -17.688 1 81.62 263 VAL B C 1
ATOM 5863 O O . VAL B 1 263 ? 0.612 -22.031 -17.125 1 81.62 263 VAL B O 1
ATOM 5866 N N . GLU B 1 264 ? -0.53 -23.156 -18.625 1 86.81 264 GLU B N 1
ATOM 5867 C CA . GLU B 1 264 ? -1.238 -21.938 -19.047 1 86.81 264 GLU B CA 1
ATOM 5868 C C . GLU B 1 264 ? -2.541 -21.766 -18.266 1 86.81 264 GLU B C 1
ATOM 5870 O O . GLU B 1 264 ? -3.125 -22.75 -17.797 1 86.81 264 GLU B O 1
ATOM 5875 N N . PRO B 1 265 ? -3.051 -20.562 -18.094 1 92.44 265 PRO B N 1
ATOM 5876 C CA . PRO B 1 265 ? -2.443 -19.281 -18.5 1 92.44 265 PRO B CA 1
ATOM 5877 C C . PRO B 1 265 ? -1.286 -18.875 -17.594 1 92.44 265 PRO B C 1
ATOM 5879 O O . PRO B 1 265 ? -1.183 -19.359 -16.453 1 92.44 265 PRO B O 1
ATOM 5882 N N . ASN B 1 266 ? -0.374 -18.125 -18.172 1 92.88 266 ASN B N 1
ATOM 5883 C CA . ASN B 1 266 ? 0.659 -17.438 -17.406 1 92.88 266 ASN B CA 1
ATOM 5884 C C . ASN B 1 266 ? 0.712 -15.945 -17.766 1 92.88 266 ASN B C 1
ATOM 5886 O O . ASN B 1 266 ? -0.161 -15.445 -18.484 1 92.88 266 ASN B O 1
ATOM 5890 N N . LEU B 1 267 ? 1.661 -15.219 -17.266 1 95.44 267 LEU B N 1
ATOM 5891 C CA . LEU B 1 267 ? 1.683 -13.766 -17.406 1 95.44 267 LEU B CA 1
ATOM 5892 C C . LEU B 1 267 ? 1.926 -13.359 -18.844 1 95.44 267 LEU B C 1
ATOM 5894 O O . LEU B 1 267 ? 1.646 -12.219 -19.234 1 95.44 267 LEU B O 1
ATOM 5898 N N . ASN B 1 268 ? 2.416 -14.234 -19.641 1 92.94 268 ASN B N 1
ATOM 5899 C CA . ASN B 1 268 ? 2.6 -13.93 -21.047 1 92.94 268 ASN B CA 1
ATOM 5900 C C . ASN B 1 268 ? 1.285 -14.023 -21.828 1 92.94 268 ASN B C 1
ATOM 5902 O O . ASN B 1 268 ? 1.223 -13.664 -23 1 92.94 268 ASN B O 1
ATOM 5906 N N . ASP B 1 269 ? 0.256 -14.445 -21.219 1 92.81 269 ASP B N 1
ATOM 5907 C CA . ASP B 1 269 ? -1.028 -14.578 -21.906 1 92.81 269 ASP B CA 1
ATOM 5908 C C . ASP B 1 269 ? -1.81 -13.273 -21.875 1 92.81 269 ASP B C 1
ATOM 5910 O O . ASP B 1 269 ? -2.965 -13.219 -22.297 1 92.81 269 ASP B O 1
ATOM 5914 N N . VAL B 1 270 ? -1.203 -12.258 -21.375 1 95.38 270 VAL B N 1
ATOM 5915 C CA . VAL B 1 270 ? -1.791 -10.922 -21.422 1 95.38 270 VAL B CA 1
ATOM 5916 C C . VAL B 1 270 ? -2.105 -10.547 -22.875 1 95.38 270 VAL B C 1
ATOM 5918 O O . VAL B 1 270 ? -1.364 -10.906 -23.781 1 95.38 270 VAL B O 1
ATOM 5921 N N . ASN B 1 271 ? -3.262 -9.797 -23.016 1 92.31 271 ASN B N 1
ATOM 5922 C CA . ASN B 1 271 ? -3.625 -9.438 -24.375 1 92.31 271 ASN B CA 1
ATOM 5923 C C . ASN B 1 271 ? -4.57 -8.242 -24.406 1 92.31 271 ASN B C 1
ATOM 5925 O O . ASN B 1 271 ? -5.16 -7.883 -23.375 1 92.31 271 ASN B O 1
ATOM 5929 N N . ASP B 1 272 ? -4.648 -7.688 -25.625 1 88.56 272 ASP B N 1
ATOM 5930 C CA . ASP B 1 272 ? -5.523 -6.543 -25.859 1 88.56 272 ASP B CA 1
ATOM 5931 C C . ASP B 1 272 ? -6.879 -6.984 -26.406 1 88.56 272 ASP B C 1
ATOM 5933 O O . ASP B 1 272 ? -7.023 -8.117 -26.875 1 88.56 272 ASP B O 1
ATOM 5937 N N . LEU B 1 273 ? -7.73 -6.047 -26.266 1 80.06 273 LEU B N 1
ATOM 5938 C CA . LEU B 1 273 ? -9.047 -6.305 -26.828 1 80.06 273 LEU B CA 1
ATOM 5939 C C . LEU B 1 273 ? -8.961 -6.52 -28.344 1 80.06 273 LEU B C 1
ATOM 5941 O O . LEU B 1 273 ? -8.43 -5.676 -29.062 1 80.06 273 LEU B O 1
ATOM 5945 N N . GLY B 1 274 ? -9.461 -7.602 -28.781 1 74.69 274 GLY B N 1
ATOM 5946 C CA . GLY B 1 274 ? -9.508 -7.938 -30.188 1 74.69 274 GLY B CA 1
ATOM 5947 C C . GLY B 1 274 ? -8.148 -8.273 -30.766 1 74.69 274 GLY B C 1
ATOM 5948 O O . GLY B 1 274 ? -8.023 -8.523 -31.969 1 74.69 274 GLY B O 1
ATOM 5949 N N . MET B 1 275 ? -7.113 -8.328 -29.984 1 80.44 275 MET B N 1
ATOM 5950 C CA . MET B 1 275 ? -5.75 -8.547 -30.453 1 80.44 275 MET B CA 1
ATOM 5951 C C . MET B 1 275 ? -4.984 -9.461 -29.5 1 80.44 275 MET B C 1
ATOM 5953 O O . MET B 1 275 ? -4.102 -9.008 -28.766 1 80.44 275 MET B O 1
ATOM 5957 N N . ALA B 1 276 ? -5.156 -10.68 -29.703 1 79.12 276 ALA B N 1
ATOM 5958 C CA . ALA B 1 276 ? -4.543 -11.672 -28.812 1 79.12 276 ALA B CA 1
ATOM 5959 C C . ALA B 1 276 ? -3.029 -11.711 -29.016 1 79.12 276 ALA B C 1
ATOM 5961 O O . ALA B 1 276 ? -2.305 -12.234 -28.156 1 79.12 276 ALA B O 1
ATOM 5962 N N . PHE B 1 277 ? -2.523 -11.07 -30.047 1 85.56 277 PHE B N 1
ATOM 5963 C CA . PHE B 1 277 ? -1.11 -11.195 -30.391 1 85.56 277 PHE B CA 1
ATOM 5964 C C . PHE B 1 277 ? -0.317 -10.016 -29.828 1 85.56 277 PHE B C 1
ATOM 5966 O O . PHE B 1 277 ? 0.904 -9.953 -29.984 1 85.56 277 PHE B O 1
ATOM 5973 N N . GLN B 1 278 ? -1.007 -9.078 -29.219 1 91.75 278 GLN B N 1
ATOM 5974 C CA . GLN B 1 278 ? -0.333 -7.918 -28.641 1 91.75 278 GLN B CA 1
ATOM 5975 C C . GLN B 1 278 ? -0.879 -7.594 -27.25 1 91.75 278 GLN B C 1
ATOM 5977 O O . GLN B 1 278 ? -1.969 -8.039 -26.891 1 91.75 278 GLN B O 1
ATOM 5982 N N . ALA B 1 279 ? -0.074 -6.926 -26.484 1 95.38 279 ALA B N 1
ATOM 5983 C CA . ALA B 1 279 ? -0.464 -6.414 -25.172 1 95.38 279 ALA B CA 1
ATOM 5984 C C . ALA B 1 279 ? 0.034 -4.984 -24.969 1 95.38 279 ALA B C 1
ATOM 5986 O O . ALA B 1 279 ? 1.182 -4.668 -25.297 1 95.38 279 ALA B O 1
ATOM 5987 N N . THR B 1 280 ? -0.865 -4.152 -24.516 1 94.56 280 THR B N 1
ATOM 5988 C CA . THR B 1 280 ? -0.527 -2.768 -24.203 1 94.56 280 THR B CA 1
ATOM 5989 C C . THR B 1 280 ? -0.522 -2.545 -22.688 1 94.56 280 THR B C 1
ATOM 5991 O O . THR B 1 280 ? -1.457 -2.947 -22 1 94.56 280 THR B O 1
ATOM 5994 N N . ALA B 1 281 ? 0.56 -1.953 -22.188 1 95.88 281 ALA B N 1
ATOM 5995 C CA . ALA B 1 281 ? 0.644 -1.555 -20.781 1 95.88 281 ALA B CA 1
ATOM 5996 C C . ALA B 1 281 ? 0.32 -0.073 -20.609 1 95.88 281 ALA B C 1
ATOM 5998 O O . ALA B 1 281 ? 0.812 0.767 -21.375 1 95.88 281 ALA B O 1
ATOM 5999 N N . ASN B 1 282 ? -0.534 0.241 -19.672 1 93.81 282 ASN B N 1
ATOM 6000 C CA . ASN B 1 282 ? -0.706 1.6 -19.156 1 93.81 282 ASN B CA 1
ATOM 6001 C C . ASN B 1 282 ? -0.031 1.783 -17.812 1 93.81 282 ASN B C 1
ATOM 6003 O O . ASN B 1 282 ? -0.454 1.191 -16.812 1 93.81 282 ASN B O 1
ATOM 6007 N N . VAL B 1 283 ? 1.009 2.605 -17.828 1 92.69 283 VAL B N 1
ATOM 6008 C CA . VAL B 1 283 ? 1.801 2.846 -16.625 1 92.69 283 VAL B CA 1
ATOM 6009 C C . VAL B 1 283 ? 1.605 4.285 -16.156 1 92.69 283 VAL B C 1
ATOM 6011 O O . VAL B 1 283 ? 1.771 5.227 -16.938 1 92.69 283 VAL B O 1
ATOM 6014 N N . PHE B 1 284 ? 1.187 4.367 -14.867 1 86.62 284 PHE B N 1
ATOM 6015 C CA . PHE B 1 284 ? 1.027 5.684 -14.266 1 86.62 284 PHE B CA 1
ATOM 6016 C C . PHE B 1 284 ? 2.32 6.133 -13.602 1 86.62 284 PHE B C 1
ATOM 6018 O O . PHE B 1 284 ? 2.82 5.469 -12.688 1 86.62 284 PHE B O 1
ATOM 6025 N N . GLU B 1 285 ? 2.812 7.277 -14.172 1 81.69 285 GLU B N 1
ATOM 6026 C CA . GLU B 1 285 ? 4.078 7.812 -13.672 1 81.69 285 GLU B CA 1
ATOM 6027 C C . GLU B 1 285 ? 4.051 9.336 -13.625 1 81.69 285 GLU B C 1
ATOM 6029 O O . GLU B 1 285 ? 3.801 9.992 -14.633 1 81.69 285 GLU B O 1
ATOM 6034 N N . PHE B 1 286 ? 4.34 9.922 -12.461 1 74 286 PHE B N 1
ATOM 6035 C CA . PHE B 1 286 ? 4.469 11.359 -12.273 1 74 286 PHE B CA 1
ATOM 6036 C C . PHE B 1 286 ? 3.244 12.094 -12.805 1 74 286 PHE B C 1
ATOM 6038 O O . PHE B 1 286 ? 3.373 13.062 -13.555 1 74 286 PHE B O 1
ATOM 6045 N N . GLY B 1 287 ? 2.145 11.484 -12.539 1 78.06 287 GLY B N 1
ATOM 6046 C CA . GLY B 1 287 ? 0.913 12.148 -12.93 1 78.06 287 GLY B CA 1
ATOM 6047 C C . GLY B 1 287 ? 0.583 11.977 -14.406 1 78.06 287 GLY B C 1
ATOM 6048 O O . GLY B 1 287 ? -0.343 12.609 -14.914 1 78.06 287 GLY B O 1
ATOM 6049 N N . ARG B 1 288 ? 1.316 11.148 -15.055 1 83.88 288 ARG B N 1
ATOM 6050 C CA . ARG B 1 288 ? 1.079 10.906 -16.469 1 83.88 288 ARG B CA 1
ATOM 6051 C C . ARG B 1 288 ? 0.803 9.43 -16.734 1 83.88 288 ARG B C 1
ATOM 6053 O O . ARG B 1 288 ? 1.107 8.578 -15.898 1 83.88 288 ARG B O 1
ATOM 6060 N N . LEU B 1 289 ? 0.19 9.273 -17.938 1 87.81 289 LEU B N 1
ATOM 6061 C CA . LEU B 1 289 ? -0.049 7.918 -18.422 1 87.81 289 LEU B CA 1
ATOM 6062 C C . LEU B 1 289 ? 0.886 7.582 -19.578 1 87.81 289 LEU B C 1
ATOM 6064 O O . LEU B 1 289 ? 0.928 8.305 -20.578 1 87.81 289 LEU B O 1
ATOM 6068 N N . ILE B 1 290 ? 1.666 6.594 -19.406 1 89.56 290 ILE B N 1
ATOM 6069 C CA . ILE B 1 290 ? 2.502 6.074 -20.484 1 89.56 290 ILE B CA 1
ATOM 6070 C C . ILE B 1 290 ? 1.896 4.785 -21.031 1 89.56 290 ILE B C 1
ATOM 6072 O O . ILE B 1 290 ? 1.653 3.838 -20.281 1 89.56 290 ILE B O 1
ATOM 6076 N N . SER B 1 291 ? 1.644 4.805 -22.297 1 91.44 291 SER B N 1
ATOM 6077 C CA . SER B 1 291 ? 1.142 3.611 -22.969 1 91.44 291 SER B CA 1
ATOM 6078 C C . SER B 1 291 ? 2.23 2.945 -23.797 1 91.44 291 SER B C 1
ATOM 6080 O O . SER B 1 291 ? 2.938 3.617 -24.562 1 91.44 291 SER B O 1
ATOM 6082 N N . ALA B 1 292 ? 2.389 1.666 -23.625 1 93.75 292 ALA B N 1
ATOM 6083 C CA . ALA B 1 292 ? 3.422 0.909 -24.328 1 93.75 292 ALA B CA 1
ATOM 6084 C C . ALA B 1 292 ? 2.875 -0.42 -24.844 1 93.75 292 ALA B C 1
ATOM 6086 O O . ALA B 1 292 ? 2.451 -1.269 -24.047 1 93.75 292 ALA B O 1
ATOM 6087 N N . THR B 1 293 ? 2.977 -0.601 -26.141 1 94.12 293 THR B N 1
ATOM 6088 C CA . THR B 1 293 ? 2.443 -1.806 -26.781 1 94.12 293 THR B CA 1
ATOM 6089 C C . THR B 1 293 ? 3.57 -2.766 -27.141 1 94.12 293 THR B C 1
ATOM 6091 O O . THR B 1 293 ? 4.57 -2.355 -27.734 1 94.12 293 THR B O 1
ATOM 6094 N N . TYR B 1 294 ? 3.342 -4 -26.812 1 94.88 294 TYR B N 1
ATOM 6095 C CA . TYR B 1 294 ? 4.336 -5.027 -27.109 1 94.88 294 TYR B CA 1
ATOM 6096 C C . TYR B 1 294 ? 3.732 -6.152 -27.938 1 94.88 294 TYR B C 1
ATOM 6098 O O . TYR B 1 294 ? 2.598 -6.57 -27.688 1 94.88 294 TYR B O 1
ATOM 6106 N N . ASP B 1 295 ? 4.484 -6.602 -28.922 1 91.88 295 ASP B N 1
ATOM 6107 C CA . ASP B 1 295 ? 4.129 -7.734 -29.766 1 91.88 295 ASP B CA 1
ATOM 6108 C C . ASP B 1 295 ? 5.371 -8.359 -30.406 1 91.88 295 ASP B C 1
ATOM 6110 O O . ASP B 1 295 ? 6.492 -8.094 -29.969 1 91.88 295 ASP B O 1
ATOM 6114 N N . LEU B 1 296 ? 5.113 -9.258 -31.359 1 85.12 296 LEU B N 1
ATOM 6115 C CA . LEU B 1 296 ? 6.211 -10.016 -31.953 1 85.12 296 LEU B CA 1
ATOM 6116 C C . LEU B 1 296 ? 7.16 -9.086 -32.688 1 85.12 296 LEU B C 1
ATOM 6118 O O . LEU B 1 296 ? 8.305 -9.461 -32.969 1 85.12 296 LEU B O 1
ATOM 6122 N N . THR B 1 297 ? 6.746 -7.965 -33.031 1 83.06 297 THR B N 1
ATOM 6123 C CA . THR B 1 297 ? 7.625 -7.043 -33.719 1 83.06 297 THR B CA 1
ATOM 6124 C C . THR B 1 297 ? 8.594 -6.371 -32.75 1 83.06 297 THR B C 1
ATOM 6126 O O . THR B 1 297 ? 9.609 -5.805 -33.188 1 83.06 297 THR B O 1
ATOM 6129 N N . THR B 1 298 ? 8.273 -6.371 -31.562 1 85.5 298 THR B N 1
ATOM 6130 C CA . THR B 1 298 ? 9.117 -5.699 -30.578 1 85.5 298 THR B CA 1
ATOM 6131 C C . THR B 1 298 ? 10.25 -6.613 -30.125 1 85.5 298 THR B C 1
ATOM 6133 O O . THR B 1 298 ? 11.227 -6.152 -29.531 1 85.5 298 THR B O 1
ATOM 6136 N N . GLY B 1 299 ? 10.102 -7.852 -30.312 1 77 299 GLY B N 1
ATOM 6137 C CA . GLY B 1 299 ? 11.211 -8.719 -29.922 1 77 299 GLY B CA 1
ATOM 6138 C C . GLY B 1 299 ? 10.867 -10.195 -30 1 77 299 GLY B C 1
ATOM 6139 O O . GLY B 1 299 ? 9.727 -10.555 -30.297 1 77 299 GLY B O 1
ATOM 6140 N N . VAL B 1 300 ? 11.938 -10.93 -29.734 1 72.56 300 VAL B N 1
ATOM 6141 C CA . VAL B 1 300 ? 11.828 -12.383 -29.797 1 72.56 300 VAL B CA 1
ATOM 6142 C C . VAL B 1 300 ? 11.336 -12.914 -28.453 1 72.56 300 VAL B C 1
ATOM 6144 O O . VAL B 1 300 ? 11.281 -12.172 -27.469 1 72.56 300 VAL B O 1
ATOM 6147 N N . GLY B 1 301 ? 10.844 -14.148 -28.391 1 75.06 301 GLY B N 1
ATOM 6148 C CA . GLY B 1 301 ? 10.414 -14.773 -27.156 1 75.06 301 GLY B CA 1
ATOM 6149 C C . GLY B 1 301 ? 8.969 -14.477 -26.812 1 75.06 301 GLY B C 1
ATOM 6150 O O . GLY B 1 301 ? 8.07 -14.719 -27.609 1 75.06 301 GLY B O 1
ATOM 6151 N N . PHE B 1 302 ? 8.867 -13.953 -25.516 1 77.25 302 PHE B N 1
ATOM 6152 C CA . PHE B 1 302 ? 7.543 -13.648 -24.984 1 77.25 302 PHE B CA 1
ATOM 6153 C C . PHE B 1 302 ? 7.324 -12.141 -24.906 1 77.25 302 PHE B C 1
ATOM 6155 O O . PHE B 1 302 ? 7.242 -11.578 -23.812 1 77.25 302 PHE B O 1
ATOM 6162 N N . PRO B 1 303 ? 7.113 -11.578 -26.047 1 86.56 303 PRO B N 1
ATOM 6163 C CA . PRO B 1 303 ? 7.129 -10.117 -26.031 1 86.56 303 PRO B CA 1
ATOM 6164 C C . PRO B 1 303 ? 5.934 -9.523 -25.281 1 86.56 303 PRO B C 1
ATOM 6166 O O . PRO B 1 303 ? 6.012 -8.406 -24.766 1 86.56 303 PRO B O 1
ATOM 6169 N N . LYS B 1 304 ? 4.836 -10.281 -25.203 1 92.31 304 LYS B N 1
ATOM 6170 C CA . LYS B 1 304 ? 3.664 -9.711 -24.531 1 92.31 304 LYS B CA 1
ATOM 6171 C C . LYS B 1 304 ? 3.91 -9.547 -23.031 1 92.31 304 LYS B C 1
ATOM 6173 O O . LYS B 1 304 ? 3.369 -8.633 -22.406 1 92.31 304 LYS B O 1
ATOM 6178 N N . VAL B 1 305 ? 4.777 -10.391 -22.5 1 95.44 305 VAL B N 1
ATOM 6179 C CA . VAL B 1 305 ? 5.055 -10.32 -21.078 1 95.44 305 VAL B CA 1
ATOM 6180 C C . VAL B 1 305 ? 5.75 -9 -20.75 1 95.44 305 VAL B C 1
ATOM 6182 O O . VAL B 1 305 ? 5.723 -8.547 -19.594 1 95.44 305 VAL B O 1
ATOM 6185 N N . ASP B 1 306 ? 6.309 -8.336 -21.812 1 96.62 306 ASP B N 1
ATOM 6186 C CA . ASP B 1 306 ? 6.934 -7.031 -21.609 1 96.62 306 ASP B CA 1
ATOM 6187 C C . ASP B 1 306 ? 5.914 -6.008 -21.109 1 96.62 306 ASP B C 1
ATOM 6189 O O . ASP B 1 306 ? 6.266 -5.074 -20.391 1 96.62 306 ASP B O 1
ATOM 6193 N N . ALA B 1 307 ? 4.703 -6.195 -21.453 1 97.31 307 ALA B N 1
ATOM 6194 C CA . ALA B 1 307 ? 3.67 -5.293 -20.953 1 97.31 307 ALA B CA 1
ATOM 6195 C C . ALA B 1 307 ? 3.523 -5.414 -19.438 1 97.31 307 ALA B C 1
ATOM 6197 O O . ALA B 1 307 ? 3.381 -4.41 -18.734 1 97.31 307 ALA B O 1
ATOM 6198 N N . ILE B 1 308 ? 3.557 -6.66 -18.906 1 97.88 308 ILE B N 1
ATOM 6199 C CA . ILE B 1 308 ? 3.492 -6.871 -17.469 1 97.88 308 ILE B CA 1
ATOM 6200 C C . ILE B 1 308 ? 4.762 -6.336 -16.812 1 97.88 308 ILE B C 1
ATOM 6202 O O . ILE B 1 308 ? 4.703 -5.699 -15.758 1 97.88 308 ILE B O 1
ATOM 6206 N N . SER B 1 309 ? 5.863 -6.602 -17.453 1 97.75 309 SER B N 1
ATOM 6207 C CA . SER B 1 309 ? 7.133 -6.129 -16.922 1 97.75 309 SER B CA 1
ATOM 6208 C C . SER B 1 309 ? 7.164 -4.605 -16.828 1 97.75 309 SER B C 1
ATOM 6210 O O . SER B 1 309 ? 7.73 -4.047 -15.891 1 97.75 309 SER B O 1
ATOM 6212 N N . ALA B 1 310 ? 6.602 -3.986 -17.766 1 97.06 310 ALA B N 1
ATOM 6213 C CA . ALA B 1 310 ? 6.566 -2.525 -17.781 1 97.06 310 ALA B CA 1
ATOM 6214 C C . ALA B 1 310 ? 5.836 -1.981 -16.547 1 97.06 310 ALA B C 1
ATOM 6216 O O . ALA B 1 310 ? 6.18 -0.912 -16.047 1 97.06 310 ALA B O 1
ATOM 6217 N N . LEU B 1 311 ? 4.859 -2.68 -16.062 1 97.06 311 LEU B N 1
ATOM 6218 C CA . LEU B 1 311 ? 4.094 -2.252 -14.898 1 97.06 311 LEU B CA 1
ATOM 6219 C C . LEU B 1 311 ? 4.98 -2.201 -13.656 1 97.06 311 LEU B C 1
ATOM 6221 O O . LEU B 1 311 ? 4.699 -1.452 -12.719 1 97.06 311 LEU B O 1
ATOM 6225 N N . TYR B 1 312 ? 6.074 -3.016 -13.68 1 97.81 312 TYR B N 1
ATOM 6226 C CA . TYR B 1 312 ? 6.891 -3.191 -12.484 1 97.81 312 TYR B CA 1
ATOM 6227 C C . TYR B 1 312 ? 8.289 -2.607 -12.688 1 97.81 312 TYR B C 1
ATOM 6229 O O . TYR B 1 312 ? 9.094 -2.584 -11.758 1 97.81 312 TYR B O 1
ATOM 6237 N N . ALA B 1 313 ? 8.586 -2.154 -13.852 1 97.19 313 ALA B N 1
ATOM 6238 C CA . ALA B 1 313 ? 9.945 -1.738 -14.18 1 97.19 313 ALA B CA 1
ATOM 6239 C C . ALA B 1 313 ? 10.328 -0.477 -13.414 1 97.19 313 ALA B C 1
ATOM 6241 O O . ALA B 1 313 ? 9.633 0.536 -13.477 1 97.19 313 ALA B O 1
ATOM 6242 N N . THR B 1 314 ? 11.453 -0.564 -12.75 1 95.75 314 THR B N 1
ATOM 6243 C CA . THR B 1 314 ? 12 0.578 -12.023 1 95.75 314 THR B CA 1
ATOM 6244 C C . THR B 1 314 ? 13.516 0.487 -11.93 1 95.75 314 THR B C 1
ATOM 6246 O O . THR B 1 314 ? 14.078 -0.61 -11.859 1 95.75 314 THR B O 1
ATOM 6249 N N . PRO B 1 315 ? 14.188 1.632 -11.891 1 94 315 PRO B N 1
ATOM 6250 C CA . PRO B 1 315 ? 15.648 1.609 -11.812 1 94 315 PRO B CA 1
ATOM 6251 C C . PRO B 1 315 ? 16.156 1.296 -10.406 1 94 315 PRO B C 1
ATOM 6253 O O . PRO B 1 315 ? 17.328 0.931 -10.234 1 94 315 PRO B O 1
ATOM 6256 N N . HIS B 1 316 ? 15.289 1.502 -9.438 1 94 316 HIS B N 1
ATOM 6257 C CA . HIS B 1 316 ? 15.719 1.275 -8.062 1 94 316 HIS B CA 1
ATOM 6258 C C . HIS B 1 316 ? 14.516 1.041 -7.145 1 94 316 HIS B C 1
ATOM 6260 O O . HIS B 1 316 ? 13.383 1.329 -7.52 1 94 316 HIS B O 1
ATOM 6266 N N . VAL B 1 317 ? 14.797 0.527 -5.977 1 95.75 317 VAL B N 1
ATOM 6267 C CA . VAL B 1 317 ? 13.844 0.484 -4.871 1 95.75 317 VAL B CA 1
ATOM 6268 C C . VAL B 1 317 ? 14.461 1.137 -3.635 1 95.75 317 VAL B C 1
ATOM 6270 O O . VAL B 1 317 ? 15.672 1.06 -3.418 1 95.75 317 VAL B O 1
ATOM 6273 N N . ILE B 1 318 ? 13.586 1.8 -2.846 1 96.81 318 ILE B N 1
ATOM 6274 C CA . ILE B 1 318 ? 14.055 2.473 -1.639 1 96.81 318 ILE B CA 1
ATOM 6275 C C . ILE B 1 318 ? 13.141 2.121 -0.466 1 96.81 318 ILE B C 1
ATOM 6277 O O . ILE B 1 318 ? 11.938 1.938 -0.644 1 96.81 318 ILE B O 1
ATOM 6281 N N . ASN B 1 319 ? 13.719 1.973 0.64 1 97.88 319 ASN B N 1
ATOM 6282 C CA . ASN B 1 319 ? 13.023 1.795 1.907 1 97.88 319 ASN B CA 1
ATOM 6283 C C . ASN B 1 319 ? 13.93 2.078 3.098 1 97.88 319 ASN B C 1
ATOM 6285 O O . ASN B 1 319 ? 15.133 2.297 2.924 1 97.88 319 ASN B O 1
ATOM 6289 N N . GLU B 1 320 ? 13.359 2.096 4.281 1 96.5 320 GLU B N 1
ATOM 6290 C CA . GLU B 1 320 ? 14.125 2.273 5.512 1 96.5 320 GLU B CA 1
ATOM 6291 C C . GLU B 1 320 ? 14.672 0.943 6.016 1 96.5 320 GLU B C 1
ATOM 6293 O O . GLU B 1 320 ? 14.422 -0.106 5.418 1 96.5 320 GLU B O 1
ATOM 6298 N N . TYR B 1 321 ? 15.547 1.016 6.945 1 94.31 321 TYR B N 1
ATOM 6299 C CA . TYR B 1 321 ? 16.016 -0.104 7.75 1 94.31 321 TYR B CA 1
ATOM 6300 C C . TYR B 1 321 ? 16.25 0.324 9.195 1 94.31 321 TYR B C 1
ATOM 6302 O O . TYR B 1 321 ? 16.516 1.499 9.461 1 94.31 321 TYR B O 1
ATOM 6310 N N . TYR B 1 322 ? 16.125 -0.593 10.055 1 91.81 322 TYR B N 1
ATOM 6311 C CA . TYR B 1 322 ? 16.344 -0.417 11.484 1 91.81 322 TYR B CA 1
ATOM 6312 C C . TYR B 1 322 ? 17.109 -1.598 12.062 1 91.81 322 TYR B C 1
ATOM 6314 O O . TYR B 1 322 ? 16.672 -2.744 11.961 1 91.81 322 TYR B O 1
ATOM 6322 N N . LEU B 1 323 ? 18.297 -1.302 12.703 1 89.19 323 LEU B N 1
ATOM 6323 C CA . LEU B 1 323 ? 19.156 -2.363 13.219 1 89.19 323 LEU B CA 1
ATOM 6324 C C . LEU B 1 323 ? 19.469 -2.133 14.688 1 89.19 323 LEU B C 1
ATOM 6326 O O . LEU B 1 323 ? 20.234 -2.893 15.289 1 89.19 323 LEU B O 1
ATOM 6330 N N . ASP B 1 324 ? 19.016 -0.963 15.211 1 72.19 324 ASP B N 1
ATOM 6331 C CA . ASP B 1 324 ? 19.484 -0.518 16.516 1 72.19 324 ASP B CA 1
ATOM 6332 C C . ASP B 1 324 ? 19.312 -1.613 17.578 1 72.19 324 ASP B C 1
ATOM 6334 O O . ASP B 1 324 ? 18.266 -2.264 17.625 1 72.19 324 ASP B O 1
ATOM 6338 N N . GLY B 1 325 ? 20.438 -1.994 18.156 1 62.72 325 GLY B N 1
ATOM 6339 C CA . GLY B 1 325 ? 20.516 -2.887 19.312 1 62.72 325 GLY B CA 1
ATOM 6340 C C . GLY B 1 325 ? 20.672 -2.152 20.625 1 62.72 325 GLY B C 1
ATOM 6341 O O . GLY B 1 325 ? 21.781 -1.723 20.969 1 62.72 325 GLY B O 1
ATOM 6342 N N . ASN B 1 326 ? 19.781 -1.216 20.875 1 52.34 326 ASN B N 1
ATOM 6343 C CA . ASN B 1 326 ? 20.016 -0.814 22.266 1 52.34 326 ASN B CA 1
ATOM 6344 C C . ASN B 1 326 ? 19.656 -1.933 23.234 1 52.34 326 ASN B C 1
ATOM 6346 O O . ASN B 1 326 ? 19.094 -2.951 22.844 1 52.34 326 ASN B O 1
ATOM 6350 N N . GLU B 1 327 ? 20.219 -1.829 24.359 1 51.38 327 GLU B N 1
ATOM 6351 C CA . GLU B 1 327 ? 20.109 -2.828 25.406 1 51.38 327 GLU B CA 1
ATOM 6352 C C . GLU B 1 327 ? 18.672 -3.318 25.562 1 51.38 327 GLU B C 1
ATOM 6354 O O . GLU B 1 327 ? 18.438 -4.441 26.016 1 51.38 327 GLU B O 1
ATOM 6359 N N . THR B 1 328 ? 17.766 -2.545 24.906 1 57.5 328 THR B N 1
ATOM 6360 C CA . THR B 1 328 ? 16.406 -2.945 25.25 1 57.5 328 THR B CA 1
ATOM 6361 C C . THR B 1 328 ? 15.656 -3.412 24 1 57.5 328 THR B C 1
ATOM 6363 O O . THR B 1 328 ? 14.867 -4.355 24.078 1 57.5 328 THR B O 1
ATOM 6366 N N . ILE B 1 329 ? 15.953 -2.799 22.812 1 67 329 ILE B N 1
ATOM 6367 C CA . ILE B 1 329 ? 15.195 -3.191 21.625 1 67 329 ILE B CA 1
ATOM 6368 C C . ILE B 1 329 ? 16.156 -3.52 20.484 1 67 329 ILE B C 1
ATOM 6370 O O . ILE B 1 329 ? 16.984 -2.691 20.109 1 67 329 ILE B O 1
ATOM 6374 N N . GLN B 1 330 ? 16.141 -4.812 20.141 1 78.62 330 GLN B N 1
ATOM 6375 C CA . GLN B 1 330 ? 16.953 -5.23 19 1 78.62 330 GLN B CA 1
ATOM 6376 C C . GLN B 1 330 ? 16.156 -5.152 17.703 1 78.62 330 GLN B C 1
ATOM 6378 O O . GLN B 1 330 ? 15.125 -5.797 17.562 1 78.62 330 GLN B O 1
ATOM 6383 N N . GLY B 1 331 ? 16.734 -4.363 16.781 1 88.25 331 GLY B N 1
ATOM 6384 C CA . GLY B 1 331 ? 16.078 -4.207 15.5 1 88.25 331 GLY B CA 1
ATOM 6385 C C . GLY B 1 331 ? 16.688 -5.066 14.406 1 88.25 331 GLY B C 1
ATOM 6386 O O . GLY B 1 331 ? 17.906 -5.25 14.359 1 88.25 331 GLY B O 1
ATOM 6387 N N . THR B 1 332 ? 15.875 -5.75 13.617 1 92.5 332 THR B N 1
ATOM 6388 C CA . THR B 1 332 ? 16.266 -6.504 12.438 1 92.5 332 THR B CA 1
ATOM 6389 C C . THR B 1 332 ? 15.438 -6.078 11.227 1 92.5 332 THR B C 1
ATOM 6391 O O . THR B 1 332 ? 14.234 -5.836 11.344 1 92.5 332 THR B O 1
ATOM 6394 N N . SER B 1 333 ? 16.156 -5.934 10.102 1 95.12 333 SER B N 1
ATOM 6395 C CA . SER B 1 333 ? 15.461 -5.516 8.883 1 95.12 333 SER B CA 1
ATOM 6396 C C . SER B 1 333 ? 15.734 -6.48 7.734 1 95.12 333 SER B C 1
ATOM 6398 O O . SER B 1 333 ? 16.875 -6.898 7.527 1 95.12 333 SER B O 1
ATOM 6400 N N . GLU B 1 334 ? 14.695 -6.801 7.012 1 97.12 334 GLU B N 1
ATOM 6401 C CA . GLU B 1 334 ? 14.773 -7.613 5.801 1 97.12 334 GLU B CA 1
ATOM 6402 C C . GLU B 1 334 ? 13.898 -7.039 4.691 1 97.12 334 GLU B C 1
ATOM 6404 O O . GLU B 1 334 ? 12.781 -6.586 4.945 1 97.12 334 GLU B O 1
ATOM 6409 N N . TRP B 1 335 ? 14.461 -6.965 3.449 1 98.25 335 TRP B N 1
ATOM 6410 C CA . TRP B 1 335 ? 13.711 -6.531 2.271 1 98.25 335 TRP B CA 1
ATOM 6411 C C . TRP B 1 335 ? 13.391 -7.715 1.368 1 98.25 335 TRP B C 1
ATOM 6413 O O . TRP B 1 335 ? 14.281 -8.453 0.955 1 98.25 335 TRP B O 1
ATOM 6423 N N . VAL B 1 336 ? 12.133 -7.91 1.1 1 98.44 336 VAL B N 1
ATOM 6424 C CA . VAL B 1 336 ? 11.734 -8.836 0.042 1 98.44 336 VAL B CA 1
ATOM 6425 C C . VAL B 1 336 ? 11.859 -8.148 -1.316 1 98.44 336 VAL B C 1
ATOM 6427 O O . VAL B 1 336 ? 11.336 -7.047 -1.514 1 98.44 336 VAL B O 1
ATOM 6430 N N . VAL B 1 337 ? 12.594 -8.766 -2.211 1 98 337 VAL B N 1
ATOM 6431 C CA . VAL B 1 337 ? 12.727 -8.32 -3.592 1 98 337 VAL B CA 1
ATOM 6432 C C . VAL B 1 337 ? 12.336 -9.445 -4.543 1 98 337 VAL B C 1
ATOM 6434 O O . VAL B 1 337 ? 13.047 -10.453 -4.645 1 98 337 VAL B O 1
ATOM 6437 N N . THR B 1 338 ? 11.266 -9.281 -5.281 1 98.5 338 THR B N 1
ATOM 6438 C CA . THR B 1 338 ? 10.75 -10.289 -6.199 1 98.5 338 THR B CA 1
ATOM 6439 C C . THR B 1 338 ? 10.68 -9.742 -7.621 1 98.5 338 THR B C 1
ATOM 6441 O O . THR B 1 338 ? 10.203 -8.633 -7.844 1 98.5 338 THR B O 1
ATOM 6444 N N . PHE B 1 339 ? 11.25 -10.523 -8.539 1 97.81 339 PHE B N 1
ATOM 6445 C CA . PHE B 1 339 ? 11.148 -10.25 -9.969 1 97.81 339 PHE B CA 1
ATOM 6446 C C . PHE B 1 339 ? 10.094 -11.141 -10.617 1 97.81 339 PHE B C 1
ATOM 6448 O O . PHE B 1 339 ? 10.422 -12.164 -11.219 1 97.81 339 PHE B O 1
ATOM 6455 N N . PRO B 1 340 ? 8.859 -10.695 -10.719 1 97.12 340 PRO B N 1
ATOM 6456 C CA . PRO B 1 340 ? 7.758 -11.617 -11.023 1 97.12 340 PRO B CA 1
ATOM 6457 C C . PRO B 1 340 ? 7.797 -12.125 -12.461 1 97.12 340 PRO B C 1
ATOM 6459 O O . PRO B 1 340 ? 7.113 -13.102 -12.797 1 97.12 340 PRO B O 1
ATOM 6462 N N . THR B 1 341 ? 8.578 -11.508 -13.383 1 96.12 341 THR B N 1
ATOM 6463 C CA . THR B 1 341 ? 8.562 -11.906 -14.781 1 96.12 341 THR B CA 1
ATOM 6464 C C . THR B 1 341 ? 9.945 -12.383 -15.227 1 96.12 341 THR B C 1
ATOM 6466 O O . THR B 1 341 ? 10.164 -12.656 -16.406 1 96.12 341 THR B O 1
ATOM 6469 N N . LYS B 1 342 ? 10.859 -12.492 -14.406 1 94 342 LYS B N 1
ATOM 6470 C CA . LYS B 1 342 ? 12.25 -12.789 -14.734 1 94 342 LYS B CA 1
ATOM 6471 C C . LYS B 1 342 ? 12.367 -14.094 -15.523 1 94 342 LYS B C 1
ATOM 6473 O O . LYS B 1 342 ? 13.141 -14.18 -16.469 1 94 342 LYS B O 1
ATOM 6478 N N . ARG B 1 343 ? 11.594 -15.047 -15.211 1 90.31 343 ARG B N 1
ATOM 6479 C CA . ARG B 1 343 ? 11.695 -16.375 -15.82 1 90.31 343 ARG B CA 1
ATOM 6480 C C . ARG B 1 343 ? 11.508 -16.297 -17.328 1 90.31 343 ARG B C 1
ATOM 6482 O O . ARG B 1 343 ? 12.055 -17.109 -18.078 1 90.31 343 ARG B O 1
ATOM 6489 N N . PHE B 1 344 ? 10.805 -15.383 -17.797 1 90.81 344 PHE B N 1
ATOM 6490 C CA . PHE B 1 344 ? 10.508 -15.273 -19.219 1 90.81 344 PHE B CA 1
ATOM 6491 C C . PHE B 1 344 ? 11.711 -14.734 -19.984 1 90.81 344 PHE B C 1
ATOM 6493 O O . PHE B 1 344 ? 11.75 -14.789 -21.219 1 90.81 344 PHE B O 1
ATOM 6500 N N . TYR B 1 345 ? 12.656 -14.242 -19.25 1 91.31 345 TYR B N 1
ATOM 6501 C CA . TYR B 1 345 ? 13.781 -13.562 -19.891 1 91.31 345 TYR B CA 1
ATOM 6502 C C . TYR B 1 345 ? 15.062 -14.375 -19.766 1 91.31 345 TYR B C 1
ATOM 6504 O O . TYR B 1 345 ? 16 -14.203 -20.547 1 91.31 345 TYR B O 1
ATOM 6512 N N . VAL B 1 346 ? 15.117 -15.188 -18.75 1 88.62 346 VAL B N 1
ATOM 6513 C CA . VAL B 1 346 ? 16.438 -15.719 -18.406 1 88.62 346 VAL B CA 1
ATOM 6514 C C . VAL B 1 346 ? 16.453 -17.234 -18.609 1 88.62 346 VAL B C 1
ATOM 6516 O O . VAL B 1 346 ? 17.516 -17.859 -18.594 1 88.62 346 VAL B O 1
ATOM 6519 N N . ASP B 1 347 ? 15.312 -17.781 -18.672 1 76.56 347 ASP B N 1
ATOM 6520 C CA . ASP B 1 347 ? 15.234 -19.234 -18.719 1 76.56 347 ASP B CA 1
ATOM 6521 C C . ASP B 1 347 ? 15.578 -19.766 -20.109 1 76.56 347 ASP B C 1
ATOM 6523 O O . ASP B 1 347 ? 14.953 -19.359 -21.094 1 76.56 347 ASP B O 1
ATOM 6527 N N . ASP B 1 348 ? 16.719 -20.375 -20.281 1 57.69 348 ASP B N 1
ATOM 6528 C CA . ASP B 1 348 ? 17.172 -20.969 -21.547 1 57.69 348 ASP B CA 1
ATOM 6529 C C . ASP B 1 348 ? 16.562 -22.359 -21.75 1 57.69 348 ASP B C 1
ATOM 6531 O O . ASP B 1 348 ? 16.75 -22.969 -22.797 1 57.69 348 ASP B O 1
ATOM 6535 N N . ASN B 1 349 ? 16.062 -22.938 -20.781 1 52.59 349 ASN B N 1
ATOM 6536 C CA . ASN B 1 349 ? 15.781 -24.359 -20.922 1 52.59 349 ASN B CA 1
ATOM 6537 C C . ASN B 1 349 ? 14.344 -24.609 -21.375 1 52.59 349 ASN B C 1
ATOM 6539 O O . ASN B 1 349 ? 13.406 -24.094 -20.766 1 52.59 349 ASN B O 1
ATOM 6543 N N . PRO B 1 350 ? 14.297 -25.219 -22.578 1 46.44 350 PRO B N 1
ATOM 6544 C CA . PRO B 1 350 ? 12.953 -25.656 -22.969 1 46.44 350 PRO B CA 1
ATOM 6545 C C . PRO B 1 350 ? 12.242 -26.453 -21.891 1 46.44 350 PRO B C 1
ATOM 6547 O O . PRO B 1 350 ? 12.852 -27.344 -21.281 1 46.44 350 PRO B O 1
ATOM 6550 N N . PHE B 1 351 ? 11.312 -25.922 -21.281 1 45.53 351 PHE B N 1
ATOM 6551 C CA . PHE B 1 351 ? 10.547 -26.766 -20.359 1 45.53 351 PHE B CA 1
ATOM 6552 C C . PHE B 1 351 ? 9.859 -27.891 -21.125 1 45.53 351 PHE B C 1
ATOM 6554 O O . PHE B 1 351 ? 9.297 -27.672 -22.203 1 45.53 351 PHE B O 1
ATOM 6561 N N . VAL B 1 352 ? 10.281 -29.141 -21 1 44 352 VAL B N 1
ATOM 6562 C CA . VAL B 1 352 ? 9.477 -30.266 -21.453 1 44 352 VAL B CA 1
ATOM 6563 C C . VAL B 1 352 ? 8.328 -30.516 -20.469 1 44 352 VAL B C 1
ATOM 6565 O O . VAL B 1 352 ? 8.562 -30.734 -19.281 1 44 352 VAL B O 1
ATOM 6568 N N . ASP B 1 353 ? 7.098 -30.156 -20.906 1 42.38 353 ASP B N 1
ATOM 6569 C CA . ASP B 1 353 ? 5.949 -30.391 -20.031 1 42.38 353 ASP B CA 1
ATOM 6570 C C . ASP B 1 353 ? 5.801 -31.875 -19.719 1 42.38 353 ASP B C 1
ATOM 6572 O O . ASP B 1 353 ? 6.566 -32.688 -20.219 1 42.38 353 ASP B O 1
ATOM 6576 N N . ALA B 1 354 ? 5 -32.031 -18.672 1 41.25 354 ALA B N 1
ATOM 6577 C CA . ALA B 1 354 ? 4.789 -33.406 -18.219 1 41.25 354 ALA B CA 1
ATOM 6578 C C . ALA B 1 354 ? 4.41 -34.312 -19.391 1 41.25 354 ALA B C 1
ATOM 6580 O O . ALA B 1 354 ? 4.504 -35.531 -19.281 1 41.25 354 ALA B O 1
ATOM 6581 N N . SER B 1 355 ? 3.838 -33.719 -20.359 1 40.31 355 SER B N 1
ATOM 6582 C CA . SER B 1 355 ? 3.418 -34.531 -21.484 1 40.31 355 SER B CA 1
ATOM 6583 C C . SER B 1 355 ? 4.562 -34.75 -22.469 1 40.31 355 SER B C 1
ATOM 6585 O O . SER B 1 355 ? 4.383 -35.375 -23.5 1 40.31 355 SER B O 1
ATOM 6587 N N . GLY B 1 356 ? 5.676 -34.281 -22.109 1 43.25 356 GLY B N 1
ATOM 6588 C CA . GLY B 1 356 ? 6.82 -34.5 -22.984 1 43.25 356 GLY B CA 1
ATOM 6589 C C . GLY B 1 356 ? 6.984 -33.406 -24.031 1 43.25 356 GLY B C 1
ATOM 6590 O O . GLY B 1 356 ? 7.824 -33.531 -24.922 1 43.25 356 GLY B O 1
ATOM 6591 N N . ASN B 1 357 ? 6.012 -32.594 -24.047 1 43 357 ASN B N 1
ATOM 6592 C CA . ASN B 1 357 ? 6.133 -31.516 -25.016 1 43 357 ASN B CA 1
ATOM 6593 C C . ASN B 1 357 ? 7.164 -30.484 -24.578 1 43 357 ASN B C 1
ATOM 6595 O O . ASN B 1 357 ? 7.188 -30.078 -23.406 1 43 357 ASN B O 1
ATOM 6599 N N . THR B 1 358 ? 8.227 -30.516 -25.344 1 44.66 358 THR B N 1
ATOM 6600 C CA . THR B 1 358 ? 9.25 -29.5 -25.109 1 44.66 358 THR B CA 1
ATOM 6601 C C . THR B 1 358 ? 8.641 -28.094 -25.188 1 44.66 358 THR B C 1
ATOM 6603 O O . THR B 1 358 ? 8.008 -27.734 -26.188 1 44.66 358 THR B O 1
ATOM 6606 N N . GLN B 1 359 ? 8.43 -27.672 -24.062 1 45.06 359 GLN B N 1
ATOM 6607 C CA . GLN B 1 359 ? 8.055 -26.266 -24.141 1 45.06 359 GLN B CA 1
ATOM 6608 C C . GLN B 1 359 ? 9.164 -25.438 -24.781 1 45.06 359 GLN B C 1
ATOM 6610 O O . GLN B 1 359 ? 10.352 -25.719 -24.594 1 45.06 359 GLN B O 1
ATOM 6615 N N . PRO B 1 360 ? 8.867 -24.828 -25.859 1 42.97 360 PRO B N 1
ATOM 6616 C CA . PRO B 1 360 ? 9.898 -24.031 -26.531 1 42.97 360 PRO B CA 1
ATOM 6617 C C . PRO B 1 360 ? 10.812 -23.297 -25.547 1 42.97 360 PRO B C 1
ATOM 6619 O O . PRO B 1 360 ? 10.359 -22.875 -24.484 1 42.97 360 PRO B O 1
ATOM 6622 N N . SER B 1 361 ? 12.062 -23.781 -25.625 1 45.53 361 SER B N 1
ATOM 6623 C CA . SER B 1 361 ? 13.031 -22.906 -24.953 1 45.53 361 SER B CA 1
ATOM 6624 C C . SER B 1 361 ? 12.672 -21.438 -25.141 1 45.53 361 SER B C 1
ATOM 6626 O O . SER B 1 361 ? 12.391 -21 -26.266 1 45.53 361 SER B O 1
ATOM 6628 N N . TYR B 1 362 ? 12.188 -20.859 -24.078 1 47.06 362 TYR B N 1
ATOM 6629 C CA . TYR B 1 362 ? 11.719 -19.469 -24.141 1 47.06 362 TYR B CA 1
ATOM 6630 C C . TYR B 1 362 ? 12.812 -18.547 -24.672 1 47.06 362 TYR B C 1
ATOM 6632 O O . TYR B 1 362 ? 12.523 -17.578 -25.375 1 47.06 362 TYR B O 1
ATOM 6640 N N . SER B 1 363 ? 14.125 -18.688 -24.125 1 49.31 363 SER B N 1
ATOM 6641 C CA . SER B 1 363 ? 15.25 -17.906 -24.625 1 49.31 363 SER B CA 1
ATOM 6642 C C . SER B 1 363 ? 16.375 -18.812 -25.125 1 49.31 363 SER B C 1
ATOM 6644 O O . SER B 1 363 ? 17.062 -19.453 -24.328 1 49.31 363 SER B O 1
ATOM 6646 N N . PRO B 1 364 ? 16.266 -19.141 -26.391 1 48.25 364 PRO B N 1
ATOM 6647 C CA . PRO B 1 364 ? 17.453 -19.828 -26.875 1 48.25 364 PRO B CA 1
ATOM 6648 C C . PRO B 1 364 ? 18.75 -19.062 -26.562 1 48.25 364 PRO B C 1
ATOM 6650 O O . PRO B 1 364 ? 18.891 -17.906 -27 1 48.25 364 PRO B O 1
ATOM 6653 N N . ASN B 1 365 ? 19.672 -19.641 -25.766 1 56.62 365 ASN B N 1
ATOM 6654 C CA . ASN B 1 365 ? 21.062 -19.547 -25.344 1 56.62 365 ASN B CA 1
ATOM 6655 C C . ASN B 1 365 ? 21.438 -18.125 -24.953 1 56.62 365 ASN B C 1
ATOM 6657 O O . ASN B 1 365 ? 22.625 -17.812 -24.828 1 56.62 365 ASN B O 1
ATOM 6661 N N . ALA B 1 366 ? 20.469 -17.031 -24.891 1 77.44 366 ALA B N 1
ATOM 6662 C CA . ALA B 1 366 ? 20.906 -15.711 -24.422 1 77.44 366 ALA B CA 1
ATOM 6663 C C . ALA B 1 366 ? 19.812 -15.008 -23.641 1 77.44 366 ALA B C 1
ATOM 6665 O O . ALA B 1 366 ? 18.641 -15.094 -24 1 77.44 366 ALA B O 1
ATOM 6666 N N . PRO B 1 367 ? 20.172 -14.461 -22.531 1 87.06 367 PRO B N 1
ATOM 6667 C CA . PRO B 1 367 ? 19.188 -13.656 -21.797 1 87.06 367 PRO B CA 1
ATOM 6668 C C . PRO B 1 367 ? 18.562 -12.555 -22.656 1 87.06 367 PRO B C 1
ATOM 6670 O O . PRO B 1 367 ? 19.141 -12.156 -23.672 1 87.06 367 PRO B O 1
ATOM 6673 N N . ILE B 1 368 ? 17.375 -12.25 -22.391 1 90 368 ILE B N 1
ATOM 6674 C CA . ILE B 1 368 ? 16.672 -11.164 -23.062 1 90 368 ILE B CA 1
ATOM 6675 C C . ILE B 1 368 ? 16.594 -9.945 -22.141 1 90 368 ILE B C 1
ATOM 6677 O O . ILE B 1 368 ? 16.406 -10.078 -20.938 1 90 368 ILE B O 1
ATOM 6681 N N . ALA B 1 369 ? 16.766 -8.773 -22.719 1 91.25 369 ALA B N 1
ATOM 6682 C CA . ALA B 1 369 ? 16.594 -7.543 -21.938 1 91.25 369 ALA B CA 1
ATOM 6683 C C . ALA B 1 369 ? 15.234 -7.504 -21.25 1 91.25 369 ALA B C 1
ATOM 6685 O O . ALA B 1 369 ? 14.234 -7.934 -21.828 1 91.25 369 ALA B O 1
ATOM 6686 N N . PRO B 1 370 ? 15.172 -7.004 -20 1 93.62 370 PRO B N 1
ATOM 6687 C CA . PRO B 1 370 ? 16.141 -6.164 -19.297 1 93.62 370 PRO B CA 1
ATOM 6688 C C . PRO B 1 370 ? 17.094 -6.977 -18.422 1 93.62 370 PRO B C 1
ATOM 6690 O O . PRO B 1 370 ? 18 -6.41 -17.812 1 93.62 370 PRO B O 1
ATOM 6693 N N . PHE B 1 371 ? 16.891 -8.234 -18.375 1 92.06 371 PHE B N 1
ATOM 6694 C CA . PHE B 1 371 ? 17.812 -9.062 -17.609 1 92.06 371 PHE B CA 1
ATOM 6695 C C . PHE B 1 371 ? 19.031 -9.422 -18.422 1 92.06 371 PHE B C 1
ATOM 6697 O O . PHE B 1 371 ? 18.938 -9.633 -19.641 1 92.06 371 PHE B O 1
ATOM 6704 N N . ALA B 1 372 ? 20.188 -9.562 -17.734 1 88.69 372 ALA B N 1
ATOM 6705 C CA . ALA B 1 372 ? 21.453 -9.641 -18.453 1 88.69 372 ALA B CA 1
ATOM 6706 C C . ALA B 1 372 ? 22.062 -11.039 -18.359 1 88.69 372 ALA B C 1
ATOM 6708 O O . ALA B 1 372 ? 22.969 -11.391 -19.109 1 88.69 372 ALA B O 1
ATOM 6709 N N . ASN B 1 373 ? 21.5 -11.812 -17.469 1 86.25 373 ASN B N 1
ATOM 6710 C CA . ASN B 1 373 ? 22.156 -13.094 -17.219 1 86.25 373 ASN B CA 1
ATOM 6711 C C . ASN B 1 373 ? 21.156 -14.25 -17.312 1 86.25 373 ASN B C 1
ATOM 6713 O O . ASN B 1 373 ? 20.016 -14.133 -16.859 1 86.25 373 ASN B O 1
ATOM 6717 N N . THR B 1 374 ? 21.672 -15.352 -17.938 1 84.38 374 THR B N 1
ATOM 6718 C CA . THR B 1 374 ? 20.875 -16.562 -18.062 1 84.38 374 THR B CA 1
ATOM 6719 C C . THR B 1 374 ? 20.859 -17.328 -16.75 1 84.38 374 THR B C 1
ATOM 6721 O O . THR B 1 374 ? 21.828 -17.297 -15.992 1 84.38 374 THR B O 1
ATOM 6724 N N . PHE B 1 375 ? 19.766 -18 -16.562 1 83.94 375 PHE B N 1
ATOM 6725 C CA . PHE B 1 375 ? 19.641 -18.812 -15.352 1 83.94 375 PHE B CA 1
ATOM 6726 C C . PHE B 1 375 ? 20.531 -20.047 -15.43 1 83.94 375 PHE B C 1
ATOM 6728 O O . PHE B 1 375 ? 20.5 -20.781 -16.422 1 83.94 375 PHE B O 1
ATOM 6735 N N . TRP B 1 376 ? 21.344 -20.188 -14.344 1 75.56 376 TRP B N 1
ATOM 6736 C CA . TRP B 1 376 ? 22.234 -21.328 -14.18 1 75.56 376 TRP B CA 1
ATOM 6737 C C . TRP B 1 376 ? 22.281 -21.766 -12.719 1 75.56 376 TRP B C 1
ATOM 6739 O O . TRP B 1 376 ? 21.406 -21.422 -11.93 1 75.56 376 TRP B O 1
ATOM 6749 N N . ASN B 1 377 ? 23.25 -22.531 -12.375 1 68.88 377 ASN B N 1
ATOM 6750 C CA . ASN B 1 377 ? 23.328 -23.109 -11.039 1 68.88 377 ASN B CA 1
ATOM 6751 C C . ASN B 1 377 ? 23.406 -22.031 -9.969 1 68.88 377 ASN B C 1
ATOM 6753 O O . ASN B 1 377 ? 2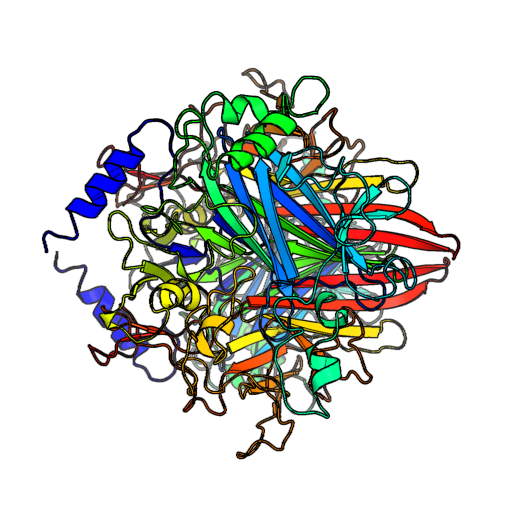2.844 -22.188 -8.883 1 68.88 377 ASN B O 1
ATOM 6757 N N . ASN B 1 378 ? 24.047 -20.984 -10.258 1 74.56 378 ASN B N 1
ATOM 6758 C CA . ASN B 1 378 ? 24.219 -19.922 -9.273 1 74.56 378 ASN B CA 1
ATOM 6759 C C . ASN B 1 378 ? 23.172 -18.828 -9.438 1 74.56 378 ASN B C 1
ATOM 6761 O O . ASN B 1 378 ? 23.297 -17.75 -8.852 1 74.56 378 ASN B O 1
ATOM 6765 N N . GLY B 1 379 ? 22.156 -19.141 -10.242 1 82.12 379 GLY B N 1
ATOM 6766 C CA . GLY B 1 379 ? 21.094 -18.172 -10.461 1 82.12 379 GLY B CA 1
ATOM 6767 C C . GLY B 1 379 ? 21.359 -17.25 -11.641 1 82.12 379 GLY B C 1
ATOM 6768 O O . GLY B 1 379 ? 22.375 -17.391 -12.328 1 82.12 379 GLY B O 1
ATOM 6769 N N . ALA B 1 380 ? 20.422 -16.5 -12 1 88.12 380 ALA B N 1
ATOM 6770 C CA . ALA B 1 380 ? 20.578 -15.414 -12.961 1 88.12 380 ALA B CA 1
ATOM 6771 C C . ALA B 1 380 ? 20.812 -14.086 -12.258 1 88.12 380 ALA B C 1
ATOM 6773 O O . ALA B 1 380 ? 19.875 -13.312 -12.055 1 88.12 380 ALA B O 1
ATOM 6774 N N . CYS B 1 381 ? 22.047 -13.75 -12.023 1 89.25 381 CYS B N 1
ATOM 6775 C CA . CYS B 1 381 ? 22.406 -12.656 -11.125 1 89.25 381 CYS B CA 1
ATOM 6776 C C . CYS B 1 381 ? 22.406 -11.32 -11.859 1 89.25 381 CYS B C 1
ATOM 6778 O O . CYS B 1 381 ? 22.953 -11.211 -12.953 1 89.25 381 CYS B O 1
ATOM 6780 N N . GLU B 1 382 ? 21.75 -10.406 -11.258 1 89.69 382 GLU B N 1
ATOM 6781 C CA . GLU B 1 382 ? 21.781 -9.023 -11.734 1 89.69 382 GLU B CA 1
ATOM 6782 C C . GLU B 1 382 ? 22.562 -8.133 -10.789 1 89.69 382 GLU B C 1
ATOM 6784 O O . GLU B 1 382 ? 22.297 -8.102 -9.586 1 89.69 382 GLU B O 1
ATOM 6789 N N . SER B 1 383 ? 23.469 -7.387 -11.344 1 86.81 383 SER B N 1
ATOM 6790 C CA . SER B 1 383 ? 24.266 -6.48 -10.531 1 86.81 383 SER B CA 1
ATOM 6791 C C . SER B 1 383 ? 23.422 -5.348 -9.969 1 86.81 383 SER B C 1
ATOM 6793 O O . SER B 1 383 ? 22.547 -4.816 -10.648 1 86.81 383 SER B O 1
ATOM 6795 N N . VAL B 1 384 ? 23.734 -5.012 -8.719 1 89.12 384 VAL B N 1
ATOM 6796 C CA . VAL B 1 384 ? 23.031 -3.902 -8.086 1 89.12 384 VAL B CA 1
ATOM 6797 C C . VAL B 1 384 ? 24.031 -2.979 -7.395 1 89.12 384 VAL B C 1
ATOM 6799 O O . VAL B 1 384 ? 25.125 -3.414 -7.004 1 89.12 384 VAL B O 1
ATOM 6802 N N . GLN B 1 385 ? 23.672 -1.74 -7.352 1 87 385 GLN B N 1
ATOM 6803 C CA . GLN B 1 385 ? 24.344 -0.76 -6.5 1 87 385 GLN B CA 1
ATOM 6804 C C . GLN B 1 385 ? 23.5 -0.432 -5.273 1 87 385 GLN B C 1
ATOM 6806 O O . GLN B 1 385 ? 22.328 -0.057 -5.398 1 87 385 GLN B O 1
ATOM 6811 N N . ILE B 1 386 ? 24.156 -0.591 -4.156 1 88.5 386 ILE B N 1
ATOM 6812 C CA . ILE B 1 386 ? 23.438 -0.345 -2.916 1 88.5 386 ILE B CA 1
ATOM 6813 C C . ILE B 1 386 ? 24.031 0.864 -2.199 1 88.5 386 ILE B C 1
ATOM 6815 O O . ILE B 1 386 ? 25.234 0.898 -1.924 1 88.5 386 ILE B O 1
ATOM 6819 N N . THR B 1 387 ? 23.219 1.822 -1.982 1 90.06 387 THR B N 1
ATOM 6820 C CA . THR B 1 387 ? 23.594 2.971 -1.16 1 90.06 387 THR B CA 1
ATOM 6821 C C . THR B 1 387 ? 22.797 2.977 0.144 1 90.06 387 THR B C 1
ATOM 6823 O O . THR B 1 387 ? 21.562 2.936 0.128 1 90.06 387 THR B O 1
ATOM 6826 N N . VAL B 1 388 ? 23.547 3.006 1.226 1 92 388 VAL B N 1
ATOM 6827 C CA . VAL B 1 388 ? 22.938 3.012 2.549 1 92 388 VAL B CA 1
ATOM 6828 C C . VAL B 1 388 ? 23.156 4.367 3.217 1 92 388 VAL B C 1
ATOM 6830 O O . VAL B 1 388 ? 24.281 4.895 3.201 1 92 388 VAL B O 1
ATOM 6833 N N . TYR B 1 389 ? 22.094 4.891 3.725 1 92.75 389 TYR B N 1
ATOM 6834 C CA . TYR B 1 389 ? 22.109 6.164 4.438 1 92.75 389 TYR B CA 1
ATOM 6835 C C . TYR B 1 389 ? 21.719 5.977 5.898 1 92.75 389 TYR B C 1
ATOM 6837 O O . TYR B 1 389 ? 20.812 5.199 6.211 1 92.75 389 TYR B O 1
ATOM 6845 N N . ASP B 1 390 ? 22.484 6.656 6.75 1 91.75 390 ASP B N 1
ATOM 6846 C CA . ASP B 1 390 ? 21.953 6.723 8.109 1 91.75 390 ASP B CA 1
ATOM 6847 C C . ASP B 1 390 ? 20.938 7.863 8.242 1 91.75 390 ASP B C 1
ATOM 6849 O O . ASP B 1 390 ? 20.516 8.453 7.246 1 91.75 390 ASP B O 1
ATOM 6853 N N . ARG B 1 391 ? 20.516 8.133 9.461 1 89 391 ARG B N 1
ATOM 6854 C CA . ARG B 1 391 ? 19.469 9.125 9.656 1 89 391 ARG B CA 1
ATOM 6855 C C . ARG B 1 391 ? 20.031 10.539 9.523 1 89 391 ARG B C 1
ATOM 6857 O O . ARG B 1 391 ? 19.266 11.508 9.398 1 89 391 ARG B O 1
ATOM 6864 N N . GLU B 1 392 ? 21.328 10.641 9.625 1 86.5 392 GLU B N 1
ATOM 6865 C CA . GLU B 1 392 ? 21.984 11.938 9.555 1 86.5 392 GLU B CA 1
ATOM 6866 C C . GLU B 1 392 ? 22.797 12.078 8.266 1 86.5 392 GLU B C 1
ATOM 6868 O O . GLU B 1 392 ? 23.844 12.727 8.25 1 86.5 392 GLU B O 1
ATOM 6873 N N . GLU B 1 393 ? 22.453 11.336 7.258 1 82.06 393 GLU B N 1
ATOM 6874 C CA . GLU B 1 393 ? 22.891 11.445 5.867 1 82.06 393 GLU B CA 1
ATOM 6875 C C . GLU B 1 393 ? 24.281 10.836 5.676 1 82.06 393 GLU B C 1
ATOM 6877 O O . GLU B 1 393 ? 24.859 10.93 4.594 1 82.06 393 GLU B O 1
ATOM 6882 N N . ARG B 1 394 ? 24.906 10.398 6.766 1 79.81 394 ARG B N 1
ATOM 6883 C CA . ARG B 1 394 ? 26.109 9.633 6.449 1 79.81 394 ARG B CA 1
ATOM 6884 C C . ARG B 1 394 ? 25.797 8.516 5.457 1 79.81 394 ARG B C 1
ATOM 6886 O O . ARG B 1 394 ? 24.719 7.91 5.516 1 79.81 394 ARG B O 1
ATOM 6893 N N . THR B 1 395 ? 26.688 8.352 4.484 1 83.19 395 THR B N 1
ATOM 6894 C CA . THR B 1 395 ? 26.406 7.488 3.346 1 83.19 395 THR B CA 1
ATOM 6895 C C . THR B 1 395 ? 27.516 6.449 3.166 1 83.19 395 THR B C 1
ATOM 6897 O O . THR B 1 395 ? 28.688 6.746 3.377 1 83.19 395 THR B O 1
ATOM 6900 N N . GLU B 1 396 ? 27.109 5.262 2.934 1 78.5 396 GLU B N 1
ATOM 6901 C CA . GLU B 1 396 ? 28 4.199 2.455 1 78.5 396 GLU B CA 1
ATOM 6902 C C . GLU B 1 396 ? 27.484 3.602 1.149 1 78.5 396 GLU B C 1
ATOM 6904 O O . GLU B 1 396 ? 26.297 3.273 1.034 1 78.5 396 GLU B O 1
ATOM 6909 N N . ARG B 1 397 ? 28.375 3.809 0.184 1 72.44 397 ARG B N 1
ATOM 6910 C CA . ARG B 1 397 ? 28.031 3.213 -1.104 1 72.44 397 ARG B CA 1
ATOM 6911 C C . ARG B 1 397 ? 28.812 1.93 -1.34 1 72.44 397 ARG B C 1
ATOM 6913 O O . ARG B 1 397 ? 30.031 1.892 -1.123 1 72.44 397 ARG B O 1
ATOM 6920 N N . ARG B 1 398 ? 28.109 0.998 -1.458 1 62.44 398 ARG B N 1
ATOM 6921 C CA . ARG B 1 398 ? 28.75 -0.267 -1.806 1 62.44 398 ARG B CA 1
ATOM 6922 C C . ARG B 1 398 ? 28.578 -0.578 -3.289 1 62.44 398 ARG B C 1
ATOM 6924 O O . ARG B 1 398 ? 27.453 -0.629 -3.793 1 62.44 398 ARG B O 1
ATOM 6931 N N . ASN B 1 399 ? 29.766 0.03 -4.051 1 52.69 399 ASN B N 1
ATOM 6932 C CA . ASN B 1 399 ? 29.828 -0.385 -5.449 1 52.69 399 ASN B CA 1
ATOM 6933 C C . ASN B 1 399 ? 30.578 -1.707 -5.602 1 52.69 399 ASN B C 1
ATOM 6935 O O . ASN B 1 399 ? 31.5 -1.999 -4.828 1 52.69 399 ASN B O 1
ATOM 6939 N N . ASN B 1 400 ? 29.938 -2.594 -6.059 1 46.69 400 ASN B N 1
ATOM 6940 C CA . ASN B 1 400 ? 30.875 -3.684 -6.344 1 46.69 400 ASN B CA 1
ATOM 6941 C C . ASN B 1 400 ? 31.719 -3.391 -7.578 1 46.69 400 ASN B C 1
ATOM 6943 O O . ASN B 1 400 ? 31.25 -2.729 -8.508 1 46.69 400 ASN B O 1
ATOM 6947 N N . PHE B 1 401 ? 33.188 -3.156 -7.598 1 38.91 401 PHE B N 1
ATOM 6948 C CA . PHE B 1 401 ? 34.062 -3.102 -8.758 1 38.91 401 PHE B CA 1
ATOM 6949 C C . PHE B 1 401 ? 33.656 -4.145 -9.797 1 38.91 401 PHE B C 1
ATOM 6951 O O . PHE B 1 401 ? 33.219 -5.238 -9.445 1 38.91 401 PHE B O 1
ATOM 6958 N N . SER B 1 402 ? 33.469 -3.682 -11.094 1 38.62 402 SER B N 1
ATOM 6959 C CA . SER B 1 402 ? 33.5 -4.629 -12.203 1 38.62 402 SER B CA 1
ATOM 6960 C C . SER B 1 402 ? 34.875 -5.305 -12.297 1 38.62 402 SER B C 1
ATOM 6962 O O . SER B 1 402 ? 35.906 -4.66 -12.102 1 38.62 402 SER B O 1
ATOM 6964 N N . PRO B 1 403 ? 35.062 -6.57 -12.688 1 38.97 403 PRO B N 1
ATOM 6965 C CA . PRO B 1 403 ? 33.969 -7.504 -12.578 1 38.97 403 PRO B CA 1
ATOM 6966 C C . PRO B 1 403 ? 33.5 -7.727 -11.133 1 38.97 403 PRO B C 1
ATOM 6968 O O . PRO B 1 403 ? 34.344 -7.684 -10.219 1 38.97 403 PRO B O 1
ATOM 6971 N N . PRO B 1 404 ? 32.312 -7.504 -10.82 1 40.94 404 PRO B N 1
ATOM 6972 C CA . PRO B 1 404 ? 31.953 -7.652 -9.406 1 40.94 404 PRO B CA 1
ATOM 6973 C C . PRO B 1 404 ? 32.531 -8.922 -8.781 1 40.94 404 PRO B C 1
ATOM 6975 O O . PRO B 1 404 ? 32.812 -9.891 -9.492 1 40.94 404 PRO B O 1
ATOM 6978 N N . ARG B 1 405 ? 33.438 -8.898 -7.785 1 38 405 ARG B N 1
ATOM 6979 C CA . ARG B 1 405 ? 33.875 -10.148 -7.156 1 38 405 ARG B CA 1
ATOM 6980 C C . ARG B 1 405 ? 32.812 -11.242 -7.391 1 38 405 ARG B C 1
ATOM 6982 O O . ARG B 1 405 ? 31.625 -10.969 -7.473 1 38 405 ARG B O 1
ATOM 6989 N N . PRO B 1 406 ? 33.25 -12.328 -7.613 1 36.53 406 PRO B N 1
ATOM 6990 C CA . PRO B 1 406 ? 32.344 -13.461 -7.41 1 36.53 406 PRO B CA 1
ATOM 6991 C C . PRO B 1 406 ? 31.594 -13.391 -6.074 1 36.53 406 PRO B C 1
ATOM 6993 O O . PRO B 1 406 ? 32.219 -13.242 -5.027 1 36.53 406 PRO B O 1
ATOM 6996 N N . GLY B 1 407 ? 30.359 -12.766 -5.988 1 44.03 407 GLY B N 1
ATOM 6997 C CA . GLY B 1 407 ? 29.703 -12.445 -4.727 1 44.03 407 GLY B CA 1
ATOM 6998 C C . GLY B 1 407 ? 29.312 -10.984 -4.617 1 44.03 407 GLY B C 1
ATOM 6999 O O . GLY B 1 407 ? 28.922 -10.516 -3.547 1 44.03 407 GLY B O 1
ATOM 7000 N N . GLY B 1 408 ? 29.766 -10.18 -5.438 1 55.59 408 GLY B N 1
ATOM 7001 C CA . GLY B 1 408 ? 29.344 -8.789 -5.359 1 55.59 408 GLY B CA 1
ATOM 7002 C C . GLY B 1 408 ? 27.859 -8.633 -5.133 1 55.59 408 GLY B C 1
ATOM 7003 O O . GLY B 1 408 ? 27.125 -9.625 -5.016 1 55.59 408 GLY B O 1
ATOM 7004 N N . SER B 1 409 ? 27.438 -7.277 -4.898 1 75.12 409 SER B N 1
ATOM 7005 C CA . SER B 1 409 ? 26.031 -7.121 -4.535 1 75.12 409 SER B CA 1
ATOM 7006 C C . SER B 1 409 ? 25.125 -7.395 -5.727 1 75.12 409 SER B C 1
ATOM 7008 O O . SER B 1 409 ? 25.188 -6.691 -6.738 1 75.12 409 SER B O 1
ATOM 7010 N N . ALA B 1 410 ? 24.766 -8.602 -5.91 1 87.44 410 ALA B N 1
ATOM 7011 C CA . ALA B 1 410 ? 23.828 -9 -6.965 1 87.44 410 ALA B CA 1
ATOM 7012 C C . ALA B 1 410 ? 22.594 -9.68 -6.375 1 87.44 410 ALA B C 1
ATOM 7014 O O . ALA B 1 410 ? 22.641 -10.227 -5.27 1 87.44 410 ALA B O 1
ATOM 7015 N N . LEU B 1 411 ? 21.656 -9.523 -7.109 1 91.94 411 LEU B N 1
ATOM 7016 C CA . LEU B 1 411 ? 20.438 -10.258 -6.832 1 91.94 411 LEU B CA 1
ATOM 7017 C C . LEU B 1 411 ? 20.203 -11.336 -7.883 1 91.94 411 LEU B C 1
ATOM 7019 O O . LEU B 1 411 ? 20.047 -11.031 -9.07 1 91.94 411 LEU B O 1
ATOM 7023 N N . CYS B 1 412 ? 20.109 -12.562 -7.438 1 91 412 CYS B N 1
ATOM 7024 C CA . CYS B 1 412 ? 20.234 -13.656 -8.398 1 91 412 CYS B CA 1
ATOM 7025 C C . CYS B 1 412 ? 18.906 -14.367 -8.586 1 91 412 CYS B C 1
ATOM 7027 O O . CYS B 1 412 ? 18.656 -14.969 -9.641 1 91 412 CYS B O 1
ATOM 7029 N N . TRP B 1 413 ? 18.047 -14.281 -7.648 1 93.56 413 TRP B N 1
ATOM 7030 C CA . TRP B 1 413 ? 16.875 -15.148 -7.617 1 93.56 413 TRP B CA 1
ATOM 7031 C C . TRP B 1 413 ? 15.609 -14.367 -7.941 1 93.56 413 TRP B C 1
ATOM 7033 O O . TRP B 1 413 ? 15.625 -13.141 -7.98 1 93.56 413 TRP B O 1
ATOM 7043 N N . GLU B 1 414 ? 14.594 -15.047 -8.195 1 94.62 414 GLU B N 1
ATOM 7044 C CA . GLU B 1 414 ? 13.328 -14.406 -8.562 1 94.62 414 GLU B CA 1
ATOM 7045 C C . GLU B 1 414 ? 12.625 -13.836 -7.332 1 94.62 414 GLU B C 1
ATOM 7047 O O . GLU B 1 414 ? 12.078 -12.734 -7.383 1 94.62 414 GLU B O 1
ATOM 7052 N N . ALA B 1 415 ? 12.5 -14.625 -6.352 1 97.06 415 ALA B N 1
ATOM 7053 C CA . ALA B 1 415 ? 12.062 -14.156 -5.039 1 97.06 415 ALA B CA 1
ATOM 7054 C C . ALA B 1 415 ? 13.172 -14.32 -4.004 1 97.06 415 ALA B C 1
ATOM 7056 O O . ALA B 1 415 ? 13.609 -15.438 -3.73 1 97.06 415 ALA B O 1
ATOM 7057 N N . GLN B 1 416 ? 13.586 -13.172 -3.434 1 96.44 416 GLN B N 1
ATOM 7058 C CA . GLN B 1 416 ? 14.734 -13.211 -2.539 1 96.44 416 GLN B CA 1
ATOM 7059 C C . GLN B 1 416 ? 14.633 -12.148 -1.453 1 96.44 416 GLN B C 1
ATOM 7061 O O . GLN B 1 416 ? 13.734 -11.297 -1.495 1 96.44 416 GLN B O 1
ATOM 7066 N N . VAL B 1 417 ? 15.562 -12.297 -0.478 1 97.56 417 VAL B N 1
ATOM 7067 C CA . VAL B 1 417 ? 15.555 -11.391 0.668 1 97.56 417 VAL B CA 1
ATOM 7068 C C . VAL B 1 417 ? 16.906 -10.68 0.773 1 97.56 417 VAL B C 1
ATOM 7070 O O . VAL B 1 417 ? 17.953 -11.297 0.585 1 97.56 417 VAL B O 1
ATOM 7073 N N . VAL B 1 418 ? 16.844 -9.398 0.922 1 96.12 418 VAL B N 1
ATOM 7074 C CA . VAL B 1 418 ? 18.016 -8.625 1.286 1 96.12 418 VAL B CA 1
ATOM 7075 C C . VAL B 1 418 ? 18.047 -8.391 2.797 1 96.12 418 VAL B C 1
ATOM 7077 O O . VAL B 1 418 ? 17.047 -7.949 3.377 1 96.12 418 VAL B O 1
ATOM 7080 N N . THR B 1 419 ? 19.141 -8.742 3.377 1 95.56 419 THR B N 1
ATOM 7081 C CA . THR B 1 419 ? 19.281 -8.578 4.82 1 95.56 419 THR B CA 1
ATOM 7082 C C . THR B 1 419 ? 20.312 -7.508 5.145 1 95.56 419 THR B C 1
ATOM 7084 O O . THR B 1 419 ? 21.109 -7.125 4.285 1 95.56 419 THR B O 1
ATOM 7087 N N . PHE B 1 420 ? 20.203 -6.988 6.328 1 93.5 420 PHE B N 1
ATOM 7088 C CA . PHE B 1 420 ? 21.156 -6.004 6.828 1 93.5 420 PHE B CA 1
ATOM 7089 C C . PHE B 1 420 ? 21.891 -6.535 8.055 1 93.5 420 PHE B C 1
ATOM 7091 O O . PHE B 1 420 ? 21.266 -6.777 9.094 1 93.5 420 PHE B O 1
ATOM 7098 N N . ASN B 1 421 ? 23.156 -6.73 7.945 1 91.75 421 ASN B N 1
ATOM 7099 C CA . ASN B 1 421 ? 24.047 -7.152 9.016 1 91.75 421 ASN B CA 1
ATOM 7100 C C . ASN B 1 421 ? 23.609 -8.484 9.617 1 91.75 421 ASN B C 1
ATOM 7102 O O . ASN B 1 421 ? 23.547 -8.633 10.844 1 91.75 421 ASN B O 1
ATOM 7106 N N . GLN B 1 422 ? 23.25 -9.336 8.734 1 91.75 422 GLN B N 1
ATOM 7107 C CA . GLN B 1 422 ? 22.906 -10.672 9.195 1 91.75 422 GLN B CA 1
ATOM 7108 C C . GLN B 1 422 ? 23.906 -11.703 8.688 1 91.75 422 GLN B C 1
ATOM 7110 O O . GLN B 1 422 ? 24.531 -11.508 7.641 1 91.75 422 GLN B O 1
ATOM 7115 N N . SER B 1 423 ? 24.016 -12.695 9.57 1 88.12 423 SER B N 1
ATOM 7116 C CA . SER B 1 423 ? 24.891 -13.82 9.234 1 88.12 423 SER B CA 1
ATOM 7117 C C . SER B 1 423 ? 24.156 -15.148 9.383 1 88.12 423 SER B C 1
ATOM 7119 O O . SER B 1 423 ? 23.047 -15.195 9.906 1 88.12 423 SER B O 1
ATOM 7121 N N . GLY B 1 424 ? 24.672 -16.172 8.703 1 89.94 424 GLY B N 1
ATOM 7122 C CA . GLY B 1 424 ? 24.094 -17.484 8.812 1 89.94 424 GLY B CA 1
ATOM 7123 C C . GLY B 1 424 ? 23.609 -18.047 7.484 1 89.94 424 GLY B C 1
ATOM 7124 O O . GLY B 1 424 ? 23.875 -17.453 6.434 1 89.94 424 GLY B O 1
ATOM 7125 N N . ASP B 1 425 ? 22.859 -19.172 7.656 1 91 425 ASP B N 1
ATOM 7126 C CA . ASP B 1 425 ? 22.438 -19.906 6.461 1 91 425 ASP B CA 1
ATOM 7127 C C . ASP B 1 425 ? 21.047 -19.469 6.02 1 91 425 ASP B C 1
ATOM 7129 O O . ASP B 1 425 ? 20.625 -19.766 4.898 1 91 425 ASP B O 1
ATOM 7133 N N . SER B 1 426 ? 20.344 -18.734 6.898 1 95.12 426 SER B N 1
ATOM 7134 C CA . SER B 1 426 ? 19.031 -18.203 6.598 1 95.12 426 SER B CA 1
ATOM 7135 C C . SER B 1 426 ? 18.812 -16.844 7.242 1 95.12 426 SER B C 1
ATOM 7137 O O . SER B 1 426 ? 19.5 -16.484 8.203 1 95.12 426 SER B O 1
ATOM 7139 N N . SER B 1 427 ? 17.984 -16.062 6.672 1 95.88 427 SER B N 1
ATOM 7140 C CA . SER B 1 427 ? 17.688 -14.758 7.25 1 95.88 427 SER B CA 1
ATOM 7141 C C . SER B 1 427 ? 16.938 -14.898 8.578 1 95.88 427 SER B C 1
ATOM 7143 O O . SER B 1 427 ? 16.328 -15.938 8.844 1 95.88 427 SER B O 1
ATOM 7145 N N . ASN B 1 428 ? 16.906 -13.883 9.305 1 93.06 428 ASN B N 1
ATOM 7146 C CA . ASN B 1 428 ? 16.5 -13.992 10.703 1 93.06 428 ASN B CA 1
ATOM 7147 C C . ASN B 1 428 ? 14.977 -13.891 10.844 1 93.06 428 ASN B C 1
ATOM 7149 O O . ASN B 1 428 ? 14.398 -14.469 11.773 1 93.06 428 ASN B O 1
ATOM 7153 N N . ILE B 1 429 ? 14.312 -13.109 10.062 1 94 429 ILE B N 1
ATOM 7154 C CA . ILE B 1 429 ? 12.875 -12.891 10.227 1 94 429 ILE B CA 1
ATOM 7155 C C . ILE B 1 429 ? 12.109 -13.859 9.328 1 94 429 ILE B C 1
ATOM 7157 O O . ILE B 1 429 ? 11.336 -14.688 9.82 1 94 429 ILE B O 1
ATOM 7161 N N . LEU B 1 430 ? 12.422 -13.875 8.055 1 97.19 430 LEU B N 1
ATOM 7162 C CA . LEU B 1 430 ? 11.633 -14.602 7.066 1 97.19 430 LEU B CA 1
ATOM 7163 C C . LEU B 1 430 ? 12.219 -15.984 6.816 1 97.19 430 LEU B C 1
ATOM 7165 O O . LEU B 1 430 ? 11.578 -16.828 6.18 1 97.19 430 LEU B O 1
ATOM 7169 N N . GLY B 1 431 ? 13.422 -16.234 7.25 1 96.69 431 GLY B N 1
ATOM 7170 C CA . GLY B 1 431 ? 14.055 -17.531 7.141 1 96.69 431 GLY B CA 1
ATOM 7171 C C . GLY B 1 431 ? 14.523 -17.859 5.734 1 96.69 431 GLY B C 1
ATOM 7172 O O . GLY B 1 431 ? 14.688 -19.031 5.379 1 96.69 431 GLY B O 1
ATOM 7173 N N . SER B 1 432 ? 14.781 -16.891 4.934 1 97.06 432 SER B N 1
ATOM 7174 C CA . SER B 1 432 ? 15.125 -17.109 3.531 1 97.06 432 SER B CA 1
ATOM 7175 C C . SER B 1 432 ? 16.5 -17.75 3.393 1 97.06 432 SER B C 1
ATOM 7177 O O . SER B 1 432 ? 17.453 -17.359 4.086 1 97.06 432 SER B O 1
ATOM 7179 N N . THR B 1 433 ? 16.609 -18.672 2.453 1 93.31 433 THR B N 1
ATOM 7180 C CA . THR B 1 433 ? 17.906 -19.219 2.074 1 93.31 433 THR B CA 1
ATOM 7181 C C . THR B 1 433 ? 18.422 -18.531 0.814 1 93.31 433 THR B C 1
ATOM 7183 O O . THR B 1 433 ? 19.578 -18.734 0.433 1 93.31 433 THR B O 1
ATOM 7186 N N . TYR B 1 434 ? 17.594 -17.75 0.192 1 91.94 434 TYR B N 1
ATOM 7187 C CA . TYR B 1 434 ? 17.953 -16.938 -0.957 1 91.94 434 TYR B CA 1
ATOM 7188 C C . TYR B 1 434 ? 18.141 -15.477 -0.55 1 91.94 434 TYR B C 1
ATOM 7190 O O . TYR B 1 434 ? 17.375 -14.602 -0.985 1 91.94 434 TYR B O 1
ATOM 7198 N N . PHE B 1 435 ? 19.156 -15.219 0.3 1 92 435 PHE B N 1
ATOM 7199 C CA . PHE B 1 435 ? 19.281 -13.844 0.768 1 92 435 PHE B CA 1
ATOM 7200 C C . PHE B 1 435 ? 20.672 -13.289 0.43 1 92 435 PHE B C 1
ATOM 7202 O O . PHE B 1 435 ? 21.609 -14.055 0.222 1 92 435 PHE B O 1
ATOM 7209 N N . GLN B 1 436 ? 20.656 -12.023 0.25 1 90.12 436 GLN B N 1
ATOM 7210 C CA . GLN B 1 436 ? 21.875 -11.234 0.12 1 90.12 436 GLN B CA 1
ATOM 7211 C C . GLN B 1 436 ? 22.016 -10.25 1.28 1 90.12 436 GLN B C 1
ATOM 7213 O O . GLN B 1 436 ? 21.141 -9.406 1.502 1 90.12 436 GLN B O 1
ATOM 7218 N N . ASN B 1 437 ? 23.156 -10.312 1.927 1 91.81 437 ASN B N 1
ATOM 7219 C CA . ASN B 1 437 ? 23.344 -9.453 3.092 1 91.81 437 ASN B CA 1
ATOM 7220 C C . ASN B 1 437 ? 24.094 -8.172 2.73 1 91.81 437 ASN B C 1
ATOM 7222 O O . ASN B 1 437 ? 25.078 -8.211 1.989 1 91.81 437 ASN B O 1
ATOM 7226 N N . ILE B 1 438 ? 23.609 -7.16 3.217 1 88.69 438 ILE B N 1
ATOM 7227 C CA . ILE B 1 438 ? 24.266 -5.863 3.16 1 88.69 438 ILE B CA 1
ATOM 7228 C C . ILE B 1 438 ? 24.906 -5.547 4.516 1 88.69 438 ILE B C 1
ATOM 7230 O O . ILE B 1 438 ? 24.203 -5.422 5.52 1 88.69 438 ILE B O 1
ATOM 7234 N N . ALA B 1 439 ? 26.156 -5.406 4.484 1 88 439 ALA B N 1
ATOM 7235 C CA . ALA B 1 439 ? 26.844 -4.945 5.688 1 88 439 ALA B CA 1
ATOM 7236 C C . ALA B 1 439 ? 26.828 -3.422 5.781 1 88 439 ALA B C 1
ATOM 7238 O O . ALA B 1 439 ? 27.109 -2.73 4.801 1 88 439 ALA B O 1
ATOM 7239 N N . THR B 1 440 ? 26.422 -2.916 6.875 1 90.12 440 THR B N 1
ATOM 7240 C CA . THR B 1 440 ? 26.391 -1.474 7.09 1 90.12 440 THR B CA 1
ATOM 7241 C C . THR B 1 440 ? 26.797 -1.133 8.523 1 90.12 440 THR B C 1
ATOM 7243 O O . THR B 1 440 ? 26.484 -1.867 9.461 1 90.12 440 THR B O 1
ATOM 7246 N N . PRO B 1 441 ? 27.547 -0.039 8.688 1 88.94 441 PRO B N 1
ATOM 7247 C CA . PRO B 1 441 ? 27.891 0.392 10.039 1 88.94 441 PRO B CA 1
ATOM 7248 C C . PRO B 1 441 ? 26.766 1.17 10.719 1 88.94 441 PRO B C 1
ATOM 7250 O O . PRO B 1 441 ? 26.875 1.513 11.898 1 88.94 441 PRO B O 1
ATOM 7253 N N . PHE B 1 442 ? 25.766 1.475 10.008 1 90 442 PHE B N 1
ATOM 7254 C CA . PHE B 1 442 ? 24.688 2.33 10.523 1 90 442 PHE B CA 1
ATOM 7255 C C . PHE B 1 442 ? 23.609 1.5 11.203 1 90 442 PHE B C 1
ATOM 7257 O O . PHE B 1 442 ? 23.312 0.383 10.773 1 90 442 PHE B O 1
ATOM 7264 N N . SER B 1 443 ? 23 2.109 12.227 1 90.19 443 SER B N 1
ATOM 7265 C CA . SER B 1 443 ? 22 1.381 12.992 1 90.19 443 SER B CA 1
ATOM 7266 C C . SER B 1 443 ? 20.594 1.605 12.43 1 90.19 443 SER B C 1
ATOM 7268 O O . SER B 1 443 ? 19.688 0.806 12.664 1 90.19 443 SER B O 1
ATOM 7270 N N . ALA B 1 444 ? 20.406 2.703 11.812 1 92.38 444 ALA B N 1
ATOM 7271 C CA . ALA B 1 444 ? 19.094 3.008 11.227 1 92.38 444 ALA B CA 1
ATOM 7272 C C . ALA B 1 444 ? 19.234 4.043 10.117 1 92.38 444 ALA B C 1
ATOM 7274 O O . ALA B 1 444 ? 20.172 4.844 10.109 1 92.38 444 ALA B O 1
ATOM 7275 N N . GLY B 1 445 ? 18.359 4.047 9.195 1 94.25 445 GLY B N 1
ATOM 7276 C CA . GLY B 1 445 ? 18.312 4.949 8.055 1 94.25 445 GLY B CA 1
ATOM 7277 C C . GLY B 1 445 ? 17.484 4.414 6.906 1 94.25 445 GLY B C 1
ATOM 7278 O O . GLY B 1 445 ? 16.391 3.891 7.113 1 94.25 445 GLY B O 1
ATOM 7279 N N . TRP B 1 446 ? 17.938 4.695 5.75 1 96.06 446 TRP B N 1
ATOM 7280 C CA . TRP B 1 446 ? 17.281 4.184 4.551 1 96.06 446 TRP B CA 1
ATOM 7281 C C . TRP B 1 446 ? 18.312 3.781 3.498 1 96.06 446 TRP B C 1
ATOM 7283 O O . TRP B 1 446 ? 19.5 4.062 3.646 1 96.06 446 TRP B O 1
ATOM 7293 N N . ALA B 1 447 ? 17.875 2.992 2.541 1 95.19 447 ALA B N 1
ATOM 7294 C CA . ALA B 1 447 ? 18.781 2.502 1.511 1 95.19 447 ALA B CA 1
ATOM 7295 C C . ALA B 1 447 ? 18.125 2.549 0.133 1 95.19 447 ALA B C 1
ATOM 7297 O O . ALA B 1 447 ? 16.906 2.643 0.024 1 95.19 447 ALA B O 1
ATOM 7298 N N . ARG B 1 448 ? 18.969 2.617 -0.82 1 93.5 448 ARG B N 1
ATOM 7299 C CA . ARG B 1 448 ? 18.594 2.525 -2.227 1 93.5 448 ARG B CA 1
ATOM 7300 C C . ARG B 1 448 ? 19.312 1.376 -2.914 1 93.5 448 ARG B C 1
ATOM 7302 O O . ARG B 1 448 ? 20.547 1.299 -2.877 1 93.5 448 ARG B O 1
ATOM 7309 N N . ILE B 1 449 ? 18.578 0.486 -3.459 1 92.38 449 ILE B N 1
ATOM 7310 C CA . ILE B 1 449 ? 19.125 -0.544 -4.328 1 92.38 449 ILE B CA 1
ATOM 7311 C C . ILE B 1 449 ? 18.859 -0.179 -5.789 1 92.38 449 ILE B C 1
ATOM 7313 O O . ILE B 1 449 ? 17.719 -0.226 -6.254 1 92.38 449 ILE B O 1
ATOM 7317 N N . SER B 1 450 ? 19.891 0.148 -6.449 1 92.19 450 SER B N 1
ATOM 7318 C CA . SER B 1 450 ? 19.812 0.476 -7.867 1 92.19 450 SER B CA 1
ATOM 7319 C C . SER B 1 450 ? 20.203 -0.714 -8.734 1 92.19 450 SER B C 1
ATOM 7321 O O . SER B 1 450 ? 21.219 -1.371 -8.469 1 92.19 450 SER B O 1
ATOM 7323 N N . PHE B 1 451 ? 19.375 -0.907 -9.656 1 92.19 451 PHE B N 1
ATOM 7324 C CA . PHE B 1 451 ? 19.656 -2.02 -10.547 1 92.19 451 PHE B CA 1
ATOM 7325 C C . PHE B 1 451 ? 20.641 -1.6 -11.633 1 92.19 451 PHE B C 1
ATOM 7327 O O . PHE B 1 451 ? 20.453 -0.577 -12.297 1 92.19 451 PHE B O 1
ATOM 7334 N N . GLY B 1 452 ? 21.641 -2.324 -11.766 1 84.44 452 GLY B N 1
ATOM 7335 C CA . GLY B 1 452 ? 22.75 -1.988 -12.633 1 84.44 452 GLY B CA 1
ATOM 7336 C C . GLY B 1 452 ? 23.969 -1.473 -11.883 1 84.44 452 GLY B C 1
ATOM 7337 O O . GLY B 1 452 ? 23.922 -1.292 -10.664 1 84.44 452 GLY B O 1
ATOM 7338 N N . ASN B 1 453 ? 25.188 -1.393 -12.492 1 67.88 453 ASN B N 1
ATOM 7339 C CA . ASN B 1 453 ? 26.438 -1.02 -11.852 1 67.88 453 ASN B CA 1
ATOM 7340 C C . ASN B 1 453 ? 26.609 0.496 -11.781 1 67.88 453 ASN B C 1
ATOM 7342 O O . ASN B 1 453 ? 27.453 1 -11.031 1 67.88 453 ASN B O 1
ATOM 7346 N N . SER B 1 454 ? 26.125 1.165 -12.68 1 58.94 454 SER B N 1
ATOM 7347 C CA . SER B 1 454 ? 26.188 2.623 -12.734 1 58.94 454 SER B CA 1
ATOM 7348 C C . SER B 1 454 ? 24.969 3.199 -13.445 1 58.94 454 SER B C 1
ATOM 7350 O O . SER B 1 454 ? 24.172 2.457 -14.023 1 58.94 454 SER B O 1
ATOM 7352 N N . SER B 1 455 ? 24.703 4.484 -13.062 1 53.03 455 SER B N 1
ATOM 7353 C CA . SER B 1 455 ? 23.625 5.141 -13.797 1 53.03 455 SER B CA 1
ATOM 7354 C C . SER B 1 455 ? 23.703 4.836 -15.289 1 53.03 455 SER B C 1
ATOM 7356 O O . SER B 1 455 ? 22.688 4.852 -15.992 1 53.03 455 SER B O 1
ATOM 7358 N N . ALA B 1 456 ? 24.891 4.566 -15.672 1 53.56 456 ALA B N 1
ATOM 7359 C CA . ALA B 1 456 ? 25.109 4.324 -17.094 1 53.56 456 ALA B CA 1
ATOM 7360 C C . ALA B 1 456 ? 24.719 2.898 -17.484 1 53.56 456 ALA B C 1
ATOM 7362 O O . ALA B 1 456 ? 24.516 2.6 -18.656 1 53.56 456 ALA B O 1
ATOM 7363 N N . THR B 1 457 ? 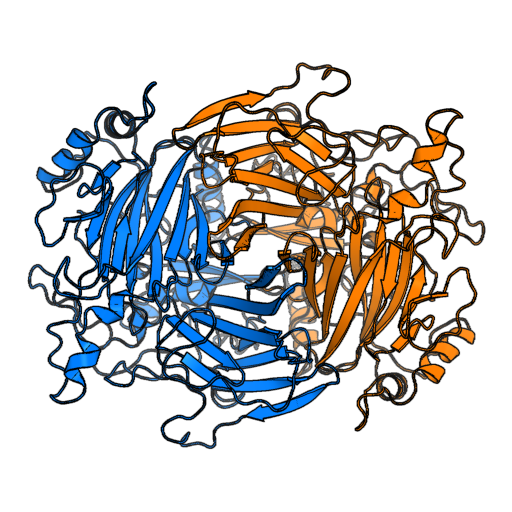24.375 2.205 -16.484 1 76.31 457 THR B N 1
ATOM 7364 C CA . THR B 1 457 ? 24.172 0.801 -16.828 1 76.31 457 THR B CA 1
ATOM 7365 C C . THR B 1 457 ? 22.844 0.297 -16.266 1 76.31 457 THR B C 1
ATOM 7367 O O . THR B 1 457 ? 22.734 -0.875 -15.914 1 76.31 457 THR B O 1
ATOM 7370 N N . VAL B 1 458 ? 21.969 1.257 -16.188 1 85.75 458 VAL B N 1
ATOM 7371 C CA . VAL B 1 458 ? 20.625 0.829 -15.773 1 85.75 458 VAL B CA 1
ATOM 7372 C C . VAL B 1 458 ? 20.016 -0.072 -16.844 1 85.75 458 VAL B C 1
ATOM 7374 O O . VAL B 1 458 ? 19.984 0.289 -18.031 1 85.75 458 VAL B O 1
ATOM 7377 N N . PRO B 1 459 ? 19.594 -1.287 -16.406 1 92.88 459 PRO B N 1
ATOM 7378 C CA . PRO B 1 459 ? 18.938 -2.16 -17.391 1 92.88 459 PRO B CA 1
ATOM 7379 C C . PRO B 1 459 ? 17.797 -1.469 -18.141 1 92.88 459 PRO B C 1
ATOM 7381 O O . PRO B 1 459 ? 17.125 -0.606 -17.578 1 92.88 459 PRO B O 1
ATOM 7384 N N . ARG B 1 460 ? 17.688 -1.849 -19.422 1 92.69 460 ARG B N 1
ATOM 7385 C CA . ARG B 1 460 ? 16.656 -1.293 -20.266 1 92.69 460 ARG B CA 1
ATOM 7386 C C . ARG B 1 460 ? 15.758 -2.396 -20.844 1 92.69 460 ARG B C 1
ATOM 7388 O O . ARG B 1 460 ? 16.266 -3.4 -21.344 1 92.69 460 ARG B O 1
ATOM 7395 N N . MET B 1 461 ? 14.469 -2.15 -20.766 1 94.75 461 MET B N 1
ATOM 7396 C CA . MET B 1 461 ? 13.555 -3.062 -21.453 1 94.75 461 MET B CA 1
ATOM 7397 C C . MET B 1 461 ? 13.633 -2.881 -22.969 1 94.75 461 MET B C 1
ATOM 7399 O O . MET B 1 461 ? 14.109 -1.851 -23.453 1 94.75 461 MET B O 1
ATOM 7403 N N . ARG B 1 462 ? 13.148 -3.877 -23.609 1 92.31 462 ARG B N 1
ATOM 7404 C CA . ARG B 1 462 ? 12.945 -3.711 -25.047 1 92.31 462 ARG B CA 1
ATOM 7405 C C . ARG B 1 462 ? 11.977 -2.566 -25.328 1 92.31 462 ARG B C 1
ATOM 7407 O O . ARG B 1 462 ? 11.055 -2.314 -24.547 1 92.31 462 ARG B O 1
ATOM 7414 N N . ALA B 1 463 ? 12.25 -1.953 -26.469 1 93.56 463 ALA B N 1
ATOM 7415 C CA . ALA B 1 463 ? 11.383 -0.85 -26.875 1 93.56 463 ALA B CA 1
ATOM 7416 C C . ALA B 1 463 ? 9.992 -1.354 -27.234 1 93.56 463 ALA B C 1
ATOM 7418 O O . ALA B 1 463 ? 9.852 -2.371 -27.922 1 93.56 463 ALA B O 1
ATOM 7419 N N . ALA B 1 464 ? 9.023 -0.678 -26.75 1 94.56 464 ALA B N 1
ATOM 7420 C CA . ALA B 1 464 ? 7.66 -0.921 -27.203 1 94.56 464 ALA B CA 1
ATOM 7421 C C . ALA B 1 464 ? 7.477 -0.472 -28.656 1 94.56 464 ALA B C 1
ATOM 7423 O O . ALA B 1 464 ? 8.328 0.226 -29.203 1 94.56 464 ALA B O 1
ATOM 7424 N N . ARG B 1 465 ? 6.391 -0.837 -29.234 1 90.81 465 ARG B N 1
ATOM 7425 C CA . ARG B 1 465 ? 6.066 -0.412 -30.594 1 90.81 465 ARG B CA 1
ATOM 7426 C C . ARG B 1 465 ? 5.949 1.105 -30.672 1 90.81 465 ARG B C 1
ATOM 7428 O O . ARG B 1 465 ? 6.289 1.703 -31.703 1 90.81 465 ARG B O 1
ATOM 7435 N N . ASP B 1 466 ? 5.562 1.684 -29.625 1 86.81 466 ASP B N 1
ATOM 7436 C CA . ASP B 1 466 ? 5.344 3.125 -29.562 1 86.81 466 ASP B CA 1
ATOM 7437 C C . ASP B 1 466 ? 6.645 3.869 -29.281 1 86.81 466 ASP B C 1
ATOM 7439 O O . ASP B 1 466 ? 6.668 5.102 -29.234 1 86.81 466 ASP B O 1
ATOM 7443 N N . GLY B 1 467 ? 7.699 3.141 -28.984 1 89.81 467 GLY B N 1
ATOM 7444 C CA . GLY B 1 467 ? 9.016 3.727 -28.797 1 89.81 467 GLY B CA 1
ATOM 7445 C C . GLY B 1 467 ? 9.414 3.855 -27.344 1 89.81 467 GLY B C 1
ATOM 7446 O O . GLY B 1 467 ? 10.562 4.176 -27.031 1 89.81 467 GLY B O 1
ATOM 7447 N N . GLU B 1 468 ? 8.516 3.533 -26.469 1 92.06 468 GLU B N 1
ATOM 7448 C CA . GLU B 1 468 ? 8.773 3.676 -25.047 1 92.06 468 GLU B CA 1
ATOM 7449 C C . GLU B 1 468 ? 9.742 2.611 -24.547 1 92.06 468 GLU B C 1
ATOM 7451 O O . GLU B 1 468 ? 9.594 1.429 -24.859 1 92.06 468 GLU B O 1
ATOM 7456 N N . VAL B 1 469 ? 10.742 2.998 -23.797 1 94.12 469 VAL B N 1
ATOM 7457 C CA . VAL B 1 469 ? 11.703 2.092 -23.172 1 94.12 469 VAL B CA 1
ATOM 7458 C C . VAL B 1 469 ? 11.75 2.344 -21.672 1 94.12 469 VAL B C 1
ATOM 7460 O O . VAL B 1 469 ? 12.305 3.348 -21.219 1 94.12 469 VAL B O 1
ATOM 7463 N N . PHE B 1 470 ? 11.203 1.425 -20.984 1 94.69 470 PHE B N 1
ATOM 7464 C CA . PHE B 1 470 ? 11.289 1.516 -19.531 1 94.69 470 PHE B CA 1
ATOM 7465 C C . PHE B 1 470 ? 12.672 1.091 -19.047 1 94.69 470 PHE B C 1
ATOM 7467 O O . PHE B 1 470 ? 13.266 0.165 -19.594 1 94.69 470 PHE B O 1
ATOM 7474 N N . ARG B 1 471 ? 13.125 1.765 -17.984 1 93.06 471 ARG B N 1
ATOM 7475 C CA . ARG B 1 471 ? 14.438 1.469 -17.422 1 93.06 471 ARG B CA 1
ATOM 7476 C C . ARG B 1 471 ? 14.328 0.77 -16.078 1 93.06 471 ARG B C 1
ATOM 7478 O O . ARG B 1 471 ? 13.414 1.055 -15.305 1 93.06 471 ARG B O 1
ATOM 7485 N N . GLY B 1 472 ? 15.336 -0.096 -15.891 1 95.69 472 GLY B N 1
ATOM 7486 C CA . GLY B 1 472 ? 15.383 -0.877 -14.664 1 95.69 472 GLY B CA 1
ATOM 7487 C C . GLY B 1 472 ? 14.867 -2.293 -14.836 1 95.69 472 GLY B C 1
ATOM 7488 O O . GLY B 1 472 ? 14.867 -2.828 -15.945 1 95.69 472 GLY B O 1
ATOM 7489 N N . LEU B 1 473 ? 14.594 -2.953 -13.742 1 97.06 473 LEU B N 1
ATOM 7490 C CA . LEU B 1 473 ? 14.07 -4.316 -13.719 1 97.06 473 LEU B CA 1
ATOM 7491 C C . LEU B 1 473 ? 12.648 -4.348 -13.164 1 97.06 473 LEU B C 1
ATOM 7493 O O . LEU B 1 473 ? 12.273 -3.494 -12.359 1 97.06 473 LEU B O 1
ATOM 7497 N N . PRO B 1 474 ? 11.812 -5.23 -13.719 1 97.69 474 PRO B N 1
ATOM 7498 C CA . PRO B 1 474 ? 10.508 -5.426 -13.078 1 97.69 474 PRO B CA 1
ATOM 7499 C C . PRO B 1 474 ? 10.625 -6 -11.664 1 97.69 474 PRO B C 1
ATOM 7501 O O . PRO B 1 474 ? 11.117 -7.117 -11.484 1 97.69 474 PRO B O 1
ATOM 7504 N N . VAL B 1 475 ? 10.18 -5.199 -10.672 1 98.19 475 VAL B N 1
ATOM 7505 C CA . VAL B 1 475 ? 10.43 -5.617 -9.297 1 98.19 475 VAL B CA 1
ATOM 7506 C C . VAL B 1 475 ? 9.242 -5.23 -8.414 1 98.19 475 VAL B C 1
ATOM 7508 O O . VAL B 1 475 ? 8.586 -4.219 -8.656 1 98.19 475 VAL B O 1
ATOM 7511 N N . THR B 1 476 ? 8.875 -6.062 -7.457 1 98.06 476 THR B N 1
ATOM 7512 C CA . THR B 1 476 ? 7.965 -5.758 -6.359 1 98.06 476 THR B CA 1
ATOM 7513 C C . THR B 1 476 ? 8.492 -6.32 -5.043 1 98.06 476 THR B C 1
ATOM 7515 O O . THR B 1 476 ? 9.484 -7.055 -5.035 1 98.06 476 THR B O 1
ATOM 7518 N N . GLY B 1 477 ? 7.945 -5.863 -3.918 1 98.12 477 GLY B N 1
ATOM 7519 C CA . GLY B 1 477 ? 8.367 -6.344 -2.611 1 98.12 477 GLY B CA 1
ATOM 7520 C C . GLY B 1 477 ? 8.125 -5.34 -1.5 1 98.12 477 GLY B C 1
ATOM 7521 O O . GLY B 1 477 ? 7.332 -4.406 -1.663 1 98.12 477 GLY B O 1
ATOM 7522 N N . PHE B 1 478 ? 8.703 -5.641 -0.373 1 97.81 478 PHE B N 1
ATOM 7523 C CA . PHE B 1 478 ? 8.453 -4.852 0.826 1 97.81 478 PHE B CA 1
ATOM 7524 C C . PHE B 1 478 ? 9.602 -4.996 1.821 1 97.81 478 PHE B C 1
ATOM 7526 O O . PHE B 1 478 ? 10.43 -5.895 1.689 1 97.81 478 PHE B O 1
ATOM 7533 N N . PHE B 1 479 ? 9.602 -4.059 2.73 1 96.88 479 PHE B N 1
ATOM 7534 C CA . PHE B 1 479 ? 10.492 -4.023 3.885 1 96.88 479 PHE B CA 1
ATOM 7535 C C . PHE B 1 479 ? 9.781 -4.562 5.125 1 96.88 479 PHE B C 1
ATOM 7537 O O . PHE B 1 479 ? 8.656 -4.168 5.422 1 96.88 479 PHE B O 1
ATOM 7544 N N . VAL B 1 480 ? 10.461 -5.555 5.832 1 95.75 480 VAL B N 1
ATOM 7545 C CA . VAL B 1 480 ? 10 -6.055 7.125 1 95.75 480 VAL B CA 1
ATOM 7546 C C . VAL B 1 480 ? 10.977 -5.629 8.219 1 95.75 480 VAL B C 1
ATOM 7548 O O . VAL B 1 480 ? 12.18 -5.836 8.102 1 95.75 480 VAL B O 1
ATOM 7551 N N . ALA B 1 481 ? 10.414 -5.062 9.242 1 92.19 481 ALA B N 1
ATOM 7552 C CA . ALA B 1 481 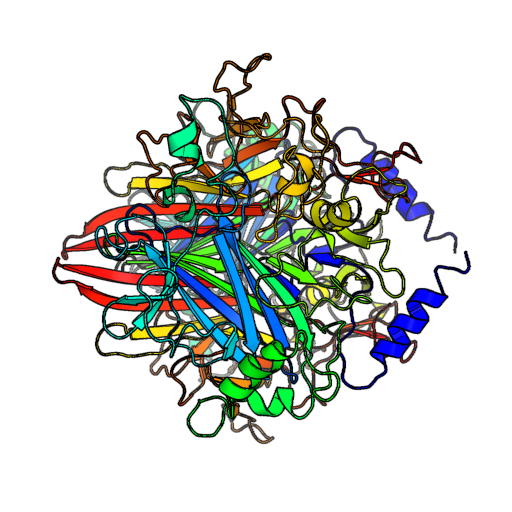? 11.188 -4.727 10.438 1 92.19 481 ALA B CA 1
ATOM 7553 C C . ALA B 1 481 ? 10.711 -5.531 11.648 1 92.19 481 ALA B C 1
ATOM 7555 O O . ALA B 1 481 ? 9.508 -5.695 11.852 1 92.19 481 ALA B O 1
ATOM 7556 N N . ASN B 1 482 ? 11.648 -6.027 12.328 1 89.38 482 ASN B N 1
ATOM 7557 C CA . ASN B 1 482 ? 11.375 -6.688 13.594 1 89.38 482 ASN B CA 1
ATOM 7558 C C . ASN B 1 482 ? 12.023 -5.949 14.766 1 89.38 482 ASN B C 1
ATOM 7560 O O . ASN B 1 482 ? 13.18 -5.535 14.68 1 89.38 482 ASN B O 1
ATOM 7564 N N . TYR B 1 483 ? 11.195 -5.711 15.75 1 83.19 483 TYR B N 1
ATOM 7565 C CA . TYR B 1 483 ? 11.648 -5.109 17 1 83.19 483 TYR B CA 1
ATOM 7566 C C . TYR B 1 483 ? 11.523 -6.098 18.156 1 83.19 483 TYR B C 1
ATOM 7568 O O . TYR B 1 483 ? 10.422 -6.41 18.594 1 83.19 483 TYR B O 1
ATOM 7576 N N . ASP B 1 484 ? 12.664 -6.535 18.609 1 77.44 484 ASP B N 1
ATOM 7577 C CA . ASP B 1 484 ? 12.695 -7.512 19.688 1 77.44 484 ASP B CA 1
ATOM 7578 C C . ASP B 1 484 ? 13.016 -6.84 21.031 1 77.44 484 ASP B C 1
ATOM 7580 O O . ASP B 1 484 ? 14.109 -6.309 21.219 1 77.44 484 ASP B O 1
ATOM 7584 N N . ASN B 1 485 ? 11.992 -6.73 21.891 1 69.81 485 ASN B N 1
ATOM 7585 C CA . ASN B 1 485 ? 12.18 -6.133 23.219 1 69.81 485 ASN B CA 1
ATOM 7586 C C . ASN B 1 485 ? 12.328 -7.199 24.297 1 69.81 485 ASN B C 1
ATOM 7588 O O . ASN B 1 485 ? 11.992 -6.957 25.453 1 69.81 485 ASN B O 1
ATOM 7592 N N . GLY B 1 486 ? 12.844 -8.242 23.891 1 64.94 486 GLY B N 1
ATOM 7593 C CA . GLY B 1 486 ? 13.055 -9.297 24.875 1 64.94 486 GLY B CA 1
ATOM 7594 C C . GLY B 1 486 ? 11.789 -9.672 25.625 1 64.94 486 GLY B C 1
ATOM 7595 O O . GLY B 1 486 ? 10.68 -9.516 25.094 1 64.94 486 GLY B O 1
ATOM 7596 N N . VAL B 1 487 ? 11.883 -10.438 26.594 1 59.59 487 VAL B N 1
ATOM 7597 C CA . VAL B 1 487 ? 10.773 -10.859 27.438 1 59.59 487 VAL B CA 1
ATOM 7598 C C . VAL B 1 487 ? 10.555 -9.836 28.562 1 59.59 487 VAL B C 1
ATOM 7600 O O . VAL B 1 487 ? 11.492 -9.508 29.297 1 59.59 487 VAL B O 1
ATOM 7603 N N . ASN B 1 488 ? 9.43 -9.078 28.344 1 56.34 488 ASN B N 1
ATOM 7604 C CA . ASN B 1 488 ? 9.172 -8.109 29.406 1 56.34 488 ASN B CA 1
ATOM 7605 C C . ASN B 1 488 ? 8.984 -8.789 30.75 1 56.34 488 ASN B C 1
ATOM 7607 O O . ASN B 1 488 ? 9.055 -10.016 30.859 1 56.34 488 ASN B O 1
ATOM 7611 N N . ASP B 1 489 ? 9.016 -7.926 31.719 1 52.31 489 ASP B N 1
ATOM 7612 C CA . ASP B 1 489 ? 8.969 -8.391 33.094 1 52.31 489 ASP B CA 1
ATOM 7613 C C . ASP B 1 489 ? 7.793 -9.344 33.312 1 52.31 489 ASP B C 1
ATOM 7615 O O . ASP B 1 489 ? 7.844 -10.211 34.188 1 52.31 489 ASP B O 1
ATOM 7619 N N . SER B 1 490 ? 6.848 -9.195 32.5 1 53.34 490 SER B N 1
ATOM 7620 C CA . SER B 1 490 ? 5.664 -10.023 32.719 1 53.34 490 SER B CA 1
ATOM 7621 C C . SER B 1 490 ? 5.75 -11.312 31.891 1 53.34 490 SER B C 1
ATOM 7623 O O . SER B 1 490 ? 4.797 -12.094 31.859 1 53.34 490 SER B O 1
ATOM 7625 N N . GLY B 1 491 ? 6.91 -11.484 31.344 1 55.66 491 GLY B N 1
ATOM 7626 C CA . GLY B 1 491 ? 7.121 -12.711 30.594 1 55.66 491 GLY B CA 1
ATOM 7627 C C . GLY B 1 491 ? 6.582 -12.648 29.188 1 55.66 491 GLY B C 1
ATOM 7628 O O . GLY B 1 491 ? 6.535 -13.664 28.484 1 55.66 491 GLY B O 1
ATOM 7629 N N . VAL B 1 492 ? 6.168 -11.469 28.875 1 56.59 492 VAL B N 1
ATOM 7630 C CA . VAL B 1 492 ? 5.574 -11.328 27.547 1 56.59 492 VAL B CA 1
ATOM 7631 C C . VAL B 1 492 ? 6.656 -10.992 26.531 1 56.59 492 VAL B C 1
ATOM 7633 O O . VAL B 1 492 ? 7.438 -10.055 26.734 1 56.59 492 VAL B O 1
ATOM 7636 N N . LEU B 1 493 ? 6.852 -12.008 25.625 1 58.81 493 LEU B N 1
ATOM 7637 C CA . LEU B 1 493 ? 7.723 -11.672 24.5 1 58.81 493 LEU B CA 1
ATOM 7638 C C . LEU B 1 493 ? 7.191 -10.469 23.734 1 58.81 493 LEU B C 1
ATOM 7640 O O . LEU B 1 493 ? 6.027 -10.453 23.328 1 58.81 493 LEU B O 1
ATOM 7644 N N . ALA B 1 494 ? 8.023 -9.492 23.734 1 68.31 494 ALA B N 1
ATOM 7645 C CA . ALA B 1 494 ? 7.648 -8.273 23.031 1 68.31 494 ALA B CA 1
ATOM 7646 C C . ALA B 1 494 ? 8.375 -8.164 21.688 1 68.31 494 ALA B C 1
ATOM 7648 O O . ALA B 1 494 ? 9.43 -7.531 21.609 1 68.31 494 ALA B O 1
ATOM 7649 N N . ASN B 1 495 ? 7.914 -9.07 20.75 1 74.56 495 ASN B N 1
ATOM 7650 C CA . ASN B 1 495 ? 8.391 -9.008 19.375 1 74.56 495 ASN B CA 1
ATOM 7651 C C . ASN B 1 495 ? 7.367 -8.359 18.438 1 74.56 495 ASN B C 1
ATOM 7653 O O . ASN B 1 495 ? 6.199 -8.75 18.438 1 74.56 495 ASN B O 1
ATOM 7657 N N . TYR B 1 496 ? 7.887 -7.316 17.766 1 76.31 496 TYR B N 1
ATOM 7658 C CA . TYR B 1 496 ? 7 -6.512 16.922 1 76.31 496 TYR B CA 1
ATOM 7659 C C . TYR B 1 496 ? 7.488 -6.484 15.484 1 76.31 496 TYR B C 1
ATOM 7661 O O . TYR B 1 496 ? 8.695 -6.426 15.234 1 76.31 496 TYR B O 1
ATOM 7669 N N . THR B 1 497 ? 6.504 -6.695 14.641 1 83.5 497 THR B N 1
ATOM 7670 C CA . THR B 1 497 ? 6.906 -6.59 13.242 1 83.5 497 THR B CA 1
ATOM 7671 C C . THR B 1 497 ? 6.031 -5.586 12.5 1 83.5 497 THR B C 1
ATOM 7673 O O . THR B 1 497 ? 4.863 -5.395 12.852 1 83.5 497 THR B O 1
ATOM 7676 N N . SER B 1 498 ? 6.648 -4.902 11.578 1 87.19 498 SER B N 1
ATOM 7677 C CA . SER B 1 498 ? 5.949 -4.004 10.656 1 87.19 498 SER B CA 1
ATOM 7678 C C . SER B 1 498 ? 6.391 -4.238 9.219 1 87.19 498 SER B C 1
ATOM 7680 O O . SER B 1 498 ? 7.422 -4.867 8.969 1 87.19 498 SER B O 1
ATOM 7682 N N . LEU B 1 499 ? 5.535 -3.857 8.312 1 90.5 499 LEU B N 1
ATOM 7683 C CA . LEU B 1 499 ? 5.824 -4.039 6.895 1 90.5 499 LEU B CA 1
ATOM 7684 C C . LEU B 1 499 ? 5.504 -2.773 6.105 1 90.5 499 LEU B C 1
ATOM 7686 O O . LEU B 1 499 ? 4.469 -2.141 6.336 1 90.5 499 LEU B O 1
ATOM 7690 N N . PHE B 1 500 ? 6.438 -2.449 5.176 1 92.62 500 PHE B N 1
ATOM 7691 C CA . PHE B 1 500 ? 6.254 -1.302 4.293 1 92.62 500 PHE B CA 1
ATOM 7692 C C . PHE B 1 500 ? 6.613 -1.661 2.857 1 92.62 500 PHE B C 1
ATOM 7694 O O . PHE B 1 500 ? 7.707 -2.166 2.594 1 92.62 500 PHE B O 1
ATOM 7701 N N . ARG B 1 501 ? 5.73 -1.308 1.941 1 95.62 501 ARG B N 1
ATOM 7702 C CA . ARG B 1 501 ? 6.055 -1.521 0.534 1 95.62 501 ARG B CA 1
ATOM 7703 C C . ARG B 1 501 ? 7.234 -0.659 0.106 1 95.62 501 ARG B C 1
ATOM 7705 O O . ARG B 1 501 ? 7.426 0.444 0.623 1 95.62 501 ARG B O 1
ATOM 7712 N N . HIS B 1 502 ? 8.016 -1.146 -0.835 1 97.75 502 HIS B N 1
ATOM 7713 C CA . HIS B 1 502 ? 9.102 -0.338 -1.378 1 97.75 502 HIS B CA 1
ATOM 7714 C C . HIS B 1 502 ? 8.562 0.873 -2.133 1 97.75 502 HIS B C 1
ATOM 7716 O O . HIS B 1 502 ? 7.465 0.824 -2.689 1 97.75 502 HIS B O 1
ATOM 7722 N N . ARG B 1 503 ? 9.398 1.901 -2.148 1 96.44 503 ARG B N 1
ATOM 7723 C CA . ARG B 1 503 ? 9.141 3.074 -2.977 1 96.44 503 ARG B CA 1
ATOM 7724 C C . ARG B 1 503 ? 10.102 3.135 -4.156 1 96.44 503 ARG B C 1
ATOM 7726 O O . ARG B 1 503 ? 11.156 2.49 -4.141 1 96.44 503 ARG B O 1
ATOM 7733 N N . THR B 1 504 ? 9.672 3.855 -5.137 1 93.5 504 THR B N 1
ATOM 7734 C CA . THR B 1 504 ? 10.539 3.984 -6.305 1 93.5 504 THR B CA 1
ATOM 7735 C C . THR B 1 504 ? 10.172 5.23 -7.109 1 93.5 504 THR B C 1
ATOM 7737 O O . THR B 1 504 ? 9.188 5.906 -6.809 1 93.5 504 THR B O 1
ATOM 7740 N N . MET B 1 505 ? 11.062 5.527 -8.008 1 87.94 505 MET B N 1
ATOM 7741 C CA . MET B 1 505 ? 10.82 6.473 -9.102 1 87.94 505 MET B CA 1
ATOM 7742 C C . MET B 1 505 ? 11.047 5.805 -10.453 1 87.94 505 MET B C 1
ATOM 7744 O O . MET B 1 505 ? 12.18 5.48 -10.812 1 87.94 505 MET B O 1
ATOM 7748 N N . ARG B 1 506 ? 9.969 5.703 -11.164 1 89.88 506 ARG B N 1
ATOM 7749 C CA . ARG B 1 506 ? 10.062 5.043 -12.461 1 89.88 506 ARG B CA 1
ATOM 7750 C C . ARG B 1 506 ? 10.781 5.922 -13.477 1 89.88 506 ARG B C 1
ATOM 7752 O O . ARG B 1 506 ? 10.953 7.121 -13.258 1 89.88 506 ARG B O 1
ATOM 7759 N N . ASP B 1 507 ? 11.281 5.238 -14.469 1 87.25 507 ASP B N 1
ATOM 7760 C CA . ASP B 1 507 ? 12.031 5.91 -15.523 1 87.25 507 ASP B CA 1
ATOM 7761 C C . ASP B 1 507 ? 11.742 5.285 -16.891 1 87.25 507 ASP B C 1
ATOM 7763 O O . ASP B 1 507 ? 11.797 4.066 -17.047 1 87.25 507 ASP B O 1
ATOM 7767 N N . CYS B 1 508 ? 11.297 6.152 -17.75 1 89.94 508 CYS B N 1
ATOM 7768 C CA . CYS B 1 508 ? 10.992 5.73 -19.125 1 89.94 508 CYS B CA 1
ATOM 7769 C C . CYS B 1 508 ? 11.5 6.746 -20.125 1 89.94 508 CYS B C 1
ATOM 7771 O O . CYS B 1 508 ? 11.391 7.957 -19.906 1 89.94 508 CYS B O 1
ATOM 7773 N N . VAL B 1 509 ? 12.102 6.211 -21.172 1 86.62 509 VAL B N 1
ATOM 7774 C CA . VAL B 1 509 ? 12.602 7.086 -22.219 1 86.62 509 VAL B CA 1
ATOM 7775 C C . VAL B 1 509 ? 11.977 6.691 -23.562 1 86.62 509 VAL B C 1
ATOM 7777 O O . VAL B 1 509 ? 11.555 5.547 -23.75 1 86.62 509 VAL B O 1
ATOM 7780 N N . ASP B 1 510 ? 11.859 7.719 -24.375 1 83.94 510 ASP B N 1
ATOM 7781 C CA . ASP B 1 510 ? 11.383 7.465 -25.734 1 83.94 510 ASP B CA 1
ATOM 7782 C C . ASP B 1 510 ? 12.547 7.426 -26.734 1 83.94 510 ASP B C 1
ATOM 7784 O O . ASP B 1 510 ? 13.164 8.453 -27.016 1 83.94 510 ASP B O 1
ATOM 7788 N N . GLU B 1 511 ? 12.781 6.328 -27.25 1 74.5 511 GLU B N 1
ATOM 7789 C CA . GLU B 1 511 ? 13.906 6.172 -28.172 1 74.5 511 GLU B CA 1
ATOM 7790 C C . GLU B 1 511 ? 13.57 6.723 -29.547 1 74.5 511 GLU B C 1
ATOM 7792 O O . GLU B 1 511 ? 14.469 7.102 -30.312 1 74.5 511 GLU B O 1
ATOM 7797 N N . ASP B 1 512 ? 12.336 6.711 -29.875 1 66.62 512 ASP B N 1
ATOM 7798 C CA . ASP B 1 512 ? 11.969 7.223 -31.203 1 66.62 512 ASP B CA 1
ATOM 7799 C C . ASP B 1 512 ? 12.188 8.734 -31.281 1 66.62 512 ASP B C 1
ATOM 7801 O O . ASP B 1 512 ? 12.664 9.242 -32.281 1 66.62 512 ASP B O 1
ATOM 7805 N N . THR B 1 513 ? 11.883 9.305 -30.219 1 63.5 513 THR B N 1
ATOM 7806 C CA . THR B 1 513 ? 11.969 10.766 -30.25 1 63.5 513 THR B CA 1
ATOM 7807 C C . THR B 1 513 ? 13.258 11.242 -29.578 1 63.5 513 THR B C 1
ATOM 7809 O O . THR B 1 513 ? 13.625 12.414 -29.688 1 63.5 513 THR B O 1
ATOM 7812 N N . GLY B 1 514 ? 13.922 10.305 -29.094 1 58.53 514 GLY B N 1
ATOM 7813 C CA . GLY B 1 514 ? 15.133 10.672 -28.391 1 58.53 514 GLY B CA 1
ATOM 7814 C C . GLY B 1 514 ? 14.867 11.461 -27.125 1 58.53 514 GLY B C 1
ATOM 7815 O O . GLY B 1 514 ? 15.781 12.078 -26.562 1 58.53 514 GLY B O 1
ATOM 7816 N N . GLN B 1 515 ? 13.633 11.453 -26.797 1 59.62 515 GLN B N 1
ATOM 7817 C CA . GLN B 1 515 ? 13.289 12.234 -25.625 1 59.62 515 GLN B CA 1
ATOM 7818 C C . GLN B 1 515 ? 13.594 11.469 -24.344 1 59.62 515 GLN B C 1
ATOM 7820 O O . GLN B 1 515 ? 13.453 10.242 -24.297 1 59.62 515 GLN B O 1
ATOM 7825 N N . ALA B 1 516 ? 13.93 12.242 -23.375 1 55.94 516 ALA B N 1
ATOM 7826 C CA . ALA B 1 516 ? 14.383 11.695 -22.109 1 55.94 516 ALA B CA 1
ATOM 7827 C C . ALA B 1 516 ? 13.203 11.219 -21.266 1 55.94 516 ALA B C 1
ATOM 7829 O O . ALA B 1 516 ? 13.391 10.602 -20.203 1 55.94 516 ALA B O 1
ATOM 7830 N N . THR B 1 517 ? 12 11.484 -21.844 1 66.19 517 THR B N 1
ATOM 7831 C CA . THR B 1 517 ? 10.844 11.023 -21.078 1 66.19 517 THR B CA 1
ATOM 7832 C C . THR B 1 517 ? 9.797 10.406 -22 1 66.19 517 THR B C 1
ATOM 7834 O O . THR B 1 517 ? 9.695 10.781 -23.172 1 66.19 517 THR B O 1
ATOM 7837 N N . CYS B 1 518 ? 9.219 9.32 -21.484 1 75.25 518 CYS B N 1
ATOM 7838 C CA . CYS B 1 518 ? 8.164 8.617 -22.203 1 75.25 518 CYS B CA 1
ATOM 7839 C C . CYS B 1 518 ? 6.945 9.508 -22.406 1 75.25 518 CYS B C 1
ATOM 7841 O O . CYS B 1 518 ? 6.777 10.508 -21.703 1 75.25 518 CYS B O 1
ATOM 7843 N N . SER B 1 519 ? 6.172 9.359 -23.453 1 63.78 519 SER B N 1
ATOM 7844 C CA . SER B 1 519 ? 5.008 10.148 -23.859 1 63.78 519 SER B CA 1
ATOM 7845 C C . SER B 1 519 ? 3.748 9.672 -23.141 1 63.78 519 SER B C 1
ATOM 7847 O O . SER B 1 519 ? 3.629 8.5 -22.797 1 63.78 519 SER B O 1
#